Protein AF-A0A9E7GL08-F1 (afdb_monomer)

Secondary structure (DSSP, 8-state):
-------------S----PPPSS---BTTBEEEEEESS-SSSSSS-EEEE-TT--EEEEEEEESSSTT-EEEEEETT--EEEEEEE-TT-TT-EEEEEETT-SS-EEEEEEE---SS---EEEEEEESS-SS----EEEEEETTTTEEEEE-TT--EEEEEEE-PPSTT-PPPTTEEEEEE-TTS-HHHHHHHHHHHHTS-------S-----TTTHHHHHGGGSS------------S-------PPPBPSSS-S---EEEEEETT------STT-HHHHS--HHHHHHHHH-GGGEEEEB-SGGGGT-SSTTS---HHHHHHHHHHSSPPP-THHHHHHHHHHSGGGTSHHHHHHHTTTTTS-EEEEEEESS--SS--HHHHHHHHHHHHHTT--EEEEEEEE-SSSS-TTTHHHHHHHHHHHHHHHHHTT-EEEEEEEEEHHHHT---TTS-HHHHHHHHIIIII---SEEES-HHHHHHHHTTSTT--GGGPPPEEEB-TTS-BTT---TT-EEEE----STTTHHHHHHHH-SS--SS--S-----EEEESS-SBTTTTBSS-BSSPPP---S-HHHHHHHTT--EEEEEEHHHHHIIIIITTTS--S-S-TTTEEEEEEPPP-SS-GGGSTTTTHHHHHHHHHHHHHTT--SEEEEEE-HHHHHHTTT-HHHHHHHHHHHHHHHHHHHHHHHHHT-EEEEE-SS-STT--B-B-TTSPBPB-TTS-B-B--S--S--EEEEEE-TTS-TTEEE-SS-TT-BTHHHHHHHHHHTTBPPPTTSPPPSEEE---

InterPro domains:
  IPR005995 Phosphoglycerate mutase, 2,3-bisphosphoglycerate-independent [PTHR31637] (246-794)
  IPR005995 Phosphoglycerate mutase, 2,3-bisphosphoglycerate-independent [TIGR01307] (259-786)
  IPR005995 Phosphoglycerate mutase, 2,3-bisphosphoglycerate-independent [cd16010] (258-791)
  IPR006124 Metalloenzyme [PF01676] (258-782)
  IPR007612 LURP-one-related [PF04525] (32-198)
  IPR011258 BPG-independent PGAM, N-terminal [PF06415] (340-560)
  IPR017850 Alkaline-phosphatase-like, core domain superfamily [G3DSA:3.40.720.10] (260-784)
  IPR017850 Alkaline-phosphatase-like, core domain superfamily [SSF53649] (259-786)
  IPR025659 Tubby-like, C-terminal [SSF54518] (29-200)
  IPR036646 BPG-independent phosphoglycerate mutase, domain B superfamily [G3DSA:3.40.1450.10] (334-578)
  IPR036646 BPG-independent phosphoglycerate mutase, domain B superfamily [SSF64158] (334-569)
  IPR038595 LURP-one-related superfamily [G3DSA:2.40.160.200] (28-202)

Radius of gyration: 30.35 Å; Cα contacts (8 Å, |Δi|>4): 1755; chains: 1; bounding box: 74×88×79 Å

Sequence (797 aa):
MTRVHPNTAAPFADLPSLPACCGATREGGVAVLTVWRKSLLFSCHGFTVFDAEGNLVFRVDIYGSGSAGELVLMDAAGKPLLTARRKKLSLGETWLIYNGEDADNPLYSVKRHVSLLHCKGLAHVTPLRGGSGSAGYAVEGSYSRRSCTVYDERRRAVAEIQRKQAVGGVAFGDDVFRLVVQSDLNTCLAMAIVIVLDQMPELASLPLRMTLSITDLARVLLLSILGGEICEIEALGDMGSSDFSWKLADHPKLPKGKTVAVVVLDGWGEADPDQYNCIHVAQTPTMDSLKKGAPERWRLVRAHGKAVGLPTEDDMGNSEVGHNALGAGRIFAQGAKLVDLALASGKIFEGEGFKYIKECFDKGTLHLIGLLSDGGVHSRLDQLQLLLKGCSENGAKRIRVHILTDGRDVLDGSSVGFVETLENDLAKLREKGIDAQIASGGGRMYVTMDRYENDWGVVKRGWDAQVLGEAPHKFRSAVEAVKKLREDPKANDQYLPPFVIVDESGKAVGQIVDGDAVVTFNFRADRMVMIAKALEYADFDKFDRVRVPKIRYAGMLQYDGELKLPNRYLVSPPEIDRTSGEYLVHNGIRTFACSETVKFGHVTFFWNGNRSGYFNPSMEEYVEIPSDSGITFNVQPKMKALEIAEKARDAILSRKFHQVRVNLPNGDMVGHTGDIEATVVGCKAADEAVKIILDAIEQVGGIYVVTADHGNAEDMVKRNKTGQPLLDKAGKIQILTSHTLQPVPIAIGGPGLASGVRFRKDVPDGGLANVAATVMNLHGFEAPTDYEPTLVEVVDN

Solvent-accessible surface area (backbone atoms only — not comparable to full-atom values): 42329 Å² total; per-residue (Å²): 140,85,86,87,72,87,89,80,88,82,85,91,83,79,80,88,64,78,81,79,78,92,62,67,61,56,65,95,52,32,34,48,32,43,39,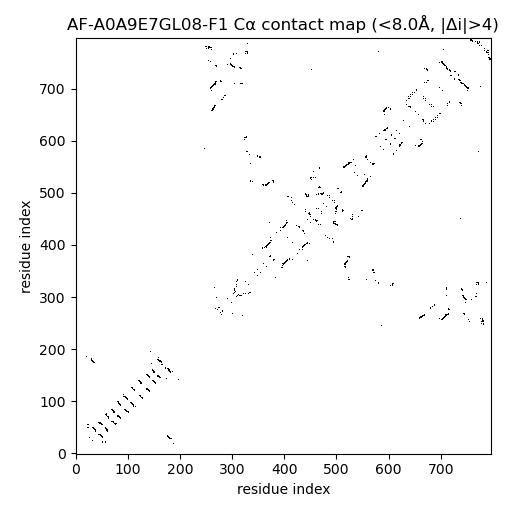26,56,58,32,90,90,47,101,52,89,13,36,36,28,20,27,79,89,65,51,66,35,34,35,30,48,62,48,70,90,66,103,74,38,40,35,39,36,19,35,66,86,67,51,61,55,30,28,39,38,64,50,84,94,53,100,55,70,36,32,35,32,16,58,24,84,54,86,86,63,51,48,32,37,41,32,54,53,86,62,99,67,86,69,58,55,47,32,38,38,38,62,67,69,64,78,100,71,61,72,40,36,43,30,31,58,38,69,94,72,31,43,29,39,34,21,43,80,85,69,45,78,34,31,36,36,35,62,51,77,58,76,90,82,53,82,68,58,96,53,41,31,32,42,39,32,32,73,90,44,59,64,68,58,57,50,51,51,53,59,53,54,74,74,51,82,77,83,68,83,73,77,96,78,77,91,76,64,80,69,64,64,58,61,68,64,66,72,77,77,73,87,78,81,94,73,88,82,77,82,88,78,79,93,81,70,80,90,84,68,65,73,65,52,71,27,95,86,37,67,62,87,42,36,35,38,39,41,31,37,30,14,37,30,56,61,79,85,46,95,50,11,20,55,67,68,20,75,34,68,51,60,52,43,49,56,70,73,37,61,58,33,30,50,70,26,36,24,26,6,56,54,35,18,34,89,40,79,86,38,50,27,42,62,60,44,20,24,27,13,36,15,35,9,34,72,53,65,34,51,63,59,41,50,51,54,27,62,74,70,47,52,30,74,74,27,70,30,32,55,57,37,53,72,19,23,87,82,29,39,43,34,41,37,36,56,44,38,79,51,59,74,42,27,35,44,68,59,51,54,52,48,53,52,52,42,45,78,72,52,39,43,28,38,28,34,33,40,19,24,38,40,71,74,44,65,64,70,48,46,52,58,46,44,50,52,50,50,55,54,31,48,61,40,37,77,74,71,25,54,43,47,72,19,23,35,23,1,27,72,44,14,40,46,36,47,86,86,71,50,57,68,21,32,47,44,28,43,34,16,42,42,70,33,44,45,96,37,77,33,79,42,70,55,56,44,53,54,58,59,52,67,45,94,82,54,44,33,30,56,34,67,42,25,20,24,26,47,97,88,65,48,52,72,41,46,56,44,68,51,18,17,38,34,36,59,31,40,43,28,69,36,42,50,61,48,44,47,69,75,66,44,86,85,67,83,85,60,90,69,93,68,85,55,61,55,37,65,27,22,32,27,61,47,33,81,86,79,40,32,42,85,27,25,28,40,75,79,70,83,42,69,85,13,45,59,55,39,39,47,69,62,74,41,20,36,34,30,37,12,35,54,90,43,30,52,36,65,41,24,23,20,43,22,71,35,82,79,71,93,45,75,92,43,45,47,79,48,73,40,84,55,85,77,98,64,62,45,54,81,48,23,48,70,57,28,55,60,46,21,50,53,49,23,53,47,53,71,64,65,77,34,36,31,44,36,39,43,34,53,30,21,29,61,14,22,49,66,43,41,60,71,31,18,20,48,4,32,24,33,43,25,56,17,49,45,49,36,51,55,30,27,50,75,68,38,7,24,42,37,43,34,35,29,16,12,19,24,27,44,36,46,37,57,47,98,84,71,46,73,35,60,46,100,85,69,45,76,35,65,22,48,56,56,34,75,32,34,14,50,38,36,54,43,50,71,47,46,62,89,41,56,29,58,44,77,91,57,76,82,39,27,39,13,16,47,26,21,32,54,36,34,64,46,13,23,46,52,64,89,83,37,38,67,48,49,58,41,77,51,85,128

Foldseek 3Di:
DDDDDPDDDDDDDDDDDQDAQPAFDADPQKWKKKKFCDDPPDPASWIFIATPVGDTFWIWGWDDDDLFTKIFIAGPVRFTAKIKTFDPPDPWRKIFIDGGPDDPDTQWIKTADDDPPDDQWGIKIGGPDDPPDPWIWTWGDDVLQQFIFIATPVRDGFKTRAADDDDPPDHDDSSITMIMGGNPDDPVVSVVVNVSSVSDDDPDPDPPDDDDDPVVVVVVVVVPPDDDDDDDDDDPDDPDDDDDDLDFFFFPPFDFQFFEEEEAAAFFFDDDDDLQALLNVFPQVQVVCLVPVDVLFKDFAFQAAVLLQHPGLQGFHHLLSLLLLLWQLAHDHAFQVLLVVCLVVVVLCVDPLNVLQLQLQPPAEEEEEEEQDCLSNFFHLVSVLSVVVSSLVSRRQHYEYEYAFECDSDNWPCSLVSQVVVVVSQVVSVVVNHRYDYFKYAACQQAAQDFPLPDCNNNLNVLCCAAVVDFPAEEQGPSCLSVVQVVPPPDTSNGRGIYGHADPVRHGPHHDAASHEYEHETRAQGRCQSNLCVLAPPDDDSDDSVDHHNYSYEYCEANDVQVCGPVGHSRYQDQRPDTLQLSCVVHPFAEEEEDEPSCLCSRACSSRRNDDDHSDPVRYYYDYDYWDPDDQCLVVLLTCLQVRLVVLLVVLLVSSGSYYYYYQCRLQSNLLVLDSVSNSVNSNSNSVSVVSNQVSLQVSQHKYKYKHSFHRSRGQFDADPVRDFDADPVRHGHTDNDTDSGIMMIGMDGRSDDPQKGFDPVPVNHHSSLNSQQVCVNSRGGDDPNRDHHRIDGDDD

Mean predicted aligned error: 16.3 Å

Structure (mmCIF, N/CA/C/O backbone):
data_AF-A0A9E7GL08-F1
#
_entry.id   AF-A0A9E7GL08-F1
#
loop_
_atom_site.group_PDB
_atom_site.id
_atom_site.type_symbol
_atom_site.label_atom_id
_atom_site.label_alt_id
_atom_site.label_comp_id
_atom_site.label_asym_id
_atom_site.label_entity_id
_atom_site.label_seq_id
_atom_site.pdbx_PDB_ins_code
_atom_site.Cartn_x
_atom_site.Cartn_y
_atom_site.Cartn_z
_atom_site.occupancy
_atom_site.B_iso_or_equiv
_atom_site.auth_seq_id
_atom_site.auth_comp_id
_atom_site.auth_asym_id
_atom_site.auth_atom_id
_atom_site.pdbx_PDB_model_num
ATOM 1 N N . MET A 1 1 ? -21.151 -26.018 18.258 1.00 30.89 1 MET A N 1
ATOM 2 C CA . MET A 1 1 ? -21.092 -25.199 17.031 1.00 30.89 1 MET A CA 1
ATOM 3 C C . MET A 1 1 ? -22.518 -24.930 16.604 1.00 30.89 1 MET A C 1
ATOM 5 O O . MET A 1 1 ? -23.256 -25.889 16.438 1.00 30.89 1 MET A O 1
ATOM 9 N N . THR A 1 2 ? -22.904 -23.669 16.454 1.00 23.67 2 THR A N 1
ATOM 10 C CA . THR A 1 2 ? -24.185 -23.302 15.839 1.00 23.67 2 THR A CA 1
ATOM 11 C C . THR A 1 2 ? -23.868 -22.159 14.887 1.00 23.67 2 THR A C 1
ATOM 13 O O . THR A 1 2 ? -23.555 -21.058 15.335 1.00 23.67 2 THR A O 1
ATOM 16 N N . ARG A 1 3 ? -23.810 -22.463 13.586 1.00 30.22 3 ARG A N 1
ATOM 17 C CA . ARG A 1 3 ? -23.554 -21.496 12.512 1.00 30.22 3 ARG A CA 1
ATOM 18 C C . ARG A 1 3 ? -24.882 -20.809 12.175 1.00 30.22 3 ARG A C 1
ATOM 20 O O . ARG A 1 3 ? -25.905 -21.476 12.044 1.00 30.22 3 ARG A O 1
ATOM 27 N N . VAL A 1 4 ? -24.884 -19.479 12.150 1.00 27.06 4 VAL A N 1
ATOM 28 C CA . VAL A 1 4 ? -26.079 -18.651 11.931 1.00 27.06 4 VAL A CA 1
ATOM 29 C C . VAL A 1 4 ? -26.372 -18.592 10.429 1.00 27.06 4 VAL A C 1
ATOM 31 O O . VAL A 1 4 ? -25.499 -18.215 9.655 1.00 27.06 4 VAL A O 1
ATOM 34 N N . HIS A 1 5 ? -27.595 -18.941 10.021 1.00 32.12 5 HIS A N 1
ATOM 35 C CA . HIS A 1 5 ? -28.117 -18.718 8.667 1.00 32.12 5 HIS A CA 1
ATOM 36 C C . HIS A 1 5 ? -29.166 -17.591 8.688 1.00 32.12 5 HIS A C 1
ATOM 38 O O . HIS A 1 5 ? -29.894 -17.473 9.679 1.00 32.12 5 HIS A O 1
ATOM 44 N N . PRO A 1 6 ? -29.304 -16.786 7.617 1.00 28.95 6 PRO A N 1
ATOM 45 C CA . PRO A 1 6 ? -30.439 -15.885 7.471 1.00 28.95 6 PRO A CA 1
ATOM 46 C C . PRO A 1 6 ? -31.748 -16.687 7.407 1.00 28.95 6 PRO A C 1
ATOM 48 O O . PRO A 1 6 ? -31.882 -17.642 6.642 1.00 28.95 6 PRO A O 1
ATOM 51 N N . ASN A 1 7 ? -32.706 -16.300 8.251 1.00 28.95 7 ASN A N 1
ATOM 52 C CA . ASN A 1 7 ? -34.012 -16.938 8.400 1.00 28.95 7 ASN A CA 1
ATOM 53 C C . ASN A 1 7 ? -34.787 -17.001 7.076 1.00 28.95 7 ASN A C 1
ATOM 55 O O . ASN A 1 7 ? -35.192 -15.966 6.559 1.00 28.95 7 ASN A O 1
ATOM 59 N N . THR A 1 8 ? -35.135 -18.208 6.628 1.00 30.92 8 THR A N 1
ATOM 60 C CA . THR A 1 8 ? -36.437 -18.504 6.004 1.00 30.92 8 THR A CA 1
ATOM 61 C C . THR A 1 8 ? -36.825 -19.944 6.349 1.00 30.92 8 THR A C 1
ATOM 63 O O . THR A 1 8 ? -36.075 -20.884 6.100 1.00 30.92 8 THR A O 1
ATOM 66 N N . ALA A 1 9 ? -37.979 -20.114 6.994 1.00 29.95 9 ALA A N 1
ATOM 67 C CA . ALA A 1 9 ? -38.511 -21.409 7.410 1.00 29.95 9 ALA A CA 1
ATOM 68 C C . ALA A 1 9 ? -39.582 -21.906 6.426 1.00 29.95 9 ALA A C 1
ATOM 70 O O . ALA A 1 9 ? -40.476 -21.146 6.060 1.00 29.95 9 ALA A O 1
ATOM 71 N N . ALA A 1 10 ? -39.537 -23.198 6.087 1.00 28.14 10 ALA A N 1
ATOM 72 C CA . ALA A 1 10 ? -40.691 -24.012 5.693 1.00 28.14 10 ALA A CA 1
ATOM 73 C C . ALA A 1 10 ? -40.420 -25.498 6.050 1.00 28.14 10 ALA A C 1
ATOM 75 O O . ALA A 1 10 ? -39.252 -25.892 6.107 1.00 28.14 10 ALA A O 1
ATOM 76 N N . PRO A 1 11 ? -41.456 -26.303 6.371 1.00 33.72 11 PRO A N 1
ATOM 77 C CA . PRO A 1 11 ? -41.326 -27.509 7.194 1.00 33.72 11 PRO A CA 1
ATOM 78 C C . PRO A 1 11 ? -41.000 -28.805 6.427 1.00 33.72 11 PRO A C 1
ATOM 80 O O . PRO A 1 11 ? -41.226 -28.928 5.228 1.00 33.72 11 PRO A O 1
ATOM 83 N N . PHE A 1 12 ? -40.487 -29.772 7.195 1.00 33.47 12 PHE A N 1
ATOM 84 C CA . PHE A 1 12 ? -40.056 -31.129 6.834 1.00 33.47 12 PHE A CA 1
ATOM 85 C C . PHE A 1 12 ? -41.140 -32.023 6.201 1.00 33.47 12 PHE A C 1
ATOM 87 O O . PHE A 1 12 ? -42.227 -32.132 6.764 1.00 33.47 12 PHE A O 1
ATOM 94 N N . ALA A 1 13 ? -40.766 -32.791 5.166 1.00 28.12 13 ALA A N 1
ATOM 95 C CA . ALA A 1 13 ? -40.879 -34.259 5.116 1.00 28.12 13 ALA A CA 1
ATOM 96 C C . ALA A 1 13 ? -40.166 -34.839 3.868 1.00 28.12 13 ALA A C 1
ATOM 98 O O . ALA A 1 13 ? -40.150 -34.210 2.816 1.00 28.12 13 ALA A O 1
ATOM 99 N N . ASP A 1 14 ? -39.635 -36.054 4.042 1.00 28.52 14 ASP A N 1
ATOM 100 C CA . ASP A 1 14 ? -39.019 -37.000 3.092 1.00 28.52 14 ASP A CA 1
ATOM 101 C C . ASP A 1 14 ? -37.488 -36.978 2.894 1.00 28.52 14 ASP A C 1
ATOM 103 O O . ASP A 1 14 ? -36.832 -35.941 2.835 1.00 28.52 14 ASP A O 1
ATOM 107 N N . LEU A 1 15 ? -36.928 -38.203 2.897 1.00 34.22 15 LEU A N 1
ATOM 108 C CA . LEU A 1 15 ? -35.503 -38.566 2.915 1.00 34.22 15 LEU A CA 1
ATOM 109 C C . LEU A 1 15 ? -34.654 -37.703 1.966 1.00 34.22 15 LEU A C 1
ATOM 111 O O . LEU A 1 15 ? -35.116 -37.412 0.865 1.00 34.22 15 LEU A O 1
ATOM 115 N N . PRO A 1 16 ? -33.388 -37.367 2.301 1.00 38.91 16 PRO A N 1
ATOM 116 C CA . PRO A 1 16 ? -32.617 -36.454 1.475 1.00 38.91 16 PRO A CA 1
ATOM 117 C C . PRO A 1 16 ? -32.190 -37.141 0.172 1.00 38.91 16 PRO A C 1
ATOM 119 O O . PRO A 1 16 ? -31.119 -37.739 0.069 1.00 38.91 16 PRO A O 1
ATOM 122 N N . SER A 1 17 ? -33.022 -37.011 -0.859 1.00 48.91 17 SER A N 1
ATOM 123 C CA . SER A 1 17 ? -32.536 -36.860 -2.223 1.00 48.91 17 SER A CA 1
ATOM 124 C C . SER A 1 17 ? -31.528 -35.708 -2.244 1.00 48.91 17 SER A C 1
ATOM 126 O O . SER A 1 17 ? -31.726 -34.712 -1.543 1.00 48.91 17 SER A O 1
ATOM 128 N N . LEU A 1 18 ? -30.455 -35.829 -3.036 1.00 49.56 18 LEU A N 1
ATOM 129 C CA . LEU A 1 18 ? -29.535 -34.713 -3.295 1.00 49.56 18 LEU A CA 1
ATOM 130 C C . LEU A 1 18 ? -30.350 -33.432 -3.571 1.00 49.56 18 LEU A C 1
ATOM 132 O O . LEU A 1 18 ? -31.327 -33.520 -4.321 1.00 49.56 18 LEU A O 1
ATOM 136 N N . PRO A 1 19 ? -29.992 -32.273 -2.986 1.00 54.25 19 PRO A N 1
ATOM 137 C CA . PRO A 1 19 ? -30.765 -31.048 -3.162 1.00 54.25 19 PRO A CA 1
ATOM 138 C C . PRO A 1 19 ? -30.972 -30.754 -4.656 1.00 54.25 19 PRO A C 1
ATOM 140 O O . PRO A 1 19 ? -30.028 -30.814 -5.450 1.00 54.25 19 PRO A O 1
ATOM 143 N N . ALA A 1 20 ? -32.219 -30.483 -5.050 1.00 49.88 20 ALA A N 1
ATOM 144 C CA . ALA A 1 20 ? -32.543 -30.076 -6.412 1.00 49.88 20 ALA A CA 1
ATOM 145 C C . ALA A 1 20 ? -31.904 -28.702 -6.690 1.00 49.88 20 ALA A C 1
ATOM 147 O O . ALA A 1 20 ? -32.090 -27.763 -5.918 1.00 49.88 20 ALA A O 1
ATOM 148 N N . CYS A 1 21 ? -31.117 -28.581 -7.764 1.00 49.53 21 CYS A N 1
ATOM 149 C CA . CYS A 1 21 ? -30.484 -27.314 -8.138 1.00 49.53 21 CYS A CA 1
ATOM 150 C C . CYS A 1 21 ? -31.524 -26.316 -8.657 1.00 49.53 21 CYS A C 1
ATOM 152 O O . CYS A 1 21 ? -32.101 -26.540 -9.717 1.00 49.53 21 CYS A O 1
ATOM 154 N N . CYS A 1 22 ? -31.683 -25.181 -7.975 1.00 49.22 22 CYS A N 1
ATOM 155 C CA . CYS A 1 22 ? -32.573 -24.090 -8.393 1.00 49.22 22 CYS A CA 1
ATOM 156 C C . CYS A 1 22 ? -31.914 -23.043 -9.318 1.00 49.22 22 CYS A C 1
ATOM 158 O O . CYS A 1 22 ? -32.493 -21.980 -9.504 1.00 49.22 22 CYS A O 1
ATOM 160 N N . GLY A 1 23 ? -30.719 -23.295 -9.872 1.00 49.16 23 GLY A N 1
ATOM 161 C CA . GLY A 1 23 ? -29.954 -22.254 -10.586 1.00 49.16 23 GLY A CA 1
ATOM 162 C C . GLY A 1 23 ? -29.392 -22.610 -11.962 1.00 49.16 23 GLY A C 1
ATOM 163 O O . GLY A 1 23 ? -29.171 -21.707 -12.750 1.00 49.16 23 GLY A O 1
ATOM 164 N N . ALA A 1 24 ? -29.159 -23.885 -12.289 1.00 54.59 24 ALA A N 1
ATOM 165 C CA . ALA A 1 24 ? -28.601 -24.245 -13.595 1.00 54.59 24 ALA A CA 1
ATOM 166 C C . ALA A 1 24 ? -29.721 -24.372 -14.636 1.00 54.59 24 ALA A C 1
ATOM 168 O O . ALA A 1 24 ? -30.539 -25.296 -14.561 1.00 54.59 24 ALA A O 1
ATOM 169 N N . THR A 1 25 ? -29.747 -23.471 -15.609 1.00 54.94 25 THR A N 1
ATOM 170 C CA . THR A 1 25 ? -30.599 -23.583 -16.794 1.00 54.94 25 THR A CA 1
ATOM 171 C C . THR A 1 25 ? -30.251 -24.847 -17.588 1.00 54.94 25 THR A C 1
ATOM 173 O O . THR A 1 25 ? -29.098 -25.283 -17.673 1.00 54.94 25 THR A O 1
ATOM 176 N N . ARG A 1 26 ? -31.282 -25.520 -18.106 1.00 61.00 26 ARG A N 1
ATOM 177 C CA . ARG A 1 26 ? -31.145 -26.762 -18.875 1.00 61.00 26 ARG A CA 1
ATOM 178 C C . ARG A 1 26 ? -31.698 -26.538 -20.274 1.00 61.00 26 ARG A C 1
ATOM 180 O O . ARG A 1 26 ? -32.913 -26.545 -20.456 1.00 61.00 26 ARG A O 1
ATOM 187 N N . GLU A 1 27 ? -30.826 -26.406 -21.264 1.00 53.66 27 GLU A N 1
ATOM 188 C CA . GLU A 1 27 ? -31.230 -26.435 -22.671 1.00 53.66 27 GLU A CA 1
ATOM 189 C C . GLU A 1 27 ? -31.279 -27.891 -23.152 1.00 53.66 27 GLU A C 1
ATOM 191 O O . GLU A 1 27 ? -30.306 -28.637 -23.050 1.00 53.66 27 GLU A O 1
ATOM 196 N N . GLY A 1 28 ? -32.442 -28.347 -23.629 1.00 58.28 28 GLY A N 1
ATOM 197 C CA . GLY A 1 28 ? -32.597 -29.708 -24.164 1.00 58.28 28 GLY A CA 1
ATOM 198 C C . GLY A 1 28 ? -32.332 -30.843 -23.160 1.00 58.28 28 GLY A C 1
ATOM 199 O O . GLY A 1 28 ? -32.046 -31.963 -23.570 1.00 58.28 28 GLY A O 1
ATOM 200 N N . GLY A 1 29 ? -32.410 -30.572 -21.851 1.00 68.19 29 GLY A N 1
ATOM 201 C CA . GLY A 1 29 ? -32.128 -31.550 -20.791 1.00 68.19 29 GLY A CA 1
ATOM 202 C C . GLY A 1 29 ? -30.651 -31.666 -20.393 1.00 68.19 29 GLY A C 1
ATOM 203 O O . GLY A 1 29 ? -30.332 -32.454 -19.505 1.00 68.19 29 GLY A O 1
ATOM 204 N N . VAL A 1 30 ? -29.764 -30.865 -20.987 1.00 80.75 30 VAL A N 1
ATOM 205 C CA . VAL A 1 30 ? -28.329 -30.822 -20.675 1.00 80.75 30 VAL A CA 1
ATOM 206 C C . VAL A 1 30 ? -28.014 -29.526 -19.928 1.00 80.75 30 VAL A C 1
ATOM 208 O O . VAL A 1 30 ? -28.471 -28.455 -20.320 1.00 80.75 30 VAL A O 1
ATOM 211 N N . ALA A 1 31 ? -27.237 -29.609 -18.848 1.00 85.00 31 ALA A N 1
ATOM 212 C CA . ALA A 1 31 ? -26.700 -28.433 -18.165 1.00 85.00 31 ALA A CA 1
ATOM 213 C C . ALA A 1 31 ? -25.268 -28.175 -18.648 1.00 85.00 31 ALA A C 1
ATOM 215 O O . ALA A 1 31 ? -24.417 -29.062 -18.569 1.00 85.00 31 ALA A O 1
ATOM 216 N N . VAL A 1 32 ? -24.992 -26.965 -19.133 1.00 89.00 32 VAL A N 1
ATOM 217 C CA . VAL A 1 32 ? -23.647 -26.545 -19.547 1.00 89.00 32 VAL A CA 1
ATOM 218 C C . VAL A 1 32 ? -23.159 -25.480 -18.583 1.00 89.00 32 VAL A C 1
ATOM 220 O O . VAL A 1 32 ? -23.732 -24.400 -18.504 1.00 89.00 32 VAL A O 1
ATOM 223 N N . LEU A 1 33 ? -22.090 -25.786 -17.856 1.00 90.69 33 LEU A N 1
ATOM 224 C CA . LEU A 1 33 ? -21.498 -24.882 -16.881 1.00 90.69 33 LEU A CA 1
ATOM 225 C C . LEU A 1 33 ? -20.142 -24.379 -17.360 1.00 90.69 33 LEU A C 1
ATOM 227 O O . LEU A 1 33 ? -19.321 -25.155 -17.856 1.00 90.69 33 LEU A O 1
ATOM 231 N N . THR A 1 34 ? -19.877 -23.093 -17.150 1.00 90.44 34 THR A N 1
ATOM 232 C CA . THR A 1 34 ? -18.539 -22.514 -17.285 1.00 90.44 34 THR A CA 1
ATOM 233 C C . THR A 1 34 ? -17.874 -22.484 -15.914 1.00 90.44 34 THR A C 1
ATOM 235 O O . THR A 1 34 ? -18.293 -21.740 -15.031 1.00 90.44 34 THR A O 1
ATOM 238 N N . VAL A 1 35 ? -16.819 -23.277 -15.743 1.00 89.12 35 VAL A N 1
ATOM 239 C CA . VAL A 1 35 ? -16.065 -23.393 -14.492 1.00 89.12 35 VAL A CA 1
ATOM 240 C C . VAL A 1 35 ? -14.804 -22.539 -14.578 1.00 89.12 35 VAL A C 1
ATOM 242 O O . VAL A 1 35 ? -13.984 -22.729 -15.478 1.00 89.12 35 VAL A O 1
ATOM 245 N N . TRP A 1 36 ? -14.644 -21.621 -13.627 1.00 87.44 36 TRP A N 1
ATOM 246 C CA . TRP A 1 36 ? -13.460 -20.784 -13.454 1.00 87.44 36 TRP A CA 1
ATOM 247 C C . TRP A 1 36 ? -12.726 -21.235 -12.194 1.00 87.44 36 TRP A C 1
ATOM 249 O O . TRP A 1 36 ? -13.244 -21.100 -11.087 1.00 87.44 36 TRP A O 1
ATOM 259 N N . ARG A 1 37 ? -11.516 -21.778 -12.356 1.00 74.50 37 ARG A N 1
ATOM 260 C CA . ARG A 1 37 ? -10.690 -22.337 -11.268 1.00 74.50 37 ARG A CA 1
ATOM 261 C C . ARG A 1 37 ? -10.103 -21.279 -10.326 1.00 74.50 37 ARG A C 1
ATOM 263 O O . ARG A 1 37 ? -9.615 -21.613 -9.255 1.00 74.50 37 ARG A O 1
ATOM 270 N N . LYS A 1 38 ? -10.126 -20.011 -10.734 1.00 66.81 38 LYS A N 1
ATOM 271 C CA . LYS A 1 38 ? -9.773 -18.866 -9.894 1.00 66.81 38 LYS A CA 1
ATOM 272 C C . LYS A 1 38 ? -10.999 -17.983 -9.786 1.00 66.81 38 LYS A C 1
ATOM 274 O O . LYS A 1 38 ? -11.497 -17.503 -10.805 1.00 66.81 38 LYS A O 1
ATOM 279 N N . SER A 1 39 ? -11.486 -17.800 -8.566 1.00 54.59 39 SER A N 1
ATOM 280 C CA . SER A 1 39 ? -12.536 -16.831 -8.299 1.00 54.59 39 SER A CA 1
ATOM 281 C C . SER A 1 39 ? -12.066 -15.437 -8.728 1.00 54.59 39 SER A C 1
ATOM 283 O O . SER A 1 39 ? -11.078 -14.920 -8.215 1.00 54.59 39 SER A O 1
ATOM 285 N N . LEU A 1 40 ? -12.748 -14.843 -9.711 1.00 44.25 40 LEU A N 1
ATOM 286 C CA . LEU A 1 40 ? -12.513 -13.452 -10.118 1.00 44.25 40 LEU A CA 1
ATOM 287 C C . LEU A 1 40 ? -13.217 -12.445 -9.205 1.00 44.25 40 LEU A C 1
ATOM 289 O O . LEU A 1 40 ? -12.883 -11.265 -9.218 1.00 44.25 40 LEU A O 1
ATOM 293 N N . LEU A 1 41 ? -14.211 -12.915 -8.453 1.00 40.62 41 LEU A N 1
ATOM 294 C CA . LEU A 1 41 ? -15.073 -12.089 -7.612 1.00 40.62 41 LEU A CA 1
ATOM 295 C C . LEU A 1 41 ? -14.622 -12.091 -6.146 1.00 40.62 41 LEU A C 1
ATOM 297 O O . LEU A 1 41 ? -15.026 -11.216 -5.394 1.00 40.62 41 LEU A O 1
ATOM 301 N N . PHE A 1 42 ? -13.792 -13.058 -5.740 1.00 46.56 42 PHE A N 1
ATOM 302 C CA . PHE A 1 42 ? -13.401 -13.272 -4.345 1.00 46.56 42 PHE A CA 1
ATOM 303 C C . PHE A 1 42 ? -11.921 -13.662 -4.254 1.00 46.56 42 PHE A C 1
ATOM 305 O O . PHE A 1 42 ? -11.424 -14.434 -5.068 1.00 46.56 42 PHE A O 1
ATOM 312 N N . SER A 1 43 ? -11.215 -13.178 -3.237 1.00 44.19 43 SER A N 1
ATOM 313 C CA . SER A 1 43 ? -9.795 -13.450 -2.961 1.00 44.19 43 SER A CA 1
ATOM 314 C C . SER A 1 43 ? -9.556 -14.817 -2.284 1.00 44.19 43 SER A C 1
ATOM 316 O O . SER A 1 43 ? -8.758 -14.929 -1.356 1.00 44.19 43 SER A O 1
ATOM 318 N N . CYS A 1 44 ? -10.234 -15.877 -2.741 1.00 49.66 44 CYS A N 1
ATOM 319 C CA . CYS A 1 44 ? -10.075 -17.252 -2.247 1.00 49.66 44 CYS A CA 1
ATOM 320 C C . CYS A 1 44 ? -9.481 -18.189 -3.321 1.00 49.66 44 CYS A C 1
ATOM 322 O O . CYS A 1 44 ? -9.636 -17.969 -4.523 1.00 49.66 44 CYS A O 1
ATOM 324 N N . HIS A 1 45 ? -8.826 -19.282 -2.903 1.00 59.69 45 HIS A N 1
ATOM 325 C CA . HIS A 1 45 ? -8.309 -20.347 -3.787 1.00 59.69 45 HIS A CA 1
ATOM 326 C C . HIS A 1 45 ? -9.424 -21.265 -4.350 1.00 59.69 45 HIS A C 1
ATOM 328 O O . HIS A 1 45 ? -9.242 -22.475 -4.462 1.00 59.69 45 HIS A O 1
ATOM 334 N N . GLY A 1 46 ? -10.588 -20.696 -4.667 1.00 71.44 46 GLY A N 1
ATOM 335 C CA . GLY A 1 46 ? -11.833 -21.398 -4.973 1.00 71.44 46 GLY A CA 1
ATOM 336 C C . GLY A 1 46 ? -12.298 -21.329 -6.432 1.00 71.44 46 GLY A C 1
ATOM 337 O O . GLY A 1 46 ? -11.724 -20.614 -7.257 1.00 71.44 46 GLY A O 1
ATOM 338 N N . PHE A 1 47 ? -13.383 -22.046 -6.741 1.00 82.06 47 PHE A N 1
ATOM 339 C CA . PHE A 1 47 ? -14.022 -22.032 -8.062 1.00 82.06 47 PHE A CA 1
ATOM 340 C C . PHE A 1 47 ? -15.236 -21.099 -8.080 1.00 82.06 47 PHE A C 1
ATOM 342 O O . PHE A 1 47 ? -16.033 -21.085 -7.142 1.00 82.06 47 PHE A O 1
ATOM 349 N N . THR A 1 48 ? -15.438 -20.405 -9.200 1.00 86.94 48 THR A N 1
ATOM 350 C CA . THR A 1 48 ? -16.729 -19.781 -9.539 1.00 86.94 48 THR A CA 1
ATOM 351 C C . THR A 1 48 ? -17.314 -20.480 -10.757 1.00 86.94 48 THR A C 1
ATOM 353 O O . THR A 1 48 ? -16.605 -20.766 -11.725 1.00 86.94 48 THR A O 1
ATOM 356 N N . VAL A 1 49 ? -18.596 -20.835 -10.689 1.00 88.44 49 VAL A N 1
ATOM 357 C CA . VAL A 1 49 ? -19.256 -21.625 -11.731 1.00 88.44 49 VAL A CA 1
ATOM 358 C C . VAL A 1 49 ? -20.488 -20.894 -12.214 1.00 88.44 49 VAL A C 1
ATOM 360 O O . VAL A 1 49 ? -21.352 -20.548 -11.411 1.00 88.44 49 VAL A O 1
ATOM 363 N N . PHE A 1 50 ? -20.564 -20.701 -13.524 1.00 87.44 50 PHE A N 1
ATOM 364 C CA . PHE A 1 50 ? -21.637 -19.973 -14.183 1.00 87.44 50 PHE A CA 1
ATOM 365 C C . PHE A 1 50 ? -22.459 -20.910 -15.069 1.00 87.44 50 PHE A C 1
ATOM 367 O O . PHE A 1 50 ? -21.902 -21.864 -15.621 1.00 87.44 50 PHE A O 1
ATOM 374 N N . ASP A 1 51 ? -23.758 -20.653 -15.200 1.00 86.00 51 ASP A N 1
ATOM 375 C CA . ASP A 1 51 ? -24.617 -21.320 -16.186 1.00 86.00 51 ASP A CA 1
ATOM 376 C C . ASP A 1 51 ? -24.357 -20.809 -17.620 1.00 86.00 51 ASP A C 1
ATOM 378 O O . ASP A 1 51 ? -23.372 -20.107 -17.886 1.00 86.00 51 ASP A O 1
ATOM 382 N N . ALA A 1 52 ? -25.203 -21.221 -18.568 1.00 78.81 52 ALA A N 1
ATOM 383 C CA . ALA A 1 52 ? -25.087 -20.838 -19.971 1.00 78.81 52 ALA A CA 1
ATOM 384 C C . ALA A 1 52 ? -25.415 -19.351 -20.211 1.00 78.81 52 ALA A C 1
ATOM 386 O O . ALA A 1 52 ? -24.843 -18.744 -21.118 1.00 78.81 52 ALA A O 1
ATOM 387 N N . GLU A 1 53 ? -26.280 -18.757 -19.387 1.00 75.81 53 GLU A N 1
ATOM 388 C CA . GLU A 1 53 ? -26.657 -17.341 -19.425 1.00 75.81 53 GLU A CA 1
ATOM 389 C C . GLU A 1 53 ? -25.660 -16.439 -18.681 1.00 75.81 53 GLU A C 1
ATOM 391 O O . GLU A 1 53 ? -25.741 -15.215 -18.781 1.00 75.81 53 GLU A O 1
ATOM 396 N N . GLY A 1 54 ? -24.687 -17.022 -17.975 1.00 73.38 54 GLY A N 1
ATOM 397 C CA . GLY A 1 54 ? -23.643 -16.298 -17.255 1.00 73.38 54 GLY A CA 1
ATOM 398 C C . GLY A 1 54 ? -24.006 -15.937 -15.815 1.00 73.38 54 GLY A C 1
ATOM 399 O O . GLY A 1 54 ? -23.285 -15.158 -15.192 1.00 73.38 54 GLY A O 1
ATOM 400 N N . ASN A 1 55 ? -25.073 -16.507 -15.254 1.00 80.62 55 ASN A N 1
ATOM 401 C CA . ASN A 1 55 ? -25.398 -16.351 -13.842 1.00 80.62 55 ASN A CA 1
ATOM 402 C C . ASN A 1 55 ? -24.491 -17.243 -12.997 1.00 80.62 55 ASN A C 1
ATOM 404 O O . ASN A 1 55 ? -24.233 -18.399 -13.335 1.00 80.62 55 ASN A O 1
ATOM 408 N N . LEU A 1 56 ? -24.028 -16.723 -11.862 1.00 81.69 56 LEU A N 1
ATOM 409 C CA . LEU A 1 56 ? -23.297 -17.520 -10.884 1.00 81.69 56 LEU A CA 1
ATOM 410 C C . LEU A 1 56 ? -24.242 -18.570 -10.289 1.00 81.69 56 LEU A C 1
ATOM 412 O O . LEU A 1 56 ? -25.252 -18.213 -9.691 1.00 81.69 56 LEU A O 1
ATOM 416 N N . VAL A 1 57 ? -23.895 -19.849 -10.417 1.00 86.50 57 VAL A N 1
ATOM 417 C CA . VAL A 1 57 ? -24.704 -20.970 -9.912 1.00 86.50 57 VAL A CA 1
ATOM 418 C C . VAL A 1 57 ? -24.048 -21.710 -8.757 1.00 86.50 57 VAL A C 1
ATOM 420 O O . VAL A 1 57 ? -24.750 -22.148 -7.846 1.00 86.50 57 VAL A O 1
ATOM 423 N N . PHE A 1 58 ? -22.716 -21.810 -8.755 1.00 88.19 58 PHE A N 1
ATOM 424 C CA . PHE A 1 58 ? -21.976 -22.405 -7.646 1.00 88.19 58 PHE A CA 1
ATOM 425 C C . PHE A 1 58 ? -20.750 -21.591 -7.264 1.00 88.19 58 PHE A C 1
ATOM 427 O O . PHE A 1 58 ? -20.095 -20.962 -8.102 1.00 88.19 58 PHE A O 1
ATOM 434 N N . ARG A 1 59 ? -20.410 -21.696 -5.983 1.00 86.00 59 ARG A N 1
ATOM 435 C CA . ARG A 1 59 ? -19.147 -21.246 -5.403 1.00 86.00 59 ARG A CA 1
ATOM 436 C C . ARG A 1 59 ? -18.477 -22.440 -4.746 1.00 86.00 59 ARG A C 1
ATOM 438 O O . ARG A 1 59 ? -19.160 -23.294 -4.188 1.00 86.00 59 ARG A O 1
ATOM 445 N N . VAL A 1 60 ? -17.159 -22.525 -4.825 1.00 82.88 60 VAL A N 1
ATOM 446 C CA . VAL A 1 60 ? -16.408 -23.575 -4.134 1.00 82.88 60 VAL A CA 1
ATOM 447 C C . VAL A 1 60 ? -15.292 -22.929 -3.356 1.00 82.88 60 VAL A C 1
ATOM 449 O O . VAL A 1 60 ? -14.416 -22.341 -3.979 1.00 82.88 60 VAL A O 1
ATOM 452 N N . ASP A 1 61 ? -15.283 -23.118 -2.044 1.00 78.75 61 ASP A N 1
ATOM 453 C CA . ASP A 1 61 ? -14.189 -22.663 -1.191 1.00 78.75 61 ASP A CA 1
ATOM 454 C C . ASP A 1 61 ? -13.343 -23.843 -0.711 1.00 78.75 61 ASP A C 1
ATOM 456 O O . ASP A 1 61 ? -13.840 -24.950 -0.477 1.00 78.75 61 ASP A O 1
ATOM 460 N N . ILE A 1 62 ? -12.041 -23.586 -0.581 1.00 71.12 62 ILE A N 1
ATOM 461 C CA . ILE A 1 62 ? -11.051 -24.525 -0.054 1.00 71.12 62 ILE A CA 1
ATOM 462 C C . ILE A 1 62 ? -10.616 -24.012 1.316 1.00 71.12 62 ILE A C 1
ATOM 464 O O . ILE A 1 62 ? -9.986 -22.959 1.412 1.00 71.12 62 ILE A O 1
ATOM 468 N N . TYR A 1 63 ? -10.937 -24.753 2.372 1.00 63.94 63 TYR A N 1
ATOM 469 C CA . TYR A 1 63 ? -10.580 -24.412 3.745 1.00 63.94 63 TYR A CA 1
ATOM 470 C C . TYR A 1 63 ? -9.407 -25.281 4.230 1.00 63.94 63 TYR A C 1
ATOM 472 O O . TYR A 1 63 ? -9.504 -26.509 4.266 1.00 63.94 63 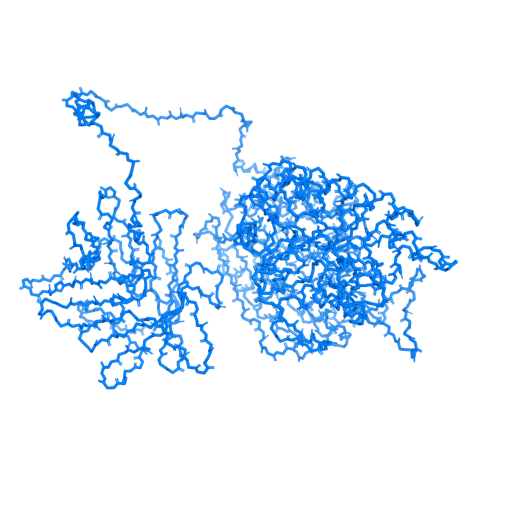TYR A O 1
ATOM 480 N N . GLY A 1 64 ? -8.299 -24.641 4.630 1.00 53.72 64 GLY A N 1
ATOM 481 C CA . GLY A 1 64 ? -7.126 -25.269 5.264 1.00 53.72 64 GLY A CA 1
ATOM 482 C C . GLY A 1 64 ? -5.798 -25.065 4.515 1.00 53.72 64 GLY A C 1
ATOM 483 O O . GLY A 1 64 ? -5.776 -24.916 3.296 1.00 53.72 64 GLY A O 1
ATOM 484 N N . SER A 1 65 ? -4.674 -25.072 5.243 1.00 34.53 65 SER A N 1
ATOM 485 C CA . SER A 1 65 ? -3.315 -25.025 4.683 1.00 34.53 65 SER A CA 1
ATOM 486 C C . SER A 1 65 ? -2.754 -26.445 4.475 1.00 34.53 65 SER A C 1
ATOM 488 O O . SER A 1 65 ? -2.714 -27.263 5.392 1.00 34.53 65 SER A O 1
ATOM 490 N N . GLY A 1 66 ? -2.320 -26.769 3.250 1.00 46.47 66 GLY A N 1
ATOM 491 C CA . GLY A 1 66 ? -1.677 -28.051 2.903 1.00 46.47 66 GLY A CA 1
ATOM 492 C C . GLY A 1 66 ? -2.595 -29.127 2.290 1.00 46.47 66 GLY A C 1
ATOM 493 O O . GLY A 1 66 ? -3.749 -28.886 1.956 1.00 46.47 66 GLY A O 1
ATOM 494 N N . SER A 1 67 ? -2.076 -30.353 2.114 1.00 38.34 67 SER A N 1
ATOM 495 C CA . SER A 1 67 ? -2.711 -31.452 1.340 1.00 38.34 67 SER A CA 1
ATOM 496 C C . SER A 1 67 ? -3.943 -32.132 1.987 1.00 38.34 67 SER A C 1
ATOM 498 O O . SER A 1 67 ? -4.339 -33.234 1.585 1.00 38.34 67 SER A O 1
ATOM 500 N N . ALA A 1 68 ? -4.544 -31.496 2.995 1.00 51.16 68 ALA A N 1
ATOM 501 C CA . ALA A 1 68 ? -5.646 -32.014 3.812 1.00 51.16 68 ALA A CA 1
ATOM 502 C C . ALA A 1 68 ? -6.842 -31.040 3.917 1.00 51.16 68 ALA A C 1
ATOM 504 O O . ALA A 1 68 ? -7.592 -31.111 4.889 1.00 51.16 68 ALA A O 1
ATOM 505 N N . GLY A 1 69 ? -7.007 -30.133 2.947 1.00 63.91 69 GLY A N 1
ATOM 506 C CA . GLY A 1 69 ? -8.088 -29.142 2.937 1.00 63.91 69 GLY A CA 1
ATOM 507 C C . GLY A 1 69 ? -9.495 -29.738 2.782 1.00 63.91 69 GLY A C 1
ATOM 508 O O . GLY A 1 69 ? -9.693 -30.753 2.107 1.00 63.91 69 GLY A O 1
ATOM 509 N N . GLU A 1 70 ? -10.470 -29.092 3.421 1.00 77.44 70 GLU A N 1
ATOM 510 C CA . GLU A 1 70 ? -11.908 -29.326 3.261 1.00 77.44 70 GLU A CA 1
ATOM 511 C C . GLU A 1 70 ? -12.434 -28.480 2.094 1.00 77.44 70 GLU A C 1
ATOM 513 O O . GLU A 1 70 ? -12.130 -27.293 1.997 1.00 77.44 70 GLU A O 1
ATOM 518 N N . LEU A 1 71 ? -13.208 -29.089 1.194 1.00 86.19 71 LEU A N 1
ATOM 519 C CA . LEU A 1 71 ? -13.739 -28.428 -0.001 1.00 86.19 71 LEU A CA 1
ATOM 520 C C . LEU A 1 71 ? -15.251 -28.309 0.128 1.00 86.19 71 LEU A C 1
ATOM 522 O O . LEU A 1 71 ? -15.925 -29.332 0.258 1.00 86.19 71 LEU A O 1
ATOM 526 N N . VAL A 1 72 ? -15.792 -27.097 0.055 1.00 85.94 72 VAL A N 1
ATOM 527 C CA . VAL A 1 72 ? -17.229 -26.861 0.239 1.00 85.94 72 VAL A CA 1
ATOM 528 C C . VAL A 1 72 ? -17.820 -26.301 -1.047 1.00 85.94 72 VAL A C 1
ATOM 530 O O . VAL A 1 72 ? -17.487 -25.193 -1.457 1.00 85.94 72 VAL A O 1
ATOM 533 N N . LEU A 1 73 ? -18.704 -27.072 -1.683 1.00 89.50 73 LEU A N 1
ATOM 534 C CA . LEU A 1 73 ? -19.535 -26.631 -2.800 1.00 89.50 73 LEU A CA 1
ATOM 535 C C . LEU A 1 73 ? -20.774 -25.934 -2.241 1.00 89.50 73 LEU A C 1
ATOM 537 O O . LEU A 1 73 ? -21.561 -26.549 -1.523 1.00 89.50 73 LEU A O 1
ATOM 541 N N . MET A 1 74 ? -20.967 -24.680 -2.618 1.00 87.88 74 MET A N 1
ATOM 542 C CA . MET A 1 74 ? -22.070 -23.821 -2.207 1.00 87.88 74 MET A CA 1
ATOM 543 C C . MET A 1 74 ? -22.903 -23.384 -3.409 1.00 87.88 74 MET A C 1
ATOM 545 O O . MET A 1 74 ? -22.419 -23.366 -4.544 1.00 87.88 74 MET A O 1
ATOM 549 N N . ASP A 1 75 ? -24.153 -23.003 -3.159 1.00 85.69 75 ASP A N 1
ATOM 550 C CA . ASP A 1 75 ? -24.948 -22.278 -4.148 1.00 85.69 75 ASP A CA 1
ATOM 551 C C . ASP A 1 75 ? -24.469 -20.821 -4.315 1.00 85.69 75 ASP A C 1
ATOM 553 O O . ASP A 1 75 ? -23.545 -20.346 -3.646 1.00 85.69 75 ASP A O 1
ATOM 557 N N . ALA A 1 76 ? -25.107 -20.092 -5.230 1.00 79.38 76 ALA A N 1
ATOM 558 C CA . ALA A 1 76 ? -24.805 -18.691 -5.508 1.00 79.38 76 ALA A CA 1
ATOM 559 C C . ALA A 1 76 ? -24.954 -17.757 -4.291 1.00 79.38 76 ALA A C 1
ATOM 561 O O . ALA A 1 76 ? -24.322 -16.698 -4.272 1.00 79.38 76 ALA A O 1
ATOM 562 N N . ALA A 1 77 ? -25.762 -18.145 -3.298 1.00 75.19 77 ALA A N 1
ATOM 563 C CA . ALA A 1 77 ? -26.016 -17.406 -2.064 1.00 75.19 77 ALA A CA 1
ATOM 564 C C . ALA A 1 77 ? -25.072 -17.814 -0.915 1.00 75.19 77 ALA A C 1
ATOM 566 O O . ALA A 1 77 ? -25.161 -17.251 0.174 1.00 75.19 77 ALA A O 1
ATOM 567 N N . GLY A 1 78 ? -24.163 -18.769 -1.145 1.00 72.88 78 GLY A N 1
ATOM 568 C CA . GLY A 1 78 ? -23.207 -19.242 -0.143 1.00 72.88 78 GLY A CA 1
ATOM 569 C C . GLY A 1 78 ? -23.754 -20.329 0.787 1.00 72.88 78 GLY A C 1
ATOM 570 O O . GLY A 1 78 ? -23.141 -20.613 1.812 1.00 72.88 78 GLY A O 1
ATOM 571 N N . LYS A 1 79 ? -24.891 -20.963 0.468 1.00 82.38 79 LYS A N 1
ATOM 572 C CA . LYS A 1 79 ? -25.394 -22.108 1.241 1.00 82.38 79 LYS A CA 1
ATOM 573 C C . LYS A 1 79 ? -24.610 -23.375 0.869 1.00 82.38 79 LYS A C 1
ATOM 575 O O . LYS A 1 79 ? -24.612 -23.740 -0.309 1.00 82.38 79 LYS A O 1
ATOM 580 N N . PRO A 1 80 ? -24.004 -24.098 1.832 1.00 81.62 80 PRO A N 1
ATOM 581 C CA . PRO A 1 80 ? -23.329 -25.368 1.568 1.00 81.62 80 PRO A CA 1
ATOM 582 C C . PRO A 1 80 ? -24.285 -26.419 0.994 1.00 81.62 80 PRO A C 1
ATOM 584 O O . PRO A 1 80 ? -25.305 -26.754 1.598 1.00 81.62 80 PRO A O 1
ATOM 587 N N . LEU A 1 81 ? -23.935 -26.953 -0.173 1.00 87.19 81 LEU A N 1
ATOM 588 C CA . LEU A 1 81 ? -24.657 -28.019 -0.865 1.00 87.19 81 LEU A CA 1
ATOM 589 C C .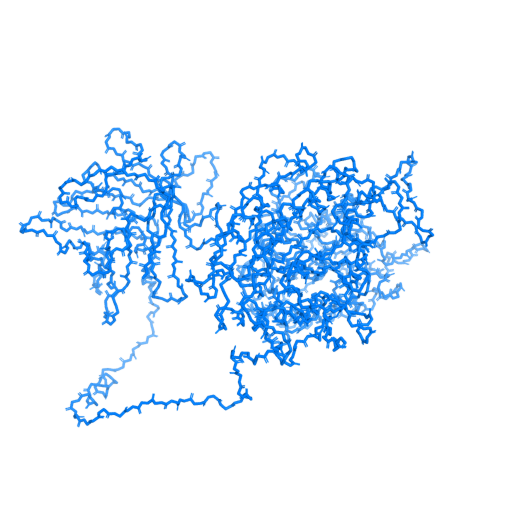 LEU A 1 81 ? -23.976 -29.370 -0.662 1.00 87.19 81 LEU A C 1
ATOM 591 O O . LEU A 1 81 ? -24.651 -30.350 -0.358 1.00 87.19 81 LEU A O 1
ATOM 595 N N . LEU A 1 82 ? -22.653 -29.432 -0.826 1.00 90.06 82 LEU A N 1
ATOM 596 C CA . LEU A 1 82 ? -21.848 -30.637 -0.624 1.00 90.06 82 LEU A CA 1
ATOM 597 C C . LEU A 1 82 ? -20.491 -30.274 -0.027 1.00 90.06 82 LEU A C 1
ATOM 599 O O . LEU A 1 82 ? -19.923 -29.237 -0.361 1.00 90.06 82 LEU A O 1
ATOM 603 N N . THR A 1 83 ? -19.933 -31.182 0.765 1.00 88.88 83 THR A N 1
ATOM 604 C CA . THR A 1 83 ? -18.577 -31.046 1.307 1.00 88.88 83 THR A CA 1
ATOM 605 C C . THR A 1 83 ? -17.742 -32.260 0.927 1.00 88.88 83 THR A C 1
ATOM 607 O O . THR A 1 83 ? -18.187 -33.392 1.098 1.00 88.88 83 THR A O 1
ATOM 610 N N . ALA A 1 84 ? -16.528 -32.056 0.420 1.00 88.25 84 ALA A N 1
ATOM 611 C CA . ALA A 1 84 ? -15.582 -33.124 0.126 1.00 88.25 84 ALA A CA 1
ATOM 612 C C . ALA A 1 84 ? -14.389 -33.075 1.088 1.00 88.25 84 ALA A C 1
ATOM 614 O O . ALA A 1 84 ? -13.765 -32.032 1.285 1.00 88.25 84 ALA A O 1
ATOM 615 N N . ARG A 1 85 ? -14.059 -34.226 1.683 1.00 87.81 85 ARG A N 1
ATOM 616 C CA . ARG A 1 85 ? -12.960 -34.374 2.648 1.00 87.81 85 ARG A CA 1
ATOM 617 C C . ARG A 1 85 ? -12.064 -35.542 2.274 1.00 87.81 85 ARG A C 1
ATOM 619 O O . ARG A 1 85 ? -12.539 -36.609 1.876 1.00 87.81 85 ARG A O 1
ATOM 626 N N . ARG A 1 86 ? -10.756 -35.373 2.452 1.00 84.00 86 ARG A N 1
ATOM 627 C CA . ARG A 1 86 ? -9.783 -36.451 2.250 1.00 84.00 86 ARG A CA 1
ATOM 628 C C . ARG A 1 86 ? -9.838 -37.439 3.418 1.00 84.00 86 ARG A C 1
ATOM 630 O O . ARG A 1 86 ? -9.778 -37.047 4.582 1.00 84.00 86 ARG A O 1
ATOM 637 N N . LYS A 1 87 ? -9.909 -38.741 3.129 1.00 79.88 87 LYS A N 1
ATOM 638 C CA . LYS A 1 87 ? -9.905 -39.787 4.163 1.00 79.88 87 LYS A CA 1
ATOM 639 C C . LYS A 1 87 ? -8.499 -39.919 4.772 1.00 79.88 87 LYS A C 1
ATOM 641 O O . LYS A 1 87 ? -7.576 -40.374 4.085 1.00 79.88 87 LYS A O 1
ATOM 646 N N . LYS A 1 88 ? -8.339 -39.540 6.052 1.00 60.50 88 LYS A N 1
ATOM 647 C CA . LYS A 1 88 ? -7.091 -39.711 6.829 1.00 60.50 88 LYS A CA 1
ATOM 648 C C . LYS A 1 88 ? -6.635 -41.183 6.780 1.00 60.50 88 LYS A C 1
ATOM 650 O O . LYS A 1 88 ? -7.471 -42.080 6.855 1.00 60.50 88 LYS A O 1
ATOM 655 N N . LEU A 1 89 ? -5.323 -41.417 6.645 1.00 55.06 89 LEU A N 1
ATOM 656 C CA . LEU A 1 89 ? -4.664 -42.744 6.639 1.00 55.06 89 LEU A CA 1
ATOM 657 C C . LEU A 1 89 ? -4.944 -43.663 5.426 1.00 55.06 89 LEU A C 1
ATOM 659 O O . LEU A 1 89 ? -4.707 -44.867 5.501 1.00 55.06 89 LEU A O 1
ATOM 663 N N . SER A 1 90 ? -5.407 -43.142 4.282 1.00 52.62 90 SER A N 1
ATOM 664 C CA . SER A 1 90 ? -5.552 -43.959 3.062 1.00 52.62 90 SER A CA 1
ATOM 665 C C . SER A 1 90 ? -4.312 -43.892 2.154 1.00 52.62 90 SER A C 1
ATOM 667 O O . SER A 1 90 ? -3.940 -42.826 1.673 1.00 52.62 90 SER A O 1
ATOM 669 N N . LEU A 1 91 ? -3.710 -45.051 1.853 1.00 49.06 91 LEU A N 1
ATOM 670 C CA . LEU A 1 91 ? -2.612 -45.222 0.878 1.00 49.06 91 LEU A CA 1
ATOM 671 C C . LEU A 1 91 ? -3.011 -44.888 -0.581 1.00 49.06 91 LEU A C 1
ATOM 673 O O . LEU A 1 91 ? -2.163 -44.915 -1.464 1.00 49.06 91 LEU A O 1
ATOM 677 N N . GLY A 1 92 ? -4.290 -44.599 -0.858 1.00 53.06 92 GLY A N 1
ATOM 678 C CA . GLY A 1 92 ? -4.848 -44.525 -2.215 1.00 53.06 92 GLY A CA 1
ATOM 679 C C . GLY A 1 92 ? -5.725 -43.305 -2.503 1.00 53.06 92 GLY A C 1
ATOM 680 O O . GLY A 1 92 ? -6.792 -43.487 -3.083 1.00 53.06 92 GLY A O 1
ATOM 681 N N . GLU A 1 93 ? -5.316 -42.104 -2.066 1.00 70.00 93 GLU A N 1
ATOM 682 C CA . GLU A 1 93 ? -5.957 -40.803 -2.381 1.00 70.00 93 GLU A CA 1
ATOM 683 C C . GLU A 1 93 ? -7.496 -40.865 -2.424 1.00 70.00 93 GLU A C 1
ATOM 685 O O . GLU A 1 93 ? -8.130 -40.583 -3.439 1.00 70.00 93 GLU A O 1
ATOM 690 N N . THR A 1 94 ? -8.112 -41.318 -1.328 1.00 84.69 94 THR A N 1
ATOM 691 C CA . THR A 1 94 ? -9.571 -41.471 -1.253 1.00 84.69 94 THR A CA 1
ATOM 692 C C . THR A 1 94 ? -10.223 -40.226 -0.657 1.00 84.69 94 THR A C 1
ATOM 694 O O . THR A 1 94 ? -9.843 -39.775 0.426 1.00 84.69 94 THR A O 1
ATOM 697 N N . TRP A 1 95 ? -11.245 -39.719 -1.339 1.00 89.38 95 TRP A N 1
ATOM 698 C CA . TRP A 1 95 ? -12.084 -38.606 -0.907 1.00 89.38 95 TRP A CA 1
ATOM 699 C C . TRP A 1 95 ? -13.494 -39.093 -0.575 1.00 89.38 95 TRP A C 1
ATOM 701 O O . TRP A 1 95 ? -13.984 -40.068 -1.150 1.00 89.38 95 TRP A O 1
ATOM 711 N N . LEU A 1 96 ? -14.133 -38.422 0.376 1.00 90.00 96 LEU A N 1
ATOM 712 C CA . LEU A 1 96 ? -15.501 -38.674 0.816 1.00 90.00 96 LEU A CA 1
ATOM 713 C C . LEU A 1 96 ? -16.332 -37.412 0.587 1.00 90.00 96 LEU A C 1
ATOM 715 O O . LEU A 1 96 ? -15.887 -36.324 0.945 1.00 90.00 96 LEU A O 1
ATOM 719 N N . ILE A 1 97 ? -17.512 -37.566 -0.011 1.00 89.31 97 ILE A N 1
ATOM 720 C CA . ILE A 1 97 ? -18.454 -36.477 -0.300 1.00 89.31 97 ILE A CA 1
ATOM 721 C C . ILE A 1 97 ? -19.637 -36.586 0.660 1.00 89.31 97 ILE A C 1
ATOM 723 O O . ILE A 1 97 ? -20.247 -37.649 0.756 1.00 89.31 97 ILE A O 1
ATOM 727 N N . TYR A 1 98 ? -19.981 -35.488 1.319 1.00 88.56 98 TYR A N 1
ATOM 728 C CA . TYR A 1 98 ? -21.028 -35.353 2.328 1.00 88.56 98 TYR A CA 1
ATOM 729 C C . TYR A 1 98 ? -22.118 -34.390 1.851 1.00 88.56 98 TYR A C 1
ATOM 731 O O . TYR A 1 98 ? -21.861 -33.520 1.017 1.00 88.56 98 TYR A O 1
ATOM 739 N N . ASN A 1 99 ? -23.334 -34.548 2.380 1.00 85.50 99 ASN A N 1
ATOM 740 C CA . ASN A 1 99 ? -24.440 -33.628 2.119 1.00 85.50 99 ASN A CA 1
ATOM 741 C C . ASN A 1 99 ? -24.304 -32.366 2.979 1.00 85.50 99 ASN A C 1
ATOM 743 O O . ASN A 1 99 ? -24.211 -32.485 4.201 1.00 85.50 99 ASN A O 1
ATOM 747 N N . GLY A 1 100 ? -24.333 -31.178 2.374 1.00 84.19 100 GLY A N 1
ATOM 748 C CA . GLY A 1 100 ? -24.147 -29.919 3.098 1.00 84.19 100 GLY A CA 1
ATOM 749 C C . GLY A 1 100 ? -22.875 -29.946 3.949 1.00 84.19 100 GLY A C 1
ATOM 750 O O . GLY A 1 100 ? -21.793 -30.211 3.430 1.00 84.19 100 GLY A O 1
ATOM 751 N N . GLU A 1 101 ? -23.018 -29.721 5.255 1.00 75.25 101 GLU A N 1
ATOM 752 C CA . GLU A 1 101 ? -21.921 -29.733 6.238 1.00 75.25 101 GLU A CA 1
ATOM 753 C C . GLU A 1 101 ? -21.830 -31.037 7.067 1.00 75.25 101 GLU A C 1
ATOM 755 O O . GLU A 1 101 ? -21.103 -31.076 8.063 1.00 75.25 101 GLU A O 1
ATOM 760 N N . ASP A 1 102 ? -22.563 -32.100 6.700 1.00 75.94 102 ASP A N 1
ATOM 761 C CA . ASP A 1 102 ? -22.548 -33.380 7.432 1.00 75.94 102 ASP A CA 1
ATOM 762 C C . ASP A 1 102 ? -21.108 -33.913 7.585 1.00 75.94 102 ASP A C 1
ATOM 764 O O . ASP A 1 102 ? -20.279 -33.791 6.679 1.00 75.94 102 ASP A O 1
ATOM 768 N N . ALA A 1 103 ? -20.793 -34.486 8.749 1.00 70.50 103 ALA A N 1
ATOM 769 C CA . ALA A 1 103 ? -19.464 -34.988 9.072 1.00 70.50 103 ALA A CA 1
ATOM 770 C C . ALA A 1 103 ? -19.347 -36.507 9.197 1.00 70.50 103 ALA A C 1
ATOM 772 O O . ALA A 1 103 ? -18.246 -37.044 9.051 1.00 70.50 103 ALA A O 1
ATOM 773 N N . ASP A 1 104 ? -20.464 -37.194 9.394 1.00 74.31 104 ASP A N 1
ATOM 774 C CA . ASP A 1 104 ? -20.475 -38.597 9.799 1.00 74.31 104 ASP A CA 1
ATOM 775 C C . ASP A 1 104 ? -20.971 -39.504 8.670 1.00 74.31 104 ASP A C 1
ATOM 777 O O . ASP A 1 104 ? -20.624 -40.685 8.596 1.00 74.31 104 ASP A O 1
ATOM 781 N N . ASN A 1 105 ? -21.752 -38.947 7.743 1.00 80.56 105 ASN A N 1
ATOM 782 C CA . ASN A 1 105 ? -22.545 -39.717 6.795 1.00 80.56 105 ASN A CA 1
ATOM 783 C C . ASN A 1 105 ? -22.172 -39.411 5.334 1.00 80.56 105 ASN A C 1
ATOM 785 O O . ASN A 1 105 ? -22.894 -38.681 4.649 1.00 80.56 105 ASN A O 1
ATOM 789 N N . PRO A 1 106 ? -21.073 -39.973 4.802 1.00 87.12 106 PRO A N 1
ATOM 790 C CA . PRO A 1 106 ? -20.689 -39.714 3.424 1.00 87.12 106 PRO A CA 1
ATOM 791 C C . PRO A 1 106 ? -21.682 -40.360 2.443 1.00 87.12 106 PRO A C 1
ATOM 793 O O . PRO A 1 106 ? -22.120 -41.499 2.620 1.00 87.12 106 PRO A O 1
ATOM 796 N N . LEU A 1 107 ? -22.015 -39.622 1.387 1.00 85.94 107 LEU A N 1
ATOM 797 C CA . LEU A 1 107 ? -22.862 -40.051 0.277 1.00 85.94 107 LEU A CA 1
ATOM 798 C C . LEU A 1 107 ? -22.073 -40.867 -0.752 1.00 85.94 107 LEU A C 1
ATOM 800 O O . LEU A 1 107 ? -22.548 -41.901 -1.220 1.00 85.94 107 LEU A O 1
ATOM 804 N N . TYR A 1 108 ? -20.863 -40.413 -1.088 1.00 89.69 108 TYR A N 1
ATOM 805 C CA . TYR A 1 108 ? -20.016 -41.021 -2.114 1.00 89.69 108 TYR A CA 1
ATOM 806 C C . TYR A 1 108 ? -18.562 -41.103 -1.654 1.00 89.69 108 TYR A C 1
ATOM 808 O O . TYR A 1 108 ? -18.077 -40.251 -0.909 1.00 89.69 108 TYR A O 1
ATOM 816 N N . SER A 1 109 ? -17.848 -42.108 -2.152 1.00 89.62 109 SER A N 1
ATOM 817 C CA . SER A 1 109 ? -16.392 -42.179 -2.113 1.00 89.62 109 SER A CA 1
ATOM 818 C C . SER A 1 109 ? -15.837 -41.981 -3.515 1.00 89.62 109 SER A C 1
ATOM 820 O O . SER A 1 109 ? -16.266 -42.655 -4.445 1.00 89.62 109 SER A O 1
ATOM 822 N N . VAL A 1 110 ? -14.862 -41.091 -3.662 1.00 89.00 110 VAL A N 1
ATOM 823 C CA . VAL A 1 110 ? -14.110 -40.921 -4.906 1.00 89.00 110 VAL A CA 1
ATOM 824 C C . VAL A 1 110 ? -12.702 -41.442 -4.674 1.00 89.00 110 VAL A C 1
ATOM 826 O O . VAL A 1 110 ? -11.980 -40.948 -3.806 1.00 89.00 110 VAL A O 1
ATOM 829 N N . LYS A 1 111 ? -12.312 -42.462 -5.430 1.00 86.88 111 LYS A N 1
ATOM 830 C CA . LYS A 1 111 ? -11.008 -43.109 -5.305 1.00 86.88 111 LYS A CA 1
ATOM 831 C C . LYS A 1 111 ? -10.258 -43.022 -6.622 1.00 86.88 111 LYS A C 1
ATOM 833 O O . LYS A 1 111 ? -10.803 -43.360 -7.671 1.00 86.88 111 LYS A O 1
ATOM 838 N N . ARG A 1 112 ? -8.993 -42.612 -6.565 1.00 80.06 112 ARG A N 1
ATOM 839 C CA . ARG A 1 112 ? -8.119 -42.602 -7.738 1.00 80.06 112 ARG A CA 1
ATOM 840 C C . ARG A 1 112 ? -7.929 -44.016 -8.292 1.00 80.06 112 ARG A C 1
ATOM 842 O O . ARG A 1 112 ? -7.740 -44.970 -7.535 1.00 80.06 112 ARG A O 1
ATOM 849 N N . HIS A 1 113 ? -7.952 -44.146 -9.615 1.00 71.62 113 HIS A N 1
ATOM 850 C CA . HIS A 1 113 ? -7.630 -45.408 -10.273 1.00 71.62 113 HIS A CA 1
ATOM 851 C C . HIS A 1 113 ? -6.107 -45.619 -10.258 1.00 71.62 113 HIS A C 1
ATOM 853 O O . HIS A 1 113 ? -5.354 -44.778 -10.747 1.00 71.62 113 HIS A O 1
ATOM 859 N N . VAL A 1 114 ? -5.637 -46.733 -9.689 1.00 56.00 114 VAL A N 1
ATOM 860 C CA . VAL A 1 114 ? -4.207 -47.071 -9.609 1.00 56.00 114 VAL A CA 1
ATOM 861 C C . VAL A 1 114 ? -3.979 -48.346 -10.417 1.00 56.00 114 VAL A C 1
ATOM 863 O O . VAL A 1 114 ? -4.105 -49.446 -9.891 1.00 56.00 114 VAL A O 1
ATOM 866 N N . SER A 1 115 ? -3.686 -48.221 -11.713 1.00 50.03 115 SER A N 1
ATOM 867 C CA . SER A 1 115 ? -3.142 -49.338 -12.497 1.00 50.03 115 SER A CA 1
ATOM 868 C C . SER A 1 115 ? -1.827 -48.920 -13.152 1.00 50.03 115 SER A C 1
ATOM 870 O O . SER A 1 115 ? -1.733 -47.880 -13.801 1.00 50.03 115 SER A O 1
ATOM 872 N N . LEU A 1 116 ? -0.804 -49.755 -12.962 1.00 43.97 116 LEU A N 1
ATOM 873 C CA . LEU A 1 116 ? 0.556 -49.593 -13.490 1.00 43.97 116 LEU A CA 1
ATOM 874 C C . LEU A 1 116 ? 0.681 -49.989 -14.975 1.00 43.97 116 LEU A C 1
ATOM 876 O O . LEU A 1 116 ? 1.745 -49.831 -15.564 1.00 43.97 116 LEU A O 1
ATOM 880 N N . LEU A 1 117 ? -0.396 -50.477 -15.597 1.00 42.84 117 LEU A N 1
ATOM 881 C CA . LEU A 1 117 ? -0.441 -50.877 -17.004 1.00 42.84 117 LEU A CA 1
ATOM 882 C C . LEU A 1 117 ? -1.629 -50.182 -17.687 1.00 42.84 117 LEU A C 1
ATOM 884 O O . LEU A 1 117 ? -2.781 -50.457 -17.362 1.00 42.84 117 LEU A O 1
ATOM 888 N N . HIS A 1 118 ? -1.317 -49.261 -18.609 1.00 47.50 118 HIS A N 1
ATOM 889 C CA . HIS A 1 118 ? -2.229 -48.562 -19.531 1.00 47.50 118 HIS A CA 1
ATOM 890 C C . HIS A 1 118 ? -3.563 -48.070 -18.919 1.00 47.50 118 HIS A C 1
ATOM 892 O O . HIS A 1 118 ? -4.609 -48.690 -19.098 1.00 47.50 118 HIS A O 1
ATOM 898 N N . CYS A 1 119 ? -3.567 -46.916 -18.240 1.00 44.41 119 CYS A N 1
ATOM 899 C CA . CYS A 1 119 ? -4.799 -46.351 -17.672 1.00 44.41 119 CYS A CA 1
ATOM 900 C C . CYS A 1 119 ? -5.534 -45.408 -18.638 1.00 44.41 119 CYS A C 1
ATOM 902 O O . CYS A 1 119 ? -5.040 -44.328 -18.947 1.00 44.41 119 CYS A O 1
ATOM 904 N N . LYS A 1 120 ? -6.762 -45.779 -19.028 1.00 54.22 120 LYS A N 1
ATOM 905 C CA . LYS A 1 120 ? -7.806 -44.826 -19.455 1.00 54.22 120 LYS A CA 1
ATOM 906 C C . LYS A 1 120 ? -8.592 -44.247 -18.265 1.00 54.22 120 LYS A C 1
ATOM 908 O O . LYS A 1 120 ? -9.155 -43.168 -18.400 1.00 54.22 120 LYS A O 1
ATOM 913 N N . GLY A 1 121 ? -8.618 -44.935 -17.117 1.00 66.19 121 GLY A N 1
ATOM 914 C CA . GLY A 1 121 ? -9.360 -44.531 -15.915 1.00 66.19 121 GLY A CA 1
ATOM 915 C C . GLY A 1 121 ? -8.571 -43.593 -14.996 1.00 66.19 121 GLY A C 1
ATOM 916 O O . GLY A 1 121 ? -7.421 -43.877 -14.668 1.00 66.19 121 GLY A O 1
ATOM 917 N N . LEU A 1 122 ? -9.213 -42.503 -14.572 1.00 76.88 122 LEU A N 1
ATOM 918 C CA . LEU A 1 122 ? -8.691 -41.460 -13.685 1.00 76.88 122 LEU A CA 1
ATOM 919 C C . LEU A 1 122 ? -9.183 -41.651 -12.238 1.00 76.88 122 LEU A C 1
ATOM 921 O O . LEU A 1 122 ? -8.385 -41.646 -11.300 1.00 76.88 122 LEU A O 1
ATOM 925 N N . ALA A 1 123 ? -10.484 -41.883 -12.048 1.00 85.94 123 ALA A N 1
ATOM 926 C CA . ALA A 1 123 ? -11.091 -42.095 -10.733 1.00 85.94 123 ALA A CA 1
ATOM 927 C C . ALA A 1 123 ? -12.363 -42.954 -10.819 1.00 85.94 123 ALA A C 1
ATOM 929 O O . ALA A 1 123 ? -13.007 -43.026 -11.863 1.00 85.94 123 ALA A O 1
ATOM 930 N N . HIS A 1 124 ? -12.733 -43.580 -9.704 1.00 88.38 124 HIS A N 1
ATOM 931 C CA . HIS A 1 124 ? -14.001 -44.280 -9.519 1.00 88.38 124 HIS A CA 1
ATOM 932 C C . HIS A 1 124 ? -14.805 -43.594 -8.411 1.00 88.38 124 HIS A C 1
ATOM 934 O O . HIS A 1 124 ? -14.273 -43.327 -7.332 1.00 88.38 124 HIS A O 1
ATOM 940 N N . VAL A 1 125 ? -16.082 -43.329 -8.671 1.00 89.56 125 VAL A N 1
ATOM 941 C CA . VAL A 1 125 ? -17.035 -42.728 -7.734 1.00 89.56 125 VAL A CA 1
ATOM 942 C C . VAL A 1 125 ? -18.011 -43.813 -7.298 1.00 89.56 125 VAL A C 1
ATOM 944 O O . VAL A 1 125 ? -18.792 -44.317 -8.100 1.00 89.56 125 VAL A O 1
ATOM 947 N N . THR A 1 126 ? -17.958 -44.193 -6.028 1.00 89.06 126 THR A N 1
ATOM 948 C CA . THR A 1 126 ? -18.781 -45.261 -5.459 1.00 89.06 126 THR A CA 1
ATOM 949 C C . THR A 1 126 ? -19.803 -44.666 -4.493 1.00 89.06 126 THR A C 1
ATOM 951 O O . THR A 1 126 ? -19.394 -44.019 -3.524 1.00 89.06 126 THR A O 1
ATOM 954 N N . PRO A 1 127 ? -21.112 -44.869 -4.701 1.00 85.69 127 PRO A N 1
ATOM 955 C CA . PRO A 1 127 ? -22.115 -44.516 -3.702 1.00 85.69 127 PRO A CA 1
ATOM 956 C C . PRO A 1 127 ? -21.922 -45.353 -2.433 1.00 85.69 127 PRO A C 1
ATOM 958 O O . PRO A 1 127 ? -21.678 -46.555 -2.494 1.00 85.69 127 PRO A O 1
ATOM 961 N N . LEU A 1 128 ? -22.016 -44.709 -1.271 1.00 83.19 128 LEU A N 1
ATOM 962 C CA . LEU A 1 128 ? -21.873 -45.356 0.039 1.00 83.19 128 LEU A CA 1
ATOM 963 C C . LEU A 1 128 ? -23.225 -45.610 0.722 1.00 83.19 128 LEU A C 1
ATOM 965 O O . LEU A 1 128 ? -23.271 -46.242 1.777 1.00 83.19 128 LEU A O 1
ATOM 969 N N . ARG A 1 129 ? -24.329 -45.136 0.125 1.00 67.12 129 ARG A N 1
ATOM 970 C CA . ARG A 1 129 ? -25.705 -45.335 0.602 1.00 67.12 129 ARG A CA 1
ATOM 971 C C . ARG A 1 129 ? -26.641 -45.647 -0.568 1.00 67.12 129 ARG A C 1
ATOM 973 O O . ARG A 1 129 ? -26.837 -44.808 -1.438 1.00 67.12 129 ARG A O 1
ATOM 980 N N . GLY A 1 130 ? -27.228 -46.844 -0.556 1.00 52.69 130 GLY A N 1
ATOM 981 C CA . GLY A 1 130 ? -28.213 -47.314 -1.537 1.00 52.69 130 GLY A CA 1
ATOM 982 C C . GLY A 1 130 ? -28.231 -48.843 -1.614 1.00 52.69 130 GLY A C 1
ATOM 983 O O . GLY A 1 130 ? -27.192 -49.464 -1.816 1.00 52.69 130 GLY A O 1
ATOM 984 N N . GLY A 1 131 ? -29.394 -49.472 -1.415 1.00 41.34 131 GLY A N 1
ATOM 985 C CA . GLY A 1 131 ? -29.549 -50.922 -1.578 1.00 41.34 131 GLY A CA 1
ATOM 986 C C . GLY A 1 131 ? -29.326 -51.339 -3.034 1.00 41.34 131 GLY A C 1
ATOM 987 O O . GLY A 1 131 ? -29.843 -50.673 -3.920 1.00 41.34 131 GLY A O 1
ATOM 988 N N . SER A 1 132 ? -28.517 -52.385 -3.250 1.00 38.84 132 SER A N 1
ATOM 989 C CA . SER A 1 132 ? -28.270 -53.185 -4.477 1.00 38.84 132 SER A CA 1
ATOM 990 C C . SER A 1 132 ? -28.562 -52.587 -5.876 1.00 38.84 132 SER A C 1
ATOM 992 O O . SER A 1 132 ? -28.922 -53.334 -6.784 1.00 38.84 132 SER A O 1
ATOM 994 N N . GLY A 1 133 ? -28.410 -51.277 -6.082 1.00 45.28 133 GLY A N 1
ATOM 995 C CA . GLY A 1 133 ? -28.795 -50.619 -7.337 1.00 45.28 133 GLY A CA 1
ATOM 996 C C . GLY A 1 133 ? -28.395 -49.146 -7.491 1.00 45.28 133 GLY A C 1
ATOM 997 O O . GLY A 1 133 ? -28.773 -48.536 -8.487 1.00 45.28 133 GLY A O 1
ATOM 998 N N . SER A 1 134 ? -27.643 -48.546 -6.557 1.00 52.91 134 SER A N 1
ATOM 999 C CA . SER A 1 134 ? -27.039 -47.227 -6.798 1.00 52.91 134 SER A CA 1
ATOM 1000 C C . SER A 1 134 ? -25.784 -47.408 -7.651 1.00 52.91 134 SER A C 1
ATOM 1002 O O . SER A 1 134 ? -24.771 -47.905 -7.155 1.00 52.91 134 SER A O 1
ATOM 1004 N N . ALA A 1 135 ? -25.878 -47.033 -8.923 1.00 64.38 135 ALA A N 1
ATOM 1005 C CA . ALA A 1 135 ? -24.820 -47.247 -9.895 1.00 64.38 135 ALA A CA 1
ATOM 1006 C C . ALA A 1 135 ? -23.577 -46.387 -9.593 1.00 64.38 135 ALA A C 1
ATOM 1008 O O . ALA A 1 135 ? -23.696 -45.190 -9.320 1.00 64.38 135 ALA A O 1
ATOM 1009 N N . GLY A 1 136 ? -22.386 -46.989 -9.622 1.00 80.88 136 GLY A N 1
ATOM 1010 C CA . GLY A 1 136 ? -21.116 -46.259 -9.550 1.00 80.88 136 GLY A CA 1
ATOM 1011 C C . GLY A 1 136 ? -20.813 -45.478 -10.834 1.00 80.88 136 GLY A C 1
ATOM 1012 O O . GLY A 1 136 ? -21.399 -45.735 -11.885 1.00 80.88 136 GLY A O 1
ATOM 1013 N N . TYR A 1 137 ? -19.865 -44.540 -10.763 1.00 89.94 137 TYR A N 1
ATOM 1014 C CA . TYR A 1 137 ? -19.373 -43.812 -11.938 1.00 89.94 137 TYR A CA 1
ATOM 1015 C C . TYR A 1 137 ? -17.878 -44.031 -12.145 1.00 89.94 137 TYR A C 1
ATOM 1017 O O . TYR A 1 137 ? -17.096 -44.037 -11.191 1.00 89.94 137 TYR A O 1
ATOM 1025 N N . ALA A 1 138 ? -17.466 -44.143 -13.404 1.00 89.44 138 ALA A N 1
ATOM 1026 C CA . ALA A 1 138 ? -16.065 -44.204 -13.799 1.00 89.44 138 ALA A CA 1
ATOM 1027 C C . ALA A 1 138 ? -15.674 -42.912 -14.520 1.00 89.44 138 ALA A C 1
ATOM 1029 O O . ALA A 1 138 ? -16.338 -42.498 -15.465 1.00 89.44 138 ALA A O 1
ATOM 1030 N N . VAL A 1 139 ? -14.583 -42.278 -14.098 1.00 89.31 139 VAL A N 1
ATOM 1031 C CA . VAL A 1 139 ? -14.025 -41.109 -14.782 1.00 89.31 139 VAL A CA 1
ATOM 1032 C C . VAL A 1 139 ? -12.845 -41.559 -15.628 1.00 89.31 139 VAL A C 1
ATOM 1034 O O . VAL A 1 139 ? -11.896 -42.136 -15.097 1.00 89.31 139 VAL A O 1
ATOM 1037 N N . GLU A 1 140 ? -12.875 -41.276 -16.926 1.00 89.62 140 GLU A N 1
ATOM 1038 C CA . GLU A 1 140 ? -11.786 -41.567 -17.865 1.00 89.62 140 GLU A CA 1
ATOM 1039 C C . GLU A 1 140 ? -11.248 -40.281 -18.507 1.00 89.62 140 GLU A C 1
ATOM 1041 O O . GLU A 1 140 ? -11.952 -39.274 -18.583 1.00 89.62 140 GLU A O 1
ATOM 1046 N N . GLY A 1 141 ? -10.005 -40.319 -18.998 1.00 84.62 141 GLY A N 1
ATOM 1047 C CA . GLY A 1 141 ? -9.366 -39.210 -19.718 1.00 84.62 141 GLY A CA 1
ATOM 1048 C C . GLY A 1 141 ? -8.242 -38.524 -18.937 1.00 84.62 141 GLY A C 1
ATOM 1049 O O . GLY A 1 141 ? -7.549 -39.161 -18.148 1.00 84.62 141 GLY A O 1
ATOM 1050 N N . SER A 1 142 ? -8.034 -37.228 -19.185 1.00 82.19 142 SER A N 1
ATOM 1051 C CA . SER A 1 142 ? -7.002 -36.419 -18.520 1.00 82.19 142 SER A CA 1
ATOM 1052 C C . SER A 1 142 ? -7.588 -35.096 -18.046 1.00 82.19 142 SER A C 1
ATOM 1054 O O . SER A 1 142 ? -8.064 -34.278 -18.842 1.00 82.19 142 SER A O 1
ATOM 1056 N N . TYR A 1 143 ? -7.531 -34.888 -16.734 1.00 83.19 143 TYR A N 1
ATOM 1057 C CA . TYR A 1 143 ? -8.028 -33.683 -16.095 1.00 83.19 143 TYR A CA 1
ATOM 1058 C C . TYR A 1 143 ? -7.074 -32.515 -16.328 1.00 83.19 143 TYR A C 1
ATOM 1060 O O . TYR A 1 143 ? -7.551 -31.415 -16.600 1.00 83.19 143 TYR A O 1
ATOM 1068 N N . SER A 1 144 ? -5.752 -32.734 -16.352 1.00 77.94 144 SER A N 1
ATOM 1069 C CA . SER A 1 144 ? -4.773 -31.695 -16.726 1.00 77.94 144 SER A CA 1
ATOM 1070 C C . SER A 1 144 ? -5.019 -31.160 -18.140 1.00 77.94 144 SER A C 1
ATOM 1072 O O . SER A 1 144 ? -4.897 -29.965 -18.397 1.00 77.94 144 SER A O 1
ATOM 1074 N N . ARG A 1 145 ? -5.474 -32.023 -19.057 1.00 78.50 145 ARG A N 1
ATOM 1075 C CA . ARG A 1 145 ? -5.873 -31.631 -20.415 1.00 78.50 145 ARG A CA 1
ATOM 1076 C C . ARG A 1 145 ? -7.315 -31.127 -20.517 1.00 78.50 145 ARG A C 1
ATOM 1078 O O . ARG A 1 145 ? -7.709 -30.750 -21.619 1.00 78.50 145 ARG A O 1
ATOM 1085 N N . ARG A 1 146 ? -8.078 -31.087 -19.415 1.00 86.31 146 ARG A N 1
ATOM 1086 C CA . ARG A 1 146 ? -9.522 -30.762 -19.363 1.00 86.31 146 ARG A CA 1
ATOM 1087 C C . ARG A 1 146 ? -10.316 -31.560 -20.401 1.00 86.31 146 ARG A C 1
ATOM 1089 O O . ARG A 1 146 ? -11.065 -31.003 -21.197 1.00 86.31 146 ARG A O 1
ATOM 1096 N N . SER A 1 147 ? -10.054 -32.861 -20.426 1.00 85.25 147 SER A N 1
ATOM 1097 C CA . SER A 1 147 ? -10.645 -33.829 -21.343 1.00 85.25 147 SER A CA 1
ATOM 1098 C C . SER A 1 147 ? -10.983 -35.083 -20.543 1.00 85.25 147 SER A C 1
ATOM 1100 O O . SER A 1 147 ? -10.304 -36.106 -20.668 1.00 85.25 147 SER A O 1
ATOM 1102 N N . CYS A 1 148 ? -11.995 -34.975 -19.682 1.00 89.56 148 CYS A N 1
ATOM 1103 C CA . CYS A 1 148 ? -12.499 -36.091 -18.883 1.00 89.56 148 CYS A CA 1
ATOM 1104 C C . CYS A 1 148 ? -13.947 -36.393 -19.231 1.00 89.56 148 CYS A C 1
ATOM 1106 O O . CYS A 1 148 ? -14.744 -35.478 -19.421 1.00 89.56 148 CYS A O 1
ATOM 1108 N N . THR A 1 149 ? -14.300 -37.670 -19.192 1.00 90.88 149 THR A N 1
ATOM 1109 C CA . THR A 1 149 ? -15.680 -38.129 -19.331 1.00 90.88 149 THR A CA 1
ATOM 1110 C C . THR A 1 149 ? -16.044 -38.972 -18.120 1.00 90.88 149 THR A C 1
ATOM 1112 O O . THR A 1 149 ? -15.288 -39.859 -17.721 1.00 90.88 149 THR A O 1
ATOM 1115 N N . VAL A 1 150 ? -17.197 -38.679 -17.528 1.00 91.31 150 VAL A N 1
ATOM 1116 C CA . VAL A 1 150 ? -17.816 -39.459 -16.458 1.00 91.31 150 VAL A CA 1
ATOM 1117 C C . VAL A 1 150 ? -18.803 -40.423 -17.104 1.00 91.31 150 VAL A C 1
ATOM 1119 O O . VAL A 1 150 ? -19.728 -39.996 -17.795 1.00 91.31 150 VAL A O 1
ATOM 1122 N N . TYR A 1 151 ? -18.598 -41.716 -16.883 1.00 90.31 151 TYR A N 1
ATOM 1123 C CA . TYR A 1 151 ? -19.431 -42.798 -17.389 1.00 90.31 151 TYR A CA 1
ATOM 1124 C C . TYR A 1 151 ? -20.258 -43.422 -16.268 1.00 90.31 151 TYR A C 1
ATOM 1126 O O . TYR A 1 151 ? -19.752 -43.613 -15.161 1.00 90.31 151 TYR A O 1
ATOM 1134 N N . ASP A 1 152 ? -21.504 -43.778 -16.571 1.00 88.44 152 ASP A N 1
ATOM 1135 C CA . ASP A 1 152 ? -22.314 -44.658 -15.723 1.00 88.44 152 ASP A CA 1
ATOM 1136 C C . ASP A 1 152 ? -21.913 -46.143 -15.886 1.00 88.44 152 ASP A C 1
ATOM 1138 O O . ASP A 1 152 ? -21.074 -46.503 -16.718 1.00 88.44 152 ASP A O 1
ATOM 1142 N N . GLU A 1 153 ? -22.545 -47.040 -15.124 1.00 82.50 153 GLU A N 1
ATOM 1143 C CA . GLU A 1 153 ? -22.311 -48.494 -15.211 1.00 82.50 153 GLU A CA 1
ATOM 1144 C C . GLU A 1 153 ? -22.641 -49.107 -16.580 1.00 82.50 153 GLU A C 1
ATOM 1146 O O . GLU A 1 153 ? -22.094 -50.147 -16.947 1.00 82.50 153 GLU A O 1
ATOM 1151 N N . ARG A 1 154 ? -23.513 -48.463 -17.366 1.00 85.25 154 ARG A N 1
ATOM 1152 C CA . ARG A 1 154 ? -23.852 -48.877 -18.737 1.00 85.25 154 ARG A CA 1
ATOM 1153 C C . ARG A 1 154 ? -22.891 -48.291 -19.770 1.00 85.25 154 ARG A C 1
ATOM 1155 O O . ARG A 1 154 ? -23.136 -48.435 -20.968 1.00 85.25 154 ARG A O 1
ATOM 1162 N N . ARG A 1 155 ? -21.809 -47.641 -19.326 1.00 87.62 155 ARG A N 1
ATOM 1163 C CA . ARG A 1 155 ? -20.828 -46.949 -20.167 1.00 87.62 155 ARG A CA 1
ATOM 1164 C C . ARG A 1 155 ? -21.411 -45.814 -21.014 1.00 87.62 155 ARG A C 1
ATOM 1166 O O . ARG A 1 155 ? -20.850 -45.463 -22.053 1.00 87.62 155 ARG A O 1
ATOM 1173 N N . ARG A 1 156 ? -22.499 -45.193 -20.565 1.00 89.19 156 ARG A N 1
ATOM 1174 C CA . ARG A 1 156 ? -23.017 -43.957 -21.163 1.00 89.19 156 ARG A CA 1
ATOM 1175 C C . ARG A 1 156 ? -22.291 -42.766 -20.549 1.00 89.19 156 ARG A C 1
ATOM 1177 O O . ARG A 1 156 ? -22.081 -42.735 -19.339 1.00 89.19 156 ARG A O 1
ATOM 1184 N N . ALA A 1 157 ? -21.893 -41.803 -21.377 1.00 89.62 157 ALA A N 1
ATOM 1185 C CA . ALA A 1 157 ? -21.304 -40.554 -20.907 1.00 89.62 157 ALA A CA 1
ATOM 1186 C C . ALA A 1 157 ? -22.396 -39.695 -20.253 1.00 89.62 157 ALA A C 1
ATOM 1188 O O . ALA A 1 157 ? -23.355 -39.311 -20.919 1.00 89.62 157 ALA A O 1
ATOM 1189 N N . VAL A 1 158 ? -22.255 -39.421 -18.956 1.00 91.56 158 VAL A N 1
ATOM 1190 C CA . VAL A 1 158 ? -23.231 -38.666 -18.150 1.00 91.56 158 VAL A CA 1
ATOM 1191 C C . VAL A 1 158 ? -22.725 -37.278 -17.745 1.00 91.56 158 VAL A C 1
ATOM 1193 O O . VAL A 1 158 ? -23.517 -36.396 -17.421 1.00 91.56 158 VAL A O 1
ATOM 1196 N N . ALA A 1 159 ? -21.413 -37.043 -17.814 1.00 92.38 159 ALA A N 1
ATOM 1197 C CA . ALA A 1 159 ? -20.841 -35.701 -17.789 1.00 92.38 159 ALA A CA 1
ATOM 1198 C C . ALA A 1 159 ? -19.498 -35.640 -18.519 1.00 92.38 159 ALA A C 1
ATOM 1200 O O . ALA A 1 159 ? -18.763 -36.625 -18.576 1.00 92.38 159 ALA A O 1
ATOM 1201 N N . GLU A 1 160 ? -19.153 -34.468 -19.041 1.00 92.56 160 GLU A N 1
ATOM 1202 C CA . GLU A 1 160 ? -17.904 -34.225 -19.756 1.00 92.56 160 GLU A CA 1
ATOM 1203 C C . GLU A 1 160 ? -17.256 -32.912 -19.322 1.00 92.56 160 GLU A C 1
ATOM 1205 O O . GLU A 1 160 ? -17.879 -31.851 -19.330 1.00 92.56 160 GLU A O 1
ATOM 1210 N N . ILE A 1 161 ? -15.973 -32.990 -18.977 1.00 91.69 161 ILE A N 1
ATOM 1211 C CA . ILE A 1 161 ? -15.100 -31.843 -18.739 1.00 91.69 161 ILE A CA 1
ATOM 1212 C C . ILE A 1 161 ? -14.365 -31.578 -20.047 1.00 91.69 161 ILE A C 1
ATOM 1214 O O . ILE A 1 161 ? -13.573 -32.414 -20.489 1.00 91.69 161 ILE A O 1
ATOM 1218 N N . GLN A 1 162 ? -14.622 -30.419 -20.646 1.00 88.62 162 GLN A N 1
ATOM 1219 C CA . GLN A 1 162 ? -14.079 -30.027 -21.942 1.00 88.62 162 GLN A CA 1
ATOM 1220 C C . GLN A 1 162 ? -13.358 -28.681 -21.845 1.00 88.62 162 GLN A C 1
ATOM 1222 O O . GLN A 1 162 ? -13.842 -27.748 -21.200 1.00 88.62 162 GLN A O 1
ATOM 1227 N N . ARG A 1 163 ? -12.245 -28.517 -22.568 1.00 81.62 163 ARG A N 1
ATOM 1228 C CA . ARG A 1 163 ? -11.643 -27.190 -22.784 1.00 81.62 163 ARG A CA 1
ATOM 1229 C C . ARG A 1 163 ? -12.674 -26.238 -23.394 1.00 81.62 163 ARG A C 1
ATOM 1231 O O . ARG A 1 163 ? -13.388 -26.595 -24.334 1.00 81.62 163 ARG A O 1
ATOM 1238 N N . LYS A 1 164 ? -12.729 -25.005 -22.889 1.00 73.38 164 LYS A N 1
ATOM 1239 C CA . LYS A 1 164 ? -13.539 -23.956 -23.513 1.00 73.38 164 LYS A CA 1
ATOM 1240 C C . LYS A 1 164 ? -12.866 -23.556 -24.830 1.00 73.38 164 LYS A C 1
ATOM 1242 O O . LYS A 1 164 ? -11.755 -23.035 -24.823 1.00 73.38 164 LYS A O 1
ATOM 1247 N N . GLN A 1 165 ? -13.510 -23.841 -25.961 1.00 62.25 165 GLN A N 1
ATOM 1248 C CA . GLN A 1 165 ? -13.023 -23.389 -27.266 1.00 62.25 165 GLN A CA 1
ATOM 1249 C C . GLN A 1 165 ? -13.251 -21.878 -27.412 1.00 62.25 165 GLN A C 1
ATOM 1251 O O . GLN A 1 165 ? -14.288 -21.358 -26.999 1.00 62.25 165 GLN A O 1
ATOM 1256 N N . ALA A 1 166 ? -12.265 -21.181 -27.974 1.00 53.34 166 ALA A N 1
ATOM 1257 C CA . ALA A 1 166 ? -12.306 -19.743 -28.199 1.00 53.34 166 ALA A CA 1
ATOM 1258 C C . ALA A 1 166 ? -13.432 -19.367 -29.173 1.00 53.34 166 ALA A C 1
ATOM 1260 O O . ALA A 1 166 ? -13.476 -19.872 -30.293 1.00 53.34 166 ALA A O 1
ATOM 1261 N N . VAL A 1 167 ? -14.295 -18.432 -28.778 1.00 47.56 167 VAL A N 1
ATOM 1262 C CA . VAL A 1 167 ? -15.172 -17.710 -29.708 1.00 47.56 167 VAL A CA 1
ATOM 1263 C C . VAL A 1 167 ? -14.491 -16.370 -29.988 1.00 47.56 167 VAL A C 1
ATOM 1265 O O . VAL A 1 167 ? -14.143 -15.659 -29.050 1.00 47.56 167 VAL A O 1
ATOM 1268 N N . GLY A 1 168 ? -14.230 -16.048 -31.258 1.00 45.31 168 GLY A N 1
ATOM 1269 C CA . GLY A 1 168 ? -13.647 -14.752 -31.641 1.00 45.31 168 GLY A CA 1
ATOM 1270 C C . GLY A 1 168 ? -12.132 -14.589 -31.438 1.00 45.31 168 GLY A C 1
ATOM 1271 O O . GLY A 1 168 ? -11.655 -13.466 -31.353 1.00 45.31 168 GLY A O 1
ATOM 1272 N N . GLY A 1 169 ? -11.352 -15.676 -31.371 1.00 39.66 169 GLY A N 1
ATOM 1273 C CA . GLY A 1 169 ? -9.879 -15.600 -31.407 1.00 39.66 169 GLY A CA 1
ATOM 1274 C C . GLY A 1 169 ? -9.170 -15.334 -30.068 1.00 39.66 169 GLY A C 1
ATOM 1275 O O . GLY A 1 169 ? -7.945 -15.235 -30.050 1.00 39.66 169 GLY A O 1
ATOM 1276 N N . VAL A 1 170 ? -9.895 -15.285 -28.944 1.00 42.62 170 VAL A N 1
ATOM 1277 C CA . VAL A 1 170 ? -9.313 -15.190 -27.590 1.00 42.62 170 VAL A CA 1
ATOM 1278 C C . VAL A 1 170 ? -9.093 -16.592 -27.014 1.00 42.62 170 VAL A C 1
ATOM 1280 O O . VAL A 1 170 ? -10.050 -17.307 -26.722 1.00 42.62 170 VAL A O 1
ATOM 1283 N N . ALA A 1 171 ? -7.836 -17.004 -26.837 1.00 43.31 171 ALA A N 1
ATOM 1284 C CA . ALA A 1 171 ? -7.508 -18.257 -26.158 1.00 43.31 171 ALA A CA 1
ATOM 1285 C C . ALA A 1 171 ? -7.659 -18.089 -24.635 1.00 43.31 171 ALA A C 1
ATOM 1287 O O . ALA A 1 171 ? -6.933 -17.308 -24.024 1.00 43.31 171 ALA A O 1
ATOM 1288 N N . PHE A 1 172 ? -8.582 -18.830 -24.017 1.00 56.09 172 PHE A N 1
ATOM 1289 C CA . PHE A 1 172 ? -8.656 -18.939 -22.558 1.00 56.09 172 PHE A CA 1
ATOM 1290 C C . PHE A 1 172 ? -7.598 -19.937 -22.058 1.00 56.09 172 PHE A C 1
ATOM 1292 O O . PHE A 1 172 ? -7.355 -20.958 -22.703 1.00 56.09 172 PHE A O 1
ATOM 1299 N N . GLY A 1 173 ? -6.956 -19.641 -20.923 1.00 58.44 173 GLY A N 1
ATOM 1300 C CA . GLY A 1 173 ? -6.030 -20.573 -20.268 1.00 58.44 173 GLY A CA 1
ATOM 1301 C C . GLY A 1 173 ? -6.741 -21.806 -19.690 1.00 58.44 173 GLY A C 1
ATOM 1302 O O . GLY A 1 173 ? -7.965 -21.834 -19.581 1.00 58.44 173 GLY A O 1
ATOM 1303 N N . ASP A 1 174 ? -5.973 -22.807 -19.245 1.00 64.69 174 ASP A N 1
ATOM 1304 C CA . ASP A 1 174 ? -6.488 -24.078 -18.682 1.00 64.69 174 ASP A CA 1
ATOM 1305 C C . ASP A 1 174 ? -7.271 -23.915 -17.348 1.00 64.69 174 ASP A C 1
ATOM 1307 O O . ASP A 1 174 ? -7.809 -24.886 -16.797 1.00 64.69 174 ASP A O 1
ATOM 1311 N N . ASP A 1 175 ? -7.351 -22.681 -16.840 1.00 74.50 175 ASP A N 1
ATOM 1312 C CA . ASP A 1 175 ? -8.099 -22.267 -15.649 1.00 74.50 175 ASP A CA 1
ATOM 1313 C C . ASP A 1 175 ? -9.600 -22.027 -15.919 1.00 74.50 175 ASP A C 1
ATOM 1315 O O . ASP A 1 175 ? -10.369 -21.936 -14.962 1.00 74.50 175 ASP A O 1
ATOM 1319 N N . VAL A 1 176 ? -10.038 -21.959 -17.187 1.00 84.00 176 VAL A N 1
ATOM 1320 C CA . VAL A 1 176 ? -11.460 -21.843 -17.564 1.00 84.00 176 VAL A CA 1
ATOM 1321 C C . VAL A 1 176 ? -11.858 -22.992 -18.489 1.00 84.00 176 VAL A C 1
ATOM 1323 O O . VAL A 1 176 ? -11.288 -23.179 -19.564 1.00 84.00 176 VAL A O 1
ATOM 1326 N N . PHE A 1 177 ? -12.869 -23.766 -18.101 1.00 88.44 177 PHE A N 1
ATOM 1327 C CA . PHE A 1 177 ? -13.326 -24.927 -18.868 1.00 88.44 177 PHE A CA 1
ATOM 1328 C C . PHE A 1 177 ? -14.841 -25.118 -18.771 1.00 88.44 177 PHE A C 1
ATOM 1330 O O . PHE A 1 177 ? -15.519 -24.460 -17.982 1.00 88.44 177 PHE A O 1
ATOM 1337 N N . ARG A 1 178 ? -15.390 -25.991 -19.619 1.00 91.44 178 ARG A N 1
ATOM 1338 C CA . ARG A 1 178 ? -16.809 -26.353 -19.603 1.00 91.44 178 ARG A CA 1
ATOM 1339 C C . ARG A 1 178 ? -17.018 -27.675 -18.879 1.00 91.44 178 ARG A C 1
ATOM 1341 O O . ARG A 1 178 ? -16.262 -28.619 -19.103 1.00 91.44 178 ARG A O 1
ATOM 1348 N N . LEU A 1 179 ? -18.068 -27.741 -18.069 1.00 92.50 179 LEU A N 1
ATOM 1349 C CA . LEU A 1 179 ? -18.642 -28.985 -17.571 1.00 92.50 179 LEU A CA 1
ATOM 1350 C C . LEU A 1 179 ? -20.024 -29.162 -18.202 1.00 92.50 179 LEU A C 1
ATOM 1352 O O . LEU A 1 179 ? -20.928 -28.367 -17.959 1.00 92.50 179 LEU A O 1
ATOM 1356 N N . VAL A 1 180 ? -20.180 -30.202 -19.012 1.00 91.19 180 VAL A N 1
ATOM 1357 C CA . VAL A 1 180 ? -21.449 -30.584 -19.635 1.00 91.19 180 VAL A CA 1
ATOM 1358 C C . VAL A 1 180 ? -22.031 -31.739 -18.831 1.00 91.19 180 VAL A C 1
ATOM 1360 O O . VAL A 1 180 ? -21.364 -32.757 -18.677 1.00 91.19 180 VAL A O 1
ATOM 1363 N N . VAL A 1 181 ? -23.245 -31.599 -18.304 1.00 90.25 181 VAL A N 1
ATOM 1364 C CA . VAL A 1 181 ? -23.900 -32.593 -17.439 1.00 90.25 181 VAL A CA 1
ATOM 1365 C C . VAL A 1 181 ? -25.212 -33.037 -18.077 1.00 90.25 181 VAL A C 1
ATOM 1367 O O . VAL A 1 181 ? -26.071 -32.209 -18.382 1.00 90.25 181 VAL A O 1
ATOM 1370 N N . GLN A 1 182 ? -25.365 -34.344 -18.285 1.00 89.06 182 GLN A N 1
ATOM 1371 C CA . GLN A 1 182 ? -26.580 -34.940 -18.836 1.00 89.06 182 GLN A CA 1
ATOM 1372 C C . GLN A 1 182 ? -27.705 -34.979 -17.791 1.00 89.06 182 GLN A C 1
ATOM 1374 O O . GLN A 1 182 ? -27.461 -34.929 -16.585 1.00 89.06 182 GLN A O 1
ATOM 1379 N N . SER A 1 183 ? -28.955 -35.077 -18.256 1.00 76.06 183 SER A N 1
ATOM 1380 C CA . SER A 1 183 ? -30.155 -35.021 -17.401 1.00 76.06 183 SER A CA 1
ATOM 1381 C C . SER A 1 183 ? -30.192 -36.043 -16.257 1.00 76.06 183 SER A C 1
ATOM 1383 O O . SER A 1 183 ? -30.862 -35.792 -15.251 1.00 76.06 183 SER A O 1
ATOM 1385 N N . ASP A 1 184 ? -29.490 -37.167 -16.410 1.00 76.56 184 ASP A N 1
ATOM 1386 C CA . ASP A 1 184 ? -29.459 -38.306 -15.497 1.00 76.56 184 ASP A CA 1
ATOM 1387 C C . ASP A 1 184 ? -28.392 -38.201 -14.394 1.00 76.56 184 ASP A C 1
ATOM 1389 O O . ASP A 1 184 ? -28.449 -38.975 -13.438 1.00 76.56 184 ASP A O 1
ATOM 1393 N N . LEU A 1 185 ? -27.479 -37.220 -14.455 1.00 82.62 185 LEU A N 1
ATOM 1394 C CA . LEU A 1 185 ? -26.530 -36.931 -13.377 1.00 82.62 185 LEU A CA 1
ATOM 1395 C C . LEU A 1 185 ? -26.901 -35.643 -12.631 1.00 82.62 185 LEU A C 1
ATOM 1397 O O . LEU A 1 185 ? -27.178 -34.596 -13.216 1.00 82.62 185 LEU A O 1
ATOM 1401 N N . ASN A 1 186 ? -26.866 -35.697 -11.297 1.00 85.31 186 ASN A N 1
ATOM 1402 C CA . ASN A 1 186 ? -27.050 -34.506 -10.474 1.00 85.31 186 ASN A CA 1
ATOM 1403 C C . ASN A 1 186 ? -25.858 -33.543 -10.651 1.00 85.31 186 ASN A C 1
ATOM 1405 O O . ASN A 1 186 ? -24.700 -33.922 -10.463 1.00 85.31 186 ASN A O 1
ATOM 1409 N N . THR A 1 187 ? -26.149 -32.282 -10.967 1.00 87.25 187 THR A N 1
ATOM 1410 C CA . THR A 1 187 ? -25.146 -31.247 -11.247 1.00 87.25 187 THR A CA 1
ATOM 1411 C C . THR A 1 187 ? -24.209 -30.974 -10.062 1.00 87.25 187 THR A C 1
ATOM 1413 O O . THR A 1 187 ? -23.014 -30.775 -10.276 1.00 87.25 187 THR A O 1
ATOM 1416 N N . CYS A 1 188 ? -24.696 -31.041 -8.815 1.00 87.56 188 CYS A N 1
ATOM 1417 C CA . CYS A 1 188 ? -23.847 -30.913 -7.625 1.00 87.56 188 CYS A CA 1
ATOM 1418 C C . CYS A 1 188 ? -22.847 -32.067 -7.525 1.00 87.56 188 CYS A C 1
ATOM 1420 O O . CYS A 1 188 ? -21.680 -31.840 -7.215 1.00 87.56 188 CYS A O 1
ATOM 1422 N N . LEU A 1 189 ? -23.276 -33.300 -7.820 1.00 88.38 189 LEU A N 1
ATOM 1423 C CA . LEU A 1 189 ? -22.378 -34.456 -7.833 1.00 88.38 189 LEU A CA 1
ATOM 1424 C C . LEU A 1 189 ? -21.331 -34.331 -8.947 1.00 88.38 189 LEU A C 1
ATOM 1426 O O . LEU A 1 189 ? -20.152 -34.577 -8.701 1.00 88.38 189 LEU A O 1
ATOM 1430 N N . ALA A 1 190 ? -21.736 -33.899 -10.144 1.00 89.88 190 ALA A N 1
ATOM 1431 C CA . ALA A 1 190 ? -20.810 -33.643 -11.245 1.00 89.88 190 ALA A CA 1
ATOM 1432 C C . ALA A 1 190 ? -19.743 -32.601 -10.857 1.00 89.88 190 ALA A C 1
ATOM 1434 O O . ALA A 1 190 ? -18.553 -32.823 -11.084 1.00 89.88 190 ALA A O 1
ATOM 1435 N N . MET A 1 191 ? -20.144 -31.510 -10.193 1.00 91.56 191 MET A N 1
ATOM 1436 C CA . MET A 1 191 ? -19.201 -30.518 -9.669 1.00 91.56 191 MET A CA 1
ATOM 1437 C C . MET A 1 191 ? -18.323 -31.065 -8.542 1.00 91.56 191 MET A C 1
ATOM 1439 O O . MET A 1 191 ? -17.125 -30.799 -8.534 1.00 91.56 191 MET A O 1
ATOM 1443 N N . ALA A 1 192 ? -18.862 -31.868 -7.625 1.00 88.75 192 ALA A N 1
ATOM 1444 C CA . ALA A 1 192 ? -18.065 -32.495 -6.571 1.00 88.75 192 ALA A CA 1
ATOM 1445 C C . ALA A 1 192 ? -16.958 -33.395 -7.149 1.00 88.75 192 ALA A C 1
ATOM 1447 O O . ALA A 1 192 ? -15.836 -33.392 -6.644 1.00 88.75 192 ALA A O 1
ATOM 1448 N N . ILE A 1 193 ? -17.238 -34.108 -8.247 1.00 89.44 193 ILE A N 1
ATOM 1449 C CA . ILE A 1 193 ? -16.231 -34.883 -8.982 1.00 89.44 193 ILE A CA 1
ATOM 1450 C C . ILE A 1 193 ? -15.139 -33.958 -9.534 1.00 89.44 193 ILE A C 1
ATOM 1452 O O . ILE A 1 193 ? -13.964 -34.234 -9.312 1.00 89.44 193 ILE A O 1
ATOM 1456 N N . VAL A 1 194 ? -15.497 -32.848 -10.193 1.00 88.69 194 VAL A N 1
ATOM 1457 C CA . VAL A 1 194 ? -14.524 -31.856 -10.703 1.00 88.69 194 VAL A CA 1
ATOM 1458 C C . VAL A 1 194 ? -13.603 -31.355 -9.590 1.00 88.69 194 VAL A C 1
ATOM 1460 O O . VAL A 1 194 ? -12.384 -31.368 -9.744 1.00 88.69 194 VAL A O 1
ATOM 1463 N N . ILE A 1 195 ? -14.183 -30.957 -8.458 1.00 87.19 195 ILE A N 1
ATOM 1464 C CA . ILE A 1 195 ? -13.457 -30.388 -7.317 1.00 87.19 195 ILE A CA 1
ATOM 1465 C C . ILE A 1 195 ? -12.464 -31.401 -6.740 1.00 87.19 195 ILE A C 1
ATOM 1467 O O . ILE A 1 195 ? -11.320 -31.056 -6.456 1.00 87.19 195 ILE A O 1
ATOM 1471 N N . VAL A 1 196 ? -12.876 -32.665 -6.613 1.00 87.06 196 VAL A N 1
ATOM 1472 C CA . VAL A 1 196 ? -12.001 -33.741 -6.134 1.00 87.06 196 VAL A CA 1
ATOM 1473 C C . VAL A 1 196 ? -10.877 -34.042 -7.128 1.00 87.06 196 VAL A C 1
ATOM 1475 O O . VAL A 1 196 ? -9.733 -34.216 -6.710 1.00 87.06 196 VAL A O 1
ATOM 1478 N N . LEU A 1 197 ? -11.169 -34.086 -8.433 1.00 85.75 197 LEU A N 1
ATOM 1479 C CA . LEU A 1 197 ? -10.153 -34.316 -9.467 1.00 85.75 197 LEU A CA 1
ATOM 1480 C C . LEU A 1 197 ? -9.098 -33.205 -9.497 1.00 85.75 197 LEU A C 1
ATOM 1482 O O . LEU A 1 197 ? -7.930 -33.493 -9.745 1.00 85.75 197 LEU A O 1
ATOM 1486 N N . ASP A 1 198 ? -9.478 -31.962 -9.189 1.00 84.69 198 ASP A N 1
ATOM 1487 C CA . ASP A 1 198 ? -8.534 -30.844 -9.096 1.00 84.69 198 ASP A CA 1
ATOM 1488 C C . ASP A 1 198 ? -7.481 -31.014 -8.001 1.00 84.69 198 ASP A C 1
ATOM 1490 O O . ASP A 1 198 ? -6.363 -30.519 -8.133 1.00 84.69 198 ASP A O 1
ATOM 1494 N N . GLN A 1 199 ? -7.826 -31.754 -6.947 1.00 81.50 199 GLN A N 1
ATOM 1495 C CA . GLN A 1 199 ? -6.928 -32.056 -5.836 1.00 81.50 199 GLN A CA 1
ATOM 1496 C C . GLN A 1 199 ? -6.090 -33.324 -6.059 1.00 81.50 199 GLN A C 1
ATOM 1498 O O . GLN A 1 199 ? -5.266 -33.666 -5.210 1.00 81.50 199 GLN A O 1
ATOM 1503 N N . MET A 1 200 ? -6.287 -34.046 -7.169 1.00 78.75 200 MET A N 1
ATOM 1504 C CA . MET A 1 200 ? -5.537 -35.263 -7.493 1.00 78.75 200 MET A CA 1
ATOM 1505 C C . MET A 1 200 ? -4.380 -34.942 -8.459 1.00 78.75 200 MET A C 1
ATOM 1507 O O . MET A 1 200 ? -4.626 -34.660 -9.633 1.00 78.75 200 MET A O 1
ATOM 1511 N N . PRO A 1 201 ? -3.104 -35.011 -8.032 1.00 61.66 201 PRO A N 1
ATOM 1512 C CA . PRO A 1 201 ? -1.971 -34.758 -8.921 1.00 61.66 201 PRO A CA 1
ATOM 1513 C C . PRO A 1 201 ? -1.847 -35.859 -9.988 1.00 61.66 201 PRO A C 1
ATOM 1515 O O . PRO A 1 201 ? -1.664 -37.033 -9.658 1.00 61.66 201 PRO A O 1
ATOM 1518 N N . GLU A 1 202 ? -1.911 -35.520 -11.281 1.00 57.56 202 GLU A N 1
ATOM 1519 C CA . GLU A 1 202 ? -1.623 -36.484 -12.354 1.00 57.56 202 GLU A CA 1
ATOM 1520 C C . GLU A 1 202 ? -0.160 -36.954 -12.263 1.00 57.56 202 GLU A C 1
ATOM 1522 O O . GLU A 1 202 ? 0.750 -36.154 -12.048 1.00 57.56 202 GLU A O 1
ATOM 1527 N N . LEU A 1 203 ? 0.081 -38.264 -12.414 1.00 46.78 203 LEU A N 1
ATOM 1528 C CA . LEU A 1 203 ? 1.439 -38.800 -12.520 1.00 46.78 203 LEU A CA 1
ATOM 1529 C C . LEU A 1 203 ? 2.036 -38.276 -13.830 1.00 46.78 203 LEU A C 1
ATOM 1531 O O . LEU A 1 203 ? 1.780 -38.831 -14.898 1.00 46.78 203 LEU A O 1
ATOM 1535 N N . ALA A 1 204 ? 2.821 -37.202 -13.754 1.00 36.41 204 ALA A N 1
ATOM 1536 C CA . ALA A 1 204 ? 3.746 -36.861 -14.820 1.00 36.41 204 ALA A CA 1
ATOM 1537 C C . ALA A 1 204 ? 4.636 -38.088 -15.060 1.00 36.41 204 ALA A C 1
ATOM 1539 O O . ALA A 1 204 ? 5.111 -38.706 -14.106 1.00 36.41 204 ALA A O 1
ATOM 1540 N N . SER A 1 205 ? 4.818 -38.475 -16.322 1.00 32.78 205 SER A N 1
ATOM 1541 C CA . SER A 1 205 ? 5.709 -39.564 -16.719 1.00 32.78 205 SER A CA 1
ATOM 1542 C C . SER A 1 205 ? 7.074 -39.383 -16.051 1.00 32.78 205 SER A C 1
ATOM 1544 O O . SER A 1 205 ? 7.843 -38.503 -16.442 1.00 32.78 205 SER A O 1
ATOM 1546 N N . LEU A 1 206 ? 7.351 -40.184 -15.020 1.00 28.05 206 LEU A N 1
ATOM 1547 C CA . LEU A 1 206 ? 8.641 -40.209 -14.340 1.00 28.05 206 LEU A CA 1
ATOM 1548 C C . LEU A 1 206 ? 9.740 -40.490 -15.380 1.00 28.05 206 LEU A C 1
ATOM 1550 O O . LEU A 1 206 ? 9.577 -41.410 -16.190 1.00 28.05 206 LEU A O 1
ATOM 1554 N N . PRO A 1 207 ? 10.866 -39.754 -15.377 1.00 27.47 207 PRO A N 1
ATOM 1555 C CA . PRO A 1 207 ? 12.023 -40.144 -16.166 1.00 27.47 207 PRO A CA 1
ATOM 1556 C C . PRO A 1 207 ? 12.496 -41.517 -15.674 1.00 27.47 207 PRO A C 1
ATOM 1558 O O . PRO A 1 207 ? 12.725 -41.707 -14.479 1.00 27.47 207 PRO A O 1
ATOM 1561 N N . LEU A 1 208 ? 12.651 -42.483 -16.585 1.00 31.09 208 LEU A N 1
ATOM 1562 C CA . LEU A 1 208 ? 13.321 -43.756 -16.310 1.00 31.09 208 LEU A CA 1
ATOM 1563 C C . LEU A 1 208 ? 14.761 -43.474 -15.849 1.00 31.09 208 LEU A C 1
ATOM 1565 O O . LEU A 1 208 ? 15.655 -43.346 -16.680 1.00 31.09 208 LEU A O 1
ATOM 1569 N N . ARG A 1 209 ? 14.992 -43.355 -14.539 1.00 32.97 209 ARG A N 1
ATOM 1570 C CA . ARG A 1 209 ? 16.296 -43.548 -13.881 1.00 32.97 209 ARG A CA 1
ATOM 1571 C C . ARG A 1 209 ? 16.134 -43.495 -12.363 1.00 32.97 209 ARG A C 1
ATOM 1573 O O . ARG A 1 209 ? 16.409 -42.485 -11.737 1.00 32.97 209 ARG A O 1
ATOM 1580 N N . MET A 1 210 ? 15.702 -44.612 -11.785 1.00 26.36 210 MET A N 1
ATOM 1581 C CA . MET A 1 210 ? 16.089 -45.035 -10.434 1.00 26.36 210 MET A CA 1
ATOM 1582 C C . MET A 1 210 ? 15.619 -46.479 -10.224 1.00 26.36 210 MET A C 1
ATOM 1584 O O . MET A 1 210 ? 14.524 -46.750 -9.746 1.00 26.36 210 MET A O 1
ATOM 1588 N N . THR A 1 211 ? 16.446 -47.434 -10.641 1.00 30.38 211 THR A N 1
ATOM 1589 C CA . THR A 1 211 ? 16.384 -48.812 -10.145 1.00 30.38 211 THR A CA 1
ATOM 1590 C C . THR A 1 211 ? 16.876 -48.814 -8.701 1.00 30.38 211 THR A C 1
ATOM 1592 O O . THR A 1 211 ? 18.081 -48.773 -8.467 1.00 30.38 211 THR A O 1
ATOM 1595 N N . LEU A 1 212 ? 15.951 -48.843 -7.741 1.00 30.59 212 LEU A N 1
ATOM 1596 C CA . LEU A 1 212 ? 16.234 -49.261 -6.367 1.00 30.59 212 LEU A CA 1
ATOM 1597 C C . LEU A 1 212 ? 16.024 -50.778 -6.269 1.00 30.59 212 LEU A C 1
ATOM 1599 O O . LEU A 1 212 ? 15.048 -51.322 -6.786 1.00 30.59 212 LEU A O 1
ATOM 1603 N N . SER A 1 213 ? 16.996 -51.458 -5.669 1.00 35.16 213 SER A N 1
ATOM 1604 C CA . SER A 1 213 ? 17.056 -52.913 -5.541 1.00 35.16 213 SER A CA 1
ATOM 1605 C C . SER A 1 213 ? 16.016 -53.435 -4.539 1.00 35.16 213 SER A C 1
ATOM 1607 O O . SER A 1 213 ? 15.781 -52.840 -3.489 1.00 35.16 213 SER A O 1
ATOM 1609 N N . ILE A 1 214 ? 15.447 -54.607 -4.840 1.00 35.56 214 ILE A N 1
ATOM 1610 C CA . ILE A 1 214 ? 14.477 -55.375 -4.030 1.00 35.56 214 ILE A CA 1
ATOM 1611 C C . ILE A 1 214 ? 14.971 -55.650 -2.589 1.00 35.56 214 ILE A C 1
ATOM 1613 O O . ILE A 1 214 ? 14.178 -55.961 -1.702 1.00 35.56 214 ILE A O 1
ATOM 1617 N N . THR A 1 215 ? 16.263 -55.474 -2.313 1.00 35.19 215 THR A N 1
ATOM 1618 C CA . THR A 1 215 ? 16.860 -55.644 -0.982 1.00 35.19 215 THR A CA 1
ATOM 1619 C C . THR A 1 215 ? 16.508 -54.544 0.023 1.00 35.19 215 THR A C 1
ATOM 1621 O O . THR A 1 215 ? 16.488 -54.826 1.221 1.00 35.19 215 THR A O 1
ATOM 1624 N N . ASP A 1 216 ? 16.176 -53.327 -0.419 1.00 36.75 216 ASP A N 1
ATOM 1625 C CA . ASP A 1 216 ? 15.905 -52.210 0.505 1.00 36.75 216 ASP A CA 1
ATOM 1626 C C . ASP A 1 216 ? 14.476 -52.248 1.074 1.00 36.75 216 ASP A C 1
ATOM 1628 O O . ASP A 1 216 ? 14.231 -51.801 2.196 1.00 36.75 216 ASP A O 1
ATOM 1632 N N . LEU A 1 217 ? 13.541 -52.895 0.365 1.00 38.50 217 LEU A N 1
ATOM 1633 C CA . LEU A 1 217 ? 12.163 -53.093 0.830 1.00 38.50 217 LEU A CA 1
ATOM 1634 C C . LEU A 1 217 ? 12.058 -54.149 1.948 1.00 38.50 217 LEU A C 1
ATOM 1636 O O . LEU A 1 217 ? 11.156 -54.087 2.782 1.00 38.50 217 LEU A O 1
ATOM 1640 N N . ALA A 1 218 ? 12.998 -55.098 2.006 1.00 32.84 218 ALA A N 1
ATOM 1641 C CA . ALA A 1 218 ? 12.995 -56.176 2.997 1.00 32.84 218 ALA A CA 1
ATOM 1642 C C . ALA A 1 218 ? 13.439 -55.718 4.401 1.00 32.84 218 ALA A C 1
ATOM 1644 O O . ALA A 1 218 ? 13.076 -56.347 5.393 1.00 32.84 218 ALA A O 1
ATOM 1645 N N . ARG A 1 219 ? 14.178 -54.603 4.516 1.00 34.12 219 ARG A N 1
ATOM 1646 C CA . ARG A 1 219 ? 14.609 -54.054 5.817 1.00 34.12 219 ARG A CA 1
ATOM 1647 C C . ARG A 1 219 ? 13.529 -53.245 6.529 1.00 34.12 219 ARG A C 1
ATOM 1649 O O . ARG A 1 219 ? 13.479 -53.261 7.753 1.00 34.12 219 ARG A O 1
ATOM 1656 N N . VAL A 1 220 ? 12.644 -52.589 5.781 1.00 41.28 220 VAL A N 1
ATOM 1657 C CA . VAL A 1 220 ? 11.544 -51.796 6.356 1.00 41.28 220 VAL A CA 1
ATOM 1658 C C . VAL A 1 220 ? 10.402 -52.699 6.842 1.00 41.28 220 VAL A C 1
ATOM 1660 O O . VAL A 1 220 ? 9.737 -52.380 7.825 1.00 41.28 220 VAL A O 1
ATOM 1663 N N . LEU A 1 221 ? 10.218 -53.872 6.224 1.00 36.25 221 LEU A N 1
ATOM 1664 C CA . LEU A 1 221 ? 9.156 -54.813 6.597 1.00 36.25 221 LEU A CA 1
ATOM 1665 C C . LEU A 1 221 ? 9.481 -55.684 7.828 1.00 36.25 221 LEU A C 1
ATOM 1667 O O . LEU A 1 221 ? 8.567 -56.225 8.441 1.00 36.25 221 LEU A O 1
ATOM 1671 N N . LEU A 1 222 ? 10.756 -55.827 8.213 1.00 30.62 222 LEU A N 1
ATOM 1672 C CA . LEU A 1 222 ? 11.156 -56.715 9.318 1.00 30.62 222 LEU A CA 1
ATOM 1673 C C . LEU A 1 222 ? 11.112 -56.044 10.706 1.00 30.62 222 LEU A C 1
ATOM 1675 O O . LEU A 1 222 ? 11.128 -56.733 11.721 1.00 30.62 222 LEU A O 1
ATOM 1679 N N . LEU A 1 223 ? 11.013 -54.712 10.768 1.00 34.19 223 LEU A N 1
ATOM 1680 C CA . LEU A 1 223 ? 10.971 -53.943 12.024 1.00 34.19 223 LEU A CA 1
ATOM 1681 C C . LEU A 1 223 ? 9.555 -53.743 12.596 1.00 34.19 223 LEU A C 1
ATOM 1683 O O . LEU A 1 223 ? 9.411 -53.164 13.664 1.00 34.19 223 LEU A O 1
ATOM 1687 N N . SER A 1 224 ? 8.511 -54.240 11.925 1.00 37.41 224 SER A N 1
ATOM 1688 C CA . SER A 1 224 ? 7.104 -54.061 12.333 1.00 37.41 224 SER A CA 1
ATOM 1689 C C . SER A 1 224 ? 6.450 -55.303 12.965 1.00 37.41 224 SER A C 1
ATOM 1691 O O . SER A 1 224 ? 5.263 -55.263 13.275 1.00 37.41 224 SER A O 1
ATOM 1693 N N . ILE A 1 225 ? 7.194 -56.397 13.189 1.00 37.22 225 ILE A N 1
ATOM 1694 C CA . ILE A 1 225 ? 6.631 -57.676 13.685 1.00 37.22 225 ILE A CA 1
ATOM 1695 C C . ILE A 1 225 ? 6.957 -57.979 15.164 1.00 37.22 225 ILE A C 1
ATOM 1697 O O . ILE A 1 225 ? 6.372 -58.894 15.737 1.00 37.22 225 ILE A O 1
ATOM 1701 N N . LEU A 1 226 ? 7.802 -57.204 15.849 1.00 30.22 226 LEU A N 1
ATOM 1702 C CA . LEU A 1 226 ? 8.095 -57.442 17.271 1.00 30.22 226 LEU A CA 1
ATOM 1703 C C . LEU A 1 226 ? 7.587 -56.279 18.127 1.00 30.22 226 LEU A C 1
ATOM 1705 O O . LEU A 1 226 ? 8.122 -55.178 18.084 1.00 30.22 226 LEU A O 1
ATOM 1709 N N . GLY A 1 227 ? 6.496 -56.543 18.850 1.00 36.78 227 GLY A N 1
ATOM 1710 C CA . GLY A 1 227 ? 5.793 -55.582 19.694 1.00 36.78 227 GLY A CA 1
ATOM 1711 C C . GLY A 1 227 ? 6.584 -55.124 20.921 1.00 36.78 227 GLY A C 1
ATOM 1712 O O . GLY A 1 227 ? 7.358 -55.882 21.502 1.00 36.78 227 GLY A O 1
ATOM 1713 N N . GLY A 1 228 ? 6.319 -53.884 21.327 1.00 28.16 228 GLY A N 1
ATOM 1714 C CA . GLY A 1 228 ? 6.799 -53.277 22.563 1.00 28.16 228 GLY A CA 1
ATOM 1715 C C . GLY A 1 228 ? 6.169 -51.897 22.759 1.00 28.16 228 GLY A C 1
ATOM 1716 O O . GLY A 1 228 ? 6.396 -51.010 21.951 1.00 28.16 228 GLY A O 1
ATOM 1717 N N . GLU A 1 229 ? 5.319 -51.816 23.782 1.00 29.14 229 GLU A N 1
ATOM 1718 C CA . GLU A 1 229 ? 4.825 -50.680 24.581 1.00 29.14 229 GLU A CA 1
ATOM 1719 C C . GLU A 1 229 ? 4.728 -49.248 24.007 1.00 29.14 229 GLU A C 1
ATOM 1721 O O . GLU A 1 229 ? 5.655 -48.649 23.473 1.00 29.14 229 GLU A O 1
ATOM 1726 N N . ILE A 1 230 ? 3.545 -48.676 24.248 1.00 35.28 230 ILE A N 1
ATOM 1727 C CA . ILE A 1 230 ? 3.176 -47.272 24.080 1.00 35.28 230 ILE A CA 1
ATOM 1728 C C . ILE A 1 230 ? 3.952 -46.440 25.108 1.00 35.28 230 ILE A C 1
ATOM 1730 O O . ILE A 1 230 ? 3.777 -46.641 26.307 1.00 35.28 230 ILE A O 1
ATOM 1734 N N . CYS A 1 231 ? 4.749 -45.480 24.639 1.00 24.78 231 CYS A N 1
ATOM 1735 C CA . CYS A 1 231 ? 5.296 -44.406 25.460 1.00 24.78 231 CYS A CA 1
ATOM 1736 C C . CYS A 1 231 ? 4.933 -43.061 24.816 1.00 24.78 231 CYS A C 1
ATOM 1738 O O . CYS A 1 231 ? 5.093 -42.882 23.606 1.00 24.78 231 CYS A O 1
ATOM 1740 N N . GLU A 1 232 ? 4.391 -42.156 25.629 1.00 30.41 232 GLU A N 1
ATOM 1741 C CA . GLU A 1 232 ? 4.109 -40.759 25.299 1.00 30.41 232 GLU A CA 1
ATOM 1742 C C . GLU A 1 232 ? 5.365 -40.073 24.744 1.00 30.41 232 GLU A C 1
ATOM 1744 O O . GLU A 1 232 ? 6.454 -40.206 25.300 1.00 30.41 232 GLU A O 1
ATOM 1749 N N . ILE A 1 233 ? 5.216 -39.319 23.653 1.00 26.69 233 ILE A N 1
ATOM 1750 C CA . ILE A 1 233 ? 6.238 -38.373 23.195 1.00 26.69 233 ILE A CA 1
ATOM 1751 C C . ILE A 1 233 ? 5.650 -36.974 23.365 1.00 26.69 233 ILE A C 1
ATOM 1753 O O . ILE A 1 233 ? 5.002 -36.429 22.471 1.00 26.69 233 ILE A O 1
ATOM 1757 N N . GLU A 1 234 ? 5.866 -36.423 24.558 1.00 27.39 234 GLU A N 1
ATOM 1758 C CA . GLU A 1 234 ? 6.058 -34.989 24.740 1.00 27.39 234 GLU A CA 1
ATOM 1759 C C . GLU A 1 234 ? 7.414 -34.569 24.146 1.00 27.39 234 GLU A C 1
ATOM 1761 O O . GLU A 1 234 ? 8.391 -35.314 24.183 1.00 27.39 234 GLU A O 1
ATOM 1766 N N . ALA A 1 235 ? 7.438 -33.333 23.645 1.00 30.59 235 ALA A N 1
ATOM 1767 C CA . ALA A 1 235 ? 8.601 -32.467 23.463 1.00 30.59 235 ALA A CA 1
ATOM 1768 C C . ALA A 1 235 ? 9.775 -32.979 22.598 1.00 30.59 235 ALA A C 1
ATOM 1770 O O . ALA A 1 235 ? 10.733 -33.584 23.073 1.00 30.59 235 ALA A O 1
ATOM 1771 N N . LEU A 1 236 ? 9.797 -32.535 21.337 1.00 29.66 236 LEU A N 1
ATOM 1772 C CA . LEU A 1 236 ? 11.053 -32.185 20.669 1.00 29.66 236 LEU A CA 1
ATOM 1773 C C . LEU A 1 236 ? 11.161 -30.661 20.654 1.00 29.66 236 LEU A C 1
ATOM 1775 O O . LEU A 1 236 ? 10.512 -29.983 19.861 1.00 29.66 236 LEU A O 1
ATOM 1779 N N . GLY A 1 237 ? 11.936 -30.158 21.614 1.00 25.72 237 GLY A N 1
ATOM 1780 C CA . GLY A 1 237 ? 12.304 -28.758 21.736 1.00 25.72 237 GLY A CA 1
ATOM 1781 C C . GLY A 1 237 ? 13.220 -28.331 20.596 1.00 25.72 237 GLY A C 1
ATOM 1782 O O . GLY A 1 237 ? 14.250 -28.955 20.337 1.00 25.72 237 GLY A O 1
ATOM 1783 N N . ASP A 1 238 ? 12.825 -27.243 19.950 1.00 29.02 238 ASP A N 1
ATOM 1784 C CA . ASP A 1 238 ? 13.685 -26.430 19.108 1.00 29.02 238 ASP A CA 1
ATOM 1785 C C . ASP A 1 238 ? 14.535 -25.549 20.038 1.00 29.02 238 ASP A C 1
ATOM 1787 O O . ASP A 1 238 ? 14.016 -24.762 20.835 1.00 29.02 238 ASP A O 1
ATOM 1791 N N . MET A 1 239 ? 15.853 -25.745 20.027 1.00 29.48 239 MET A N 1
ATOM 1792 C CA . MET A 1 239 ? 16.770 -24.957 20.847 1.00 29.48 239 MET A CA 1
ATOM 1793 C C . MET A 1 239 ? 17.020 -23.611 20.172 1.00 29.48 239 MET A C 1
ATOM 1795 O O . MET A 1 239 ? 17.936 -23.481 19.362 1.00 29.48 239 MET A O 1
ATOM 1799 N N . GLY A 1 240 ? 16.241 -22.600 20.570 1.00 34.62 240 GLY A N 1
ATOM 1800 C CA . GLY A 1 240 ? 16.581 -21.207 20.296 1.00 34.62 240 GLY A CA 1
ATOM 1801 C C . GLY A 1 240 ? 15.449 -20.181 20.327 1.00 34.62 240 GLY A C 1
ATOM 1802 O O . GLY A 1 240 ? 15.385 -19.372 19.412 1.00 34.62 240 GLY A O 1
ATOM 1803 N N . SER A 1 241 ? 14.598 -20.124 21.356 1.00 35.97 241 SER A N 1
ATOM 1804 C CA . SER A 1 241 ? 13.869 -18.879 21.659 1.00 35.97 241 SER A CA 1
ATOM 1805 C C . SER A 1 241 ? 13.434 -18.834 23.118 1.00 35.97 241 SER A C 1
ATOM 1807 O O . SER A 1 241 ? 12.893 -19.809 23.627 1.00 35.97 241 SER A O 1
ATOM 1809 N N . SER A 1 242 ? 13.634 -17.697 23.780 1.00 40.19 242 SER A N 1
ATOM 1810 C CA . SER A 1 242 ? 12.917 -17.337 25.008 1.00 40.19 242 SER A CA 1
ATOM 1811 C C . SER A 1 242 ? 11.427 -17.691 24.904 1.00 40.19 242 SER A C 1
ATOM 1813 O O . SER A 1 242 ? 10.829 -17.399 23.869 1.00 40.19 242 SER A O 1
ATOM 1815 N N . ASP A 1 243 ? 10.857 -18.281 25.959 1.00 51.56 243 ASP A N 1
ATOM 1816 C CA . ASP A 1 243 ? 9.453 -18.698 26.088 1.00 51.56 243 ASP A CA 1
ATOM 1817 C C . ASP A 1 243 ? 8.466 -17.657 25.536 1.00 51.56 243 ASP A C 1
ATOM 1819 O O . ASP A 1 243 ? 8.087 -16.696 26.209 1.00 51.56 243 ASP A O 1
ATOM 1823 N N . PHE A 1 244 ? 8.041 -17.837 24.288 1.00 73.25 244 PHE A N 1
ATOM 1824 C CA . PHE A 1 244 ? 7.017 -17.001 23.685 1.00 73.25 244 PHE A CA 1
ATOM 1825 C C . PHE A 1 244 ? 5.633 -17.508 24.113 1.00 73.25 244 PHE A C 1
ATOM 1827 O O . PHE A 1 244 ? 5.278 -18.660 23.863 1.00 73.25 244 PHE A O 1
ATOM 1834 N N . SER A 1 245 ? 4.843 -16.644 24.756 1.00 88.19 245 SER A N 1
ATOM 1835 C CA . SER A 1 245 ? 3.494 -16.961 25.230 1.00 88.19 245 SER A CA 1
ATOM 1836 C C . SER A 1 245 ? 2.465 -16.015 24.626 1.00 88.19 245 SER A C 1
ATOM 1838 O O . SER A 1 245 ? 2.604 -14.797 24.692 1.00 88.19 245 SER A O 1
ATOM 1840 N N . TRP A 1 246 ? 1.375 -16.583 24.110 1.00 93.44 246 TRP A N 1
ATOM 1841 C CA . TRP A 1 246 ? 0.203 -15.824 23.668 1.00 93.44 246 TRP A CA 1
ATOM 1842 C C . TRP A 1 246 ? -0.606 -15.235 24.822 1.00 93.44 246 TRP A C 1
ATOM 1844 O O . TRP A 1 246 ? -1.497 -14.420 24.592 1.00 93.44 246 TRP A O 1
ATOM 1854 N N . LYS A 1 247 ? -0.362 -15.666 26.063 1.00 95.38 247 LYS A N 1
ATOM 1855 C CA . LYS A 1 247 ? -1.143 -15.232 27.217 1.00 95.38 247 LYS A CA 1
ATOM 1856 C C . LYS A 1 247 ? -0.732 -13.821 27.634 1.00 95.38 247 LYS A C 1
ATOM 1858 O O . LYS A 1 247 ? 0.411 -13.603 28.019 1.00 95.38 247 LYS A O 1
ATOM 1863 N N . LEU A 1 248 ? -1.688 -12.896 27.627 1.00 96.19 248 LEU A N 1
ATOM 1864 C CA . LEU A 1 248 ? -1.493 -11.543 28.140 1.00 96.19 248 LEU A CA 1
ATOM 1865 C C . LEU A 1 248 ? -1.783 -11.487 29.642 1.00 96.19 248 LEU A C 1
ATOM 1867 O O . LEU A 1 248 ? -2.723 -12.135 30.124 1.00 96.19 248 LEU A O 1
ATOM 1871 N N . ALA A 1 249 ? -0.990 -10.691 30.359 1.00 96.69 249 ALA A N 1
ATOM 1872 C CA . ALA A 1 249 ? -1.244 -10.354 31.752 1.00 96.69 249 ALA A CA 1
ATOM 1873 C C . ALA A 1 249 ? -2.437 -9.395 31.871 1.00 96.69 249 ALA A C 1
ATOM 1875 O O . ALA A 1 249 ? -2.762 -8.644 30.949 1.00 96.69 249 ALA A O 1
ATOM 1876 N N . ASP A 1 250 ? -3.105 -9.436 33.016 1.00 97.69 250 ASP A N 1
ATOM 1877 C CA . ASP A 1 250 ? -4.218 -8.546 33.327 1.00 97.69 250 ASP A CA 1
ATOM 1878 C C . ASP A 1 250 ? -3.671 -7.151 33.634 1.00 97.69 250 ASP A C 1
ATOM 1880 O O . ASP A 1 250 ? -2.718 -7.016 34.399 1.00 97.69 250 ASP A O 1
ATOM 1884 N N . HIS A 1 251 ? -4.283 -6.108 33.070 1.00 97.25 251 HIS A N 1
ATOM 1885 C CA . HIS A 1 251 ? -3.852 -4.744 33.351 1.00 97.25 251 HIS A CA 1
ATOM 1886 C C . HIS A 1 251 ? -4.119 -4.408 34.829 1.00 97.25 251 HIS A C 1
ATOM 1888 O O . HIS A 1 251 ? -5.252 -4.563 35.293 1.00 97.25 251 HIS A O 1
ATOM 1894 N N . PRO A 1 252 ? -3.143 -3.865 35.578 1.00 94.81 252 PRO A N 1
ATOM 1895 C CA . PRO A 1 252 ? -3.243 -3.718 37.033 1.00 94.81 252 PRO A CA 1
ATOM 1896 C C . PRO A 1 252 ? -4.339 -2.743 37.483 1.00 94.81 252 PRO A C 1
ATOM 1898 O O . PRO A 1 252 ? -4.818 -2.820 38.612 1.00 94.81 252 PRO A O 1
ATOM 1901 N N . LYS A 1 253 ? -4.724 -1.807 36.606 1.00 94.69 253 LYS A N 1
ATOM 1902 C CA . LYS A 1 253 ? -5.691 -0.734 36.902 1.00 94.69 253 LYS A CA 1
ATOM 1903 C C . LYS A 1 253 ? -6.924 -0.692 35.991 1.00 94.69 253 LYS A C 1
ATOM 1905 O O . LYS A 1 253 ? -7.837 0.080 36.266 1.00 94.69 253 LYS A O 1
ATOM 1910 N N . LEU A 1 254 ? -6.952 -1.454 34.892 1.00 95.62 254 LEU A N 1
ATOM 1911 C CA . LEU A 1 254 ? -8.017 -1.343 33.884 1.00 95.62 254 LEU A CA 1
ATOM 1912 C C . LEU A 1 254 ? -8.840 -2.631 33.862 1.00 95.62 254 LEU A C 1
ATOM 1914 O O . LEU A 1 254 ? -8.264 -3.708 33.711 1.00 95.62 254 LEU A O 1
ATOM 1918 N N . PRO A 1 255 ? -10.171 -2.551 34.024 1.00 92.81 255 PRO A N 1
ATOM 1919 C CA . PRO A 1 255 ? -11.009 -3.735 34.090 1.00 92.81 255 PRO A CA 1
ATOM 1920 C C . PRO A 1 255 ? -11.214 -4.360 32.707 1.00 92.81 255 PRO A C 1
ATOM 1922 O O . PRO A 1 255 ? -11.283 -3.671 31.691 1.00 92.81 255 PRO A O 1
ATOM 1925 N N . LYS A 1 256 ? -11.412 -5.678 32.691 1.00 95.06 256 LYS A N 1
ATOM 1926 C CA . LYS A 1 256 ? -11.825 -6.426 31.498 1.00 95.06 256 LYS A CA 1
ATOM 1927 C C . LYS A 1 256 ? -13.334 -6.347 31.259 1.00 95.06 256 LYS A C 1
ATOM 1929 O O . LYS A 1 256 ? -14.108 -5.943 32.126 1.00 95.06 256 LYS A O 1
ATOM 1934 N N . GLY A 1 257 ? -13.759 -6.819 30.087 1.00 91.50 257 GLY A N 1
ATOM 1935 C CA . GLY A 1 257 ? -15.171 -7.081 29.776 1.00 91.50 257 GLY A CA 1
ATOM 1936 C C . GLY A 1 257 ? -15.946 -5.886 29.222 1.00 91.50 257 GLY A C 1
ATOM 1937 O O . GLY A 1 257 ? -17.167 -5.959 29.099 1.00 91.50 257 GLY A O 1
ATOM 1938 N N . LYS A 1 258 ? -15.262 -4.791 28.876 1.00 94.81 258 LYS A N 1
ATOM 1939 C CA . LYS A 1 258 ? -15.857 -3.675 28.133 1.00 94.81 258 LYS A CA 1
ATOM 1940 C C . LYS A 1 258 ? -15.821 -3.952 26.631 1.00 94.81 258 LYS A C 1
ATOM 1942 O O . LYS A 1 258 ? -14.825 -4.465 26.122 1.00 94.81 258 LYS A O 1
ATOM 1947 N N . THR A 1 259 ? -16.897 -3.590 25.933 1.00 98.38 259 THR A N 1
ATOM 1948 C CA . THR A 1 259 ? -16.909 -3.544 24.466 1.00 98.38 259 THR A CA 1
ATOM 1949 C C . THR A 1 259 ? -16.099 -2.335 24.009 1.00 98.38 259 THR A C 1
ATOM 1951 O O . THR A 1 259 ? -16.357 -1.227 24.479 1.00 98.38 259 THR A O 1
ATOM 1954 N N . VAL A 1 260 ? -15.138 -2.540 23.108 1.00 98.81 260 VAL A N 1
ATOM 1955 C CA . VAL A 1 260 ? -14.272 -1.488 22.561 1.00 98.81 260 VAL A CA 1
ATOM 1956 C C . VAL A 1 260 ? -14.547 -1.334 21.067 1.00 98.81 260 VAL A C 1
ATOM 1958 O O . VAL A 1 260 ? -14.341 -2.279 20.304 1.00 98.81 260 VAL A O 1
ATOM 1961 N N . ALA A 1 261 ? -14.998 -0.154 20.641 1.00 98.88 261 ALA A N 1
ATOM 1962 C CA . ALA A 1 261 ? -15.040 0.209 19.228 1.00 98.88 261 ALA A CA 1
ATOM 1963 C C . ALA A 1 261 ? -13.711 0.837 18.799 1.00 98.88 261 ALA A C 1
ATOM 1965 O O . ALA A 1 261 ? -13.223 1.744 19.469 1.00 98.88 261 ALA A O 1
ATOM 1966 N N . VAL A 1 262 ? -13.152 0.390 17.676 1.00 98.88 262 VAL A N 1
ATOM 1967 C CA . VAL A 1 262 ? -11.983 1.001 17.030 1.00 98.88 262 VAL A CA 1
ATOM 1968 C C . VAL A 1 262 ? -12.414 1.499 15.655 1.00 98.88 262 VAL A C 1
ATOM 1970 O O . VAL A 1 262 ? -12.718 0.697 14.776 1.00 98.88 262 VAL A O 1
ATOM 1973 N N . VAL A 1 263 ? -12.484 2.814 15.480 1.00 98.88 263 VAL A N 1
ATOM 1974 C CA . VAL A 1 263 ? -12.963 3.459 14.252 1.00 98.88 263 VAL A CA 1
ATOM 1975 C C . VAL A 1 263 ? -11.785 4.126 13.557 1.00 98.88 263 VAL A C 1
ATOM 1977 O O . VAL A 1 263 ? -11.170 5.023 14.131 1.00 98.88 263 VAL A O 1
ATOM 1980 N N . VAL A 1 264 ? -11.479 3.684 12.340 1.00 98.94 264 VAL A N 1
ATOM 1981 C CA . VAL A 1 264 ? -10.459 4.281 11.470 1.00 98.94 264 VAL A CA 1
ATOM 1982 C C . VAL A 1 264 ? -11.158 5.147 10.423 1.00 98.94 264 VAL A C 1
ATOM 1984 O O . VAL A 1 264 ? -11.941 4.638 9.625 1.00 98.94 264 VAL A O 1
ATOM 1987 N N . LEU A 1 265 ? -10.911 6.453 10.454 1.00 98.75 265 LEU A N 1
ATOM 1988 C CA . LEU A 1 265 ? -11.325 7.424 9.442 1.00 98.75 265 LEU A CA 1
ATOM 1989 C C . LEU A 1 265 ? -10.226 7.497 8.379 1.00 98.75 265 LEU A C 1
ATOM 1991 O O . LEU A 1 265 ? -9.249 8.211 8.573 1.00 98.75 265 LEU A O 1
ATOM 1995 N N . ASP A 1 266 ? -10.341 6.725 7.303 1.00 98.19 266 ASP A N 1
ATOM 1996 C CA . ASP A 1 266 ? -9.282 6.619 6.291 1.00 98.19 266 ASP A CA 1
ATOM 1997 C C . ASP A 1 266 ? -9.046 7.977 5.605 1.00 98.19 266 ASP A C 1
ATOM 1999 O O . ASP A 1 266 ? -10.006 8.651 5.203 1.00 98.19 266 ASP A O 1
ATOM 2003 N N . GLY A 1 267 ? -7.782 8.403 5.510 1.00 97.38 267 GLY A N 1
ATOM 2004 C CA . GLY A 1 267 ? -7.406 9.688 4.905 1.00 97.38 267 GLY A CA 1
ATOM 2005 C C . GLY A 1 267 ? -7.831 10.937 5.694 1.00 97.38 267 GLY A C 1
ATOM 2006 O O . GLY A 1 267 ? -8.088 11.984 5.094 1.00 97.38 267 GLY A O 1
ATOM 2007 N N . TRP A 1 268 ? -7.928 10.847 7.026 1.00 98.69 268 TRP A N 1
ATOM 2008 C CA . TRP A 1 268 ? -8.317 11.951 7.914 1.00 98.69 268 TRP A CA 1
ATOM 2009 C C . TRP A 1 268 ? -7.129 12.498 8.725 1.00 98.69 268 TRP A C 1
ATOM 2011 O O . TRP A 1 268 ? -6.849 12.039 9.837 1.00 98.69 268 TRP A O 1
ATOM 2021 N N . GLY A 1 269 ? -6.441 13.515 8.199 1.00 98.06 269 GLY A N 1
ATOM 2022 C CA . GLY A 1 269 ? -5.345 14.204 8.887 1.00 98.06 269 GLY A CA 1
ATOM 2023 C C . GLY A 1 269 ? -5.768 15.475 9.631 1.00 98.06 269 GLY A C 1
ATOM 2024 O O . GLY A 1 269 ? -6.929 15.883 9.636 1.00 98.06 269 GLY A O 1
ATOM 2025 N N . GLU A 1 270 ? -4.798 16.124 10.270 1.00 97.19 270 GLU A N 1
ATOM 2026 C CA . GLU A 1 270 ? -4.947 17.437 10.900 1.00 97.19 270 GLU A CA 1
ATOM 2027 C C . GLU A 1 270 ? -3.969 18.435 10.266 1.00 97.19 270 GLU A C 1
ATOM 2029 O O . GLU A 1 270 ? -2.755 18.285 10.385 1.00 97.19 270 GLU A O 1
ATOM 2034 N N . ALA A 1 271 ? -4.509 19.478 9.637 1.00 95.69 271 ALA A N 1
ATOM 2035 C CA . ALA A 1 271 ? -3.758 20.578 9.036 1.00 95.69 271 ALA A CA 1
ATOM 2036 C C . ALA A 1 271 ? -4.349 21.934 9.443 1.00 95.69 271 ALA A C 1
ATOM 2038 O O . ALA A 1 271 ? -5.456 22.006 9.986 1.00 95.69 271 ALA A O 1
ATOM 2039 N N . ASP A 1 272 ? -3.627 23.016 9.134 1.00 93.75 272 ASP A N 1
ATOM 2040 C CA . ASP A 1 272 ? -4.125 24.372 9.353 1.00 93.75 272 ASP A CA 1
ATOM 2041 C C . ASP A 1 272 ? -5.474 24.593 8.629 1.00 93.75 272 ASP A C 1
ATOM 2043 O O . ASP A 1 272 ? -5.649 24.154 7.486 1.00 93.75 272 ASP A O 1
ATOM 2047 N N . PRO A 1 273 ? -6.448 25.265 9.269 1.00 95.00 273 PRO A N 1
ATOM 2048 C CA . PRO A 1 273 ? -7.751 25.519 8.666 1.00 95.00 273 PRO A CA 1
ATOM 2049 C C . PRO A 1 273 ? -7.688 26.449 7.449 1.00 95.00 273 PRO A C 1
ATOM 2051 O O . PRO A 1 273 ? -7.249 27.596 7.558 1.00 95.00 273 PRO A O 1
ATOM 2054 N N . ASP A 1 274 ? -8.215 25.998 6.311 1.00 95.94 274 ASP A N 1
ATOM 2055 C CA . ASP A 1 274 ? -8.529 26.848 5.162 1.00 95.94 274 ASP A CA 1
ATOM 2056 C C . ASP A 1 274 ? -9.651 26.251 4.291 1.00 95.94 274 ASP A C 1
ATOM 2058 O O . ASP A 1 274 ? -10.265 25.246 4.644 1.00 95.94 274 ASP A O 1
ATOM 2062 N N . GLN A 1 275 ? -9.944 26.886 3.151 1.00 96.56 275 GLN A N 1
ATOM 2063 C CA . GLN A 1 275 ? -11.015 26.462 2.240 1.00 96.56 275 GLN A CA 1
ATOM 2064 C C . GLN A 1 275 ? -10.724 25.171 1.447 1.00 96.56 275 GLN A C 1
ATOM 2066 O O . GLN A 1 275 ? -11.619 24.679 0.765 1.00 96.56 275 GLN A O 1
ATOM 2071 N N . TYR A 1 276 ? -9.494 24.646 1.488 1.00 97.31 276 TYR A N 1
ATOM 2072 C CA . TYR A 1 276 ? -9.081 23.411 0.805 1.00 97.31 276 TYR A CA 1
ATOM 2073 C C . TYR A 1 276 ? -8.924 22.230 1.764 1.00 97.31 276 TYR A C 1
ATOM 2075 O O . TYR A 1 276 ? -8.819 21.088 1.317 1.00 97.31 276 TYR A O 1
ATOM 2083 N N . ASN A 1 277 ? -8.933 22.498 3.067 1.00 98.25 277 ASN A N 1
ATOM 2084 C CA . ASN A 1 277 ? -9.061 21.494 4.106 1.00 98.25 277 ASN A CA 1
ATOM 2085 C C . ASN A 1 277 ? -10.530 21.046 4.192 1.00 98.25 277 ASN A C 1
ATOM 2087 O O . ASN A 1 277 ? -11.364 21.680 4.844 1.00 98.25 277 ASN A O 1
ATOM 2091 N N . CYS A 1 278 ? -10.869 19.955 3.500 1.00 98.56 278 CYS A N 1
ATOM 2092 C CA . CYS A 1 278 ? -12.253 19.486 3.392 1.00 98.56 278 CYS A CA 1
ATOM 2093 C C . CYS A 1 278 ? -12.808 18.986 4.724 1.00 98.56 278 CYS A C 1
ATOM 2095 O O . CYS A 1 278 ? -14.013 19.067 4.946 1.00 98.56 278 CYS A O 1
ATOM 2097 N N . ILE A 1 279 ? -11.938 18.514 5.618 1.00 98.38 279 ILE A N 1
ATOM 2098 C CA . ILE A 1 279 ? -12.297 18.156 6.993 1.00 98.38 279 ILE A CA 1
ATOM 2099 C C . ILE A 1 279 ? -12.750 19.401 7.760 1.00 98.38 279 ILE A C 1
ATOM 2101 O O . ILE A 1 279 ? -13.796 19.378 8.398 1.00 98.38 279 ILE A O 1
ATOM 2105 N N . HIS A 1 280 ? -12.004 20.504 7.652 1.00 97.88 280 HIS A N 1
ATOM 2106 C CA . HIS A 1 280 ? -12.353 21.773 8.292 1.00 97.88 280 HIS A CA 1
ATOM 2107 C C . HIS A 1 280 ? -13.635 22.400 7.722 1.00 97.88 280 HIS A C 1
ATOM 2109 O O . HIS A 1 280 ? -14.437 22.960 8.469 1.00 97.88 280 HIS A O 1
ATOM 2115 N N . VAL A 1 281 ? -13.811 22.342 6.399 1.00 98.38 281 VAL A N 1
ATOM 2116 C CA . VAL A 1 281 ? -14.966 22.936 5.705 1.00 98.38 281 VAL A CA 1
ATOM 2117 C C . VAL A 1 281 ? -16.245 22.122 5.932 1.00 98.38 281 VAL A C 1
ATOM 2119 O O . VAL A 1 281 ? -17.346 22.684 5.954 1.00 98.38 281 VAL A O 1
ATOM 2122 N N . ALA A 1 282 ? -16.128 20.803 6.094 1.00 98.25 282 ALA A N 1
ATOM 2123 C CA . ALA A 1 282 ? -17.263 19.930 6.345 1.00 98.25 282 ALA A CA 1
ATOM 2124 C C . ALA A 1 282 ? -17.932 20.204 7.701 1.00 98.25 282 ALA A C 1
ATOM 2126 O O . ALA A 1 282 ? -17.328 20.639 8.676 1.00 98.25 282 ALA A O 1
ATOM 2127 N N . GLN A 1 283 ? -19.231 19.907 7.777 1.00 97.94 283 GLN A N 1
ATOM 2128 C CA . GLN A 1 283 ? -19.960 19.934 9.043 1.00 97.94 283 GLN A CA 1
ATOM 2129 C C . GLN A 1 283 ? -19.653 18.654 9.824 1.00 97.94 283 GLN A C 1
ATOM 2131 O O . GLN A 1 283 ? -20.342 17.654 9.635 1.00 97.94 283 GLN A O 1
ATOM 2136 N N . THR A 1 284 ? -18.644 18.705 10.695 1.00 98.25 284 THR A N 1
ATOM 2137 C CA . THR A 1 284 ? -18.149 17.554 11.472 1.00 98.25 284 THR A CA 1
ATOM 2138 C C . THR A 1 284 ? -18.356 17.724 12.986 1.00 98.25 284 THR A C 1
ATOM 2140 O O . THR A 1 284 ? -17.388 17.738 13.753 1.00 98.25 284 THR A O 1
ATOM 2143 N N . PRO A 1 285 ? -19.601 17.929 13.469 1.00 98.44 285 PRO A N 1
ATOM 2144 C CA . PRO A 1 285 ? -19.860 18.246 14.875 1.00 98.44 285 PRO A CA 1
ATOM 2145 C C . PRO A 1 285 ? -19.403 17.148 15.843 1.00 98.44 285 PRO A C 1
ATOM 2147 O O . PRO A 1 285 ? -19.084 17.450 16.996 1.00 98.44 285 PRO A O 1
ATOM 2150 N N . THR A 1 286 ? -19.366 15.888 15.406 1.00 98.50 286 THR A N 1
ATOM 2151 C CA . THR A 1 286 ? -18.970 14.764 16.258 1.00 98.50 286 THR A CA 1
ATOM 2152 C C . THR A 1 286 ? -17.471 14.802 16.519 1.00 98.50 286 THR A C 1
ATOM 2154 O O . THR A 1 286 ? -17.049 14.846 17.677 1.00 98.50 286 THR A O 1
ATOM 2157 N N . MET A 1 287 ? -16.663 14.872 15.463 1.00 98.00 287 MET A N 1
ATOM 2158 C CA . MET A 1 287 ? -15.207 14.973 15.560 1.00 98.00 287 MET A CA 1
ATOM 2159 C C . MET A 1 287 ? -14.769 16.276 16.242 1.00 98.00 287 MET A C 1
ATOM 2161 O O . MET A 1 287 ? -13.884 16.255 17.104 1.00 98.00 287 MET A O 1
ATOM 2165 N N . ASP A 1 288 ? -15.452 17.389 15.961 1.00 97.31 288 ASP A N 1
ATOM 2166 C CA . ASP A 1 288 ? -15.254 18.662 16.659 1.00 97.31 288 ASP A CA 1
ATOM 2167 C C . ASP A 1 288 ? -15.473 18.537 18.170 1.00 97.31 288 ASP A C 1
ATOM 2169 O O . ASP A 1 288 ? -14.693 19.069 18.969 1.00 97.31 288 ASP A O 1
ATOM 2173 N N . SER A 1 289 ? -16.533 17.830 18.572 1.00 97.25 289 SER A N 1
ATOM 2174 C CA . SER A 1 289 ? -16.853 17.593 19.978 1.00 97.25 289 SER A CA 1
ATOM 2175 C C . SER A 1 289 ? -15.811 16.704 20.653 1.00 97.25 289 SER A C 1
ATOM 2177 O O . SER A 1 289 ? -15.472 16.956 21.807 1.00 97.25 289 SER A O 1
ATOM 2179 N N . LEU A 1 290 ? -15.271 15.694 19.964 1.00 96.25 290 LEU A N 1
ATOM 2180 C CA . LEU A 1 290 ? -14.195 14.860 20.510 1.00 96.25 290 LEU A CA 1
ATOM 2181 C C . LEU A 1 290 ? -12.934 15.686 20.787 1.00 96.25 290 LEU A C 1
ATOM 2183 O O . LEU A 1 290 ? -12.335 15.556 21.854 1.00 96.25 290 LEU A O 1
ATOM 2187 N N . LYS A 1 291 ? -12.569 16.576 19.859 1.00 95.12 291 LYS A N 1
ATOM 2188 C CA . LYS A 1 291 ? -11.389 17.441 19.981 1.00 95.12 291 LYS A CA 1
ATOM 2189 C C . LYS A 1 291 ? -11.535 18.500 21.075 1.00 95.12 291 LYS A C 1
ATOM 2191 O O . LYS A 1 291 ? -10.604 18.728 21.842 1.00 95.12 291 LYS A O 1
ATOM 2196 N N . LYS A 1 292 ? -12.697 19.158 21.158 1.00 93.69 292 LYS A N 1
ATOM 2197 C CA . LYS A 1 292 ? -12.935 20.278 22.092 1.00 93.69 292 LYS A CA 1
ATOM 2198 C C . LYS A 1 292 ? -13.413 19.820 23.475 1.00 93.69 292 LYS A C 1
ATOM 2200 O O . LYS A 1 292 ? -13.139 20.493 24.464 1.00 93.69 292 LYS A O 1
ATOM 2205 N N . GLY A 1 293 ? -14.141 18.706 23.552 1.00 85.75 293 GLY A N 1
ATOM 2206 C CA . GLY A 1 293 ? -14.878 18.289 24.749 1.00 85.75 293 GLY A CA 1
ATOM 2207 C C . GLY A 1 293 ? -14.036 17.620 25.836 1.00 85.75 293 GLY A C 1
ATOM 2208 O O . GLY A 1 293 ? -14.399 17.698 27.007 1.00 85.75 293 GLY A O 1
ATOM 2209 N N . ALA A 1 294 ? -12.915 16.980 25.483 1.00 84.75 294 ALA A N 1
ATOM 2210 C CA . ALA A 1 294 ? -12.038 16.314 26.449 1.00 84.75 294 ALA A CA 1
ATOM 2211 C C . ALA A 1 294 ? -10.562 16.344 25.998 1.00 84.75 294 ALA A C 1
ATOM 2213 O O . ALA A 1 294 ? -10.058 15.339 25.497 1.00 84.75 294 ALA A O 1
ATOM 2214 N N . PRO A 1 295 ? -9.836 17.462 26.206 1.00 85.69 295 PRO A N 1
ATOM 2215 C CA . PRO A 1 295 ? -8.454 17.621 25.735 1.00 85.69 295 PRO A CA 1
ATOM 2216 C C . PRO A 1 295 ? -7.473 16.561 26.254 1.00 85.69 295 PRO A C 1
ATOM 2218 O O . PRO A 1 295 ? -6.515 16.221 25.577 1.00 85.69 295 PRO A O 1
ATOM 2221 N N . GLU A 1 296 ? -7.711 15.995 27.441 1.00 93.06 296 GLU A N 1
ATOM 2222 C CA . GLU A 1 296 ? -6.887 14.904 27.988 1.00 93.06 296 GLU A CA 1
ATOM 2223 C C . GLU A 1 296 ? -7.157 13.537 27.324 1.00 93.06 296 GLU A C 1
ATOM 2225 O O . GLU A 1 296 ? -6.441 12.568 27.575 1.00 93.06 296 GLU A O 1
ATOM 2230 N N . ARG A 1 297 ? -8.183 13.447 26.471 1.00 95.81 297 ARG A N 1
ATOM 2231 C CA . ARG A 1 297 ? -8.618 12.240 25.753 1.00 95.81 297 ARG A CA 1
ATOM 2232 C C . ARG A 1 297 ? -8.606 12.411 24.236 1.00 95.81 297 ARG A C 1
ATOM 2234 O O . ARG A 1 297 ? -9.141 11.563 23.523 1.00 95.81 297 ARG A O 1
ATOM 2241 N N . TRP A 1 298 ? -7.984 13.481 23.751 1.00 97.25 298 TRP A N 1
ATOM 2242 C CA . TRP A 1 298 ? -7.733 13.735 22.340 1.00 97.25 298 TRP A CA 1
ATOM 2243 C C . TRP A 1 298 ? -6.271 14.150 22.153 1.00 97.25 298 TRP A C 1
ATOM 2245 O O . TRP A 1 298 ? -5.748 14.941 22.935 1.00 97.25 298 TRP A O 1
ATOM 2255 N N . ARG A 1 299 ? -5.598 13.635 21.124 1.00 97.75 299 ARG A N 1
ATOM 2256 C CA . ARG A 1 299 ? -4.279 14.123 20.696 1.00 97.75 299 ARG A CA 1
ATOM 2257 C C . ARG A 1 299 ? -4.014 13.783 19.234 1.00 97.75 299 ARG A C 1
ATOM 2259 O O . ARG A 1 299 ? -4.796 13.078 18.607 1.00 97.75 299 ARG A O 1
ATOM 2266 N N . LEU A 1 300 ? -2.873 14.238 18.731 1.00 97.94 300 LEU A N 1
ATOM 2267 C CA . LEU A 1 300 ? -2.334 13.835 17.437 1.00 97.94 300 LEU A CA 1
ATOM 2268 C C . LEU A 1 300 ? -1.276 12.738 17.594 1.00 97.94 300 LEU A C 1
ATOM 2270 O O . LEU A 1 300 ? -0.570 12.689 18.612 1.00 97.94 300 LEU A O 1
ATOM 2274 N N . VAL A 1 301 ? -1.169 11.890 16.571 1.00 98.44 301 VAL A N 1
ATOM 2275 C CA . VAL A 1 301 ? -0.118 10.876 16.415 1.00 98.44 301 VAL A CA 1
ATOM 2276 C C . VAL A 1 301 ? 0.477 10.913 15.007 1.00 98.44 301 VAL A C 1
ATOM 2278 O O . VAL A 1 301 ? -0.168 11.341 14.049 1.00 98.44 301 VAL A O 1
ATOM 2281 N N . ARG A 1 302 ? 1.734 10.483 14.877 1.00 98.44 302 ARG A N 1
ATOM 2282 C CA . ARG A 1 302 ? 2.443 10.409 13.591 1.00 98.44 302 ARG A CA 1
ATOM 2283 C C . ARG A 1 302 ? 1.934 9.234 12.750 1.00 98.44 302 ARG A C 1
ATOM 2285 O O . ARG A 1 302 ? 1.819 8.121 13.260 1.00 98.44 302 ARG A O 1
ATOM 2292 N N . ALA A 1 303 ? 1.701 9.483 11.463 1.00 97.25 303 ALA A N 1
ATOM 2293 C CA . ALA A 1 303 ? 1.141 8.514 10.513 1.00 97.25 303 ALA A CA 1
ATOM 2294 C C . ALA A 1 303 ? 1.911 8.430 9.180 1.00 97.25 303 ALA A C 1
ATOM 2296 O O . ALA A 1 303 ? 1.408 7.896 8.199 1.00 97.25 303 ALA A O 1
ATOM 2297 N N . HIS A 1 304 ? 3.131 8.966 9.126 1.00 91.38 304 HIS A N 1
ATOM 2298 C CA . HIS A 1 304 ? 3.963 8.972 7.924 1.00 91.38 304 HIS A CA 1
ATOM 2299 C C . HIS A 1 304 ? 5.434 8.704 8.273 1.00 91.38 304 HIS A C 1
ATOM 2301 O O . HIS A 1 304 ? 5.812 8.625 9.447 1.00 91.38 304 HIS A O 1
ATOM 2307 N N . GLY A 1 305 ? 6.257 8.542 7.241 1.00 87.25 305 GLY A N 1
ATOM 2308 C CA . GLY A 1 305 ? 7.696 8.374 7.364 1.00 87.25 305 GLY A CA 1
ATOM 2309 C C . GLY A 1 305 ? 8.123 7.218 8.262 1.00 87.25 305 GLY A C 1
ATOM 2310 O O . GLY A 1 305 ? 7.507 6.145 8.280 1.00 87.25 305 GLY A O 1
ATOM 2311 N N . LYS A 1 306 ? 9.191 7.421 9.040 1.00 89.56 306 LYS A N 1
ATOM 2312 C CA . LYS A 1 306 ? 9.763 6.347 9.864 1.00 89.56 306 LYS A CA 1
ATOM 2313 C C . LYS A 1 306 ? 8.819 5.876 10.963 1.00 89.56 306 LYS A C 1
ATOM 2315 O O . LYS A 1 306 ? 8.932 4.727 11.380 1.00 89.56 306 LYS A O 1
ATOM 2320 N N . ALA A 1 307 ? 7.872 6.713 11.392 1.00 93.88 307 ALA A N 1
ATOM 2321 C CA . ALA A 1 307 ? 6.881 6.350 12.407 1.00 93.88 307 ALA A CA 1
ATOM 2322 C C . ALA A 1 307 ? 5.962 5.193 11.968 1.00 93.88 307 ALA A C 1
ATOM 2324 O O . ALA A 1 307 ? 5.367 4.529 12.813 1.00 93.88 307 ALA A O 1
ATOM 2325 N N . VAL A 1 308 ? 5.874 4.935 10.660 1.00 89.75 308 VAL A N 1
ATOM 2326 C CA . VAL A 1 308 ? 5.132 3.808 10.067 1.00 89.75 308 VAL A CA 1
ATOM 2327 C C . VAL A 1 308 ? 6.041 2.881 9.249 1.00 89.75 308 VAL A C 1
ATOM 2329 O O . VAL A 1 308 ? 5.569 2.057 8.472 1.00 89.75 308 VAL A O 1
ATOM 2332 N N . GLY A 1 309 ? 7.361 2.999 9.429 1.00 86.69 309 GLY A N 1
ATOM 2333 C CA . GLY A 1 309 ? 8.350 2.112 8.815 1.00 86.69 309 GLY A CA 1
ATOM 2334 C C . GLY A 1 309 ? 8.764 2.476 7.389 1.00 86.69 309 GLY A C 1
ATOM 2335 O O . GLY A 1 309 ? 9.490 1.701 6.757 1.00 86.69 309 GLY A O 1
ATOM 2336 N N . LEU A 1 310 ? 8.344 3.643 6.885 1.00 81.88 310 LEU A N 1
ATOM 2337 C CA . LEU A 1 310 ? 8.780 4.161 5.589 1.00 81.88 310 LEU A CA 1
ATOM 2338 C C . LEU A 1 310 ? 10.217 4.724 5.661 1.00 81.88 310 LEU A C 1
ATOM 2340 O O . LEU A 1 310 ? 10.686 5.093 6.742 1.00 81.88 310 LEU A O 1
ATOM 2344 N N . PRO A 1 311 ? 10.943 4.781 4.527 1.00 69.75 311 PRO A N 1
ATOM 2345 C CA . PRO A 1 311 ? 12.358 5.159 4.506 1.00 69.75 311 PRO A CA 1
ATOM 2346 C C . PRO A 1 311 ? 12.695 6.547 5.082 1.00 69.75 311 PRO A C 1
ATOM 2348 O O . PRO A 1 311 ? 13.674 6.673 5.830 1.00 69.75 311 PRO A O 1
ATOM 2351 N N . THR A 1 312 ? 11.936 7.592 4.734 1.00 75.25 312 THR A N 1
ATOM 2352 C CA . THR A 1 312 ? 12.231 8.982 5.137 1.00 75.25 312 THR A CA 1
ATOM 2353 C C . THR A 1 312 ? 11.005 9.705 5.694 1.00 75.25 312 THR A C 1
ATOM 2355 O O . THR A 1 312 ? 9.877 9.301 5.454 1.00 75.25 312 THR A O 1
ATOM 2358 N N . GLU A 1 313 ? 11.211 10.813 6.415 1.00 82.19 313 GLU A N 1
ATOM 2359 C CA . GLU A 1 313 ? 10.110 11.666 6.911 1.00 82.19 313 GLU A CA 1
ATOM 2360 C C . GLU A 1 313 ? 9.333 12.370 5.781 1.00 82.19 313 GLU A C 1
ATOM 2362 O O . GLU A 1 313 ? 8.257 12.897 6.014 1.00 82.19 313 GLU A O 1
ATOM 2367 N N . ASP A 1 314 ? 9.843 12.363 4.547 1.00 77.62 314 ASP A N 1
ATOM 2368 C CA . ASP A 1 314 ? 9.144 12.934 3.386 1.00 77.62 314 ASP A CA 1
ATOM 2369 C C . ASP A 1 314 ? 8.197 11.919 2.714 1.00 77.62 314 ASP A C 1
ATOM 2371 O O . ASP A 1 314 ? 7.541 12.230 1.713 1.00 77.62 314 ASP A O 1
ATOM 2375 N N . ASP A 1 315 ? 8.155 10.684 3.219 1.00 72.06 315 ASP A N 1
ATOM 2376 C CA . ASP A 1 315 ? 7.298 9.627 2.700 1.00 72.06 315 ASP A CA 1
ATOM 2377 C C . ASP A 1 315 ? 5.925 9.684 3.365 1.00 72.06 315 ASP A C 1
ATOM 2379 O O . ASP A 1 315 ? 5.781 9.392 4.552 1.00 72.06 315 ASP A O 1
ATOM 2383 N N . MET A 1 316 ? 4.909 10.044 2.576 1.00 78.94 316 MET A N 1
ATOM 2384 C CA . MET A 1 316 ? 3.509 10.021 3.003 1.00 78.94 316 MET A CA 1
ATOM 2385 C C . MET A 1 316 ? 3.094 8.628 3.469 1.00 78.94 316 MET A C 1
ATOM 2387 O O . MET A 1 316 ? 3.482 7.620 2.870 1.00 78.94 316 MET A O 1
ATOM 2391 N N . GLY A 1 317 ? 2.285 8.591 4.528 1.00 82.12 317 GLY A N 1
ATOM 2392 C CA . GLY A 1 317 ? 1.603 7.375 4.954 1.00 82.12 317 GLY A CA 1
ATOM 2393 C C . GLY A 1 317 ? 0.679 6.842 3.861 1.00 82.12 317 GLY A C 1
ATOM 2394 O O . GLY A 1 317 ? 0.416 7.509 2.862 1.00 82.12 317 GLY A O 1
ATOM 2395 N N . ASN A 1 318 ? 0.206 5.616 4.032 1.00 83.19 318 ASN A N 1
ATOM 2396 C CA . ASN A 1 318 ? -0.821 5.000 3.197 1.00 83.19 318 ASN A CA 1
ATOM 2397 C C . ASN A 1 318 ? -1.543 3.918 4.000 1.00 83.19 318 ASN A C 1
ATOM 2399 O O . ASN A 1 318 ? -1.054 3.511 5.061 1.00 83.19 318 ASN A O 1
ATOM 2403 N N . SER A 1 319 ? -2.672 3.438 3.485 1.00 85.38 319 SER A N 1
ATOM 2404 C CA . SER A 1 319 ? -3.524 2.538 4.252 1.00 85.38 319 SER A CA 1
ATOM 2405 C C . SER A 1 319 ? -2.873 1.201 4.593 1.00 85.38 319 SER A C 1
ATOM 2407 O O . SER A 1 319 ? -3.128 0.682 5.678 1.00 85.38 319 SER A O 1
ATOM 2409 N N . GLU A 1 320 ? -1.991 0.656 3.746 1.00 84.56 320 GLU A N 1
ATOM 2410 C CA . GLU A 1 320 ? -1.258 -0.583 4.052 1.00 84.56 320 GLU A CA 1
ATOM 2411 C C . GLU A 1 320 ? -0.350 -0.394 5.273 1.00 84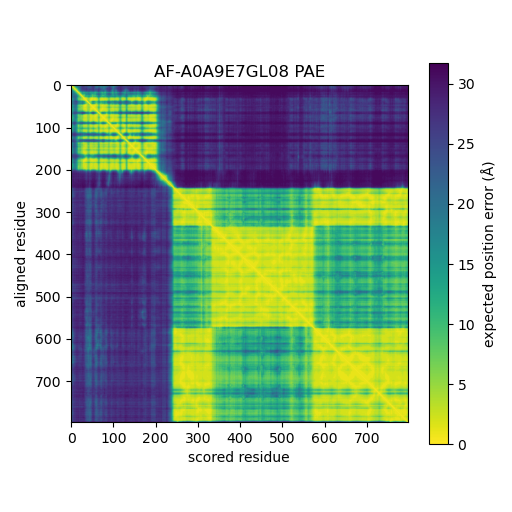.56 320 GLU A C 1
ATOM 2413 O O . GLU A 1 320 ? -0.485 -1.109 6.269 1.00 84.56 320 GLU A O 1
ATOM 2418 N N . VAL A 1 321 ? 0.566 0.581 5.230 1.00 88.06 321 VAL A N 1
ATOM 2419 C CA . VAL A 1 321 ? 1.519 0.786 6.335 1.00 88.06 321 VAL A CA 1
ATOM 2420 C C . VAL A 1 321 ? 0.822 1.287 7.597 1.00 88.06 321 VAL A C 1
ATOM 2422 O O . VAL A 1 321 ? 1.223 0.924 8.704 1.00 88.06 321 VAL A O 1
ATOM 2425 N N . GLY A 1 322 ? -0.250 2.065 7.436 1.00 94.69 322 GLY A N 1
ATOM 2426 C CA . GLY A 1 322 ? -1.051 2.573 8.538 1.00 94.69 322 GLY A CA 1
ATOM 2427 C C . GLY A 1 322 ? -1.796 1.461 9.275 1.00 94.69 322 GLY A C 1
ATOM 2428 O O . GLY A 1 322 ? -1.647 1.326 10.491 1.00 94.69 322 GLY A O 1
ATOM 2429 N N . HIS A 1 323 ? -2.520 0.598 8.555 1.00 96.12 323 HIS A N 1
ATOM 2430 C CA . HIS A 1 323 ? -3.232 -0.533 9.160 1.00 96.12 323 HIS A CA 1
ATOM 2431 C C . HIS A 1 323 ? -2.278 -1.601 9.706 1.00 96.12 323 HIS A C 1
ATOM 2433 O O . HIS A 1 323 ? -2.560 -2.171 10.762 1.00 96.12 323 HIS A O 1
ATOM 2439 N N . ASN A 1 324 ? -1.125 -1.814 9.062 1.00 93.62 324 ASN A N 1
ATOM 2440 C CA . ASN A 1 324 ? -0.062 -2.655 9.610 1.00 93.62 324 ASN A CA 1
ATOM 2441 C C . ASN A 1 324 ? 0.433 -2.120 10.957 1.00 93.62 324 ASN A C 1
ATOM 2443 O O . ASN A 1 324 ? 0.495 -2.873 11.923 1.00 93.62 324 ASN A O 1
ATOM 2447 N N . ALA A 1 325 ? 0.740 -0.824 11.064 1.00 96.69 325 ALA A N 1
ATOM 2448 C CA . ALA A 1 325 ? 1.191 -0.232 12.322 1.00 96.69 325 ALA A CA 1
ATOM 2449 C C . ALA A 1 325 ? 0.108 -0.311 13.417 1.00 96.69 325 ALA A C 1
ATOM 2451 O O . ALA A 1 325 ? 0.386 -0.792 14.520 1.00 96.69 325 ALA A O 1
ATOM 2452 N N . LEU A 1 326 ? -1.132 0.086 13.099 1.00 98.56 326 LEU A N 1
ATOM 2453 C CA . LEU A 1 326 ? -2.282 0.025 14.014 1.00 98.56 326 LEU A CA 1
ATOM 2454 C C . LEU A 1 326 ? -2.550 -1.401 14.523 1.00 98.56 326 LEU A C 1
ATOM 2456 O O . LEU A 1 326 ? -2.885 -1.593 15.693 1.00 98.56 326 LEU A O 1
ATOM 2460 N N . GLY A 1 327 ? -2.404 -2.399 13.650 1.00 97.00 327 GLY A N 1
ATOM 2461 C CA . GLY A 1 327 ? -2.658 -3.800 13.959 1.00 97.00 327 GLY A CA 1
ATOM 2462 C C . GLY A 1 327 ? -1.495 -4.512 14.650 1.00 97.00 327 GLY A C 1
ATOM 2463 O O . GLY A 1 327 ? -1.726 -5.352 15.521 1.00 97.00 327 GLY A O 1
ATOM 2464 N N . ALA A 1 328 ? -0.249 -4.175 14.318 1.00 96.00 328 ALA A N 1
ATOM 2465 C CA . ALA A 1 328 ? 0.931 -4.910 14.771 1.00 96.00 328 ALA A CA 1
ATOM 2466 C C . ALA A 1 328 ? 1.515 -4.429 16.101 1.00 96.00 328 ALA A C 1
ATOM 2468 O O . ALA A 1 328 ? 2.266 -5.175 16.738 1.00 96.00 328 ALA A O 1
ATOM 2469 N N . GLY A 1 329 ? 1.231 -3.177 16.471 1.00 96.88 329 GLY A N 1
ATOM 2470 C CA . GLY A 1 329 ? 1.797 -2.529 17.652 1.00 96.88 329 GLY A CA 1
ATOM 2471 C C . GLY A 1 329 ? 3.294 -2.250 17.583 1.00 96.88 329 GLY A C 1
ATOM 2472 O O . GLY A 1 329 ? 3.901 -1.891 18.585 1.00 96.88 329 GLY A O 1
ATOM 2473 N N . ARG A 1 330 ? 3.897 -2.448 16.410 1.00 95.94 330 ARG A N 1
ATOM 2474 C CA . ARG A 1 330 ? 5.336 -2.389 16.142 1.00 95.94 330 ARG A CA 1
ATOM 2475 C C . ARG A 1 330 ? 5.564 -1.771 14.774 1.00 95.94 330 ARG A C 1
ATOM 2477 O O . ARG A 1 330 ? 4.700 -1.836 13.899 1.00 95.94 330 ARG A O 1
ATOM 2484 N N . ILE A 1 331 ? 6.749 -1.207 14.586 1.00 92.50 331 ILE A N 1
ATOM 2485 C CA . ILE A 1 331 ? 7.153 -0.592 13.325 1.00 92.50 331 ILE A CA 1
ATOM 2486 C C . ILE A 1 331 ? 7.906 -1.630 12.490 1.00 92.50 331 ILE A C 1
ATOM 2488 O O . ILE A 1 331 ? 8.969 -2.109 12.887 1.00 92.50 331 ILE A O 1
ATOM 2492 N N . PHE A 1 332 ? 7.365 -1.966 11.320 1.00 86.44 332 PHE A N 1
ATOM 2493 C CA . PHE A 1 332 ? 7.986 -2.902 10.385 1.00 86.44 332 PHE A CA 1
ATOM 2494 C C . PHE A 1 332 ? 8.633 -2.163 9.228 1.00 86.44 332 PHE A C 1
ATOM 2496 O O . PHE A 1 332 ? 8.065 -1.230 8.670 1.00 86.44 332 PHE A O 1
ATOM 2503 N N . ALA A 1 333 ? 9.833 -2.600 8.859 1.00 80.69 333 ALA A N 1
ATOM 2504 C CA . ALA A 1 333 ? 10.580 -1.994 7.774 1.00 80.69 333 ALA A CA 1
ATOM 2505 C C . ALA A 1 333 ? 9.865 -2.175 6.426 1.00 80.69 333 ALA A C 1
ATOM 2507 O O . ALA A 1 333 ? 9.539 -3.296 6.038 1.00 80.69 333 ALA A O 1
ATOM 2508 N N . GLN A 1 334 ? 9.698 -1.073 5.696 1.00 76.44 334 GLN A N 1
ATOM 2509 C CA . GLN A 1 334 ? 9.120 -1.036 4.354 1.00 76.44 334 GLN A CA 1
ATOM 2510 C C . GLN A 1 334 ? 10.164 -0.613 3.310 1.00 76.44 334 GLN A C 1
ATOM 2512 O O . GLN A 1 334 ? 11.286 -0.206 3.634 1.00 76.44 334 GLN A O 1
ATOM 2517 N N . GLY A 1 335 ? 9.804 -0.713 2.028 1.00 77.00 335 GLY A N 1
ATOM 2518 C CA . GLY A 1 335 ? 10.612 -0.174 0.931 1.00 77.00 335 GLY A CA 1
ATOM 2519 C C . GLY A 1 335 ? 12.024 -0.771 0.865 1.00 77.00 335 GLY A C 1
ATOM 2520 O O . GLY A 1 335 ? 12.196 -1.988 0.796 1.00 77.00 335 GLY A O 1
ATOM 2521 N N . ALA A 1 336 ? 13.047 0.092 0.888 1.00 78.06 336 ALA A N 1
ATOM 2522 C CA . ALA A 1 336 ? 14.451 -0.284 0.694 1.00 78.06 336 ALA A CA 1
ATOM 2523 C C . ALA A 1 336 ? 14.917 -1.406 1.633 1.00 78.06 336 ALA A C 1
ATOM 2525 O O . ALA A 1 336 ? 15.545 -2.370 1.198 1.00 78.06 336 ALA A O 1
ATOM 2526 N N . LYS A 1 337 ? 14.580 -1.299 2.922 1.00 80.62 337 LYS A N 1
ATOM 2527 C CA . LYS A 1 337 ? 15.074 -2.219 3.949 1.00 80.62 337 LYS A CA 1
ATOM 2528 C C . LYS A 1 337 ? 14.452 -3.610 3.824 1.00 80.62 337 LYS A C 1
ATOM 2530 O O . LYS A 1 337 ? 15.126 -4.602 4.090 1.00 80.62 337 LYS A O 1
ATOM 2535 N N . LEU A 1 338 ? 13.197 -3.692 3.385 1.00 85.19 338 LEU A N 1
ATOM 2536 C CA . LEU A 1 338 ? 12.530 -4.963 3.106 1.00 85.19 338 LEU A CA 1
ATOM 2537 C C . LEU A 1 338 ? 13.211 -5.698 1.942 1.00 85.19 338 LEU A C 1
ATOM 2539 O O . LEU A 1 338 ? 13.474 -6.898 2.026 1.00 85.19 338 LEU A O 1
ATOM 2543 N N . VAL A 1 339 ? 13.578 -4.956 0.894 1.00 90.25 339 VAL A N 1
ATOM 2544 C CA . VAL A 1 339 ? 14.345 -5.487 -0.242 1.00 90.25 339 VAL A CA 1
ATOM 2545 C C . VAL A 1 339 ? 15.719 -5.987 0.201 1.00 90.25 339 VAL A C 1
ATOM 2547 O O . VAL A 1 339 ? 16.131 -7.070 -0.214 1.00 90.25 339 VAL A O 1
ATOM 2550 N N . ASP A 1 340 ? 16.399 -5.266 1.095 1.00 86.31 340 ASP A N 1
ATOM 2551 C CA . ASP A 1 340 ? 17.696 -5.694 1.636 1.00 86.31 340 ASP A CA 1
ATOM 2552 C C . ASP A 1 340 ? 17.599 -7.041 2.352 1.00 86.31 340 ASP A C 1
ATOM 2554 O O . ASP A 1 340 ? 18.422 -7.926 2.125 1.00 86.31 340 ASP A O 1
ATOM 2558 N N . LEU A 1 341 ? 16.574 -7.220 3.191 1.00 86.25 341 LEU A N 1
ATOM 2559 C CA . LEU A 1 341 ? 16.342 -8.476 3.906 1.00 86.25 341 LEU A CA 1
ATOM 2560 C C . LEU A 1 341 ? 16.020 -9.622 2.936 1.00 86.25 341 LEU A C 1
ATOM 2562 O O . LEU A 1 341 ? 16.521 -10.737 3.108 1.00 86.25 341 LEU A O 1
ATOM 2566 N N . ALA A 1 342 ? 15.224 -9.360 1.897 1.00 90.62 342 ALA A N 1
ATOM 2567 C CA . ALA A 1 342 ? 14.850 -10.362 0.902 1.00 90.62 342 ALA A CA 1
ATOM 2568 C C . ALA A 1 342 ? 16.035 -10.792 0.019 1.00 90.62 342 ALA A C 1
ATOM 2570 O O . ALA A 1 342 ? 16.175 -11.980 -0.280 1.00 90.62 342 ALA A O 1
ATOM 2571 N N . LEU A 1 343 ? 16.913 -9.855 -0.354 1.00 91.94 343 LEU A N 1
ATOM 2572 C CA . LEU A 1 343 ? 18.147 -10.142 -1.091 1.00 91.94 343 LEU A CA 1
ATOM 2573 C C . LEU A 1 343 ? 19.176 -10.862 -0.214 1.00 91.94 343 LEU A C 1
ATOM 2575 O O . LEU A 1 343 ? 19.761 -11.846 -0.658 1.00 91.94 343 LEU A O 1
ATOM 2579 N N . ALA A 1 344 ? 19.375 -10.414 1.031 1.00 87.31 344 ALA A N 1
ATOM 2580 C CA . ALA A 1 344 ? 20.344 -11.011 1.952 1.00 87.31 344 ALA A CA 1
ATOM 2581 C C . ALA A 1 344 ? 19.974 -12.448 2.349 1.00 87.31 344 ALA A C 1
ATOM 2583 O O . ALA A 1 344 ? 20.852 -13.299 2.469 1.00 87.31 344 ALA A O 1
ATOM 2584 N N . SER A 1 345 ? 18.679 -12.727 2.534 1.00 87.31 345 SER A N 1
ATOM 2585 C CA . SER A 1 345 ? 18.182 -14.073 2.854 1.00 87.31 345 SER A CA 1
ATOM 2586 C C . SER A 1 345 ? 18.017 -14.982 1.634 1.00 87.31 345 SER A C 1
ATOM 2588 O O . SER A 1 345 ? 17.840 -16.183 1.800 1.00 87.31 345 SER A O 1
ATOM 2590 N N . GLY A 1 346 ? 18.027 -14.430 0.417 1.00 89.56 346 GLY A N 1
ATOM 2591 C CA . GLY A 1 346 ? 17.728 -15.161 -0.817 1.00 89.56 346 GLY A CA 1
ATOM 2592 C C . GLY A 1 346 ? 16.235 -15.428 -1.065 1.00 89.56 346 GLY A C 1
ATOM 2593 O O . GLY A 1 346 ? 15.885 -15.862 -2.162 1.00 89.56 346 GLY A O 1
ATOM 2594 N N . LYS A 1 347 ? 15.341 -15.102 -0.116 1.00 89.19 347 LYS A N 1
ATOM 2595 C CA . LYS A 1 347 ? 13.886 -15.346 -0.218 1.00 89.19 347 LYS A CA 1
ATOM 2596 C C . LYS A 1 347 ? 13.240 -14.717 -1.455 1.00 89.19 347 LYS A C 1
ATOM 2598 O O . LYS A 1 347 ? 12.277 -15.262 -1.991 1.00 89.19 347 LYS A O 1
ATOM 2603 N N . ILE A 1 348 ? 13.784 -13.600 -1.948 1.00 94.25 348 ILE A N 1
ATOM 2604 C CA . ILE A 1 348 ? 13.329 -12.968 -3.198 1.00 94.25 348 ILE A CA 1
ATOM 2605 C C . ILE A 1 348 ? 13.343 -13.945 -4.388 1.00 94.25 348 ILE A C 1
ATOM 2607 O O . ILE A 1 348 ? 12.482 -13.858 -5.256 1.00 94.25 348 ILE A O 1
ATOM 2611 N N . PHE A 1 349 ? 14.269 -14.911 -4.417 1.00 95.88 349 PHE A N 1
ATOM 2612 C CA . PHE A 1 349 ? 14.423 -15.879 -5.511 1.00 95.88 349 PHE A CA 1
ATOM 2613 C C . PHE A 1 349 ? 13.524 -17.120 -5.373 1.00 95.88 349 PHE A C 1
ATOM 2615 O O . PHE A 1 349 ? 13.479 -17.963 -6.270 1.00 95.88 349 PHE A O 1
ATOM 2622 N N . GLU A 1 350 ? 12.790 -17.236 -4.268 1.00 91.94 350 GLU A N 1
ATOM 2623 C CA . GLU A 1 350 ? 11.867 -18.342 -3.982 1.00 91.94 350 GLU A CA 1
ATOM 2624 C C . GLU A 1 350 ? 10.396 -17.930 -4.155 1.00 91.94 350 GLU A C 1
ATOM 2626 O O . GLU A 1 350 ? 9.514 -18.787 -4.267 1.00 91.94 350 GLU A O 1
ATOM 2631 N N . GLY A 1 351 ? 10.132 -16.620 -4.197 1.00 89.88 351 GLY A N 1
ATOM 2632 C CA . GLY A 1 351 ? 8.796 -16.042 -4.285 1.00 89.88 351 GLY A CA 1
ATOM 2633 C C . GLY A 1 351 ? 8.108 -16.240 -5.639 1.00 89.88 351 GLY A C 1
ATOM 2634 O O . GLY A 1 351 ? 8.739 -16.438 -6.680 1.00 89.88 351 GLY A O 1
ATOM 2635 N N . GLU A 1 352 ? 6.778 -16.134 -5.634 1.00 94.06 352 GLU A N 1
ATOM 2636 C CA . GLU A 1 352 ? 5.943 -16.328 -6.827 1.00 94.06 352 GLU A CA 1
ATOM 2637 C C . GLU A 1 352 ? 6.242 -15.316 -7.942 1.00 94.06 352 GLU A C 1
ATOM 2639 O O . GLU A 1 352 ? 6.235 -15.681 -9.116 1.00 94.06 352 GLU A O 1
ATOM 2644 N N . GLY A 1 353 ? 6.570 -14.063 -7.605 1.00 95.75 353 GLY A N 1
ATOM 2645 C CA . GLY A 1 353 ? 6.972 -13.070 -8.605 1.00 95.75 353 GLY A CA 1
ATOM 2646 C C . GLY A 1 353 ? 8.276 -13.433 -9.313 1.00 95.75 353 GLY A C 1
ATOM 2647 O O . GLY A 1 353 ? 8.381 -13.265 -10.527 1.00 95.75 353 GLY A O 1
ATOM 2648 N N . PHE A 1 354 ? 9.245 -14.002 -8.588 1.00 97.94 354 PHE A N 1
ATOM 2649 C CA . PHE A 1 354 ? 10.487 -14.465 -9.196 1.00 97.94 354 PHE A CA 1
ATOM 2650 C C . PHE A 1 354 ? 10.270 -15.704 -10.065 1.00 97.94 354 PHE A C 1
ATOM 2652 O O . PHE A 1 354 ? 10.741 -15.745 -11.200 1.00 97.94 354 PHE A O 1
ATOM 2659 N N . LYS A 1 355 ? 9.505 -16.693 -9.580 1.00 97.81 355 LYS A N 1
ATOM 2660 C CA . LYS A 1 355 ? 9.117 -17.863 -10.389 1.00 97.81 355 LYS A CA 1
ATOM 2661 C C . LYS A 1 355 ? 8.422 -17.439 -11.681 1.00 97.81 355 LYS A C 1
ATOM 2663 O O . LYS A 1 355 ? 8.754 -17.965 -12.738 1.00 97.81 355 LYS A O 1
ATOM 2668 N N . TYR A 1 356 ? 7.529 -16.453 -11.594 1.00 98.19 356 TYR A N 1
ATOM 2669 C CA . TYR A 1 356 ? 6.823 -15.896 -12.740 1.00 98.19 356 TYR A CA 1
ATOM 2670 C C . TYR A 1 356 ? 7.781 -15.328 -13.793 1.00 98.19 356 TYR A C 1
ATOM 2672 O O . TYR A 1 356 ? 7.694 -15.726 -14.951 1.00 98.19 356 TYR A O 1
ATOM 2680 N N . ILE A 1 357 ? 8.733 -14.459 -13.423 1.00 98.31 357 ILE A N 1
ATOM 2681 C CA . ILE A 1 357 ? 9.695 -13.909 -14.399 1.00 98.31 357 ILE A CA 1
ATOM 2682 C C . ILE A 1 357 ? 10.702 -14.956 -14.897 1.00 98.31 357 ILE A C 1
ATOM 2684 O O . ILE A 1 357 ? 11.116 -14.902 -16.055 1.00 98.31 357 ILE A O 1
ATOM 2688 N N . LYS A 1 358 ? 11.065 -15.937 -14.058 1.00 97.94 358 LYS A N 1
ATOM 2689 C CA . LYS A 1 358 ? 12.039 -16.992 -14.373 1.00 97.94 358 LYS A CA 1
ATOM 2690 C C . LYS A 1 358 ? 11.608 -17.844 -15.565 1.00 97.94 358 LYS A C 1
ATOM 2692 O O . LYS A 1 358 ? 12.459 -18.360 -16.285 1.00 97.94 358 LYS A O 1
ATOM 2697 N N . GLU A 1 359 ? 10.308 -17.951 -15.827 1.00 97.69 359 GLU A N 1
ATOM 2698 C CA . GLU A 1 359 ? 9.776 -18.656 -16.997 1.00 97.69 359 GLU A CA 1
ATOM 2699 C C . GLU A 1 359 ? 10.309 -18.127 -18.342 1.00 97.69 359 GLU A C 1
ATOM 2701 O O . GLU A 1 359 ? 10.305 -18.875 -19.321 1.00 97.69 359 GLU A O 1
ATOM 2706 N N . CYS A 1 360 ? 10.784 -16.874 -18.428 1.00 96.88 360 CYS A N 1
ATOM 2707 C CA . CYS A 1 360 ? 11.367 -16.358 -19.671 1.00 96.88 360 CYS A CA 1
ATOM 2708 C C . CYS A 1 360 ? 12.837 -16.764 -19.876 1.00 96.88 360 CYS A C 1
ATOM 2710 O O . CYS A 1 360 ? 13.319 -16.720 -21.006 1.00 96.88 360 CYS A O 1
ATOM 2712 N N . PHE A 1 361 ? 13.555 -17.189 -18.829 1.00 97.25 361 PHE A N 1
ATOM 2713 C CA . PHE A 1 361 ? 15.028 -17.234 -18.810 1.00 97.25 361 PHE A CA 1
ATOM 2714 C C . PHE A 1 361 ? 15.662 -18.149 -19.863 1.00 97.25 361 PHE A C 1
ATOM 2716 O O . PHE A 1 361 ? 16.810 -17.936 -20.259 1.00 97.25 361 PHE A O 1
ATOM 2723 N N . ASP A 1 362 ? 14.927 -19.157 -20.333 1.00 93.31 362 ASP A N 1
ATOM 2724 C CA . ASP A 1 362 ? 15.431 -20.103 -21.322 1.00 93.31 362 ASP A CA 1
ATOM 2725 C C . ASP A 1 362 ? 15.471 -19.565 -22.751 1.00 93.31 362 ASP A C 1
ATOM 2727 O O . ASP A 1 362 ? 16.314 -20.014 -23.531 1.00 93.31 362 ASP A O 1
ATOM 2731 N N . LYS A 1 363 ? 14.545 -18.668 -23.110 1.00 94.06 363 LYS A N 1
ATOM 2732 C CA . LYS A 1 363 ? 14.302 -18.255 -24.507 1.00 94.06 363 LYS A CA 1
ATOM 2733 C C . LYS A 1 363 ? 14.141 -16.750 -24.703 1.00 94.06 363 LYS A C 1
ATOM 2735 O O . LYS A 1 363 ? 14.342 -16.277 -25.816 1.00 94.06 363 LYS A O 1
ATOM 2740 N N . GLY A 1 364 ? 13.730 -16.035 -23.665 1.00 97.31 364 GLY A N 1
ATOM 2741 C CA . GLY A 1 364 ? 13.500 -14.599 -23.679 1.00 97.31 364 GLY A CA 1
ATOM 2742 C C . GLY A 1 364 ? 14.612 -13.829 -22.980 1.00 97.31 364 GLY A C 1
ATOM 2743 O O . GLY A 1 364 ? 15.676 -14.354 -22.643 1.00 97.31 364 GLY A O 1
ATOM 2744 N N . THR A 1 365 ? 14.332 -12.554 -22.761 1.00 98.81 365 THR A N 1
ATOM 2745 C CA . THR A 1 365 ? 15.218 -11.590 -22.121 1.00 98.81 365 THR A CA 1
ATOM 2746 C C . THR A 1 365 ? 14.628 -11.153 -20.791 1.00 98.81 365 THR A C 1
ATOM 2748 O O . THR A 1 365 ? 13.438 -10.851 -20.698 1.00 98.81 365 THR A O 1
ATOM 2751 N N . LEU A 1 366 ? 15.468 -11.079 -19.761 1.00 98.88 366 LEU A N 1
ATOM 2752 C CA . LEU A 1 366 ? 15.133 -10.361 -18.539 1.00 98.88 366 LEU A CA 1
ATOM 2753 C C . LEU A 1 366 ? 15.528 -8.890 -18.697 1.00 98.88 366 LEU A C 1
ATOM 2755 O O . LEU A 1 366 ? 16.713 -8.563 -18.781 1.00 98.88 366 LEU A O 1
ATOM 2759 N N . HIS A 1 367 ? 14.539 -8.006 -18.704 1.00 98.94 367 HIS A N 1
ATOM 2760 C CA . HIS A 1 367 ? 14.732 -6.564 -18.708 1.00 98.94 367 HIS A CA 1
ATOM 2761 C C . HIS A 1 367 ? 14.622 -6.011 -17.290 1.00 98.94 367 HIS A C 1
ATOM 2763 O O . HIS A 1 367 ? 13.651 -6.289 -16.590 1.00 98.94 367 HIS A O 1
ATOM 2769 N N . LEU A 1 368 ? 15.595 -5.206 -16.874 1.00 98.88 368 LEU A N 1
ATOM 2770 C CA . LEU A 1 368 ? 15.599 -4.510 -15.589 1.00 98.88 368 LEU A CA 1
ATOM 2771 C C . LEU A 1 368 ? 15.512 -3.004 -15.843 1.00 98.88 368 LEU A C 1
ATOM 2773 O O . LEU A 1 368 ? 16.403 -2.445 -16.478 1.00 98.88 368 LEU A O 1
ATOM 2777 N N . ILE A 1 369 ? 14.455 -2.349 -15.364 1.00 98.88 369 ILE A N 1
ATOM 2778 C CA . ILE A 1 369 ? 14.219 -0.909 -15.551 1.00 98.88 369 ILE A CA 1
ATOM 2779 C C . ILE A 1 369 ? 14.247 -0.217 -14.189 1.00 98.88 369 ILE A C 1
ATOM 2781 O O . ILE A 1 369 ? 13.538 -0.632 -13.271 1.00 98.88 369 ILE A O 1
ATOM 2785 N N . GLY A 1 370 ? 15.029 0.851 -14.043 1.00 98.25 370 GLY A N 1
ATOM 2786 C CA . GLY A 1 370 ? 15.044 1.590 -12.783 1.00 98.25 370 GLY A CA 1
ATOM 2787 C C . GLY A 1 370 ? 16.138 2.639 -12.659 1.00 98.25 370 GLY A C 1
ATOM 2788 O O . GLY A 1 370 ? 16.967 2.827 -13.551 1.00 98.25 370 GLY A O 1
ATOM 2789 N N . LEU A 1 371 ? 16.101 3.345 -11.530 1.00 98.31 371 LEU A N 1
ATOM 2790 C CA . LEU A 1 371 ? 17.023 4.423 -11.190 1.00 98.31 371 LEU A CA 1
ATOM 2791 C C . LEU A 1 371 ? 18.410 3.855 -10.859 1.00 98.31 371 LEU A C 1
ATOM 2793 O O . LEU A 1 371 ? 18.529 2.910 -10.081 1.00 98.31 371 LEU A O 1
ATOM 2797 N N . LEU A 1 372 ? 19.457 4.410 -11.467 1.00 98.38 372 LEU A N 1
ATOM 2798 C CA . LEU A 1 372 ? 20.835 3.954 -11.313 1.00 98.38 372 LEU A CA 1
ATOM 2799 C C . LEU A 1 372 ? 21.642 4.947 -10.467 1.00 98.38 372 LEU A C 1
ATOM 2801 O O . LEU A 1 372 ? 22.250 5.877 -10.997 1.00 98.38 372 LEU A O 1
ATOM 2805 N N . SER A 1 373 ? 21.644 4.731 -9.154 1.00 92.31 373 SER A N 1
ATOM 2806 C CA . SER A 1 373 ? 22.474 5.450 -8.182 1.00 92.31 373 SER A CA 1
ATOM 2807 C C . SER A 1 373 ? 22.570 4.658 -6.874 1.00 92.31 373 SER A C 1
ATOM 2809 O O . SER A 1 373 ? 21.950 3.602 -6.721 1.00 92.31 373 SER A O 1
ATOM 2811 N N . ASP A 1 374 ? 23.338 5.158 -5.912 1.00 85.50 374 ASP A N 1
ATOM 2812 C CA . ASP A 1 374 ? 23.359 4.688 -4.523 1.00 85.50 374 ASP A CA 1
ATOM 2813 C C . ASP A 1 374 ? 22.478 5.543 -3.587 1.00 85.50 374 ASP A C 1
ATOM 2815 O O . ASP A 1 374 ? 22.554 5.397 -2.369 1.00 85.50 374 ASP A O 1
ATOM 2819 N N . GLY A 1 375 ? 21.597 6.390 -4.140 1.00 74.88 375 GLY A N 1
ATOM 2820 C CA . GLY A 1 375 ? 20.816 7.362 -3.367 1.00 74.88 375 GLY A CA 1
ATOM 2821 C C . GLY A 1 375 ? 19.823 6.750 -2.372 1.00 74.88 375 GLY A C 1
ATOM 2822 O O . GLY A 1 375 ? 19.511 7.362 -1.356 1.00 74.88 375 GLY A O 1
ATOM 2823 N N . GLY A 1 376 ? 19.304 5.543 -2.626 1.00 73.56 376 GLY A N 1
ATOM 2824 C CA . GLY A 1 376 ? 18.483 4.813 -1.648 1.00 73.56 376 GLY A CA 1
ATOM 2825 C C . GLY A 1 376 ? 17.075 5.341 -1.410 1.00 73.56 376 GLY A C 1
ATOM 2826 O O . GLY A 1 376 ? 16.379 4.816 -0.543 1.00 73.56 376 GLY A O 1
ATOM 2827 N N . VAL A 1 377 ? 16.619 6.309 -2.206 1.00 76.06 377 VAL A N 1
ATOM 2828 C CA . VAL A 1 377 ? 15.246 6.829 -2.136 1.00 76.06 377 VAL A CA 1
ATOM 2829 C C . VAL A 1 377 ? 14.285 5.997 -2.984 1.00 76.06 377 VAL A C 1
ATOM 2831 O O . VAL A 1 377 ? 13.193 5.671 -2.528 1.00 76.06 377 VAL A O 1
ATOM 2834 N N . HIS A 1 378 ? 14.665 5.645 -4.218 1.00 85.06 378 HIS A N 1
ATOM 2835 C CA . HIS A 1 378 ? 13.816 4.852 -5.123 1.00 85.06 378 HIS A CA 1
ATOM 2836 C C . HIS A 1 378 ? 14.372 3.468 -5.452 1.00 85.06 378 HIS A C 1
ATOM 2838 O O . HIS A 1 378 ? 13.599 2.547 -5.710 1.00 85.06 378 HIS A O 1
ATOM 2844 N N . SER A 1 379 ? 15.692 3.337 -5.472 1.00 92.56 379 SER A N 1
ATOM 2845 C CA . SER A 1 379 ? 16.447 2.121 -5.765 1.00 92.56 379 SER A CA 1
ATOM 2846 C C . SER A 1 379 ? 17.856 2.272 -5.179 1.00 92.56 379 SER A C 1
ATOM 2848 O O . SER A 1 379 ? 18.221 3.354 -4.703 1.00 92.56 379 SER A O 1
ATOM 2850 N N . ARG A 1 380 ? 18.654 1.198 -5.221 1.00 91.81 380 ARG A N 1
ATOM 2851 C CA . ARG A 1 380 ? 20.094 1.239 -4.937 1.00 91.81 380 ARG A CA 1
ATOM 2852 C C . ARG A 1 380 ? 20.866 0.347 -5.906 1.00 91.81 380 ARG A C 1
ATOM 2854 O O . ARG A 1 380 ? 20.409 -0.744 -6.251 1.00 91.81 380 ARG A O 1
ATOM 2861 N N . LEU A 1 381 ? 22.041 0.803 -6.337 1.00 95.62 381 LEU A N 1
ATOM 2862 C CA . LEU A 1 381 ? 22.921 0.051 -7.234 1.00 95.62 381 LEU A CA 1
ATOM 2863 C C . LEU A 1 381 ? 23.338 -1.301 -6.634 1.00 95.62 381 LEU A C 1
ATOM 2865 O O . LEU A 1 381 ? 23.364 -2.295 -7.353 1.00 95.62 381 LEU A O 1
ATOM 2869 N N . ASP A 1 382 ? 23.597 -1.375 -5.329 1.00 93.62 382 ASP A N 1
ATOM 2870 C CA . ASP A 1 382 ? 23.957 -2.631 -4.660 1.00 93.62 382 ASP A CA 1
ATOM 2871 C C . ASP A 1 382 ? 22.821 -3.671 -4.703 1.00 93.62 382 ASP A C 1
ATOM 2873 O O . ASP A 1 382 ? 23.062 -4.852 -4.960 1.00 93.62 382 ASP A O 1
ATOM 2877 N N . GLN A 1 383 ? 21.565 -3.241 -4.559 1.00 96.31 383 GLN A N 1
ATOM 2878 C CA . GLN A 1 383 ? 20.397 -4.106 -4.739 1.00 96.31 383 GLN A CA 1
ATOM 2879 C C . GLN A 1 383 ? 20.289 -4.614 -6.183 1.00 96.31 383 GLN A C 1
ATOM 2881 O O . GLN A 1 383 ? 20.028 -5.799 -6.397 1.00 96.31 383 GLN A O 1
ATOM 2886 N N . LEU A 1 384 ? 20.536 -3.751 -7.180 1.00 98.50 384 LEU A N 1
ATOM 2887 C CA . LEU A 1 384 ? 20.578 -4.154 -8.590 1.00 98.50 384 LEU A CA 1
ATOM 2888 C C . LEU A 1 384 ? 21.694 -5.179 -8.846 1.00 98.50 384 LEU A C 1
ATOM 2890 O O . LEU A 1 384 ? 21.456 -6.175 -9.526 1.00 98.50 384 LEU A O 1
ATOM 2894 N N . GLN A 1 385 ? 22.888 -4.977 -8.284 1.00 98.00 385 GLN A N 1
ATOM 2895 C CA . GLN A 1 385 ? 24.013 -5.913 -8.397 1.00 98.00 385 GLN A CA 1
ATOM 2896 C C . GLN A 1 385 ? 23.664 -7.294 -7.819 1.00 98.00 385 GLN A C 1
ATOM 2898 O O . GLN A 1 385 ? 23.931 -8.320 -8.451 1.00 98.00 385 GLN A O 1
ATOM 2903 N N . LEU A 1 386 ? 23.024 -7.336 -6.646 1.00 97.88 386 LEU A N 1
ATOM 2904 C CA . LEU A 1 386 ? 22.566 -8.582 -6.025 1.00 97.88 386 LEU A CA 1
ATOM 2905 C C . LEU A 1 386 ? 21.458 -9.260 -6.842 1.00 97.88 386 LEU A C 1
ATOM 2907 O O . LEU A 1 386 ? 21.497 -10.478 -7.030 1.00 97.88 386 LEU A O 1
ATOM 2911 N N . LEU A 1 387 ? 20.510 -8.487 -7.382 1.00 98.25 387 LEU A N 1
ATOM 2912 C CA . LEU A 1 387 ? 19.455 -9.003 -8.255 1.00 98.25 387 LEU A CA 1
ATOM 2913 C C . LEU A 1 387 ? 20.038 -9.596 -9.548 1.00 98.25 387 LEU A C 1
ATOM 2915 O O . LEU A 1 387 ? 19.672 -10.708 -9.925 1.00 98.25 387 LEU A O 1
ATOM 2919 N N . LEU A 1 388 ? 20.976 -8.897 -10.197 1.00 98.44 388 LEU A N 1
ATOM 2920 C CA . LEU A 1 388 ? 21.697 -9.360 -11.388 1.00 98.44 388 LEU A CA 1
ATOM 2921 C C . LEU A 1 388 ? 22.420 -10.688 -11.128 1.00 98.44 388 LEU A C 1
ATOM 2923 O O . LEU A 1 388 ? 22.266 -11.642 -11.898 1.00 98.44 388 LEU A O 1
ATOM 2927 N N . LYS A 1 389 ? 23.166 -10.765 -10.019 1.00 97.12 389 LYS A N 1
ATOM 2928 C CA . LYS A 1 389 ? 23.852 -11.987 -9.584 1.00 97.12 389 LYS A CA 1
ATOM 2929 C C . LYS A 1 389 ? 22.860 -13.132 -9.374 1.00 97.12 389 LYS A C 1
ATOM 2931 O O . LYS A 1 389 ? 23.039 -14.197 -9.959 1.00 97.12 389 LYS A O 1
ATOM 2936 N N . GLY A 1 390 ? 21.803 -12.908 -8.595 1.00 97.12 390 GLY A N 1
ATOM 2937 C CA . GLY A 1 390 ? 20.827 -13.947 -8.276 1.00 97.12 390 GLY A CA 1
ATOM 2938 C C . GLY A 1 390 ? 20.020 -14.426 -9.484 1.00 97.12 390 GLY A C 1
ATOM 2939 O O . GLY A 1 390 ? 19.786 -15.626 -9.617 1.00 97.12 390 GLY A O 1
ATOM 2940 N N . CYS A 1 391 ? 19.658 -13.534 -10.415 1.00 97.88 391 CYS A N 1
ATOM 2941 C CA . CYS A 1 391 ? 18.996 -13.911 -11.670 1.00 97.88 391 CYS A CA 1
ATOM 2942 C C . CYS A 1 391 ? 19.910 -14.774 -12.551 1.00 97.88 391 CYS A C 1
ATOM 2944 O O . CYS A 1 391 ? 19.467 -15.794 -13.081 1.00 97.88 391 CYS A O 1
ATOM 2946 N N . SER A 1 392 ? 21.188 -14.397 -12.673 1.00 96.81 392 SER A N 1
ATOM 2947 C CA . SER A 1 392 ? 22.193 -15.177 -13.404 1.00 96.81 392 SER A CA 1
ATOM 2948 C C . SER A 1 392 ? 22.393 -16.567 -12.788 1.00 96.81 392 SER A C 1
ATOM 2950 O O . SER A 1 392 ? 22.339 -17.563 -13.507 1.00 96.81 392 SER A O 1
ATOM 2952 N N . GLU A 1 393 ? 22.534 -16.658 -11.462 1.00 96.44 393 GLU A N 1
ATOM 2953 C CA . GLU A 1 393 ? 22.679 -17.931 -10.731 1.00 96.44 393 GLU A CA 1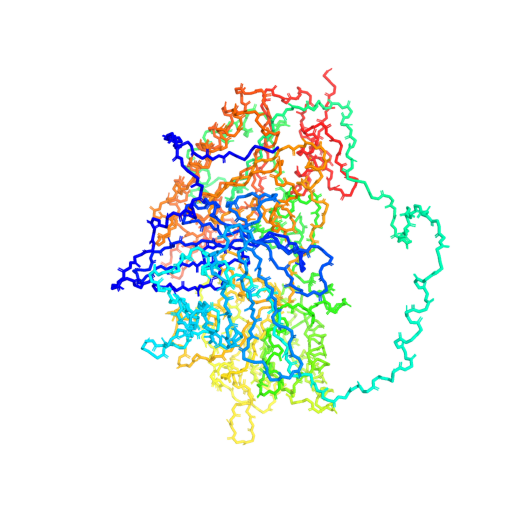
ATOM 2954 C C . GLU A 1 393 ? 21.434 -18.826 -10.851 1.00 96.44 393 GLU A C 1
ATOM 2956 O O . GLU A 1 393 ? 21.531 -20.049 -10.784 1.00 96.44 393 GLU A O 1
ATOM 2961 N N . ASN A 1 394 ? 20.269 -18.226 -11.105 1.00 97.25 394 ASN A N 1
ATOM 2962 C CA . ASN A 1 394 ? 19.004 -18.923 -11.321 1.00 97.25 394 ASN A CA 1
ATOM 2963 C C . ASN A 1 394 ? 18.673 -19.194 -12.798 1.00 97.25 394 ASN A C 1
ATOM 2965 O O . ASN A 1 394 ? 17.564 -19.647 -13.091 1.00 97.25 394 ASN A O 1
ATOM 2969 N N . GLY A 1 395 ? 19.618 -18.967 -13.715 1.00 96.94 395 GLY A N 1
ATOM 2970 C CA . GLY A 1 395 ? 19.531 -19.425 -15.102 1.00 96.94 395 GLY A CA 1
ATOM 2971 C C . GLY A 1 395 ? 19.170 -18.364 -16.139 1.00 96.94 395 GLY A C 1
ATOM 2972 O O . GLY A 1 395 ? 18.924 -18.734 -17.285 1.00 96.94 395 GLY A O 1
ATOM 2973 N N . ALA A 1 396 ? 19.145 -17.071 -15.792 1.00 98.06 396 ALA A N 1
ATOM 2974 C CA . ALA A 1 396 ? 18.943 -16.009 -16.779 1.00 98.06 396 ALA A CA 1
ATOM 2975 C C . ALA A 1 396 ? 20.103 -15.988 -17.784 1.00 98.06 396 ALA A C 1
ATOM 2977 O O . ALA A 1 396 ? 21.238 -15.702 -17.409 1.00 98.06 396 ALA A O 1
ATOM 2978 N N . LYS A 1 397 ? 19.817 -16.269 -19.061 1.00 97.88 397 LYS A N 1
ATOM 2979 C CA . LYS A 1 397 ? 20.825 -16.325 -20.139 1.00 97.88 397 LYS A CA 1
ATOM 2980 C C . LYS A 1 397 ? 21.035 -14.988 -20.844 1.00 97.88 397 LYS A C 1
ATOM 2982 O O . LYS A 1 397 ? 22.120 -14.738 -21.366 1.00 97.88 397 LYS A O 1
ATOM 2987 N N . ARG A 1 398 ? 20.004 -14.139 -20.859 1.00 98.69 398 ARG A N 1
ATOM 2988 C CA . ARG A 1 398 ? 20.017 -12.831 -21.514 1.00 98.69 398 ARG A CA 1
ATOM 2989 C C . ARG A 1 398 ? 19.405 -11.767 -20.615 1.00 98.69 398 ARG A C 1
ATOM 2991 O O . ARG A 1 398 ? 18.259 -11.902 -20.188 1.00 98.69 398 ARG A O 1
ATOM 2998 N N . ILE A 1 399 ? 20.168 -10.712 -20.343 1.00 98.81 399 ILE A N 1
ATOM 2999 C CA . ILE A 1 399 ? 19.782 -9.613 -19.454 1.00 98.81 399 ILE A CA 1
ATOM 3000 C C . ILE A 1 399 ? 19.987 -8.274 -20.169 1.00 98.81 399 ILE A C 1
ATOM 3002 O O . ILE A 1 399 ? 21.017 -8.041 -20.810 1.00 98.81 399 ILE A O 1
ATOM 3006 N N . ARG A 1 400 ? 19.008 -7.377 -20.054 1.00 98.88 400 ARG A N 1
ATOM 3007 C CA . ARG A 1 400 ? 19.082 -6.002 -20.556 1.00 98.88 400 ARG A CA 1
ATOM 3008 C C . ARG A 1 400 ? 18.717 -5.020 -19.454 1.00 98.88 400 ARG A C 1
ATOM 3010 O O . ARG A 1 400 ? 17.674 -5.156 -18.827 1.00 98.88 400 ARG A O 1
ATOM 3017 N N . VAL A 1 401 ? 19.578 -4.037 -19.205 1.00 98.88 401 VAL A N 1
ATOM 3018 C CA . VAL A 1 401 ? 19.321 -3.007 -18.188 1.00 98.88 401 VAL A CA 1
ATOM 3019 C C . VAL A 1 401 ? 18.947 -1.697 -18.873 1.00 98.88 401 VAL A C 1
ATOM 3021 O O . VAL A 1 401 ? 19.653 -1.240 -19.771 1.00 98.88 401 VAL A O 1
ATOM 3024 N N . HIS A 1 402 ? 17.841 -1.096 -18.452 1.00 98.88 402 HIS A N 1
ATOM 3025 C CA . HIS A 1 402 ? 17.382 0.216 -18.890 1.00 98.88 402 HIS A CA 1
ATOM 3026 C C . HIS A 1 402 ? 17.580 1.200 -17.741 1.00 98.88 402 HIS A C 1
ATOM 3028 O O . HIS A 1 402 ? 16.856 1.164 -16.743 1.00 98.88 402 HIS A O 1
ATOM 3034 N N . ILE A 1 403 ? 18.603 2.038 -17.866 1.00 98.56 403 ILE A N 1
ATOM 3035 C CA . ILE A 1 403 ? 19.087 2.856 -16.756 1.00 98.56 403 ILE A CA 1
ATOM 3036 C C . ILE A 1 403 ? 18.404 4.221 -16.742 1.00 98.56 403 ILE A C 1
ATOM 3038 O O . ILE A 1 403 ? 18.320 4.903 -17.762 1.00 98.56 403 ILE A O 1
ATOM 3042 N N . LEU A 1 404 ? 17.941 4.646 -15.574 1.00 98.75 404 LEU A N 1
ATOM 3043 C CA . LEU A 1 404 ? 17.453 6.003 -15.365 1.00 98.75 404 LEU A CA 1
ATOM 3044 C C . LEU A 1 404 ? 18.494 6.760 -14.544 1.00 98.75 404 LEU A C 1
ATOM 3046 O O . LEU A 1 404 ? 18.822 6.341 -13.436 1.00 98.75 404 LEU A O 1
ATOM 3050 N N . THR A 1 405 ? 19.056 7.837 -15.087 1.00 98.00 405 THR A N 1
ATOM 3051 C CA . THR A 1 405 ? 20.086 8.622 -14.393 1.00 98.00 405 THR A CA 1
ATOM 3052 C C . THR A 1 405 ? 19.462 9.513 -13.323 1.00 98.00 405 THR A C 1
ATOM 3054 O O . THR A 1 405 ? 18.332 9.989 -13.474 1.00 98.00 405 THR A O 1
ATOM 3057 N N . ASP A 1 406 ? 20.191 9.692 -12.219 1.00 88.19 406 ASP A N 1
ATOM 3058 C CA . ASP A 1 406 ? 19.663 10.303 -11.002 1.00 88.19 406 ASP A CA 1
ATOM 3059 C C . ASP A 1 406 ? 19.925 11.807 -10.905 1.00 88.19 406 ASP A C 1
ATOM 3061 O O . ASP A 1 406 ? 19.062 12.572 -11.316 1.00 88.19 406 ASP A O 1
ATOM 3065 N N . GLY A 1 407 ? 21.060 12.247 -10.346 1.00 80.12 407 GLY A N 1
ATOM 3066 C CA . GLY A 1 407 ? 21.385 13.672 -10.163 1.00 80.12 407 GLY A CA 1
ATOM 3067 C C . GLY A 1 407 ? 20.434 14.456 -9.253 1.00 80.12 407 GLY A C 1
ATOM 3068 O O . GLY A 1 407 ? 20.438 15.691 -9.282 1.00 80.12 407 GLY A O 1
ATOM 3069 N N . ARG A 1 408 ? 19.564 13.759 -8.512 1.00 75.69 408 ARG A N 1
ATOM 3070 C CA . ARG A 1 408 ? 18.619 14.341 -7.554 1.00 75.69 408 ARG A CA 1
ATOM 3071 C C . ARG A 1 408 ? 18.855 13.824 -6.147 1.00 75.69 408 ARG A C 1
ATOM 3073 O O . ARG A 1 408 ? 18.984 14.634 -5.235 1.00 75.69 408 ARG A O 1
ATOM 3080 N N . ASP A 1 409 ? 18.888 12.502 -5.993 1.00 63.62 409 ASP A N 1
ATOM 3081 C CA . ASP A 1 409 ? 19.137 11.865 -4.693 1.00 63.62 409 ASP A CA 1
ATOM 3082 C C . ASP A 1 409 ? 20.652 11.713 -4.443 1.00 63.62 409 ASP A C 1
ATOM 3084 O O . ASP A 1 409 ? 21.092 11.436 -3.331 1.00 63.62 409 ASP A O 1
ATOM 3088 N N . VAL A 1 410 ? 21.451 11.964 -5.484 1.00 67.06 410 VAL A N 1
ATOM 3089 C CA . VAL A 1 410 ? 22.917 11.993 -5.509 1.00 67.06 410 VAL A CA 1
ATOM 3090 C C . VAL A 1 410 ? 23.402 13.206 -6.306 1.00 67.06 410 VAL A C 1
ATOM 3092 O O . VAL A 1 410 ? 22.622 13.865 -6.998 1.00 67.06 410 VAL A O 1
ATOM 3095 N N . LEU A 1 411 ? 24.704 13.496 -6.237 1.00 77.94 411 LEU A N 1
ATOM 3096 C CA . LEU A 1 411 ? 25.315 14.618 -6.953 1.00 77.94 411 LEU A CA 1
ATOM 3097 C C . LEU A 1 411 ? 25.109 14.517 -8.471 1.00 77.94 411 LEU A C 1
ATOM 3099 O O . LEU A 1 411 ? 25.290 13.454 -9.066 1.00 77.94 411 LEU A O 1
ATOM 3103 N N . ASP A 1 412 ? 24.793 15.644 -9.106 1.00 84.81 412 ASP A N 1
ATOM 3104 C CA . ASP A 1 412 ? 24.778 15.747 -10.564 1.00 84.81 412 ASP A CA 1
ATOM 3105 C C . ASP A 1 412 ? 26.157 15.414 -11.155 1.00 84.81 412 ASP A C 1
ATOM 3107 O O . ASP A 1 412 ? 27.207 15.779 -10.622 1.00 84.81 412 ASP A O 1
ATOM 3111 N N . GLY A 1 413 ? 26.149 14.680 -12.260 1.00 83.75 413 GLY A N 1
ATOM 3112 C CA . GLY A 1 413 ? 27.326 14.194 -12.957 1.00 83.75 413 GLY A CA 1
ATOM 3113 C C . GLY A 1 413 ? 27.927 12.896 -12.435 1.00 83.75 413 GLY A C 1
ATOM 3114 O O . GLY A 1 413 ? 28.848 12.368 -13.068 1.00 83.75 413 GLY A O 1
ATOM 3115 N N . SER A 1 414 ? 27.403 12.360 -11.333 1.00 88.12 414 SER A N 1
ATOM 3116 C CA . SER A 1 414 ? 27.780 11.043 -10.811 1.00 88.12 414 SER A CA 1
ATOM 3117 C C . SER A 1 414 ? 27.318 9.887 -11.710 1.00 88.12 414 SER A C 1
ATOM 3119 O O . SER A 1 414 ? 27.885 8.796 -11.626 1.00 88.12 414 SER A O 1
ATOM 3121 N N . SER A 1 415 ? 26.362 10.125 -12.624 1.00 92.00 415 SER A N 1
ATOM 3122 C CA . SER A 1 415 ? 25.852 9.128 -13.579 1.00 92.00 415 SER A CA 1
ATOM 3123 C C . SER A 1 415 ? 26.955 8.374 -14.322 1.00 92.00 415 SER A C 1
ATOM 3125 O O . SER A 1 415 ? 26.863 7.160 -14.480 1.00 92.00 415 SER A O 1
ATOM 3127 N N . VAL A 1 416 ? 28.028 9.060 -14.728 1.00 96.88 416 VAL A N 1
ATOM 3128 C CA . VAL A 1 416 ? 29.158 8.452 -15.449 1.00 96.88 416 VAL A CA 1
ATOM 3129 C C . VAL A 1 416 ? 29.791 7.324 -14.630 1.00 96.88 416 VAL A C 1
ATOM 3131 O O . VAL A 1 416 ? 29.969 6.226 -15.151 1.00 96.88 416 VAL A O 1
ATOM 3134 N N . GLY A 1 417 ? 30.071 7.568 -13.347 1.00 96.94 417 GLY A N 1
ATOM 3135 C CA . GLY A 1 417 ? 30.694 6.578 -12.466 1.00 96.94 417 GLY A CA 1
ATOM 3136 C C . GLY A 1 417 ? 29.776 5.391 -12.164 1.00 96.94 417 GLY A C 1
ATOM 3137 O O . GLY A 1 417 ? 30.231 4.245 -12.134 1.00 96.94 417 GLY A O 1
ATOM 3138 N N . PHE A 1 418 ? 28.470 5.629 -12.008 1.00 97.56 418 PHE A N 1
ATOM 3139 C CA . PHE A 1 418 ? 27.504 4.543 -11.818 1.00 97.56 418 PHE A CA 1
ATOM 3140 C C . PHE A 1 418 ? 27.357 3.667 -13.065 1.00 97.56 418 PHE A C 1
ATOM 3142 O O . PHE A 1 418 ? 27.293 2.444 -12.945 1.00 97.56 418 PHE A O 1
ATOM 3149 N N . VAL A 1 419 ? 27.355 4.263 -14.262 1.00 98.69 419 VAL A N 1
ATOM 3150 C CA . VAL A 1 419 ? 27.312 3.506 -15.522 1.00 98.69 419 VAL A CA 1
ATOM 3151 C C . VAL A 1 419 ? 28.597 2.712 -15.737 1.00 98.69 419 VAL A C 1
ATOM 3153 O O . VAL A 1 419 ? 28.520 1.547 -16.113 1.00 98.69 419 VAL A O 1
ATOM 3156 N N . GLU A 1 420 ? 29.765 3.289 -15.443 1.00 98.62 420 GLU A N 1
ATOM 3157 C CA . GLU A 1 420 ? 31.045 2.565 -15.483 1.00 98.62 420 GLU A CA 1
ATOM 3158 C C . GLU A 1 420 ? 31.053 1.376 -14.508 1.00 98.62 420 GLU A C 1
ATOM 3160 O O . GLU A 1 420 ? 31.484 0.279 -14.865 1.00 98.62 420 GLU A O 1
ATOM 3165 N N . THR A 1 421 ? 30.515 1.558 -13.299 1.00 98.56 421 THR A N 1
ATOM 3166 C CA . THR A 1 421 ? 30.386 0.478 -12.308 1.00 98.56 421 THR A CA 1
ATOM 3167 C C . THR A 1 421 ? 29.471 -0.638 -12.814 1.00 98.56 421 THR A C 1
ATOM 3169 O O . THR A 1 421 ? 29.872 -1.802 -12.817 1.00 98.56 421 THR A O 1
ATOM 3172 N N . LEU A 1 422 ? 28.281 -0.292 -13.313 1.00 98.69 422 LEU A N 1
ATOM 3173 C CA . LEU A 1 422 ? 27.336 -1.270 -13.849 1.00 98.69 422 LEU A CA 1
ATOM 3174 C C . LEU A 1 422 ? 27.909 -2.020 -15.062 1.00 98.69 422 LEU A C 1
ATOM 3176 O O . LEU A 1 422 ? 27.754 -3.235 -15.149 1.00 98.69 422 LEU A O 1
ATOM 3180 N N . GLU A 1 423 ? 28.599 -1.342 -15.982 1.00 98.56 423 GLU A N 1
ATOM 3181 C CA . GLU A 1 423 ? 29.243 -2.001 -17.127 1.00 98.56 423 GLU A CA 1
ATOM 3182 C C . GLU A 1 423 ? 30.295 -3.029 -16.693 1.00 98.56 423 GLU A C 1
ATOM 3184 O O . GLU A 1 423 ? 30.362 -4.118 -17.271 1.00 98.56 423 GLU A O 1
ATOM 3189 N N . ASN A 1 424 ? 31.068 -2.732 -15.643 1.00 98.44 424 ASN A N 1
ATOM 3190 C CA . ASN A 1 424 ? 32.012 -3.689 -15.065 1.00 98.44 424 ASN A CA 1
ATOM 3191 C C . ASN A 1 424 ? 31.296 -4.914 -14.479 1.00 98.44 424 ASN A C 1
ATOM 3193 O O . ASN A 1 424 ? 31.778 -6.039 -14.617 1.00 98.44 424 ASN A O 1
ATOM 3197 N N . ASP A 1 425 ? 30.138 -4.735 -13.846 1.00 98.19 425 ASP A N 1
ATOM 3198 C CA . ASP A 1 425 ? 29.365 -5.859 -13.311 1.00 98.19 425 ASP A CA 1
ATOM 3199 C C . ASP A 1 425 ? 28.731 -6.709 -14.413 1.00 98.19 425 ASP A C 1
ATOM 3201 O O . ASP A 1 425 ? 28.774 -7.940 -14.352 1.00 98.19 425 ASP A O 1
ATOM 3205 N N . LEU A 1 426 ? 28.220 -6.077 -15.470 1.00 98.56 426 LEU A N 1
ATOM 3206 C CA . LEU A 1 426 ? 27.718 -6.782 -16.647 1.00 98.56 426 LEU A CA 1
ATOM 3207 C C . LEU A 1 426 ? 28.848 -7.518 -17.384 1.00 98.56 426 LEU A C 1
ATOM 3209 O O . LEU A 1 426 ? 28.626 -8.623 -17.876 1.00 98.56 426 LEU A O 1
ATOM 3213 N N . ALA A 1 427 ? 30.070 -6.973 -17.411 1.00 98.38 427 ALA A N 1
ATOM 3214 C CA . ALA A 1 427 ? 31.243 -7.661 -17.954 1.00 98.38 427 ALA A CA 1
ATOM 3215 C C . ALA A 1 427 ? 31.543 -8.968 -17.208 1.00 98.38 427 ALA A C 1
ATOM 3217 O O . ALA A 1 427 ? 31.691 -10.008 -17.849 1.00 98.38 427 ALA A O 1
ATOM 3218 N N . LYS A 1 428 ? 31.510 -8.953 -15.868 1.00 98.12 428 LYS A N 1
ATOM 3219 C CA . LYS A 1 428 ? 31.676 -10.166 -15.043 1.00 98.12 428 LYS A CA 1
ATOM 3220 C C . LYS A 1 428 ? 30.596 -11.219 -15.316 1.00 98.12 428 LYS A C 1
ATOM 3222 O O . LYS A 1 428 ? 30.852 -12.413 -15.183 1.00 98.12 428 LYS A O 1
ATOM 3227 N N . LEU A 1 429 ? 29.376 -10.813 -15.679 1.00 97.94 429 LEU A N 1
ATOM 3228 C CA . LEU A 1 429 ? 28.330 -11.755 -16.101 1.00 97.94 429 LEU A CA 1
ATOM 3229 C C . LEU A 1 429 ? 28.604 -12.326 -17.498 1.00 97.94 429 LEU A C 1
ATOM 3231 O O . LEU A 1 429 ? 28.415 -13.524 -17.713 1.00 97.94 429 LEU A O 1
ATOM 3235 N N . ARG A 1 430 ? 29.099 -11.502 -18.431 1.00 98.38 430 ARG A N 1
ATOM 3236 C CA . ARG A 1 430 ? 29.503 -11.950 -19.774 1.00 98.38 430 ARG A CA 1
ATOM 3237 C C . ARG A 1 430 ? 30.643 -12.965 -19.729 1.00 98.38 430 ARG A C 1
ATOM 3239 O O . ARG A 1 430 ? 30.596 -13.945 -20.464 1.00 98.38 430 ARG A O 1
ATOM 3246 N N . GLU A 1 431 ? 31.600 -12.806 -18.815 1.00 97.38 431 GLU A N 1
ATOM 3247 C CA . GLU A 1 431 ? 32.659 -13.799 -18.555 1.00 97.38 431 GLU A CA 1
ATOM 3248 C C . GLU A 1 431 ? 32.102 -15.170 -18.131 1.00 97.38 431 GLU A C 1
ATOM 3250 O O . GLU A 1 431 ? 32.714 -16.201 -18.403 1.00 97.38 431 GLU A O 1
ATOM 3255 N N . LYS A 1 432 ? 30.909 -15.202 -17.522 1.00 95.06 432 LYS A N 1
ATOM 3256 C CA . LYS A 1 432 ? 30.182 -16.429 -17.153 1.00 95.06 432 LYS A CA 1
ATOM 3257 C C . LYS A 1 432 ? 29.256 -16.947 -18.264 1.00 95.06 432 LYS A C 1
ATOM 3259 O O . LYS A 1 432 ? 28.484 -17.873 -18.028 1.00 95.06 432 LYS A O 1
ATOM 3264 N N . GLY A 1 433 ? 29.315 -16.361 -19.460 1.00 96.44 433 GLY A N 1
ATOM 3265 C CA . GLY A 1 433 ? 28.516 -16.763 -20.619 1.00 96.44 433 GLY A CA 1
ATOM 3266 C C . GLY A 1 433 ? 27.102 -16.176 -20.671 1.00 96.44 433 GLY A C 1
ATOM 3267 O O . GLY A 1 433 ? 26.289 -16.653 -21.460 1.00 96.44 433 GLY A O 1
ATOM 3268 N N . ILE A 1 434 ? 26.789 -15.162 -19.857 1.00 98.00 434 ILE A N 1
ATOM 3269 C CA . ILE A 1 434 ? 25.489 -14.477 -19.892 1.00 98.00 434 ILE A CA 1
ATOM 3270 C C . ILE A 1 434 ? 25.536 -13.316 -20.891 1.00 98.00 434 ILE A C 1
ATOM 3272 O O . ILE A 1 434 ? 26.404 -12.452 -20.799 1.00 98.00 434 ILE A O 1
ATOM 3276 N N . ASP A 1 435 ? 24.573 -13.228 -21.810 1.00 98.19 435 ASP A N 1
ATOM 3277 C CA . ASP A 1 435 ? 24.411 -12.053 -22.678 1.00 98.19 435 ASP A CA 1
ATOM 3278 C C . ASP A 1 435 ? 23.795 -10.893 -21.870 1.00 98.19 435 ASP A C 1
ATOM 3280 O O . ASP A 1 435 ? 22.576 -10.722 -21.838 1.00 98.19 435 ASP A O 1
ATOM 3284 N N . ALA A 1 436 ? 24.634 -10.105 -21.189 1.00 98.50 436 ALA A N 1
ATOM 3285 C CA . ALA A 1 436 ? 24.226 -9.011 -20.303 1.00 98.50 436 ALA A CA 1
ATOM 3286 C C . ALA A 1 436 ? 24.748 -7.645 -20.792 1.00 98.50 436 ALA A C 1
ATOM 3288 O O . ALA A 1 436 ? 25.958 -7.476 -20.963 1.00 98.50 436 ALA A O 1
ATOM 3289 N N . GLN A 1 437 ? 23.855 -6.671 -21.023 1.00 98.44 437 GLN A N 1
ATOM 3290 C CA . GLN A 1 437 ? 24.198 -5.337 -21.560 1.00 98.44 437 GLN A CA 1
ATOM 3291 C C . GLN A 1 437 ? 23.224 -4.243 -21.083 1.00 98.44 437 GLN A C 1
ATOM 3293 O O . GLN A 1 437 ? 22.058 -4.528 -20.800 1.00 98.44 437 GLN A O 1
ATOM 3298 N N . ILE A 1 438 ? 23.667 -2.982 -21.052 1.00 98.88 438 ILE A N 1
ATOM 3299 C CA . ILE A 1 438 ? 22.763 -1.823 -20.956 1.00 98.88 438 ILE A CA 1
ATOM 3300 C C . ILE A 1 438 ? 22.097 -1.620 -22.326 1.00 98.88 438 ILE A C 1
ATOM 3302 O O . ILE A 1 438 ? 22.773 -1.615 -23.351 1.00 98.88 438 ILE A O 1
ATOM 3306 N N . ALA A 1 439 ? 20.770 -1.481 -22.359 1.00 98.81 439 ALA A N 1
ATOM 3307 C CA . ALA A 1 439 ? 19.987 -1.396 -23.596 1.00 98.81 439 ALA A CA 1
ATOM 3308 C C . ALA A 1 439 ? 19.559 0.028 -23.954 1.00 98.81 439 ALA A C 1
ATOM 3310 O O . ALA A 1 439 ? 19.527 0.398 -25.126 1.00 98.81 439 ALA A O 1
ATOM 3311 N N . SER A 1 440 ? 19.195 0.821 -22.953 1.00 98.88 440 SER A N 1
ATOM 3312 C CA . SER A 1 440 ? 18.730 2.193 -23.135 1.00 98.88 440 SER A CA 1
ATOM 3313 C C . SER A 1 440 ? 18.864 2.964 -21.827 1.00 98.88 440 SER A C 1
ATOM 3315 O O . SER A 1 440 ? 19.133 2.382 -20.771 1.00 98.88 440 SER A O 1
ATOM 3317 N N . GLY A 1 441 ? 18.615 4.266 -21.876 1.00 98.44 441 GLY A N 1
ATOM 3318 C CA . GLY A 1 441 ? 18.481 5.046 -20.660 1.00 98.44 441 GLY A CA 1
ATOM 3319 C C . GLY A 1 441 ? 18.124 6.503 -20.881 1.00 98.44 441 GLY A C 1
ATOM 3320 O O . GLY A 1 441 ? 17.734 6.905 -21.977 1.00 98.44 441 GLY A O 1
ATOM 3321 N N . GLY A 1 442 ? 18.254 7.277 -19.809 1.00 98.25 442 GLY A N 1
ATOM 3322 C CA . GLY A 1 442 ? 18.137 8.733 -19.796 1.00 98.25 442 GLY A CA 1
ATOM 3323 C C . GLY A 1 442 ? 17.690 9.258 -18.433 1.00 98.25 442 GLY A C 1
ATOM 3324 O O . GLY A 1 442 ? 17.570 8.501 -17.473 1.00 98.25 442 GLY A O 1
ATOM 3325 N N . GLY A 1 443 ? 17.458 10.563 -18.335 1.00 97.12 443 GLY A N 1
ATOM 3326 C CA . GLY A 1 443 ? 17.187 11.236 -17.070 1.00 97.12 443 GLY A CA 1
ATOM 3327 C C . GLY A 1 443 ? 15.863 10.835 -16.435 1.00 97.12 443 GLY A C 1
ATOM 3328 O O . GLY A 1 443 ? 14.825 10.814 -17.106 1.00 97.12 443 GLY A O 1
ATOM 3329 N N . ARG A 1 444 ? 15.871 10.570 -15.120 1.00 92.19 444 ARG A N 1
ATOM 3330 C CA . ARG A 1 444 ? 14.675 10.165 -14.360 1.00 92.19 444 ARG A CA 1
ATOM 3331 C C . ARG A 1 444 ? 13.465 11.077 -14.599 1.00 92.19 444 ARG A C 1
ATOM 3333 O O . ARG A 1 444 ? 12.366 10.569 -14.802 1.00 92.19 444 ARG A O 1
ATOM 3340 N N . MET A 1 445 ? 13.664 12.398 -14.629 1.00 87.31 445 MET A N 1
ATOM 3341 C CA . MET A 1 445 ? 12.596 13.401 -14.749 1.00 87.31 445 MET A CA 1
ATOM 3342 C C . MET A 1 445 ? 12.129 13.612 -16.192 1.00 87.31 445 MET A C 1
ATOM 3344 O O . MET A 1 445 ? 11.112 14.264 -16.407 1.00 87.31 445 MET A O 1
ATOM 3348 N N . TYR A 1 446 ? 12.862 13.097 -17.180 1.00 91.94 446 TYR A N 1
ATOM 3349 C CA . TYR A 1 446 ? 12.558 13.328 -18.589 1.00 91.94 446 TYR A CA 1
ATOM 3350 C C . TYR A 1 446 ? 12.141 12.063 -19.337 1.00 91.94 446 TYR A C 1
ATOM 3352 O O . TYR A 1 446 ? 11.414 12.181 -20.320 1.00 91.94 446 TYR A O 1
ATOM 3360 N N . VAL A 1 447 ? 12.531 10.872 -18.870 1.00 93.56 447 VAL A N 1
ATOM 3361 C CA . VAL A 1 447 ? 12.350 9.622 -19.626 1.00 93.56 447 VAL A CA 1
ATOM 3362 C C . VAL A 1 447 ? 11.352 8.642 -19.017 1.00 93.56 447 VAL A C 1
ATOM 3364 O O . VAL A 1 447 ? 10.678 7.963 -19.771 1.00 93.56 447 VAL A O 1
ATOM 3367 N N . THR A 1 448 ? 11.225 8.468 -17.699 1.00 95.44 448 THR A N 1
ATOM 3368 C CA . THR A 1 448 ? 10.325 7.398 -17.186 1.00 95.44 448 THR A CA 1
ATOM 3369 C C . THR A 1 448 ? 9.668 7.710 -15.854 1.00 95.44 448 THR A C 1
ATOM 3371 O O . THR A 1 448 ? 8.501 7.387 -15.671 1.00 95.44 448 THR A O 1
ATOM 3374 N N . MET A 1 449 ? 10.384 8.344 -14.929 1.00 95.25 449 MET A N 1
ATOM 3375 C CA . MET A 1 449 ? 9.975 8.458 -13.529 1.00 95.25 449 MET A CA 1
ATOM 3376 C C . MET A 1 449 ? 9.159 9.726 -13.250 1.00 95.25 449 MET A C 1
ATOM 3378 O O . MET A 1 449 ? 9.461 10.480 -12.316 1.00 95.25 449 MET A O 1
ATOM 3382 N N . ASP A 1 450 ? 8.122 9.961 -14.054 1.00 86.81 450 ASP A N 1
ATOM 3383 C CA . ASP A 1 450 ? 7.072 10.918 -13.693 1.00 86.81 450 ASP A CA 1
ATOM 3384 C C . ASP A 1 450 ? 6.124 10.315 -12.645 1.00 86.81 450 ASP A C 1
ATOM 3386 O O . ASP A 1 450 ? 6.161 9.114 -12.376 1.00 86.81 450 ASP A O 1
ATOM 3390 N N . ARG A 1 451 ? 5.326 11.156 -11.985 1.00 75.75 451 ARG A N 1
ATOM 3391 C CA . ARG A 1 451 ? 4.422 10.727 -10.914 1.00 75.75 451 ARG A CA 1
ATOM 3392 C C . ARG A 1 451 ? 3.122 11.508 -10.936 1.00 75.75 451 ARG A C 1
ATOM 3394 O O . ARG A 1 451 ? 3.083 12.643 -11.404 1.00 75.75 451 ARG A O 1
ATOM 3401 N N . TYR A 1 452 ? 2.098 10.920 -10.324 1.00 65.94 452 TYR A N 1
ATOM 3402 C CA . TYR A 1 452 ? 0.786 11.546 -10.127 1.00 65.94 452 TYR A CA 1
ATOM 3403 C C . TYR A 1 452 ? 0.112 11.970 -11.437 1.00 65.94 452 TYR A C 1
ATOM 3405 O O . TYR A 1 452 ? -0.536 13.009 -11.497 1.00 65.94 452 TYR A O 1
ATOM 3413 N N . GLU A 1 453 ? 0.319 11.175 -12.492 1.00 78.69 453 GLU A N 1
ATOM 3414 C CA . GLU A 1 453 ? -0.257 11.382 -13.827 1.00 78.69 453 GLU A CA 1
ATOM 3415 C C . GLU A 1 453 ? 0.011 12.775 -14.424 1.00 78.69 453 GLU A C 1
ATOM 3417 O O . GLU A 1 453 ? -0.757 13.266 -15.248 1.00 78.69 453 GLU A O 1
ATOM 3422 N N . ASN A 1 454 ? 1.111 13.412 -14.013 1.00 64.94 454 ASN A N 1
ATOM 3423 C CA . ASN A 1 454 ? 1.387 14.813 -14.306 1.00 64.94 454 ASN A CA 1
ATOM 3424 C C . ASN A 1 454 ? 1.812 15.046 -15.766 1.00 64.94 454 ASN A C 1
ATOM 3426 O O . ASN A 1 454 ? 1.342 15.987 -16.403 1.00 64.94 454 ASN A O 1
ATOM 3430 N N . ASP A 1 455 ? 2.703 14.211 -16.300 1.00 83.06 455 ASP A N 1
ATOM 3431 C CA . ASP A 1 455 ? 3.181 14.277 -17.680 1.00 83.06 455 ASP A CA 1
ATOM 3432 C C . ASP A 1 455 ? 3.423 12.873 -18.259 1.00 83.06 455 ASP A C 1
ATOM 3434 O O . ASP A 1 455 ? 4.510 12.291 -18.181 1.00 83.06 455 ASP A O 1
ATOM 3438 N N . TRP A 1 456 ? 2.406 12.342 -18.938 1.00 92.62 456 TRP A N 1
ATOM 3439 C CA . TRP A 1 456 ? 2.502 11.086 -19.689 1.00 92.62 456 TRP A CA 1
ATOM 3440 C C . TRP A 1 456 ? 3.487 11.142 -20.865 1.00 92.62 456 TRP A C 1
ATOM 3442 O O . TRP A 1 456 ? 3.943 10.097 -21.331 1.00 92.62 456 TRP A O 1
ATOM 3452 N N . GLY A 1 457 ? 3.885 12.336 -21.312 1.00 94.62 457 GLY A N 1
ATOM 3453 C CA . GLY A 1 457 ? 4.942 12.517 -22.300 1.00 94.62 457 GLY A CA 1
ATOM 3454 C C . GLY A 1 457 ? 6.308 12.055 -21.791 1.00 94.62 457 GLY A C 1
ATOM 3455 O O . GLY A 1 457 ? 7.109 11.564 -22.588 1.00 94.62 457 GLY A O 1
ATOM 3456 N N . VAL A 1 458 ? 6.569 12.148 -20.480 1.00 94.31 458 VAL A N 1
ATOM 3457 C CA . VAL A 1 458 ? 7.757 11.545 -19.849 1.00 94.31 458 VAL A CA 1
ATOM 3458 C C . VAL A 1 458 ? 7.734 10.040 -20.055 1.00 94.31 458 VAL A C 1
ATOM 3460 O O . VAL A 1 458 ? 8.640 9.507 -20.684 1.00 94.31 458 VAL A O 1
ATOM 3463 N N . VAL A 1 459 ? 6.668 9.367 -19.618 1.00 97.56 459 VAL A N 1
ATOM 3464 C CA . VAL A 1 459 ? 6.541 7.904 -19.713 1.00 97.56 459 VAL A CA 1
ATOM 3465 C C . VAL A 1 459 ? 6.576 7.425 -21.162 1.00 97.56 459 VAL A C 1
ATOM 3467 O O . VAL A 1 459 ? 7.213 6.413 -21.444 1.00 97.56 459 VAL A O 1
ATOM 3470 N N . LYS A 1 460 ? 5.978 8.176 -22.097 1.00 98.38 460 LYS A N 1
ATOM 3471 C CA . LYS A 1 460 ? 6.044 7.863 -23.528 1.00 98.38 460 LYS A CA 1
ATOM 3472 C C . LYS A 1 460 ? 7.486 7.830 -24.046 1.00 98.38 460 LYS A C 1
ATOM 3474 O O . LYS A 1 460 ? 7.843 6.903 -24.761 1.00 98.38 460 LYS A O 1
ATOM 3479 N N . ARG A 1 461 ? 8.339 8.795 -23.678 1.00 98.62 461 ARG A N 1
ATOM 3480 C CA . ARG A 1 461 ? 9.754 8.800 -24.111 1.00 98.62 461 ARG A CA 1
ATOM 3481 C C . ARG A 1 461 ? 10.510 7.569 -23.607 1.00 98.62 461 ARG A C 1
ATOM 3483 O O . ARG A 1 461 ? 11.342 7.025 -24.329 1.00 98.62 461 ARG A O 1
ATOM 3490 N N . GLY A 1 462 ? 10.206 7.114 -22.394 1.00 98.31 462 GLY A N 1
ATOM 3491 C CA . GLY A 1 462 ? 10.734 5.870 -21.834 1.00 98.31 462 GLY A CA 1
ATOM 3492 C C . GLY A 1 462 ? 10.225 4.649 -22.573 1.00 98.31 462 GLY A C 1
ATOM 3493 O O . GLY A 1 462 ? 11.027 3.814 -22.975 1.00 98.31 462 GLY A O 1
ATOM 3494 N N . TRP A 1 463 ? 8.918 4.584 -22.818 1.00 98.75 463 TRP A N 1
ATOM 3495 C CA . TRP A 1 463 ? 8.291 3.530 -23.608 1.00 98.75 463 TRP A CA 1
ATOM 3496 C C . TRP A 1 463 ? 8.919 3.407 -25.000 1.00 98.75 463 TRP A C 1
ATOM 3498 O O . TRP A 1 463 ? 9.331 2.317 -25.398 1.00 98.75 463 TRP A O 1
ATOM 3508 N N . ASP A 1 464 ? 9.065 4.527 -25.711 1.00 98.81 464 ASP A N 1
ATOM 3509 C CA . ASP A 1 464 ? 9.683 4.575 -27.035 1.00 98.81 464 ASP A CA 1
ATOM 3510 C C . ASP A 1 464 ? 11.123 4.019 -26.980 1.00 98.81 464 ASP A C 1
ATOM 3512 O O . ASP A 1 464 ? 11.478 3.128 -27.753 1.00 98.81 464 ASP A O 1
ATOM 3516 N N . ALA A 1 465 ? 11.936 4.442 -26.007 1.00 98.75 465 ALA A N 1
ATOM 3517 C CA . ALA A 1 465 ? 13.322 3.984 -25.887 1.00 98.75 465 ALA A CA 1
ATOM 3518 C C . ALA A 1 465 ? 13.449 2.515 -25.439 1.00 98.75 465 ALA A C 1
ATOM 3520 O O . ALA A 1 465 ? 14.302 1.783 -25.936 1.00 98.75 465 ALA A O 1
ATOM 3521 N N . GLN A 1 466 ? 12.622 2.075 -24.491 1.00 98.69 466 GLN A N 1
ATOM 3522 C CA . GLN A 1 466 ? 12.749 0.778 -23.817 1.00 98.69 466 GLN A CA 1
ATOM 3523 C C . GLN A 1 466 ? 12.020 -0.328 -24.583 1.00 98.69 466 GLN A C 1
ATOM 3525 O O . GLN A 1 466 ? 12.586 -1.386 -24.862 1.00 98.69 466 GLN A O 1
ATOM 3530 N N . VAL A 1 467 ? 10.761 -0.079 -24.949 1.00 98.69 467 VAL A N 1
ATOM 3531 C CA . VAL A 1 467 ? 9.925 -1.044 -25.662 1.00 98.69 467 VAL A CA 1
ATOM 3532 C C . VAL A 1 467 ? 10.220 -0.973 -27.147 1.00 98.69 467 VAL A C 1
ATOM 3534 O O . VAL A 1 467 ? 10.574 -1.986 -27.749 1.00 98.69 467 VAL A O 1
ATOM 3537 N N . LEU A 1 468 ? 10.118 0.212 -27.751 1.00 98.62 468 LEU A N 1
ATOM 3538 C CA . LEU A 1 468 ? 10.266 0.355 -29.201 1.00 98.62 468 LEU A CA 1
ATOM 3539 C C . LEU A 1 468 ? 11.730 0.406 -29.648 1.00 98.62 468 LEU A C 1
ATOM 3541 O O . LEU A 1 468 ? 11.993 0.158 -30.819 1.00 98.62 468 LEU A O 1
ATOM 3545 N N . GLY A 1 469 ? 12.688 0.645 -28.747 1.00 98.19 469 GLY A N 1
ATOM 3546 C CA . GLY A 1 469 ? 14.102 0.795 -29.109 1.00 98.19 469 GLY A CA 1
ATOM 3547 C C . GLY A 1 469 ? 14.370 2.050 -29.938 1.00 98.19 469 GLY A C 1
ATOM 3548 O O . GLY A 1 469 ? 15.346 2.091 -30.686 1.00 98.19 469 GLY A O 1
ATOM 3549 N N . GLU A 1 470 ? 13.505 3.059 -29.823 1.00 98.00 470 GLU A N 1
ATOM 3550 C CA . GLU A 1 470 ? 13.593 4.305 -30.572 1.00 98.00 470 GLU A CA 1
ATOM 3551 C C . GLU A 1 470 ? 13.865 5.483 -29.643 1.00 98.00 470 GLU A C 1
ATOM 3553 O O . GLU A 1 470 ? 13.147 5.739 -28.679 1.00 98.00 470 GLU A O 1
ATOM 3558 N N . ALA A 1 471 ? 14.920 6.225 -29.957 1.00 97.69 471 ALA A N 1
ATOM 3559 C CA . ALA A 1 471 ? 15.287 7.445 -29.263 1.00 97.69 471 ALA A CA 1
ATOM 3560 C C . ALA A 1 471 ? 16.028 8.390 -30.222 1.00 97.69 471 ALA A C 1
ATOM 3562 O O . ALA A 1 471 ? 16.642 7.919 -31.186 1.00 97.69 471 ALA A O 1
ATOM 3563 N N . PRO A 1 472 ? 16.032 9.710 -29.952 1.00 96.50 472 PRO A N 1
ATOM 3564 C CA . PRO A 1 472 ? 16.773 10.685 -30.753 1.00 96.50 472 PRO A CA 1
ATOM 3565 C C . PRO A 1 472 ? 18.285 10.434 -30.765 1.00 96.50 472 PRO A C 1
ATOM 3567 O O . PRO A 1 472 ? 18.968 10.832 -31.706 1.00 96.50 472 PRO A O 1
ATOM 3570 N N . HIS A 1 473 ? 18.807 9.771 -29.731 1.00 98.06 473 HIS A N 1
ATOM 3571 C CA . HIS A 1 473 ? 20.226 9.476 -29.593 1.00 98.06 473 HIS A CA 1
ATOM 3572 C C . HIS A 1 473 ? 20.471 7.965 -29.595 1.00 98.06 473 HIS A C 1
ATOM 3574 O O . HIS A 1 473 ? 19.877 7.221 -28.811 1.00 98.06 473 HIS A O 1
ATOM 3580 N N . LYS A 1 474 ? 21.370 7.516 -30.474 1.00 98.44 474 LYS A N 1
ATOM 3581 C CA . LYS A 1 474 ? 21.787 6.116 -30.607 1.00 98.44 474 LYS A CA 1
ATOM 3582 C C . LYS A 1 474 ? 23.298 6.035 -30.406 1.00 98.44 474 LYS A C 1
ATOM 3584 O O . LYS A 1 474 ? 24.034 6.809 -31.011 1.00 98.44 474 LYS A O 1
ATOM 3589 N N . PHE A 1 475 ? 23.745 5.109 -29.565 1.00 98.50 475 PHE A N 1
ATOM 3590 C CA . PHE A 1 475 ? 25.159 4.918 -29.225 1.00 98.50 475 PHE A CA 1
ATOM 3591 C C . PHE A 1 475 ? 25.519 3.435 -29.224 1.00 98.50 475 PHE A C 1
ATOM 3593 O O . PHE A 1 475 ? 24.640 2.581 -29.190 1.00 98.50 475 PHE A O 1
ATOM 3600 N N . ARG A 1 476 ? 26.815 3.115 -29.224 1.00 97.56 476 ARG A N 1
ATOM 3601 C CA . ARG A 1 476 ? 27.300 1.729 -29.073 1.00 97.56 476 ARG A CA 1
ATOM 3602 C C . ARG A 1 476 ? 27.751 1.396 -27.648 1.00 97.56 476 ARG A C 1
ATOM 3604 O O . ARG A 1 476 ? 27.988 0.236 -27.340 1.00 97.56 476 ARG A O 1
ATOM 3611 N N . SER A 1 477 ? 27.852 2.402 -26.780 1.00 97.38 477 SER A N 1
ATOM 3612 C CA . SER A 1 477 ? 28.249 2.270 -25.377 1.00 97.38 477 SER A CA 1
ATOM 3613 C C . SER A 1 477 ? 27.415 3.202 -24.501 1.00 97.38 477 SER A C 1
ATOM 3615 O O . SER A 1 477 ? 27.218 4.368 -24.843 1.00 97.38 477 SER A O 1
ATOM 3617 N N . ALA A 1 478 ? 26.941 2.707 -23.356 1.00 98.12 478 ALA A N 1
ATOM 3618 C CA . ALA A 1 478 ? 26.202 3.525 -22.395 1.00 98.12 478 ALA A CA 1
ATOM 3619 C C . ALA A 1 478 ? 27.098 4.569 -21.713 1.00 98.12 478 ALA A C 1
ATOM 3621 O O . ALA A 1 478 ? 26.661 5.695 -21.480 1.00 98.12 478 ALA A O 1
ATOM 3622 N N . VAL A 1 479 ? 28.365 4.232 -21.448 1.00 98.19 479 VAL A N 1
ATOM 3623 C CA . VAL A 1 479 ? 29.345 5.184 -20.896 1.00 98.19 479 VAL A CA 1
ATOM 3624 C C . VAL A 1 479 ? 29.593 6.320 -21.886 1.00 98.19 479 VAL A C 1
ATOM 3626 O O . VAL A 1 479 ? 29.612 7.485 -21.493 1.00 98.19 479 VAL A O 1
ATOM 3629 N N . GLU A 1 480 ? 29.750 5.995 -23.175 1.00 98.06 480 GLU A N 1
ATOM 3630 C CA . GLU A 1 480 ? 29.876 6.998 -24.238 1.00 98.06 480 GLU A CA 1
ATOM 3631 C C . GLU A 1 480 ? 28.616 7.861 -24.329 1.00 98.06 480 GLU A C 1
ATOM 3633 O O . GLU A 1 480 ? 28.728 9.084 -24.356 1.00 98.06 480 GLU A O 1
ATOM 3638 N N . ALA A 1 481 ? 27.430 7.241 -24.306 1.00 98.25 481 ALA A N 1
ATOM 3639 C CA . ALA A 1 481 ? 26.154 7.944 -24.352 1.00 98.25 481 ALA A CA 1
ATOM 3640 C C . ALA A 1 481 ? 26.056 8.997 -23.243 1.00 98.25 481 ALA A C 1
ATOM 3642 O O . ALA A 1 4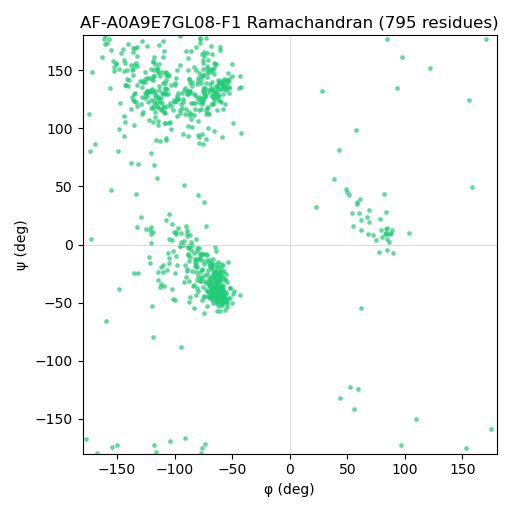81 ? 25.837 10.174 -23.521 1.00 98.25 481 ALA A O 1
ATOM 3643 N N . VAL A 1 482 ? 26.279 8.598 -21.988 1.00 98.00 482 VAL A N 1
ATOM 3644 C CA . VAL A 1 482 ? 26.179 9.514 -20.846 1.00 98.00 482 VAL A CA 1
ATOM 3645 C C . VAL A 1 482 ? 27.251 10.600 -20.910 1.00 98.00 482 VAL A C 1
ATOM 3647 O O . VAL A 1 482 ? 26.925 11.770 -20.724 1.00 98.00 482 VAL A O 1
ATOM 3650 N N . LYS A 1 483 ? 28.510 10.266 -21.235 1.00 98.06 483 LYS A N 1
ATOM 3651 C CA . LYS A 1 483 ? 29.576 11.274 -21.389 1.00 98.06 483 LYS A CA 1
ATOM 3652 C C . LYS A 1 483 ? 29.233 12.287 -22.481 1.00 98.06 483 LYS A C 1
ATOM 3654 O O . LYS A 1 483 ? 29.336 13.484 -22.237 1.00 98.06 483 LYS A O 1
ATOM 3659 N N . LYS A 1 484 ? 28.772 11.818 -23.645 1.00 98.25 484 LYS A N 1
ATOM 3660 C CA . LYS A 1 484 ? 28.465 12.671 -24.797 1.00 98.25 484 LYS A CA 1
ATOM 3661 C C . LYS A 1 484 ? 27.258 13.567 -24.550 1.00 98.25 484 LYS A C 1
ATOM 3663 O O . LYS A 1 484 ? 27.304 14.750 -24.865 1.00 98.25 484 LYS A O 1
ATOM 3668 N N . LEU A 1 485 ? 26.186 13.025 -23.975 1.00 97.56 485 LEU A N 1
ATOM 3669 C CA . LEU A 1 485 ? 24.985 13.799 -23.649 1.00 97.56 485 LEU A CA 1
ATOM 3670 C C . LEU A 1 485 ? 25.254 14.858 -22.574 1.00 97.56 485 LEU A C 1
ATOM 3672 O O . LEU A 1 485 ? 24.612 15.905 -22.577 1.00 97.56 485 LEU A O 1
ATOM 3676 N N . ARG A 1 486 ? 26.230 14.615 -21.694 1.00 94.62 486 ARG A N 1
ATOM 3677 C CA . ARG A 1 486 ? 26.684 15.583 -20.690 1.00 94.62 486 ARG A CA 1
ATOM 3678 C C . ARG A 1 486 ? 27.586 16.696 -21.224 1.00 94.62 486 ARG A C 1
ATOM 3680 O O . ARG A 1 486 ? 27.866 17.628 -20.479 1.00 94.62 486 ARG A O 1
ATOM 3687 N N . GLU A 1 487 ? 28.035 16.634 -22.479 1.00 95.81 487 GLU A N 1
ATOM 3688 C CA . GLU A 1 487 ? 28.784 17.741 -23.092 1.00 95.81 487 GLU A CA 1
ATOM 3689 C C . GLU A 1 487 ? 27.905 18.978 -23.345 1.00 95.81 487 GLU A C 1
ATOM 3691 O O . GLU A 1 487 ? 28.441 20.071 -23.535 1.00 95.81 487 GLU A O 1
ATOM 3696 N N . ASP A 1 488 ? 26.571 18.839 -23.340 1.00 91.81 488 ASP A N 1
ATOM 3697 C CA . ASP A 1 488 ? 25.673 19.995 -23.359 1.00 91.81 488 ASP A CA 1
ATOM 3698 C C . ASP A 1 488 ? 25.892 20.833 -22.080 1.00 91.81 488 ASP A C 1
ATOM 3700 O O . ASP A 1 488 ? 25.746 20.305 -20.976 1.00 91.81 488 ASP A O 1
ATOM 3704 N N . PRO A 1 489 ? 26.193 22.143 -22.179 1.00 84.19 489 PRO A N 1
ATOM 3705 C CA . PRO A 1 489 ? 26.394 23.010 -21.014 1.00 84.19 489 PRO A CA 1
ATOM 3706 C C . PRO A 1 489 ? 25.204 23.086 -20.044 1.00 84.19 489 PRO A C 1
ATOM 3708 O O . PRO A 1 489 ? 25.365 23.558 -18.920 1.00 84.19 489 PRO A O 1
ATOM 3711 N N . LYS A 1 490 ? 24.004 22.684 -20.479 1.00 87.00 490 LYS A N 1
ATOM 3712 C CA . LYS A 1 490 ? 22.780 22.617 -19.666 1.00 87.00 490 LYS A CA 1
ATOM 3713 C C . LYS A 1 490 ? 22.436 21.195 -19.224 1.00 87.00 490 LYS A C 1
ATOM 3715 O O . LYS A 1 490 ? 21.373 20.998 -18.632 1.00 87.00 490 LYS A O 1
ATOM 3720 N N . ALA A 1 491 ? 23.278 20.212 -19.537 1.00 87.69 491 ALA A N 1
ATOM 3721 C CA . ALA A 1 491 ? 23.049 18.836 -19.148 1.00 87.69 491 ALA A CA 1
ATOM 3722 C C . ALA A 1 491 ? 22.948 18.712 -17.628 1.00 87.69 491 ALA A C 1
ATOM 3724 O O . ALA A 1 491 ? 23.727 19.287 -16.873 1.00 87.69 491 ALA A O 1
ATOM 3725 N N . ASN A 1 492 ? 21.979 17.915 -17.206 1.00 90.69 492 ASN A N 1
ATOM 3726 C CA . ASN A 1 492 ? 21.777 17.510 -15.831 1.00 90.69 492 ASN A CA 1
ATOM 3727 C C . ASN A 1 492 ? 21.331 16.050 -15.863 1.00 90.69 492 ASN A C 1
ATOM 3729 O O . ASN A 1 492 ? 20.486 15.682 -16.685 1.00 90.69 492 ASN A O 1
ATOM 3733 N N . ASP A 1 493 ? 21.873 15.228 -14.973 1.00 88.56 493 ASP A N 1
ATOM 3734 C CA . ASP A 1 493 ? 21.598 13.796 -14.899 1.00 88.56 493 ASP A CA 1
ATOM 3735 C C . ASP A 1 493 ? 20.096 13.499 -14.751 1.00 88.56 493 ASP A C 1
ATOM 3737 O O . ASP A 1 493 ? 19.621 12.504 -15.294 1.00 88.56 493 ASP A O 1
ATOM 3741 N N . GLN A 1 494 ? 19.310 14.380 -14.120 1.00 93.19 494 GLN A N 1
ATOM 3742 C CA . GLN A 1 494 ? 17.854 14.221 -14.010 1.00 93.19 494 GLN A CA 1
ATOM 3743 C C . GLN A 1 494 ? 17.129 14.323 -15.356 1.00 93.19 494 GLN A C 1
ATOM 3745 O O . GLN A 1 494 ? 16.029 13.783 -15.495 1.00 93.19 494 GLN A O 1
ATOM 3750 N N . TYR A 1 495 ? 17.712 15.024 -16.329 1.00 94.62 495 TYR A N 1
ATOM 3751 C CA . TYR A 1 495 ? 17.059 15.448 -17.571 1.00 94.62 495 TYR A CA 1
ATOM 3752 C C . TYR A 1 495 ? 17.798 15.007 -18.836 1.00 94.62 495 TYR A C 1
ATOM 3754 O O . TYR A 1 495 ? 17.475 15.495 -19.920 1.00 94.62 495 TYR A O 1
ATOM 3762 N N . LEU A 1 496 ? 18.765 14.087 -18.732 1.00 96.56 496 LEU A N 1
ATOM 3763 C CA . LEU A 1 496 ? 19.430 13.551 -19.919 1.00 96.56 496 LEU A CA 1
ATOM 3764 C C . LEU A 1 496 ? 18.389 13.028 -20.923 1.00 96.56 496 LEU A C 1
ATOM 3766 O O . LEU A 1 496 ? 17.427 12.358 -20.522 1.00 96.56 496 LEU A O 1
ATOM 3770 N N . PRO A 1 497 ? 18.546 13.331 -22.222 1.00 97.81 497 PRO A N 1
ATOM 3771 C CA . PRO A 1 497 ? 17.599 12.882 -23.226 1.00 97.81 497 PRO A CA 1
ATOM 3772 C C . PRO A 1 497 ? 17.609 11.349 -23.328 1.00 97.81 497 PRO A C 1
ATOM 3774 O O . PRO A 1 497 ? 18.611 10.711 -22.987 1.00 97.81 497 PRO A O 1
ATOM 3777 N N . PRO A 1 498 ? 16.503 10.738 -23.791 1.00 98.31 498 PRO A N 1
ATOM 3778 C CA . PRO A 1 498 ? 16.461 9.298 -23.981 1.00 98.31 498 PRO A CA 1
ATOM 3779 C C . PRO A 1 498 ? 17.516 8.869 -25.003 1.00 98.31 498 PRO A C 1
ATOM 3781 O O . PRO A 1 498 ? 17.699 9.520 -26.038 1.00 98.31 498 PRO A O 1
ATOM 3784 N N . PHE A 1 499 ? 18.181 7.752 -24.727 1.00 98.75 499 PHE A N 1
ATOM 3785 C CA . PHE A 1 499 ? 19.136 7.128 -25.633 1.00 98.75 499 PHE A CA 1
ATOM 3786 C C . PHE A 1 499 ? 18.935 5.616 -25.708 1.00 98.75 499 PHE A C 1
ATOM 3788 O O . PHE A 1 499 ? 18.461 4.989 -24.759 1.00 98.75 499 PHE A O 1
ATOM 3795 N N . VAL A 1 500 ? 19.339 5.028 -26.833 1.00 98.88 500 VAL A N 1
ATOM 3796 C CA . VAL A 1 500 ? 19.300 3.581 -27.081 1.00 98.88 500 VAL A CA 1
ATOM 3797 C C . VAL A 1 500 ? 20.682 3.086 -27.490 1.00 98.88 500 VAL A C 1
ATOM 3799 O O . VAL A 1 500 ? 21.392 3.748 -28.251 1.00 98.88 500 VAL A O 1
ATOM 3802 N N . ILE A 1 501 ? 21.056 1.911 -26.989 1.00 98.88 501 ILE A N 1
ATOM 3803 C CA . ILE A 1 501 ? 22.266 1.210 -27.408 1.00 98.88 501 ILE A CA 1
ATOM 3804 C C . ILE A 1 501 ? 21.955 0.350 -28.631 1.00 98.88 501 ILE A C 1
ATOM 3806 O O . ILE A 1 501 ? 20.977 -0.404 -28.649 1.00 98.88 501 ILE A O 1
ATOM 3810 N N . VAL A 1 502 ? 22.783 0.477 -29.664 1.00 98.62 502 VAL A N 1
ATOM 3811 C CA . VAL A 1 502 ? 22.640 -0.229 -30.938 1.00 98.62 502 VAL A CA 1
ATOM 3812 C C . VAL A 1 502 ? 23.854 -1.097 -31.244 1.00 98.62 502 VAL A C 1
ATOM 3814 O O . VAL A 1 502 ? 24.972 -0.794 -30.830 1.00 98.62 502 VAL A O 1
ATOM 3817 N N . ASP A 1 503 ? 23.625 -2.179 -31.981 1.00 96.94 503 ASP A N 1
ATOM 3818 C CA . ASP A 1 503 ? 24.680 -3.048 -32.490 1.00 96.94 503 ASP A CA 1
ATOM 3819 C C . ASP A 1 503 ? 25.419 -2.427 -33.694 1.00 96.94 503 ASP A C 1
ATOM 3821 O O . ASP A 1 503 ? 25.198 -1.277 -34.093 1.00 96.94 503 ASP A O 1
ATOM 3825 N N . GLU A 1 504 ? 26.330 -3.193 -34.295 1.00 95.19 504 GLU A N 1
ATOM 3826 C CA . GLU A 1 504 ? 27.094 -2.752 -35.464 1.00 95.19 504 GLU A CA 1
ATOM 3827 C C . GLU A 1 504 ? 26.209 -2.415 -36.671 1.00 95.19 504 GLU A C 1
ATOM 3829 O O . GLU A 1 504 ? 26.555 -1.511 -37.434 1.00 95.19 504 GLU A O 1
ATOM 3834 N N . SER A 1 505 ? 25.056 -3.083 -36.800 1.00 95.19 505 SER A N 1
ATOM 3835 C CA . SER A 1 505 ? 24.067 -2.862 -37.861 1.00 95.19 505 SER A CA 1
ATOM 3836 C C . SER A 1 505 ? 23.147 -1.664 -37.600 1.00 95.19 505 SER A C 1
ATOM 3838 O O . SER A 1 505 ? 22.359 -1.291 -38.467 1.00 95.19 505 SER A O 1
ATOM 3840 N N . GLY A 1 506 ? 23.250 -1.042 -36.420 1.00 94.88 506 GLY A N 1
ATOM 3841 C CA . GLY A 1 506 ? 22.394 0.065 -35.999 1.00 94.88 506 GLY A CA 1
ATOM 3842 C C . GLY A 1 506 ? 21.056 -0.377 -35.400 1.00 94.88 506 GLY A C 1
ATOM 3843 O O . GLY A 1 506 ? 20.189 0.468 -35.166 1.00 94.88 506 GLY A O 1
ATOM 3844 N N . LYS A 1 507 ? 20.874 -1.674 -35.123 1.00 97.06 507 LYS A N 1
ATOM 3845 C CA . LYS A 1 507 ? 19.666 -2.209 -34.489 1.00 97.06 507 LYS A CA 1
ATOM 3846 C C . LYS A 1 507 ? 19.780 -2.127 -32.968 1.00 97.06 507 LYS A C 1
ATOM 3848 O O . LYS A 1 507 ? 20.827 -2.422 -32.401 1.00 97.06 507 LYS A O 1
ATOM 3853 N N . ALA A 1 508 ? 18.695 -1.749 -32.296 1.00 98.31 508 ALA A N 1
ATOM 3854 C CA . ALA A 1 508 ? 18.641 -1.683 -30.837 1.00 98.31 508 ALA A CA 1
ATOM 3855 C C . ALA A 1 508 ? 18.952 -3.046 -30.189 1.00 98.31 508 ALA A C 1
ATOM 3857 O O . ALA A 1 508 ? 18.336 -4.061 -30.524 1.00 98.31 508 ALA A O 1
ATOM 3858 N N . VAL A 1 509 ? 19.878 -3.068 -29.225 1.00 98.06 509 VAL A N 1
ATOM 3859 C CA . VAL A 1 509 ? 20.375 -4.317 -28.615 1.00 98.06 509 VAL A CA 1
ATOM 3860 C C . VAL A 1 509 ? 19.393 -4.953 -27.628 1.00 98.06 509 VAL A C 1
ATOM 3862 O O . VAL A 1 509 ? 19.582 -6.105 -27.232 1.00 98.06 509 VAL A O 1
ATOM 3865 N N . GLY A 1 510 ? 18.356 -4.231 -27.197 1.00 97.19 510 GLY A N 1
ATOM 3866 C CA . GLY A 1 510 ? 17.473 -4.662 -26.111 1.00 97.19 510 GLY A CA 1
ATOM 3867 C C . GLY A 1 510 ? 16.075 -4.055 -26.142 1.00 97.19 510 GLY A C 1
ATOM 3868 O O . GLY A 1 510 ? 15.611 -3.597 -25.106 1.00 97.19 510 GLY A O 1
ATOM 3869 N N . GLN A 1 511 ? 15.412 -4.059 -27.302 1.00 98.19 511 GLN A N 1
ATOM 3870 C CA . GLN A 1 511 ? 13.960 -3.832 -27.373 1.00 98.19 511 GLN A CA 1
ATOM 3871 C C . GLN A 1 511 ? 13.222 -4.870 -26.523 1.00 98.19 511 GLN A C 1
ATOM 3873 O O . GLN A 1 511 ? 13.547 -6.053 -26.614 1.00 98.19 511 GLN A O 1
ATOM 3878 N N . ILE A 1 512 ? 12.212 -4.444 -25.764 1.00 98.75 512 ILE A N 1
ATOM 3879 C CA . ILE A 1 512 ? 11.312 -5.367 -25.057 1.00 98.75 512 ILE A CA 1
ATOM 3880 C C . ILE A 1 512 ? 10.340 -5.981 -26.071 1.00 98.75 512 ILE A C 1
ATOM 3882 O O . ILE A 1 512 ? 9.623 -5.255 -26.774 1.00 98.75 512 ILE A O 1
ATOM 3886 N N . VAL A 1 513 ? 10.301 -7.309 -26.168 1.00 98.50 513 VAL A N 1
ATOM 3887 C CA . VAL A 1 513 ? 9.486 -8.059 -27.138 1.00 98.50 513 VAL A CA 1
ATOM 3888 C C . VAL A 1 513 ? 8.636 -9.150 -26.478 1.00 98.50 513 VAL A C 1
ATOM 3890 O O . VAL A 1 513 ? 8.676 -9.368 -25.269 1.00 98.50 513 VAL A O 1
ATOM 3893 N N . ASP A 1 514 ? 7.791 -9.803 -27.276 1.00 98.56 514 ASP A N 1
ATOM 3894 C CA . ASP A 1 514 ? 6.937 -10.895 -26.808 1.00 98.56 514 ASP A CA 1
ATOM 3895 C C . ASP A 1 514 ? 7.770 -12.038 -26.214 1.00 98.56 514 ASP A C 1
ATOM 3897 O O . ASP A 1 514 ? 8.737 -12.501 -26.818 1.00 98.56 514 ASP A O 1
ATOM 3901 N N . GLY A 1 515 ? 7.344 -12.535 -25.053 1.00 97.94 515 GLY A N 1
ATOM 3902 C CA . GLY A 1 515 ? 8.008 -13.626 -24.340 1.00 97.94 515 GLY A CA 1
ATOM 3903 C C . GLY A 1 515 ? 9.087 -13.181 -23.352 1.00 97.94 515 GLY A C 1
ATOM 3904 O O . GLY A 1 515 ? 9.554 -14.018 -22.580 1.00 97.94 515 GLY A O 1
ATOM 3905 N N . ASP A 1 516 ? 9.441 -11.895 -23.323 1.00 98.75 516 ASP A N 1
ATOM 3906 C CA . ASP A 1 516 ? 10.378 -11.342 -22.345 1.00 98.75 516 ASP A CA 1
ATOM 3907 C C . ASP A 1 516 ? 9.753 -11.204 -20.946 1.00 98.75 516 ASP A C 1
ATOM 3909 O O . ASP A 1 516 ? 8.530 -11.258 -20.759 1.00 98.75 516 ASP A O 1
ATOM 3913 N N . ALA A 1 517 ? 10.608 -11.000 -19.944 1.00 98.81 517 ALA A N 1
ATOM 3914 C CA . ALA A 1 517 ? 10.197 -10.533 -18.625 1.00 98.81 517 ALA A CA 1
ATOM 3915 C C . ALA A 1 517 ? 10.743 -9.129 -18.372 1.00 98.81 517 ALA A C 1
ATOM 3917 O O . ALA A 1 517 ? 11.859 -8.809 -18.774 1.00 98.81 517 ALA A O 1
ATOM 3918 N N . VAL A 1 518 ? 9.969 -8.307 -17.672 1.00 98.88 518 VAL A N 1
ATOM 3919 C CA . VAL A 1 518 ? 10.355 -6.954 -17.272 1.00 98.88 518 VAL A CA 1
ATOM 3920 C C . VAL A 1 518 ? 10.232 -6.854 -15.761 1.00 98.88 518 VAL A C 1
ATOM 3922 O O . VAL A 1 518 ? 9.182 -7.163 -15.203 1.00 98.88 518 VAL A O 1
ATOM 3925 N N . VAL A 1 519 ? 11.293 -6.395 -15.106 1.00 98.81 519 VAL A N 1
ATOM 3926 C CA . VAL A 1 519 ? 11.286 -6.043 -13.690 1.00 98.81 519 VAL A CA 1
ATOM 3927 C C . VAL A 1 519 ? 11.590 -4.566 -13.540 1.00 98.81 519 VAL A C 1
ATOM 3929 O O . VAL A 1 519 ? 12.660 -4.102 -13.938 1.00 98.81 519 VAL A O 1
ATOM 3932 N N . THR A 1 520 ? 10.680 -3.827 -12.917 1.00 98.56 520 THR A N 1
ATOM 3933 C CA . THR A 1 520 ? 10.994 -2.486 -12.421 1.00 98.56 520 THR A CA 1
ATOM 3934 C C . THR A 1 520 ? 11.614 -2.605 -11.032 1.00 98.56 520 THR A C 1
ATOM 3936 O O . THR A 1 520 ? 10.933 -2.963 -10.075 1.00 98.56 520 THR A O 1
ATOM 3939 N N . PHE A 1 521 ? 12.920 -2.357 -10.902 1.00 97.88 521 PHE A N 1
ATOM 3940 C CA . PHE A 1 521 ? 13.652 -2.665 -9.661 1.00 97.88 521 PHE A CA 1
ATOM 3941 C C . PHE A 1 521 ? 13.607 -1.547 -8.609 1.00 97.88 521 PHE A C 1
ATOM 3943 O O . PHE A 1 521 ? 14.144 -1.704 -7.514 1.00 97.88 521 PHE A O 1
ATOM 3950 N N . ASN A 1 522 ? 12.948 -0.429 -8.912 1.00 96.56 522 ASN A N 1
ATOM 3951 C CA . ASN A 1 522 ? 12.640 0.584 -7.912 1.00 96.56 522 ASN A CA 1
ATOM 3952 C C . ASN A 1 522 ? 11.664 0.002 -6.876 1.00 96.56 522 ASN A C 1
ATOM 3954 O O . ASN A 1 522 ? 10.642 -0.578 -7.252 1.00 96.56 522 ASN A O 1
ATOM 3958 N N . PHE A 1 523 ? 11.965 0.176 -5.589 1.00 89.19 523 PHE A N 1
ATOM 3959 C CA . PHE A 1 523 ? 11.108 -0.240 -4.472 1.00 89.19 523 PHE A CA 1
ATOM 3960 C C . PHE A 1 523 ? 10.107 0.843 -4.060 1.00 89.19 523 PHE A C 1
ATOM 3962 O O . PHE A 1 523 ? 9.090 0.538 -3.449 1.00 89.19 523 PHE A O 1
ATOM 3969 N N . ARG A 1 524 ? 10.368 2.110 -4.397 1.00 83.31 524 ARG A N 1
ATOM 3970 C CA . ARG A 1 524 ? 9.448 3.213 -4.104 1.00 83.31 524 ARG A CA 1
ATOM 3971 C C . ARG A 1 524 ? 8.442 3.400 -5.238 1.00 83.31 524 ARG A C 1
ATOM 3973 O O . ARG A 1 524 ? 8.830 3.544 -6.398 1.00 83.31 524 ARG A O 1
ATOM 3980 N N . ALA A 1 525 ? 7.168 3.450 -4.866 1.00 81.69 525 ALA A N 1
ATOM 3981 C CA . ALA A 1 525 ? 6.030 3.366 -5.770 1.00 81.69 525 ALA A CA 1
ATOM 3982 C C . ALA A 1 525 ? 5.743 4.615 -6.618 1.00 81.69 525 ALA A C 1
ATOM 3984 O O . ALA A 1 525 ? 5.476 4.482 -7.811 1.00 81.69 525 ALA A O 1
ATOM 3985 N N . ASP A 1 526 ? 5.796 5.818 -6.031 1.00 72.00 526 ASP A N 1
ATOM 3986 C CA . ASP A 1 526 ? 5.188 7.042 -6.592 1.00 72.00 526 ASP A CA 1
ATOM 3987 C C . ASP A 1 526 ? 5.579 7.330 -8.052 1.00 72.00 526 ASP A C 1
ATOM 3989 O O . ASP A 1 526 ? 4.747 7.761 -8.849 1.00 72.00 526 ASP A O 1
ATOM 3993 N N . ARG A 1 527 ? 6.834 7.048 -8.423 1.00 86.25 527 ARG A N 1
ATOM 3994 C CA . ARG A 1 527 ? 7.378 7.268 -9.779 1.00 86.25 527 ARG A CA 1
ATOM 3995 C C . ARG A 1 527 ? 7.348 6.050 -10.701 1.00 86.25 527 ARG A C 1
ATOM 3997 O O . ARG A 1 527 ? 7.798 6.139 -11.841 1.00 86.25 527 ARG A O 1
ATOM 4004 N N . MET A 1 528 ? 6.868 4.913 -10.210 1.00 94.31 528 MET A N 1
ATOM 4005 C CA . MET A 1 528 ? 6.778 3.669 -10.974 1.00 94.31 528 MET A CA 1
ATOM 4006 C C . MET A 1 528 ? 5.352 3.320 -11.380 1.00 94.31 528 MET A C 1
ATOM 4008 O O . MET A 1 528 ? 5.175 2.621 -12.373 1.00 94.31 528 MET A O 1
ATOM 4012 N N . VAL A 1 529 ? 4.343 3.851 -10.683 1.00 88.38 529 VAL A N 1
ATOM 4013 C CA . VAL A 1 529 ? 2.924 3.609 -10.993 1.00 88.38 529 VAL A CA 1
ATOM 4014 C C . VAL A 1 529 ? 2.603 3.893 -12.464 1.00 88.38 529 VAL A C 1
ATOM 4016 O O . VAL A 1 529 ? 1.978 3.069 -13.122 1.00 88.38 529 VAL A O 1
ATOM 4019 N N . MET A 1 530 ? 3.055 5.017 -13.030 1.00 93.31 530 MET A N 1
ATOM 4020 C CA . MET A 1 530 ? 2.683 5.380 -14.406 1.00 93.31 530 MET A CA 1
ATOM 4021 C C . MET A 1 530 ? 3.284 4.437 -15.463 1.00 93.31 530 MET A C 1
ATOM 4023 O O . MET A 1 530 ? 2.577 4.021 -16.381 1.00 93.31 530 MET A O 1
ATOM 4027 N N . ILE A 1 531 ? 4.562 4.056 -15.334 1.00 97.44 531 ILE A N 1
ATOM 4028 C CA . ILE A 1 531 ? 5.174 3.076 -16.248 1.00 97.44 531 ILE A CA 1
ATOM 4029 C C . ILE A 1 531 ? 4.598 1.670 -16.029 1.00 97.44 531 ILE A C 1
ATOM 4031 O O . ILE A 1 531 ? 4.374 0.955 -17.002 1.00 97.44 531 ILE A O 1
ATOM 4035 N N . ALA A 1 532 ? 4.267 1.303 -14.786 1.00 97.19 532 ALA A N 1
ATOM 4036 C CA . ALA A 1 532 ? 3.579 0.053 -14.476 1.00 97.19 532 ALA A CA 1
ATOM 4037 C C . ALA A 1 532 ? 2.211 -0.024 -15.176 1.00 97.19 532 ALA A C 1
ATOM 4039 O O . ALA A 1 532 ? 1.926 -1.018 -15.841 1.00 97.19 532 ALA A O 1
ATOM 4040 N N . LYS A 1 533 ? 1.406 1.053 -15.139 1.00 96.12 533 LYS A N 1
ATOM 4041 C CA . LYS A 1 533 ? 0.139 1.143 -15.892 1.00 96.12 533 LYS A CA 1
ATOM 4042 C C . LYS A 1 533 ? 0.358 0.928 -17.392 1.00 96.12 533 LYS A C 1
ATOM 4044 O O . LYS A 1 533 ? -0.375 0.161 -18.008 1.00 96.12 533 LYS A O 1
ATOM 4049 N N . ALA A 1 534 ? 1.376 1.560 -17.981 1.00 97.75 534 ALA A N 1
ATOM 4050 C CA . ALA A 1 534 ? 1.669 1.413 -19.410 1.00 97.75 534 ALA A CA 1
ATOM 4051 C C . ALA A 1 534 ? 2.074 -0.025 -19.803 1.00 97.75 534 ALA A C 1
ATOM 4053 O O . ALA A 1 534 ? 1.706 -0.485 -20.889 1.00 97.75 534 ALA A O 1
ATOM 4054 N N . LEU A 1 535 ? 2.810 -0.723 -18.924 1.00 97.50 535 LEU A N 1
ATOM 4055 C CA . LEU A 1 535 ? 3.280 -2.102 -19.118 1.00 97.50 535 LEU A CA 1
ATOM 4056 C C . LEU A 1 535 ? 2.195 -3.161 -18.879 1.00 97.50 535 LEU A C 1
ATOM 4058 O O . LEU A 1 535 ? 2.249 -4.220 -19.500 1.00 97.50 535 LEU A O 1
ATOM 4062 N N . GLU A 1 536 ? 1.241 -2.900 -17.984 1.00 95.25 536 GLU A N 1
ATOM 4063 C CA . GLU A 1 536 ? 0.331 -3.929 -17.475 1.00 95.25 536 GLU A CA 1
ATOM 4064 C C . GLU A 1 536 ? -1.114 -3.795 -17.962 1.00 95.25 536 GLU A C 1
ATOM 4066 O O . GLU A 1 536 ? -1.779 -4.806 -18.198 1.00 95.25 536 GLU A O 1
ATOM 4071 N N . TYR A 1 537 ? -1.623 -2.573 -18.134 1.00 93.06 537 TYR A N 1
ATOM 4072 C CA . TYR A 1 537 ? -3.030 -2.383 -18.484 1.00 93.06 537 TYR A CA 1
ATOM 4073 C C . TYR A 1 537 ? -3.276 -2.692 -19.961 1.00 93.06 537 TYR A C 1
ATOM 4075 O O . TYR A 1 537 ? -2.638 -2.130 -20.857 1.00 93.06 537 TYR A O 1
ATOM 4083 N N . ALA A 1 538 ? -4.240 -3.577 -20.223 1.00 89.88 538 ALA A N 1
ATOM 4084 C CA . ALA A 1 538 ? -4.699 -3.864 -21.578 1.00 89.88 538 ALA A CA 1
ATOM 4085 C C . ALA A 1 538 ? -5.322 -2.607 -22.203 1.00 89.88 538 ALA A C 1
ATOM 4087 O O . ALA A 1 538 ? -4.872 -2.158 -23.262 1.00 89.88 538 ALA A O 1
ATOM 4088 N N . ASP A 1 539 ? -6.262 -1.991 -21.484 1.00 88.88 539 ASP A N 1
ATOM 4089 C CA . ASP A 1 539 ? -6.918 -0.743 -21.862 1.00 88.88 539 ASP A CA 1
ATOM 4090 C C . ASP A 1 539 ? -6.104 0.449 -21.340 1.00 88.88 539 ASP A C 1
ATOM 4092 O O . ASP A 1 539 ? -6.110 0.771 -20.153 1.00 88.88 539 ASP A O 1
ATOM 4096 N N . PHE A 1 540 ? -5.351 1.089 -22.234 1.00 93.94 540 PHE A N 1
ATOM 4097 C CA . PHE A 1 540 ? -4.492 2.230 -21.920 1.00 93.94 540 PHE A CA 1
ATOM 4098 C C . PHE A 1 540 ? -4.649 3.301 -22.997 1.00 93.94 540 PHE A C 1
ATOM 4100 O O . PHE A 1 540 ? -4.422 3.027 -24.177 1.00 93.94 540 PHE A O 1
ATOM 4107 N N . ASP A 1 541 ? -5.003 4.514 -22.579 1.00 94.38 541 ASP A N 1
ATOM 4108 C CA . ASP A 1 541 ? -5.405 5.623 -23.451 1.00 94.38 541 ASP A CA 1
ATOM 4109 C C . ASP A 1 541 ? -4.515 6.873 -23.325 1.00 94.38 541 ASP A C 1
ATOM 4111 O O . ASP A 1 541 ? -4.750 7.878 -23.993 1.00 94.38 541 ASP A O 1
ATOM 4115 N N . LYS A 1 542 ? -3.476 6.833 -22.483 1.00 95.69 542 LYS A N 1
ATOM 4116 C CA . LYS A 1 542 ? -2.684 8.028 -22.143 1.00 95.69 542 LYS A CA 1
ATOM 4117 C C . LYS A 1 542 ? -1.686 8.436 -23.230 1.00 95.69 542 LYS A C 1
ATOM 4119 O O . LYS A 1 542 ? -1.287 9.596 -23.288 1.00 95.69 542 LYS A O 1
ATOM 4124 N N . PHE A 1 543 ? -1.280 7.496 -24.082 1.00 97.88 543 PHE A N 1
ATOM 4125 C CA . PHE A 1 543 ? -0.542 7.733 -25.326 1.00 97.88 543 PHE A CA 1
ATOM 4126 C C . PHE A 1 543 ? -0.617 6.502 -26.243 1.00 97.88 543 PHE A C 1
ATOM 4128 O O . PHE A 1 543 ? -0.872 5.390 -25.778 1.00 97.88 543 PHE A O 1
ATOM 4135 N N . ASP A 1 544 ? -0.344 6.683 -27.540 1.00 97.31 544 ASP A N 1
ATOM 4136 C CA . ASP A 1 544 ? -0.222 5.563 -28.479 1.00 97.31 544 ASP A CA 1
ATOM 4137 C C . ASP A 1 544 ? 1.055 4.761 -28.199 1.00 97.31 544 ASP A C 1
ATOM 4139 O O . ASP A 1 544 ? 2.176 5.247 -28.379 1.00 97.31 544 ASP A O 1
ATOM 4143 N N . ARG A 1 545 ? 0.864 3.523 -27.739 1.00 97.81 545 ARG A N 1
ATOM 4144 C CA . ARG A 1 545 ? 1.944 2.588 -27.415 1.00 97.81 545 ARG A CA 1
ATOM 4145 C C . ARG A 1 545 ? 2.614 2.006 -28.658 1.00 97.81 545 ARG A C 1
ATOM 4147 O O . ARG A 1 545 ? 3.709 1.467 -28.521 1.00 97.81 545 ARG A O 1
ATOM 4154 N N . VAL A 1 546 ? 2.003 2.097 -29.843 1.00 98.19 546 VAL A N 1
ATOM 4155 C CA . VAL A 1 546 ? 2.452 1.512 -31.124 1.00 98.19 546 VAL A CA 1
ATOM 4156 C C . VAL A 1 546 ? 2.527 -0.024 -31.113 1.00 98.19 546 VAL A C 1
ATOM 4158 O O . VAL A 1 546 ? 1.907 -0.685 -31.942 1.00 98.19 546 VAL A O 1
ATOM 4161 N N . ARG A 1 547 ? 3.262 -0.621 -30.170 1.00 96.88 547 ARG A N 1
ATOM 4162 C CA . ARG A 1 547 ? 3.393 -2.064 -29.953 1.00 96.88 547 ARG A CA 1
ATOM 4163 C C . ARG A 1 547 ? 3.327 -2.380 -28.465 1.00 96.88 547 ARG A C 1
ATOM 4165 O O . ARG A 1 547 ? 4.135 -1.865 -27.704 1.00 96.88 547 ARG A O 1
ATOM 4172 N N . VAL A 1 548 ? 2.433 -3.289 -28.078 1.00 96.88 548 VAL A N 1
ATOM 4173 C CA . VAL A 1 548 ? 2.291 -3.778 -26.697 1.00 96.88 548 VAL A CA 1
ATOM 4174 C C . VAL A 1 548 ? 2.804 -5.218 -26.626 1.00 96.88 548 VAL A C 1
ATOM 4176 O O . VAL A 1 548 ? 2.128 -6.114 -27.137 1.00 96.88 548 VAL A O 1
ATOM 4179 N N . PRO A 1 549 ? 4.005 -5.463 -26.070 1.00 96.94 549 PRO A N 1
ATOM 4180 C CA . PRO A 1 549 ? 4.569 -6.803 -26.036 1.00 96.94 549 PRO A CA 1
ATOM 4181 C C . PRO A 1 549 ? 3.889 -7.688 -24.981 1.00 96.94 549 PRO A C 1
ATOM 4183 O O . PRO A 1 549 ? 3.531 -7.232 -23.896 1.00 96.94 549 PRO A O 1
ATOM 4186 N N . LYS A 1 550 ? 3.758 -8.984 -25.271 1.00 97.31 550 LYS A N 1
ATOM 4187 C CA . LYS A 1 550 ? 3.274 -9.999 -24.322 1.00 97.31 550 LYS A CA 1
ATOM 4188 C C . LYS A 1 550 ? 4.392 -10.398 -23.362 1.00 97.31 550 LYS A C 1
ATOM 4190 O O . LYS A 1 550 ? 5.120 -11.359 -23.619 1.00 97.31 550 LYS A O 1
ATOM 4195 N N . ILE A 1 551 ? 4.518 -9.654 -22.269 1.00 98.12 551 ILE A N 1
ATOM 4196 C CA . ILE A 1 551 ? 5.610 -9.788 -21.297 1.00 98.12 551 ILE A CA 1
ATOM 4197 C C . ILE A 1 551 ? 5.161 -10.361 -19.954 1.00 98.12 551 ILE A C 1
ATOM 4199 O O . ILE A 1 551 ? 3.991 -10.309 -19.581 1.00 98.12 551 ILE A O 1
ATOM 4203 N N . ARG A 1 552 ? 6.136 -10.855 -19.190 1.00 98.50 552 ARG A N 1
ATOM 4204 C CA . ARG A 1 552 ? 6.010 -11.113 -17.751 1.00 98.50 552 ARG A CA 1
ATOM 4205 C C . ARG A 1 552 ? 6.495 -9.902 -16.974 1.00 98.50 552 ARG A C 1
ATOM 4207 O O . ARG A 1 552 ? 7.694 -9.758 -16.759 1.00 98.50 552 ARG A O 1
ATOM 4214 N N . TYR A 1 553 ? 5.580 -9.025 -16.582 1.00 98.62 553 TYR A N 1
ATOM 4215 C CA . TYR A 1 553 ? 5.925 -7.842 -15.801 1.00 98.62 553 TYR A CA 1
ATOM 4216 C C . TYR A 1 553 ? 5.843 -8.101 -14.290 1.00 98.62 553 TYR A C 1
ATOM 4218 O O . TYR A 1 553 ? 4.879 -8.706 -13.819 1.00 98.62 553 TYR A O 1
ATOM 4226 N N . ALA A 1 554 ? 6.853 -7.653 -13.542 1.00 98.44 554 ALA A N 1
ATOM 4227 C CA . ALA A 1 554 ? 6.842 -7.610 -12.086 1.00 98.44 554 ALA A CA 1
ATOM 4228 C C . ALA A 1 554 ? 7.522 -6.338 -11.548 1.00 98.44 554 ALA A C 1
ATOM 4230 O O . ALA A 1 554 ? 8.459 -5.811 -12.145 1.00 98.44 554 ALA A O 1
ATOM 4231 N N . GLY A 1 555 ? 7.087 -5.857 -10.388 1.00 97.62 555 GLY A N 1
ATOM 4232 C CA . GLY A 1 555 ? 7.794 -4.821 -9.627 1.00 97.62 555 GLY A CA 1
ATOM 4233 C C . GLY A 1 555 ? 8.792 -5.415 -8.637 1.00 97.62 555 GLY A C 1
ATOM 4234 O O . GLY A 1 555 ? 8.742 -6.604 -8.323 1.00 97.62 555 GLY A O 1
ATOM 4235 N N . MET A 1 556 ? 9.689 -4.594 -8.089 1.00 96.56 556 MET A N 1
ATOM 4236 C CA . MET A 1 556 ? 10.446 -4.985 -6.892 1.00 96.56 556 MET A CA 1
ATOM 4237 C C . MET A 1 556 ? 9.492 -5.223 -5.714 1.00 96.56 556 MET A C 1
ATOM 4239 O O . MET A 1 556 ? 9.554 -6.266 -5.071 1.00 96.56 556 MET A O 1
ATOM 4243 N N . LEU A 1 557 ? 8.579 -4.274 -5.503 1.00 90.81 557 LEU A N 1
ATOM 4244 C CA . LEU A 1 557 ? 7.454 -4.326 -4.570 1.00 90.81 557 LEU A CA 1
ATOM 4245 C C . LEU A 1 557 ? 6.149 -4.076 -5.338 1.00 90.81 557 LEU A C 1
ATOM 4247 O O . LEU A 1 557 ? 6.182 -3.701 -6.515 1.00 90.81 557 LEU A O 1
ATOM 4251 N N . GLN A 1 558 ? 5.011 -4.269 -4.673 1.00 88.31 558 GLN A N 1
ATOM 4252 C CA . GLN A 1 558 ? 3.746 -3.713 -5.147 1.00 88.31 558 GLN A CA 1
ATOM 4253 C C . GLN A 1 558 ? 3.789 -2.188 -4.987 1.00 88.31 558 GLN A C 1
ATOM 4255 O O . GLN A 1 558 ? 4.243 -1.683 -3.963 1.00 88.31 558 GLN A O 1
ATOM 4260 N N . TYR A 1 559 ? 3.385 -1.450 -6.018 1.00 81.44 559 TYR A N 1
ATOM 4261 C CA . TYR A 1 559 ? 3.403 0.014 -6.012 1.00 81.44 559 TYR A CA 1
ATOM 4262 C C . TYR A 1 559 ? 2.091 0.607 -5.523 1.00 81.44 559 TYR A C 1
ATOM 4264 O O . TYR A 1 559 ? 2.085 1.665 -4.908 1.00 81.44 559 TYR A O 1
ATOM 4272 N N . ASP A 1 560 ? 0.992 -0.078 -5.792 1.00 74.62 560 ASP A N 1
ATOM 4273 C CA . ASP A 1 560 ? -0.336 0.355 -5.409 1.00 74.62 560 ASP A CA 1
ATOM 4274 C C . ASP A 1 560 ? -1.156 -0.883 -5.034 1.00 74.62 560 ASP A C 1
ATOM 4276 O O . ASP A 1 560 ? -1.425 -1.743 -5.879 1.00 74.62 560 ASP A O 1
ATOM 4280 N N . GLY A 1 561 ? -1.471 -1.020 -3.745 1.00 65.44 561 GLY A N 1
ATOM 4281 C CA . GLY A 1 561 ? -2.224 -2.160 -3.221 1.00 65.44 561 GLY A CA 1
ATOM 4282 C C . GLY A 1 561 ? -3.682 -2.166 -3.679 1.00 65.44 561 GLY A C 1
ATOM 4283 O O . GLY A 1 561 ? -4.252 -3.238 -3.895 1.00 65.44 561 GLY A O 1
ATOM 4284 N N . GLU A 1 562 ? -4.267 -0.988 -3.902 1.00 61.12 562 GLU A N 1
ATOM 4285 C CA . GLU A 1 562 ? -5.665 -0.831 -4.306 1.00 61.12 562 GLU A CA 1
ATOM 4286 C C . GLU A 1 562 ? -5.854 -1.173 -5.781 1.00 61.12 562 GLU A C 1
ATOM 4288 O O . GLU A 1 562 ? -6.706 -1.989 -6.140 1.00 61.12 562 GLU A O 1
ATOM 4293 N N . LEU A 1 563 ? -4.987 -0.626 -6.636 1.00 68.19 563 LEU A N 1
ATOM 4294 C CA . LEU A 1 563 ? -4.930 -0.964 -8.058 1.00 68.19 563 LEU A CA 1
ATOM 4295 C C . LEU A 1 563 ? -4.337 -2.357 -8.308 1.00 68.19 563 LEU A C 1
ATOM 4297 O O . LEU A 1 563 ? -4.345 -2.829 -9.446 1.00 68.19 563 LEU A O 1
ATOM 4301 N N . LYS A 1 564 ? -3.800 -3.001 -7.262 1.00 76.62 564 LYS A N 1
ATOM 4302 C CA . LYS A 1 564 ? -3.014 -4.240 -7.328 1.00 76.62 564 LYS A CA 1
ATOM 4303 C C . LYS A 1 564 ? -1.906 -4.144 -8.373 1.00 76.62 564 LYS A C 1
ATOM 4305 O O . LYS A 1 564 ? -1.697 -5.060 -9.161 1.00 76.62 564 LYS A O 1
ATOM 4310 N N . LEU A 1 565 ? -1.193 -3.025 -8.388 1.00 82.94 565 LEU A N 1
ATOM 4311 C CA . LEU A 1 565 ? -0.248 -2.679 -9.438 1.00 82.94 565 LEU A CA 1
ATOM 4312 C C . LEU A 1 565 ? 1.188 -2.639 -8.890 1.00 82.94 565 LEU A C 1
ATOM 4314 O O . LEU A 1 565 ? 1.454 -1.902 -7.946 1.00 82.94 565 LEU A O 1
ATOM 4318 N N . PRO A 1 566 ? 2.149 -3.347 -9.497 1.00 91.69 566 PRO A N 1
ATOM 4319 C CA . PRO A 1 566 ? 1.928 -4.448 -10.426 1.00 91.69 566 PRO A CA 1
ATOM 4320 C C . PRO A 1 566 ? 1.245 -5.641 -9.753 1.00 91.69 566 PRO A C 1
ATOM 4322 O O . PRO A 1 566 ? 1.403 -5.857 -8.546 1.00 91.69 566 PRO A O 1
ATOM 4325 N N . ASN A 1 567 ? 0.546 -6.473 -10.535 1.00 91.50 567 ASN A N 1
ATOM 4326 C CA . ASN A 1 567 ? -0.093 -7.687 -10.004 1.00 91.50 567 ASN A CA 1
ATOM 4327 C C . ASN A 1 567 ? 0.935 -8.730 -9.538 1.00 91.50 567 ASN A C 1
ATOM 4329 O O . ASN A 1 567 ? 0.592 -9.694 -8.848 1.00 91.50 567 ASN A O 1
ATOM 4333 N N . ARG A 1 568 ? 2.199 -8.581 -9.950 1.00 96.00 568 ARG A N 1
ATOM 4334 C CA . ARG A 1 568 ? 3.326 -9.432 -9.562 1.00 96.00 568 ARG A CA 1
ATOM 4335 C C . ARG A 1 568 ? 4.472 -8.576 -9.050 1.00 96.00 568 ARG A C 1
ATOM 4337 O O . ARG A 1 568 ? 4.790 -7.541 -9.625 1.00 96.00 568 ARG A O 1
ATOM 4344 N N . TYR A 1 569 ? 5.138 -9.048 -8.008 1.00 95.44 569 TYR A N 1
ATOM 4345 C CA . TYR A 1 569 ? 6.269 -8.365 -7.391 1.00 95.44 569 TYR A CA 1
ATOM 4346 C C . TYR A 1 569 ? 7.259 -9.377 -6.810 1.00 95.44 569 TYR A C 1
ATOM 4348 O O . TYR A 1 569 ? 6.873 -10.494 -6.457 1.00 95.44 569 TYR A O 1
ATOM 4356 N N . LEU A 1 570 ? 8.542 -9.017 -6.760 1.00 96.38 570 LEU A N 1
ATOM 4357 C CA . LEU A 1 570 ? 9.607 -9.933 -6.341 1.00 96.38 570 LEU A CA 1
ATOM 4358 C C . LEU A 1 570 ? 9.700 -10.078 -4.823 1.00 96.38 570 LEU A C 1
ATOM 4360 O O . LEU A 1 570 ? 9.922 -11.179 -4.321 1.00 96.38 570 LEU A O 1
ATOM 4364 N N . VAL A 1 571 ? 9.529 -8.980 -4.095 1.00 91.25 571 VAL A N 1
ATOM 4365 C CA . VAL A 1 571 ? 9.598 -8.953 -2.638 1.00 91.25 571 VAL A CA 1
ATOM 4366 C C . VAL A 1 571 ? 8.180 -8.876 -2.095 1.00 91.25 571 VAL A C 1
ATOM 4368 O O . VAL A 1 571 ? 7.431 -7.957 -2.413 1.00 91.25 571 VAL A O 1
ATOM 4371 N N . SER A 1 572 ? 7.793 -9.887 -1.319 1.00 77.38 572 SER A N 1
ATOM 4372 C CA . SER A 1 572 ? 6.492 -9.885 -0.651 1.00 77.38 572 SER A CA 1
ATOM 4373 C C . SER A 1 572 ? 6.486 -8.874 0.496 1.00 77.38 572 SER A C 1
ATOM 4375 O O . SER A 1 572 ? 7.550 -8.640 1.079 1.00 77.38 572 SER A O 1
ATOM 4377 N N . PRO A 1 573 ? 5.319 -8.299 0.836 1.00 70.94 573 PRO A N 1
ATOM 4378 C CA . PRO A 1 573 ? 5.169 -7.503 2.047 1.00 70.94 573 PRO A CA 1
ATOM 4379 C C . PRO A 1 573 ? 5.709 -8.238 3.286 1.00 70.94 573 PRO A C 1
ATOM 4381 O O . PRO A 1 573 ? 5.776 -9.474 3.277 1.00 70.94 573 PRO A O 1
ATOM 4384 N N . PRO A 1 574 ? 6.112 -7.514 4.346 1.00 69.94 574 PRO A N 1
ATOM 4385 C CA . PRO A 1 574 ? 6.649 -8.152 5.537 1.00 69.94 574 PRO A CA 1
ATOM 4386 C C . PRO A 1 574 ? 5.600 -9.086 6.144 1.00 69.94 574 PRO A C 1
ATOM 4388 O O . PRO A 1 574 ? 4.442 -8.712 6.307 1.00 69.94 574 PRO A O 1
ATOM 4391 N N . GLU A 1 575 ? 6.015 -10.300 6.499 1.00 69.00 575 GLU A N 1
ATOM 4392 C CA . GLU A 1 575 ? 5.199 -11.152 7.355 1.00 69.00 575 GLU A CA 1
ATOM 4393 C C . GLU A 1 575 ? 5.261 -10.579 8.772 1.00 69.00 575 GLU A C 1
ATOM 4395 O O . GLU A 1 575 ? 6.333 -10.505 9.380 1.00 69.00 575 GLU A O 1
ATOM 4400 N N . ILE A 1 576 ? 4.117 -10.121 9.268 1.00 84.19 576 ILE A N 1
ATOM 4401 C CA . ILE A 1 576 ? 3.999 -9.509 10.584 1.00 84.19 576 ILE A CA 1
ATOM 4402 C C . ILE A 1 576 ? 3.345 -10.543 11.500 1.00 84.19 576 ILE A C 1
ATOM 4404 O O . ILE A 1 576 ? 2.152 -10.832 11.417 1.00 84.19 576 ILE A O 1
ATOM 4408 N N . ASP A 1 577 ? 4.158 -11.125 12.372 1.00 87.50 577 ASP A N 1
ATOM 4409 C CA . ASP A 1 577 ? 3.707 -12.057 13.402 1.00 87.50 577 ASP A CA 1
ATOM 4410 C C . ASP A 1 577 ? 3.060 -11.324 14.581 1.00 87.50 577 ASP A C 1
ATOM 4412 O O . ASP A 1 577 ? 3.118 -10.101 14.646 1.00 87.50 577 ASP A O 1
ATOM 4416 N N . ARG A 1 578 ? 2.482 -12.049 15.549 1.00 93.56 578 ARG A N 1
ATOM 4417 C CA . ARG A 1 578 ? 2.200 -11.538 16.905 1.00 93.56 578 ARG A CA 1
ATOM 4418 C C . ARG A 1 578 ? 1.443 -10.209 16.899 1.00 93.56 578 ARG A C 1
ATOM 4420 O O . ARG A 1 578 ? 1.790 -9.284 17.636 1.00 93.56 578 ARG A O 1
ATOM 4427 N N . THR A 1 579 ? 0.449 -10.090 16.023 1.00 96.06 579 THR A N 1
ATOM 4428 C CA . THR A 1 579 ? -0.374 -8.880 15.889 1.00 96.06 579 THR A CA 1
ATOM 4429 C C . THR A 1 579 ? -1.365 -8.760 17.037 1.00 96.06 579 THR A C 1
ATOM 4431 O O . THR A 1 579 ? -1.665 -9.731 17.738 1.00 96.06 579 THR A O 1
ATOM 4434 N N . SER A 1 580 ? -1.905 -7.557 17.232 1.00 97.19 580 SER A N 1
ATOM 4435 C CA . SER A 1 580 ? -2.870 -7.305 18.298 1.00 97.19 580 SER A CA 1
ATOM 4436 C C . SER A 1 580 ? -4.109 -8.184 18.157 1.00 97.19 580 SER A C 1
ATOM 4438 O O . SER A 1 580 ? -4.580 -8.723 19.154 1.00 97.19 580 SER A O 1
ATOM 4440 N N . GLY A 1 581 ? -4.592 -8.397 16.927 1.00 95.19 581 GLY A N 1
ATOM 4441 C CA . GLY A 1 581 ? -5.708 -9.298 16.644 1.00 95.19 581 GLY A CA 1
ATOM 4442 C C . GLY A 1 581 ? -5.437 -10.728 17.114 1.00 95.19 581 GLY A C 1
ATOM 4443 O O . GLY A 1 581 ? -6.275 -11.314 17.799 1.00 95.19 581 GLY A O 1
ATOM 4444 N N . GLU A 1 582 ? -4.243 -11.253 16.835 1.00 96.25 582 GLU A N 1
ATOM 4445 C CA . GLU A 1 582 ? -3.838 -12.611 17.214 1.00 96.25 582 GLU A CA 1
ATOM 4446 C C . GLU A 1 582 ? -3.787 -12.776 18.742 1.00 96.25 582 GLU A C 1
ATOM 4448 O O . GLU A 1 582 ? -4.416 -13.682 19.298 1.00 96.25 582 GLU A O 1
ATOM 4453 N N . TYR A 1 583 ? -3.138 -11.843 19.447 1.00 98.00 583 TYR A N 1
ATOM 4454 C CA . TYR A 1 583 ? -3.119 -11.840 20.913 1.00 98.00 583 TYR A CA 1
ATOM 4455 C C . TYR A 1 583 ? -4.519 -11.721 21.518 1.00 98.00 583 TYR A C 1
ATOM 4457 O O . TYR A 1 583 ? -4.850 -12.453 22.452 1.00 98.00 583 TYR A O 1
ATOM 4465 N N . LEU A 1 584 ? -5.350 -10.803 21.019 1.00 97.75 584 LEU A N 1
ATOM 4466 C CA . LEU A 1 584 ? -6.696 -10.576 21.545 1.00 97.75 584 LEU A CA 1
ATOM 4467 C C . LEU A 1 584 ? -7.548 -11.848 21.423 1.00 97.75 584 LEU A C 1
ATOM 4469 O O . LEU A 1 584 ? -8.148 -12.284 22.411 1.00 97.75 584 LEU A O 1
ATOM 4473 N N . VAL A 1 585 ? -7.532 -12.498 20.259 1.00 97.44 585 VAL A N 1
ATOM 4474 C CA . VAL A 1 585 ? -8.245 -13.760 20.022 1.00 97.44 585 VAL A CA 1
ATOM 4475 C C . VAL A 1 585 ? -7.738 -14.868 20.950 1.00 97.44 585 VAL A C 1
ATOM 4477 O O . VAL A 1 585 ? -8.546 -15.523 21.615 1.00 97.44 585 VAL A O 1
ATOM 4480 N N . HIS A 1 586 ? -6.418 -15.031 21.095 1.00 97.00 586 HIS A N 1
ATOM 4481 C CA . HIS A 1 586 ? -5.834 -15.996 22.037 1.00 97.00 586 HIS A CA 1
ATOM 4482 C C . HIS A 1 586 ? -6.207 -15.729 23.506 1.00 97.00 586 HIS A C 1
ATOM 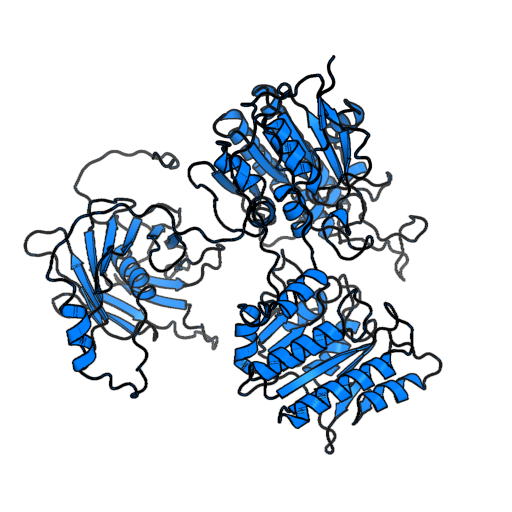4484 O O . HIS A 1 586 ? -6.196 -16.650 24.325 1.00 97.00 586 HIS A O 1
ATOM 4490 N N . ASN A 1 587 ? -6.585 -14.495 23.846 1.00 97.62 587 ASN A N 1
ATOM 4491 C CA . ASN A 1 587 ? -6.992 -14.093 25.192 1.00 97.62 587 ASN A CA 1
ATOM 4492 C C . ASN A 1 587 ? -8.509 -13.956 25.371 1.00 97.62 587 ASN A C 1
ATOM 4494 O O . ASN A 1 587 ? -8.961 -13.372 26.357 1.00 97.62 587 ASN A O 1
ATOM 4498 N N . GLY A 1 588 ? -9.311 -14.541 24.477 1.00 97.38 588 GLY A N 1
ATOM 4499 C CA . GLY A 1 588 ? -10.763 -14.623 24.655 1.00 97.38 588 GLY A CA 1
ATOM 4500 C C . GLY A 1 588 ? -11.539 -13.404 24.141 1.00 97.38 588 GLY A C 1
ATOM 4501 O O . GLY A 1 588 ? -12.749 -13.306 24.367 1.00 97.38 588 GLY A O 1
ATOM 4502 N N . ILE A 1 589 ? -10.892 -12.479 23.431 1.00 98.38 589 ILE A N 1
ATOM 4503 C CA . ILE A 1 589 ? -11.553 -11.314 22.837 1.00 98.38 589 ILE A CA 1
ATOM 4504 C C . ILE A 1 589 ? -12.185 -11.714 21.504 1.00 98.38 589 ILE A C 1
ATOM 4506 O O . ILE A 1 589 ? -11.504 -12.121 20.570 1.00 98.38 589 ILE A O 1
ATOM 4510 N N . ARG A 1 590 ? -13.518 -11.622 21.439 1.00 98.56 590 ARG A N 1
ATOM 4511 C CA . ARG A 1 590 ? -14.294 -11.834 20.217 1.00 98.56 590 ARG A CA 1
ATOM 4512 C C . ARG A 1 590 ? -14.285 -10.544 19.417 1.00 98.56 590 ARG A C 1
ATOM 4514 O O . ARG A 1 590 ? -14.592 -9.496 19.992 1.00 98.56 590 ARG A O 1
ATOM 4521 N N . THR A 1 591 ? -13.957 -10.609 18.137 1.00 98.38 591 THR A N 1
ATOM 4522 C CA . THR A 1 591 ? -13.760 -9.424 17.300 1.00 98.38 591 THR A CA 1
ATOM 4523 C C . THR A 1 591 ? -14.750 -9.401 16.140 1.00 98.38 591 THR A C 1
ATOM 4525 O O . THR A 1 591 ? -15.136 -10.434 15.596 1.00 98.38 591 THR A O 1
ATOM 4528 N N . PHE A 1 592 ? -15.177 -8.201 15.779 1.00 98.75 592 PHE A N 1
ATOM 4529 C CA . PHE A 1 592 ? -15.933 -7.916 14.571 1.00 98.75 592 PHE A CA 1
ATOM 4530 C C . PHE A 1 592 ? -15.139 -6.907 13.747 1.00 98.75 592 PHE A C 1
ATOM 4532 O O . PHE A 1 592 ? -14.690 -5.906 14.308 1.00 98.75 592 PHE A O 1
ATOM 4539 N N . ALA A 1 593 ? -14.965 -7.151 12.449 1.00 98.62 593 ALA A N 1
ATOM 4540 C CA . ALA A 1 593 ? -14.319 -6.216 11.531 1.00 98.62 593 ALA A CA 1
ATOM 4541 C C . ALA A 1 593 ? -15.251 -5.894 10.359 1.00 98.62 593 ALA A C 1
ATOM 4543 O O . ALA A 1 593 ? -15.792 -6.810 9.743 1.00 98.62 593 ALA A O 1
ATOM 4544 N N . CYS A 1 594 ? -15.439 -4.614 10.035 1.00 98.50 594 CYS A N 1
ATOM 4545 C CA . CYS A 1 594 ? -16.302 -4.216 8.922 1.00 98.50 594 CYS A CA 1
ATOM 4546 C C . CYS A 1 594 ? -15.763 -3.010 8.157 1.00 98.50 594 CYS A C 1
ATOM 4548 O O . CYS A 1 594 ? -15.316 -2.025 8.742 1.00 98.50 594 CYS A O 1
ATOM 4550 N N . SER A 1 595 ? -15.846 -3.083 6.836 1.00 98.00 595 SER A N 1
ATOM 4551 C CA . SER A 1 595 ? -15.683 -1.950 5.929 1.00 98.00 595 SER A CA 1
ATOM 4552 C C . SER A 1 595 ? -16.317 -2.307 4.583 1.00 98.00 595 SER A C 1
ATOM 4554 O O . SER A 1 595 ? -16.839 -3.413 4.409 1.00 98.00 595 SER A O 1
ATOM 4556 N N . GLU A 1 596 ? -16.281 -1.385 3.632 1.00 88.00 596 GLU A N 1
ATOM 4557 C CA . GLU A 1 596 ? -16.646 -1.685 2.252 1.00 88.00 596 GLU A CA 1
ATOM 4558 C C . GLU A 1 596 ? -15.467 -2.245 1.443 1.00 88.00 596 GLU A C 1
ATOM 4560 O O . GLU A 1 596 ? -14.319 -2.174 1.887 1.00 88.00 596 GLU A O 1
ATOM 4565 N N . THR A 1 597 ? -15.741 -2.815 0.267 1.00 75.56 597 THR A N 1
ATOM 4566 C CA . THR A 1 597 ? -14.781 -3.563 -0.569 1.00 75.56 597 THR A CA 1
ATOM 4567 C C . THR A 1 597 ? -13.404 -2.906 -0.681 1.00 75.56 597 THR A C 1
ATOM 4569 O O . THR A 1 597 ? -12.390 -3.590 -0.536 1.00 75.56 597 THR A O 1
ATOM 4572 N N . VAL A 1 598 ? -13.338 -1.585 -0.877 1.00 77.62 598 VAL A N 1
ATOM 4573 C CA . VAL A 1 598 ? -12.063 -0.862 -1.043 1.00 77.62 598 VAL A CA 1
ATOM 4574 C C . VAL A 1 598 ? -11.167 -0.863 0.202 1.00 77.62 598 VAL A C 1
ATOM 4576 O O . VAL A 1 598 ? -9.945 -0.905 0.067 1.00 77.62 598 VAL A O 1
ATOM 4579 N N . LYS A 1 599 ? -11.732 -0.910 1.418 1.00 89.69 599 LYS A N 1
ATOM 4580 C CA . LYS A 1 599 ? -10.955 -0.957 2.676 1.00 89.69 599 LYS A CA 1
ATOM 4581 C C . LYS A 1 599 ? -11.216 -2.193 3.542 1.00 89.69 599 LYS A C 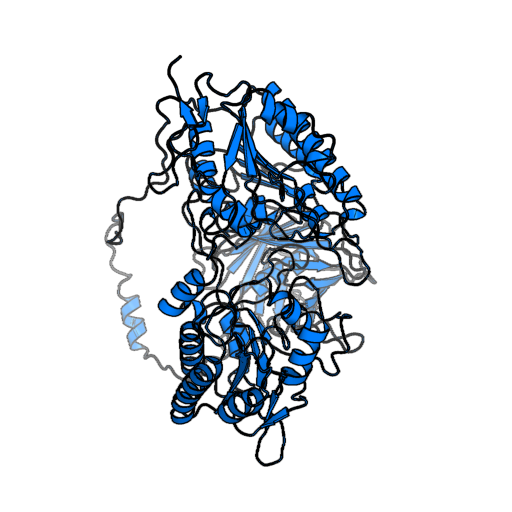1
ATOM 4583 O O . LYS A 1 599 ? -10.658 -2.325 4.632 1.00 89.69 599 LYS A O 1
ATOM 4588 N N . PHE A 1 600 ? -11.955 -3.178 3.032 1.00 86.25 600 PHE A N 1
ATOM 4589 C CA . PHE A 1 600 ? -12.166 -4.456 3.713 1.00 86.25 600 PHE A CA 1
ATOM 4590 C C . PHE A 1 600 ? -10.849 -5.202 3.973 1.00 86.25 600 PHE A C 1
ATOM 4592 O O . PHE A 1 600 ? -10.609 -5.677 5.084 1.00 86.25 600 PHE A O 1
ATOM 4599 N N . GLY A 1 601 ? -9.949 -5.244 2.984 1.00 78.31 601 GLY A N 1
ATOM 4600 C CA . GLY A 1 601 ? -8.607 -5.816 3.150 1.00 78.31 601 GLY A CA 1
ATOM 4601 C C . GLY A 1 601 ? -7.753 -5.065 4.180 1.00 78.31 601 GLY A C 1
ATOM 4602 O O . GLY A 1 601 ? -6.976 -5.677 4.905 1.00 78.31 601 GLY A O 1
ATOM 4603 N N . HIS A 1 602 ? -7.942 -3.755 4.321 1.00 88.19 602 HIS A N 1
ATOM 4604 C CA . HIS A 1 602 ? -7.210 -2.927 5.280 1.00 88.19 602 HIS A CA 1
ATOM 4605 C C . HIS A 1 602 ? -7.586 -3.247 6.723 1.00 88.19 602 HIS A C 1
ATOM 4607 O O . HIS A 1 602 ? -6.715 -3.529 7.547 1.00 88.19 602 HIS A O 1
ATOM 4613 N N . VAL A 1 603 ? -8.883 -3.346 7.012 1.00 94.31 603 VAL A N 1
ATOM 4614 C CA . VAL A 1 603 ? -9.371 -3.674 8.359 1.00 94.31 603 VAL A CA 1
ATOM 4615 C C . VAL A 1 603 ? -9.236 -5.164 8.725 1.00 94.31 603 VAL A C 1
ATOM 4617 O O . VAL A 1 603 ? -9.455 -5.525 9.886 1.00 94.31 603 VAL A O 1
ATOM 4620 N N . THR A 1 604 ? -8.858 -6.027 7.772 1.00 88.50 604 THR A N 1
ATOM 4621 C CA . THR A 1 604 ? -8.664 -7.478 7.963 1.00 88.50 604 THR A CA 1
ATOM 4622 C C . THR A 1 604 ? -7.225 -7.911 7.669 1.00 88.50 604 THR A C 1
ATOM 4624 O O . THR A 1 604 ? -6.445 -8.073 8.599 1.00 88.50 604 THR A O 1
ATOM 4627 N N . PHE A 1 605 ? -6.855 -8.069 6.398 1.00 82.31 605 PHE A N 1
ATOM 4628 C CA . PHE A 1 605 ? -5.559 -8.565 5.935 1.00 82.31 605 PHE A CA 1
ATOM 4629 C C . PHE A 1 605 ? -4.370 -7.756 6.463 1.00 82.31 605 PHE A C 1
ATOM 4631 O O . PHE A 1 605 ? -3.494 -8.333 7.105 1.00 82.31 605 PHE A O 1
ATOM 4638 N N . PHE A 1 606 ? -4.340 -6.441 6.227 1.00 85.38 606 PHE A N 1
ATOM 4639 C CA . PHE A 1 606 ? -3.233 -5.585 6.674 1.00 85.38 606 PHE A CA 1
ATOM 4640 C C . PHE A 1 606 ? -3.237 -5.435 8.200 1.00 85.38 606 PHE A C 1
ATOM 4642 O O . PHE A 1 606 ? -2.229 -5.685 8.854 1.00 85.38 606 PHE A O 1
ATOM 4649 N N . TRP A 1 607 ? -4.401 -5.191 8.812 1.00 94.56 607 TRP A N 1
ATOM 4650 C CA . TRP A 1 607 ? -4.518 -5.176 10.276 1.00 94.56 607 TRP A CA 1
ATOM 4651 C C . TRP A 1 607 ? -3.956 -6.444 10.949 1.00 94.56 607 TRP A C 1
ATOM 4653 O O . TRP A 1 607 ? -3.347 -6.385 12.018 1.00 94.56 607 TRP A O 1
ATOM 4663 N N . ASN A 1 608 ? -4.144 -7.603 10.318 1.00 89.94 608 ASN A N 1
ATOM 4664 C CA . ASN A 1 608 ? -3.680 -8.896 10.813 1.00 89.94 608 ASN A CA 1
ATOM 4665 C C . ASN A 1 608 ? -2.268 -9.261 10.336 1.00 89.94 608 ASN A C 1
ATOM 4667 O O . ASN A 1 608 ? -1.867 -10.419 10.449 1.00 89.94 608 ASN A O 1
ATOM 4671 N N . GLY A 1 609 ? -1.506 -8.288 9.836 1.00 83.69 609 GLY A N 1
ATOM 4672 C CA . GLY A 1 609 ? -0.103 -8.473 9.504 1.00 83.69 609 GLY A CA 1
ATOM 4673 C C . GLY A 1 609 ? 0.132 -9.119 8.145 1.00 83.69 609 GLY A C 1
ATOM 4674 O O . GLY A 1 609 ? 0.945 -10.036 8.018 1.00 83.69 609 GLY A O 1
ATOM 4675 N N . ASN A 1 610 ? -0.624 -8.669 7.145 1.00 78.12 610 ASN A N 1
ATOM 4676 C CA . ASN A 1 610 ? -0.648 -9.224 5.794 1.00 78.12 610 ASN A CA 1
ATOM 4677 C C . ASN A 1 610 ? -1.040 -10.715 5.790 1.00 78.12 610 ASN A C 1
ATOM 4679 O O . ASN A 1 610 ? -0.535 -11.514 4.995 1.00 78.12 610 ASN A O 1
ATOM 4683 N N . ARG A 1 611 ? -1.967 -11.099 6.681 1.00 71.69 611 ARG A N 1
ATOM 4684 C CA . ARG A 1 611 ? -2.485 -12.467 6.810 1.00 71.69 611 ARG A CA 1
ATOM 4685 C C . ARG A 1 611 ? -3.968 -12.518 6.463 1.00 71.69 611 ARG A C 1
ATOM 4687 O O . ARG A 1 611 ? -4.794 -11.846 7.074 1.00 71.69 611 ARG A O 1
ATOM 4694 N N . SER A 1 612 ? -4.313 -13.339 5.474 1.00 68.75 612 SER A N 1
ATOM 4695 C CA . SER A 1 612 ? -5.706 -13.580 5.091 1.00 68.75 612 SER A CA 1
ATOM 4696 C C . SER A 1 612 ? -6.369 -14.605 6.011 1.00 68.75 612 SER A C 1
ATOM 4698 O O . SER A 1 612 ? -5.728 -15.547 6.474 1.00 68.75 612 SER A O 1
ATOM 4700 N N . GLY A 1 613 ? -7.684 -14.470 6.181 1.00 68.44 613 GLY A N 1
ATOM 4701 C CA . GLY A 1 613 ? -8.493 -15.385 6.984 1.00 68.44 613 GLY A CA 1
ATOM 4702 C C . GLY A 1 613 ? -8.501 -15.048 8.475 1.00 68.44 613 GLY A C 1
ATOM 4703 O O . GLY A 1 613 ? -7.855 -14.107 8.927 1.00 68.44 613 GLY A O 1
ATOM 4704 N N . TYR A 1 614 ? -9.283 -15.820 9.225 1.00 80.94 614 TYR A N 1
ATOM 4705 C CA . TYR A 1 614 ? -9.416 -15.689 10.674 1.00 80.94 614 TYR A CA 1
ATOM 4706 C C . TYR A 1 614 ? -8.239 -16.356 11.400 1.00 80.94 614 TYR A C 1
ATOM 4708 O O . TYR A 1 614 ? -7.825 -17.452 11.017 1.00 80.94 614 TYR A O 1
ATOM 4716 N N . PHE A 1 615 ? -7.779 -15.769 12.505 1.00 87.44 615 PHE A N 1
ATOM 4717 C CA . PHE A 1 615 ? -6.983 -16.478 13.511 1.00 87.44 615 PHE A CA 1
ATOM 4718 C C . PHE A 1 615 ? -7.831 -17.551 14.208 1.00 87.44 615 PHE A C 1
ATOM 4720 O O . PHE A 1 615 ? -7.378 -18.677 14.412 1.00 87.44 615 PHE A O 1
ATOM 4727 N N . ASN A 1 616 ? -9.089 -17.230 14.541 1.00 92.12 616 ASN A N 1
ATOM 4728 C CA . ASN A 1 616 ? -10.067 -18.182 15.068 1.00 92.12 616 ASN A CA 1
ATOM 4729 C C . ASN A 1 616 ? -11.485 -17.896 14.527 1.00 92.12 616 ASN A C 1
ATOM 4731 O O . ASN A 1 616 ? -12.175 -17.011 15.041 1.00 92.12 616 ASN A O 1
ATOM 4735 N N . PRO A 1 617 ? -11.996 -18.712 13.582 1.00 89.94 617 PRO A N 1
ATOM 4736 C CA . PRO A 1 617 ? -13.316 -18.517 12.971 1.00 89.94 617 PRO A CA 1
ATOM 4737 C C . PRO A 1 617 ? -14.507 -18.540 13.941 1.00 89.94 617 PRO A C 1
ATOM 4739 O O . PRO A 1 617 ? -15.611 -18.157 13.577 1.00 89.94 617 PRO A O 1
ATOM 4742 N N . SER A 1 618 ? -14.331 -19.053 15.165 1.00 93.88 618 SER A N 1
ATOM 4743 C CA . SER A 1 618 ? -15.395 -19.074 16.179 1.00 93.88 618 SER A CA 1
ATOM 4744 C C . SER A 1 618 ? -15.452 -17.808 17.035 1.00 93.88 618 SER A C 1
ATOM 4746 O O . SER A 1 618 ? -16.369 -17.668 17.849 1.00 93.88 618 SER A O 1
ATOM 4748 N N . MET A 1 619 ? -14.463 -16.924 16.901 1.00 95.69 619 MET A N 1
ATOM 4749 C CA . MET A 1 619 ? -14.290 -15.718 17.712 1.00 95.69 619 MET A CA 1
ATOM 4750 C C . MET A 1 619 ? -14.276 -14.434 16.894 1.00 95.69 619 MET A C 1
ATOM 4752 O O . MET A 1 619 ? -14.459 -13.366 17.472 1.00 95.69 619 MET A O 1
ATOM 4756 N N . GLU A 1 620 ? -14.084 -14.541 15.588 1.00 97.38 620 GLU A N 1
ATOM 4757 C CA . GLU A 1 620 ? -13.966 -13.412 14.682 1.00 97.38 620 GLU A CA 1
ATOM 4758 C C . GLU A 1 620 ? -15.078 -13.451 13.637 1.00 97.38 620 GLU A C 1
ATOM 4760 O O . GLU A 1 620 ? -15.436 -14.520 13.142 1.00 97.38 620 GLU A O 1
ATOM 4765 N N . GLU A 1 621 ? -15.608 -12.283 13.293 1.00 97.50 621 GLU A N 1
ATOM 4766 C CA . GLU A 1 621 ? -16.572 -12.113 12.208 1.00 97.50 621 GLU A CA 1
ATOM 4767 C C . GLU A 1 621 ? -16.163 -10.916 11.350 1.00 97.50 621 GLU A C 1
ATOM 4769 O O . GLU A 1 621 ? -16.006 -9.806 11.862 1.00 97.50 621 GLU A O 1
ATOM 4774 N N . TYR A 1 622 ? -15.964 -11.141 10.049 1.00 96.81 622 TYR A N 1
ATOM 4775 C CA . TYR A 1 622 ? -15.645 -10.085 9.090 1.00 96.81 622 TYR A CA 1
ATOM 4776 C C . TYR A 1 622 ? -16.845 -9.836 8.176 1.00 96.81 622 TYR A C 1
ATOM 4778 O O . TYR A 1 622 ? -17.403 -10.773 7.605 1.00 96.81 622 TYR A O 1
ATOM 4786 N N . VAL A 1 623 ? -17.226 -8.569 8.025 1.00 96.88 623 VAL A N 1
ATOM 4787 C CA . VAL A 1 623 ? -18.323 -8.133 7.157 1.00 96.88 623 VAL A CA 1
ATOM 4788 C C . VAL A 1 623 ? -17.775 -7.196 6.091 1.00 96.88 623 VAL A C 1
ATOM 4790 O O . VAL A 1 623 ? -17.257 -6.123 6.391 1.00 96.88 623 VAL A O 1
ATOM 4793 N N . GLU A 1 624 ? -17.902 -7.615 4.837 1.00 92.44 624 GLU A N 1
ATOM 4794 C CA . GLU A 1 624 ? -17.636 -6.778 3.674 1.00 92.44 624 GLU A CA 1
ATOM 4795 C C . GLU A 1 624 ? -18.955 -6.207 3.155 1.00 92.44 624 GLU A C 1
ATOM 4797 O O . GLU A 1 624 ? -19.902 -6.952 2.887 1.00 92.44 624 GLU A O 1
ATOM 4802 N N . ILE A 1 625 ? -19.008 -4.888 2.991 1.00 86.50 625 ILE A N 1
ATOM 4803 C CA . ILE A 1 625 ? -20.098 -4.216 2.283 1.00 86.50 625 ILE A CA 1
ATOM 4804 C C . ILE A 1 625 ? -19.638 -3.939 0.843 1.00 86.50 625 ILE A C 1
ATOM 4806 O O . ILE A 1 625 ? -18.591 -3.325 0.652 1.00 86.50 625 ILE A O 1
ATOM 4810 N N . PRO A 1 626 ? -20.376 -4.357 -0.196 1.00 82.25 626 PRO A N 1
ATOM 4811 C CA . PRO A 1 626 ? -19.983 -4.059 -1.568 1.00 82.25 626 PRO A CA 1
ATOM 4812 C C . PRO A 1 626 ? -19.889 -2.547 -1.824 1.00 82.25 626 PRO A C 1
ATOM 4814 O O . PRO A 1 626 ? -20.874 -1.822 -1.654 1.00 82.25 626 PRO A O 1
ATOM 4817 N N . SER A 1 627 ? -18.718 -2.075 -2.256 1.00 75.88 627 SER A N 1
ATOM 4818 C CA . SER A 1 627 ? -18.555 -0.699 -2.744 1.00 75.88 627 SER A CA 1
ATOM 4819 C C . SER A 1 627 ? -19.360 -0.480 -4.031 1.00 75.88 627 SER A C 1
ATOM 4821 O O . SER A 1 627 ? -19.636 -1.420 -4.781 1.00 75.88 627 SER A O 1
ATOM 4823 N N . ASP A 1 628 ? -19.715 0.773 -4.322 1.00 75.44 628 ASP A N 1
ATOM 4824 C CA . ASP A 1 628 ? -20.347 1.110 -5.599 1.00 75.44 628 ASP A CA 1
ATOM 4825 C C . ASP A 1 628 ? -19.379 0.846 -6.766 1.00 75.44 628 ASP A C 1
ATOM 4827 O O . ASP A 1 628 ? -18.233 1.292 -6.761 1.00 75.44 628 ASP A O 1
ATOM 4831 N N . SER A 1 629 ? -19.837 0.102 -7.775 1.00 66.81 629 SER A N 1
ATOM 4832 C CA . SER A 1 629 ? -19.024 -0.299 -8.928 1.00 66.81 629 SER A CA 1
ATOM 4833 C C . SER A 1 629 ? -19.381 0.493 -10.187 1.00 66.81 629 SER A C 1
ATOM 4835 O O . SER A 1 629 ? -20.555 0.757 -10.438 1.00 66.81 629 SER A O 1
ATOM 4837 N N . GLY A 1 630 ? -18.389 0.788 -11.032 1.00 58.34 630 GLY A N 1
ATOM 4838 C CA . GLY A 1 630 ? -18.602 1.431 -12.337 1.00 58.34 630 GLY A CA 1
ATOM 4839 C C . GLY A 1 630 ? -18.735 2.958 -12.298 1.00 58.34 630 GLY A C 1
ATOM 4840 O O . GLY A 1 630 ? -19.055 3.559 -13.321 1.00 58.34 630 GLY A O 1
ATOM 4841 N N . ILE A 1 631 ? -18.473 3.585 -11.147 1.00 65.25 631 ILE A N 1
ATOM 4842 C CA . ILE A 1 631 ? -18.445 5.043 -10.960 1.00 65.25 631 ILE A CA 1
ATOM 4843 C C . ILE A 1 631 ? -17.192 5.459 -10.181 1.00 65.25 631 ILE A C 1
ATOM 4845 O O . ILE A 1 631 ? -16.629 4.659 -9.437 1.00 65.25 631 ILE A O 1
ATOM 4849 N N . THR A 1 632 ? -16.759 6.711 -10.337 1.00 65.56 632 THR A N 1
ATOM 4850 C CA . THR A 1 632 ? -15.750 7.317 -9.457 1.00 65.56 632 THR A CA 1
ATOM 4851 C C . THR A 1 632 ? -16.400 7.758 -8.143 1.00 65.56 632 THR A C 1
ATOM 4853 O O . THR A 1 632 ? -17.563 8.167 -8.128 1.00 65.56 632 THR A O 1
ATOM 4856 N N . PHE A 1 633 ? -15.668 7.701 -7.027 1.00 82.12 633 PHE A N 1
ATOM 4857 C CA . PHE A 1 633 ? -16.248 7.928 -5.695 1.00 82.12 633 PHE A CA 1
ATOM 4858 C C . PHE A 1 633 ? -16.799 9.344 -5.479 1.00 82.12 633 PHE A C 1
ATOM 4860 O O . PHE A 1 633 ? -17.722 9.514 -4.689 1.00 82.12 633 PHE A O 1
ATOM 4867 N N . ASN A 1 634 ? -16.345 10.349 -6.233 1.00 82.25 634 ASN A N 1
ATOM 4868 C CA . ASN A 1 634 ? -16.923 11.696 -6.181 1.00 82.25 634 ASN A CA 1
ATOM 4869 C C . ASN A 1 634 ? -18.363 11.776 -6.718 1.00 82.25 634 ASN A C 1
ATOM 4871 O O . ASN A 1 634 ? -19.082 12.712 -6.384 1.00 82.25 634 ASN A O 1
ATOM 4875 N N . VAL A 1 635 ? -18.819 10.790 -7.501 1.00 87.75 635 VAL A N 1
ATOM 4876 C CA . VAL A 1 635 ? -20.222 10.699 -7.949 1.00 87.75 635 VAL A CA 1
ATOM 4877 C C . VAL A 1 635 ? -21.146 10.279 -6.799 1.00 87.75 635 VAL A C 1
ATOM 4879 O O . VAL A 1 635 ? -22.294 10.717 -6.740 1.00 87.75 635 VAL A O 1
ATOM 4882 N N . GLN A 1 636 ? -20.656 9.445 -5.877 1.00 91.62 636 GLN A N 1
ATOM 4883 C CA . GLN A 1 636 ? -21.371 8.996 -4.675 1.00 91.62 636 GLN A CA 1
ATOM 4884 C C . GLN A 1 636 ? -20.470 9.140 -3.434 1.00 91.62 636 GLN A C 1
ATOM 4886 O O . GLN A 1 636 ? -20.063 8.142 -2.839 1.00 91.62 636 GLN A O 1
ATOM 4891 N N . PRO A 1 637 ? -20.172 10.377 -2.992 1.00 95.25 637 PRO A N 1
ATOM 4892 C CA . PRO A 1 637 ? -19.144 10.638 -1.976 1.00 95.25 637 PRO A CA 1
ATOM 4893 C C . PRO A 1 637 ? -19.498 10.127 -0.575 1.00 95.25 637 PRO A C 1
ATOM 4895 O O . PRO A 1 637 ? -18.630 9.972 0.283 1.00 95.25 637 PRO A O 1
ATOM 4898 N N . LYS A 1 638 ? -20.780 9.829 -0.327 1.00 98.00 638 LYS A N 1
ATOM 4899 C CA . LYS A 1 638 ? -21.222 9.178 0.915 1.00 98.00 638 LYS A CA 1
ATOM 4900 C C . LYS A 1 638 ? -20.786 7.713 0.997 1.00 98.00 638 LYS A C 1
ATOM 4902 O O . LYS A 1 638 ? -20.708 7.182 2.106 1.00 98.00 638 LYS A O 1
ATOM 4907 N N . MET A 1 639 ? -20.492 7.092 -0.149 1.00 97.06 639 MET A N 1
ATOM 4908 C CA . MET A 1 639 ? -20.087 5.692 -0.276 1.00 97.06 639 MET A CA 1
ATOM 4909 C C . MET A 1 639 ? -20.966 4.794 0.612 1.00 97.06 639 MET A C 1
ATOM 4911 O O . MET A 1 639 ? -22.191 4.954 0.610 1.00 97.06 639 MET A O 1
ATOM 4915 N N . LYS A 1 640 ? -20.374 3.894 1.406 1.00 97.94 640 LYS A N 1
ATOM 4916 C CA . LYS A 1 640 ? -21.099 3.021 2.341 1.00 97.94 640 LYS A CA 1
ATOM 4917 C C . LYS A 1 640 ? -20.908 3.403 3.811 1.00 97.94 640 LYS A C 1
ATOM 4919 O O . LYS A 1 640 ? -21.176 2.584 4.685 1.00 97.94 640 LYS A O 1
ATOM 4924 N N . ALA A 1 641 ? -20.517 4.647 4.111 1.00 98.38 641 ALA A N 1
ATOM 4925 C CA . ALA A 1 641 ? -20.206 5.105 5.475 1.00 98.38 641 ALA A CA 1
ATOM 4926 C C . ALA A 1 641 ? -21.305 4.773 6.499 1.00 98.38 641 ALA A C 1
ATOM 4928 O O . ALA A 1 641 ? -21.043 4.196 7.555 1.00 98.38 641 ALA A O 1
ATOM 4929 N N . LEU A 1 642 ? -22.555 5.113 6.167 1.00 98.56 642 LEU A N 1
ATOM 4930 C CA . LEU A 1 642 ? -23.701 4.889 7.049 1.00 98.56 642 LEU A CA 1
ATOM 4931 C C . LEU A 1 642 ? -24.046 3.401 7.174 1.00 98.56 642 LEU A C 1
ATOM 4933 O O . LEU A 1 642 ? -24.381 2.953 8.264 1.00 98.56 642 LEU A O 1
ATOM 4937 N N . GLU A 1 643 ? -23.903 2.618 6.103 1.00 98.62 643 GLU A N 1
ATOM 4938 C CA . GLU A 1 643 ? -24.147 1.171 6.146 1.00 98.62 643 GLU A CA 1
ATOM 4939 C C . GLU A 1 643 ? -23.097 0.458 7.016 1.00 98.62 643 GLU A C 1
ATOM 4941 O O . GLU A 1 643 ? -23.444 -0.388 7.842 1.00 98.62 643 GLU A O 1
ATOM 4946 N N . ILE A 1 644 ? -21.822 0.860 6.917 1.00 98.75 644 ILE A N 1
ATOM 4947 C CA . ILE A 1 644 ? -20.746 0.394 7.806 1.00 98.75 644 ILE A CA 1
ATOM 4948 C C . ILE A 1 644 ? -21.085 0.734 9.262 1.00 98.75 644 ILE A C 1
ATOM 4950 O O . ILE A 1 644 ? -20.986 -0.128 10.140 1.00 98.75 644 ILE A O 1
ATOM 4954 N N . ALA A 1 645 ? -21.524 1.968 9.528 1.00 98.81 645 ALA A N 1
ATOM 4955 C CA . ALA A 1 645 ? -21.900 2.402 10.870 1.00 98.81 645 ALA A CA 1
ATOM 4956 C C . ALA A 1 645 ? -23.108 1.640 11.429 1.00 98.81 645 ALA A C 1
ATOM 4958 O O . ALA A 1 645 ? -23.119 1.294 12.609 1.00 98.81 645 ALA A O 1
ATOM 4959 N N . GLU A 1 646 ? -24.104 1.325 10.600 1.00 98.75 646 GLU A N 1
ATOM 4960 C CA . GLU A 1 646 ? -25.249 0.499 10.988 1.00 98.75 646 GLU A CA 1
ATOM 4961 C C . GLU A 1 646 ? -24.824 -0.928 11.349 1.00 98.75 646 GLU A C 1
ATOM 4963 O O . GLU A 1 646 ? -25.239 -1.439 12.391 1.00 98.75 646 GLU A O 1
ATOM 4968 N N . LYS A 1 647 ? -23.934 -1.552 10.564 1.00 98.75 647 LYS A N 1
ATOM 4969 C CA . LYS A 1 647 ? -23.374 -2.873 10.901 1.00 98.75 647 LYS A CA 1
ATOM 4970 C C . LYS A 1 647 ? -22.568 -2.843 12.195 1.00 98.75 647 LYS A C 1
ATOM 4972 O O . LYS A 1 647 ? -22.724 -3.733 13.031 1.00 98.75 647 LYS A O 1
ATOM 4977 N N . ALA A 1 648 ? -21.753 -1.810 12.392 1.00 98.81 648 ALA A N 1
ATOM 4978 C CA . ALA A 1 648 ? -21.001 -1.617 13.626 1.00 98.81 648 ALA A CA 1
ATOM 4979 C C . ALA A 1 648 ? -21.928 -1.431 14.835 1.00 98.81 648 ALA A C 1
ATOM 4981 O O . ALA A 1 648 ? -21.748 -2.096 15.855 1.00 98.81 648 ALA A O 1
ATOM 4982 N N . ARG A 1 649 ? -22.954 -0.578 14.714 1.00 98.88 649 ARG A N 1
ATOM 4983 C CA . ARG A 1 649 ? -23.990 -0.363 15.733 1.00 98.88 649 ARG A CA 1
ATOM 4984 C C . ARG A 1 649 ? -24.651 -1.683 16.115 1.00 98.88 649 ARG A C 1
ATOM 4986 O O . ARG A 1 649 ? -24.721 -2.004 17.298 1.00 98.88 649 ARG A O 1
ATOM 4993 N N . ASP A 1 650 ? -25.101 -2.459 15.134 1.00 98.81 650 ASP A N 1
ATOM 4994 C CA . ASP A 1 650 ? -25.780 -3.733 15.375 1.00 98.81 650 ASP A CA 1
ATOM 4995 C C . ASP A 1 650 ? -24.843 -4.746 16.060 1.00 98.81 650 ASP A C 1
ATOM 4997 O O . ASP A 1 650 ? -25.244 -5.418 17.016 1.00 98.81 650 ASP A O 1
ATOM 5001 N N . ALA A 1 651 ? -23.570 -4.805 15.648 1.00 98.75 651 ALA A N 1
ATOM 5002 C CA . ALA A 1 651 ? -22.552 -5.633 16.291 1.00 98.75 651 ALA A CA 1
ATOM 5003 C C . ALA A 1 651 ? -22.314 -5.225 17.757 1.00 98.75 651 ALA A C 1
ATOM 5005 O O . ALA A 1 651 ? -22.306 -6.094 18.636 1.00 98.75 651 ALA A O 1
ATOM 5006 N N . ILE A 1 652 ? -22.194 -3.923 18.042 1.00 98.81 652 ILE A N 1
ATOM 5007 C CA . ILE A 1 652 ? -22.024 -3.373 19.398 1.00 98.81 652 ILE A CA 1
ATOM 5008 C C . ILE A 1 652 ? -23.237 -3.711 20.274 1.00 98.81 652 ILE A C 1
ATOM 5010 O O . ILE A 1 652 ? -23.086 -4.300 21.347 1.00 98.81 652 ILE A O 1
ATOM 5014 N N . LEU A 1 653 ? -24.448 -3.394 19.806 1.00 98.69 653 LEU A N 1
ATOM 5015 C CA . LEU A 1 653 ? -25.690 -3.609 20.554 1.00 98.69 653 LEU A CA 1
ATOM 5016 C C . LEU A 1 653 ? -25.978 -5.096 20.800 1.00 98.69 653 LEU A C 1
ATOM 5018 O O . LEU A 1 653 ? -26.607 -5.440 21.801 1.00 98.69 653 LEU A O 1
ATOM 5022 N N . SER A 1 654 ? -25.474 -5.990 19.942 1.00 98.31 654 SER A N 1
ATOM 5023 C CA . SER A 1 654 ? -25.602 -7.437 20.137 1.00 98.31 654 SER A CA 1
ATOM 5024 C C . SER A 1 654 ? -24.860 -7.963 21.371 1.00 98.31 654 SER A C 1
ATOM 5026 O O . SER A 1 654 ? -25.191 -9.046 21.857 1.00 98.31 654 SER A O 1
ATOM 5028 N N . ARG A 1 655 ? -23.832 -7.239 21.849 1.00 96.81 655 ARG A N 1
ATOM 5029 C CA . ARG A 1 655 ? -22.915 -7.646 22.932 1.00 96.81 655 ARG A CA 1
ATOM 5030 C C . ARG A 1 655 ? -22.211 -8.995 22.711 1.00 96.81 655 ARG A C 1
ATOM 5032 O O . ARG A 1 655 ? -21.657 -9.561 23.649 1.00 96.81 655 ARG A O 1
ATOM 5039 N N . LYS A 1 656 ? -22.214 -9.520 21.479 1.00 97.38 656 LYS A N 1
ATOM 5040 C CA . LYS A 1 656 ? -21.511 -10.763 21.110 1.00 97.38 656 LYS A CA 1
ATOM 5041 C C . LYS A 1 656 ? -20.003 -10.562 20.973 1.00 97.38 656 LYS A C 1
ATOM 5043 O O . LYS A 1 656 ? -19.240 -11.510 21.161 1.00 97.38 656 LYS A O 1
ATOM 5048 N N . PHE A 1 657 ? -19.595 -9.345 20.626 1.00 98.44 657 PHE A N 1
ATOM 5049 C CA . PHE A 1 657 ? -18.212 -8.985 20.356 1.00 98.44 657 PHE A CA 1
ATOM 5050 C C . PHE A 1 657 ? -17.656 -8.109 21.471 1.00 98.44 657 PHE A C 1
ATOM 5052 O O . PHE A 1 657 ? -18.319 -7.203 21.982 1.00 98.44 657 PHE A O 1
ATOM 5059 N N . HIS A 1 658 ? -16.414 -8.394 21.837 1.00 98.62 658 HIS A N 1
ATOM 5060 C CA . HIS A 1 658 ? -15.645 -7.590 22.772 1.00 98.62 658 HIS A CA 1
ATOM 5061 C C . HIS A 1 658 ? -14.977 -6.425 22.035 1.00 98.62 658 HIS A C 1
ATOM 5063 O O . HIS A 1 658 ? -14.918 -5.330 22.579 1.00 98.62 658 HIS A O 1
ATOM 5069 N N . GLN A 1 659 ? -14.535 -6.628 20.791 1.00 98.75 659 GLN A N 1
ATOM 5070 C CA . GLN A 1 659 ? -13.985 -5.579 19.935 1.00 98.75 659 GLN A CA 1
ATOM 5071 C C . GLN A 1 659 ? -14.812 -5.430 18.656 1.00 98.75 659 GLN A C 1
ATOM 5073 O O . GLN A 1 659 ? -15.112 -6.426 18.001 1.00 98.75 659 GLN A O 1
ATOM 5078 N N . VAL A 1 660 ? -15.134 -4.195 18.278 1.00 98.88 660 VAL A N 1
ATOM 5079 C CA . VAL A 1 660 ? -15.775 -3.858 16.999 1.00 98.88 660 VAL A CA 1
ATOM 5080 C C . VAL A 1 660 ? -14.877 -2.868 16.275 1.00 98.88 660 VAL A C 1
ATOM 5082 O O . VAL A 1 660 ? -14.760 -1.719 16.685 1.00 98.88 660 VAL A O 1
ATOM 5085 N N . ARG A 1 661 ? -14.204 -3.311 15.219 1.00 98.75 661 ARG A N 1
ATOM 5086 C CA . ARG A 1 661 ? -13.290 -2.485 14.435 1.00 98.75 661 ARG A CA 1
ATOM 5087 C C . ARG A 1 661 ? -13.892 -2.162 13.075 1.00 98.75 661 ARG A C 1
ATOM 5089 O O . ARG A 1 661 ? -14.370 -3.062 12.390 1.00 98.75 661 ARG A O 1
ATOM 5096 N N . VAL A 1 662 ? -13.826 -0.903 12.659 1.00 98.81 662 VAL A N 1
ATOM 5097 C CA . VAL A 1 662 ? -14.283 -0.482 11.332 1.00 98.81 662 VAL A CA 1
ATOM 5098 C C . VAL A 1 662 ? -13.342 0.508 10.669 1.00 98.81 662 VAL A C 1
ATOM 5100 O O . VAL A 1 662 ? -12.636 1.246 11.353 1.00 98.81 662 VAL A O 1
ATOM 5103 N N . ASN A 1 663 ? -13.377 0.531 9.339 1.00 98.81 663 ASN A N 1
ATOM 5104 C CA . ASN A 1 663 ? -12.752 1.560 8.515 1.00 98.81 663 ASN A CA 1
ATOM 5105 C C . ASN A 1 663 ? -13.840 2.297 7.715 1.00 98.81 663 ASN A C 1
ATOM 5107 O O . ASN A 1 663 ? -14.683 1.642 7.092 1.00 98.81 663 ASN A O 1
ATOM 5111 N N . LEU A 1 664 ? -13.811 3.630 7.758 1.00 98.81 664 LEU A N 1
ATOM 5112 C CA . LEU A 1 664 ? -14.650 4.546 6.986 1.00 98.81 664 LEU A CA 1
ATOM 5113 C C . LEU A 1 664 ? -13.805 5.172 5.854 1.00 98.81 664 LEU A C 1
ATOM 5115 O O . LEU A 1 664 ? -13.013 6.069 6.147 1.00 98.81 664 LEU A O 1
ATOM 5119 N N . PRO A 1 665 ? -13.971 4.754 4.581 1.00 96.94 665 PRO A N 1
ATOM 5120 C CA . PRO A 1 665 ? -13.028 5.102 3.505 1.00 96.94 665 PRO A CA 1
ATOM 5121 C C . PRO A 1 665 ? -13.148 6.520 2.937 1.00 96.94 665 PRO A C 1
ATOM 5123 O O . PRO A 1 665 ? -12.369 6.902 2.069 1.00 96.94 665 PRO A O 1
ATOM 5126 N N . ASN A 1 666 ? -14.187 7.264 3.321 1.00 97.81 666 ASN A N 1
ATOM 5127 C CA . ASN A 1 666 ? -14.666 8.420 2.562 1.00 97.81 666 ASN A CA 1
ATOM 5128 C C . ASN A 1 666 ? -13.627 9.530 2.380 1.00 97.81 666 ASN A C 1
ATOM 5130 O O . ASN A 1 666 ? -13.556 10.098 1.292 1.00 97.81 666 ASN A O 1
ATOM 5134 N N . GLY A 1 667 ? -12.870 9.860 3.433 1.00 96.00 667 GLY A N 1
ATOM 5135 C CA . GLY A 1 667 ? -11.867 10.927 3.379 1.00 96.00 667 GLY A CA 1
ATOM 5136 C C . GLY A 1 667 ? -10.804 10.628 2.326 1.00 96.00 667 GLY A C 1
ATOM 5137 O O . GLY A 1 667 ? -10.492 11.476 1.496 1.00 96.00 667 GLY A O 1
ATOM 5138 N N . ASP A 1 668 ? -10.335 9.386 2.303 1.00 94.81 668 ASP A N 1
ATOM 5139 C CA . ASP A 1 668 ? -9.311 8.930 1.378 1.00 94.81 668 ASP A CA 1
ATOM 5140 C C . ASP A 1 668 ? -9.817 8.730 -0.056 1.00 94.81 668 ASP A C 1
ATOM 5142 O O . ASP A 1 668 ? -9.365 9.387 -0.995 1.00 94.81 668 ASP A O 1
ATOM 5146 N N . MET A 1 669 ? -10.819 7.865 -0.232 1.00 90.19 669 MET A N 1
ATOM 5147 C CA . MET A 1 669 ? -11.257 7.433 -1.562 1.00 90.19 669 MET A CA 1
ATOM 5148 C C . MET A 1 669 ? -11.878 8.574 -2.370 1.00 90.19 669 MET A C 1
ATOM 5150 O O . MET A 1 669 ? -11.734 8.623 -3.594 1.00 90.19 669 MET A O 1
ATOM 5154 N N . VAL A 1 670 ? -12.567 9.507 -1.701 1.00 90.56 670 VAL A N 1
ATOM 5155 C CA . VAL A 1 670 ? -13.079 10.720 -2.349 1.00 90.56 670 VAL A CA 1
ATOM 5156 C C . VAL A 1 670 ? -11.965 11.759 -2.491 1.00 90.56 670 VAL A C 1
ATOM 5158 O O . VAL A 1 670 ? -11.871 12.377 -3.553 1.00 90.56 670 VAL A O 1
ATOM 5161 N N . GLY A 1 671 ? -11.062 11.884 -1.511 1.00 85.31 671 GLY A N 1
ATOM 5162 C CA . GLY A 1 671 ? -9.884 12.756 -1.586 1.00 85.31 671 GLY A CA 1
ATOM 5163 C C . GLY A 1 671 ? -8.998 12.465 -2.806 1.00 85.31 671 GLY A C 1
ATOM 5164 O O . GLY A 1 671 ? -8.608 13.368 -3.549 1.00 85.31 671 GLY A O 1
ATOM 5165 N N . HIS A 1 672 ? -8.806 11.186 -3.135 1.00 81.81 672 HIS A N 1
ATOM 5166 C CA . HIS A 1 672 ? -8.083 10.746 -4.332 1.00 81.81 672 HIS A CA 1
ATOM 5167 C C . HIS A 1 672 ? -8.680 11.223 -5.662 1.00 81.81 672 HIS A C 1
ATOM 5169 O O . HIS A 1 672 ? -7.978 11.262 -6.675 1.00 81.81 672 HIS A O 1
ATOM 5175 N N . THR A 1 673 ? -9.953 11.621 -5.690 1.00 78.38 673 THR A N 1
ATOM 5176 C CA . THR A 1 673 ? -10.568 12.187 -6.900 1.00 78.38 673 THR A CA 1
ATOM 5177 C C . THR A 1 673 ? -10.148 13.634 -7.153 1.00 78.38 673 THR A C 1
ATOM 5179 O O . THR A 1 673 ? -10.261 14.114 -8.281 1.00 78.38 673 THR A O 1
ATOM 5182 N N . GLY A 1 674 ? -9.676 14.340 -6.118 1.00 80.94 674 GLY A N 1
ATOM 5183 C CA . GLY A 1 674 ? -9.366 15.763 -6.193 1.00 80.94 674 GLY A CA 1
ATOM 5184 C C . GLY A 1 674 ? -10.590 16.687 -6.207 1.00 80.94 674 GLY A C 1
ATOM 5185 O O . GLY A 1 674 ? -10.448 17.901 -6.364 1.00 80.94 674 GLY A O 1
ATOM 5186 N N . ASP A 1 675 ? -11.795 16.132 -6.066 1.00 88.56 675 ASP A N 1
ATOM 5187 C CA . ASP A 1 675 ? -13.051 16.874 -6.043 1.00 88.56 675 ASP A CA 1
ATOM 5188 C C . ASP A 1 675 ? -13.328 17.391 -4.623 1.00 88.56 675 ASP A C 1
ATOM 5190 O O . ASP A 1 675 ? -13.748 16.646 -3.736 1.00 88.56 675 ASP A O 1
ATOM 5194 N N . ILE A 1 676 ? -13.056 18.678 -4.399 1.00 95.25 676 ILE A N 1
ATOM 5195 C CA . ILE A 1 676 ? -13.176 19.335 -3.087 1.00 95.25 676 ILE A CA 1
ATOM 5196 C C . ILE A 1 676 ? -14.613 19.256 -2.557 1.00 95.25 676 ILE A C 1
ATOM 5198 O O . ILE A 1 676 ? -14.826 18.893 -1.402 1.00 95.25 676 ILE A O 1
ATOM 5202 N N . GLU A 1 677 ? -15.611 19.573 -3.385 1.00 97.88 677 GLU A N 1
ATOM 5203 C CA . GLU A 1 677 ? -17.009 19.603 -2.944 1.00 97.88 677 GLU A CA 1
ATOM 5204 C C . GLU A 1 677 ? -17.498 18.200 -2.580 1.00 97.88 677 GLU A C 1
ATOM 5206 O O . GLU A 1 677 ? -18.126 18.007 -1.535 1.00 97.88 677 GLU A O 1
ATOM 5211 N N . ALA A 1 678 ? -17.155 17.201 -3.397 1.00 97.00 678 ALA A N 1
ATOM 5212 C CA . ALA A 1 678 ? -17.468 15.814 -3.088 1.00 97.00 678 ALA A CA 1
ATOM 5213 C C . ALA A 1 678 ? -16.745 15.339 -1.817 1.00 97.00 678 ALA A C 1
ATOM 5215 O O . ALA A 1 678 ? -17.360 14.682 -0.976 1.00 97.00 678 ALA A O 1
ATOM 5216 N N . THR A 1 679 ? -15.475 15.711 -1.628 1.00 97.75 679 THR A N 1
ATOM 5217 C CA . THR A 1 679 ? -14.687 15.329 -0.441 1.00 97.75 679 THR A CA 1
ATOM 5218 C C . THR A 1 679 ? -15.292 15.913 0.836 1.00 97.75 679 THR A C 1
ATOM 5220 O O . THR A 1 679 ? -15.435 15.197 1.824 1.00 97.75 679 THR A O 1
ATOM 5223 N N . VAL A 1 680 ? -15.774 17.162 0.809 1.00 98.81 680 VAL A N 1
ATOM 5224 C CA . VAL A 1 680 ? -16.533 17.765 1.923 1.00 98.81 680 VAL A CA 1
ATOM 5225 C C . VAL A 1 680 ? -17.778 16.937 2.275 1.00 98.81 680 VAL A C 1
ATOM 5227 O O . VAL A 1 680 ? -18.068 16.715 3.455 1.00 98.81 680 VAL A O 1
ATOM 5230 N N . VAL A 1 681 ? -18.514 16.440 1.274 1.00 98.81 681 VAL A N 1
ATOM 5231 C CA . VAL A 1 681 ? -19.674 15.558 1.502 1.00 98.81 681 VAL A CA 1
ATOM 5232 C C . VAL A 1 681 ? -19.246 14.212 2.098 1.00 98.81 681 VAL A C 1
ATOM 5234 O O . VAL A 1 681 ? -19.926 13.709 2.996 1.00 98.81 681 VAL A O 1
ATOM 5237 N N . GLY A 1 682 ? -18.124 13.651 1.642 1.00 98.62 682 GLY A N 1
ATOM 5238 C CA . GLY A 1 682 ? -17.541 12.424 2.187 1.00 98.62 682 GLY A CA 1
ATOM 5239 C C . GLY A 1 682 ? -17.141 12.566 3.657 1.00 98.62 682 GLY A C 1
ATOM 5240 O O . GLY A 1 682 ? -17.560 11.754 4.483 1.00 98.62 682 GLY A O 1
ATOM 5241 N N . CYS A 1 683 ? -16.431 13.641 4.013 1.00 98.81 683 CYS A N 1
ATOM 5242 C CA . CYS A 1 683 ? -16.052 13.943 5.396 1.00 98.81 683 CYS A CA 1
ATOM 5243 C C . CYS A 1 683 ? -17.276 14.087 6.311 1.00 98.81 683 CYS A C 1
ATOM 5245 O O . CYS A 1 683 ? -17.295 13.549 7.418 1.00 98.81 683 CYS A O 1
ATOM 5247 N N . LYS A 1 684 ? -18.335 14.758 5.837 1.00 98.88 684 LYS A N 1
ATOM 5248 C CA . LYS A 1 684 ? -19.596 14.870 6.584 1.00 98.88 684 LYS A CA 1
ATOM 5249 C C . LYS A 1 684 ? -20.250 13.503 6.822 1.00 98.88 684 LYS A C 1
ATOM 5251 O O . LYS A 1 684 ? -20.700 13.231 7.931 1.00 98.88 684 LYS A O 1
ATOM 5256 N N . ALA A 1 685 ? -20.297 12.641 5.806 1.00 98.88 685 ALA A N 1
ATOM 5257 C CA . ALA A 1 685 ? -20.869 11.300 5.944 1.00 98.88 685 ALA A CA 1
ATOM 5258 C C . ALA A 1 685 ? -20.074 10.428 6.931 1.00 98.88 685 ALA A C 1
ATOM 5260 O O . ALA A 1 685 ? -20.669 9.676 7.704 1.00 98.88 685 ALA A O 1
ATOM 5261 N N . ALA A 1 686 ? -18.745 10.558 6.942 1.00 98.81 686 ALA A N 1
ATOM 5262 C CA . ALA A 1 686 ? -17.890 9.879 7.907 1.00 98.81 686 ALA A CA 1
ATOM 5263 C C . ALA A 1 686 ? -18.127 10.376 9.349 1.00 98.81 686 ALA A C 1
ATOM 5265 O O . ALA A 1 686 ? -18.211 9.555 10.260 1.00 98.81 686 ALA A O 1
ATOM 5266 N N . ASP A 1 687 ? -18.323 11.683 9.572 1.00 98.88 687 ASP A N 1
ATOM 5267 C CA . ASP A 1 687 ? -18.690 12.217 10.898 1.00 98.88 687 ASP A CA 1
ATOM 5268 C C . ASP A 1 687 ? -20.046 11.679 11.392 1.00 98.88 687 ASP A C 1
ATOM 5270 O O . ASP A 1 687 ? -20.164 11.230 12.535 1.00 98.88 687 ASP A O 1
ATOM 5274 N N . GLU A 1 688 ? -21.058 11.651 10.515 1.00 98.88 688 GLU A N 1
ATOM 5275 C CA . GLU A 1 688 ? -22.377 11.072 10.810 1.00 98.88 688 GLU A CA 1
ATOM 5276 C C . GLU A 1 688 ? -22.267 9.575 11.169 1.00 98.88 688 GLU A C 1
ATOM 5278 O O . GLU A 1 688 ? -22.894 9.107 12.124 1.00 98.88 688 GLU A O 1
ATOM 5283 N N . ALA A 1 689 ? -21.423 8.827 10.453 1.00 98.88 689 ALA A N 1
ATOM 5284 C CA . ALA A 1 689 ? -21.127 7.425 10.736 1.00 98.88 689 ALA A CA 1
ATOM 5285 C C . ALA A 1 689 ? -20.447 7.232 12.105 1.00 98.88 689 ALA A C 1
ATOM 5287 O O . ALA A 1 689 ? -20.855 6.358 12.878 1.00 98.88 689 ALA A O 1
ATOM 5288 N N . VAL A 1 690 ? -19.465 8.075 12.455 1.00 98.88 690 VAL A N 1
ATOM 5289 C CA . VAL A 1 690 ? -18.835 8.067 13.787 1.00 98.88 690 VAL A CA 1
ATOM 5290 C C . VAL A 1 690 ? -19.893 8.276 14.867 1.00 98.88 690 VAL A C 1
ATOM 5292 O O . VAL A 1 690 ? -19.932 7.505 15.826 1.00 98.88 690 VAL A O 1
ATOM 5295 N N . LYS A 1 691 ? -20.802 9.246 14.703 1.00 98.81 691 LYS A N 1
ATOM 5296 C CA . LYS A 1 691 ? -21.865 9.516 15.684 1.00 98.81 691 LYS A CA 1
ATOM 5297 C C . LYS A 1 691 ? -22.708 8.281 15.992 1.00 98.81 691 LYS A C 1
ATOM 5299 O O . LYS A 1 691 ? -22.931 7.977 17.163 1.00 98.81 691 LYS A O 1
ATOM 5304 N N . ILE A 1 692 ? -23.137 7.558 14.958 1.00 98.94 692 ILE A N 1
ATOM 5305 C CA . ILE A 1 692 ? -23.944 6.335 15.094 1.00 98.94 692 ILE A CA 1
ATOM 5306 C C . ILE A 1 692 ? -23.202 5.277 15.924 1.00 98.94 692 ILE A C 1
ATOM 5308 O O . ILE A 1 692 ? -23.796 4.636 16.796 1.00 98.94 692 ILE A O 1
ATOM 5312 N N . ILE A 1 693 ? -21.900 5.109 15.682 1.00 98.88 693 ILE A N 1
ATOM 5313 C CA . ILE A 1 693 ? -21.061 4.148 16.407 1.00 98.88 693 ILE A CA 1
ATOM 5314 C C . ILE A 1 693 ? -20.895 4.572 17.871 1.00 98.88 693 ILE A C 1
ATOM 5316 O O . ILE A 1 693 ? -21.047 3.745 18.775 1.00 98.88 693 ILE A O 1
ATOM 5320 N N . LEU A 1 694 ? -20.620 5.856 18.124 1.00 98.81 694 LEU A N 1
ATOM 5321 C CA . LEU A 1 694 ? -20.450 6.372 19.485 1.00 98.81 694 LEU A CA 1
ATOM 5322 C C . LEU A 1 694 ? -21.743 6.261 20.304 1.00 98.81 694 LEU A C 1
ATOM 5324 O O . LEU A 1 694 ? -21.690 5.873 21.470 1.00 98.81 694 LEU A O 1
ATOM 5328 N N . ASP A 1 695 ? -22.902 6.500 19.690 1.00 98.81 695 ASP A N 1
ATOM 5329 C CA . ASP A 1 695 ? -24.207 6.340 20.343 1.00 98.81 695 ASP A CA 1
ATOM 5330 C C . ASP A 1 695 ? -24.502 4.889 20.736 1.00 98.81 695 ASP A C 1
ATOM 5332 O O . ASP A 1 695 ? -25.147 4.636 21.756 1.00 98.81 695 ASP A O 1
ATOM 5336 N N . ALA A 1 696 ? -24.039 3.914 19.952 1.00 98.88 696 ALA A N 1
ATOM 5337 C CA . ALA A 1 696 ? -24.136 2.506 20.327 1.00 98.88 696 ALA A CA 1
ATOM 5338 C C . ALA A 1 696 ? -23.212 2.166 21.501 1.00 98.88 696 ALA A C 1
ATOM 5340 O O . ALA A 1 696 ? -23.613 1.433 22.409 1.00 98.88 696 ALA A O 1
ATOM 5341 N N . ILE A 1 697 ? -21.991 2.710 21.502 1.00 98.69 697 ILE A N 1
ATOM 5342 C CA . ILE A 1 697 ? -21.037 2.546 22.603 1.00 98.69 697 ILE A CA 1
ATOM 5343 C C . ILE A 1 697 ? -21.593 3.112 23.910 1.00 98.69 697 ILE A C 1
ATOM 5345 O O . ILE A 1 697 ? -21.494 2.447 24.946 1.00 98.69 697 ILE A O 1
ATOM 5349 N N . GLU A 1 698 ? -22.227 4.282 23.860 1.00 98.44 698 GLU A N 1
ATOM 5350 C CA . GLU A 1 698 ? -22.899 4.896 25.007 1.00 98.44 698 GLU A CA 1
ATOM 5351 C C . GLU A 1 698 ? -23.956 3.947 25.599 1.00 98.44 698 GLU A C 1
ATOM 5353 O O . GLU A 1 698 ? -23.939 3.645 26.793 1.00 98.44 698 GLU A O 1
ATOM 5358 N N . GLN A 1 699 ? -24.815 3.371 24.751 1.00 98.62 699 GLN A N 1
ATOM 5359 C CA . GLN A 1 699 ? -25.901 2.474 25.171 1.00 98.62 699 GLN A CA 1
ATOM 5360 C C . GLN A 1 699 ? -25.428 1.175 25.837 1.00 98.62 699 GLN A C 1
ATOM 5362 O O . GLN A 1 699 ? -26.131 0.618 26.686 1.00 98.62 699 GLN A O 1
ATOM 5367 N N . VAL A 1 700 ? -24.257 0.656 25.460 1.00 98.44 700 VAL A N 1
ATOM 5368 C CA . VAL A 1 700 ? -23.702 -0.566 26.070 1.00 98.44 700 VAL A CA 1
ATOM 5369 C C . VAL A 1 700 ? -22.725 -0.281 27.209 1.00 98.44 700 VAL A C 1
ATOM 5371 O O . VAL A 1 700 ? -22.227 -1.225 27.823 1.00 98.44 700 VAL A O 1
ATOM 5374 N N . GLY A 1 701 ? -22.457 0.993 27.513 1.00 98.12 701 GLY A N 1
ATOM 5375 C CA . GLY A 1 701 ? -21.445 1.394 28.489 1.00 98.12 701 GLY A CA 1
ATOM 5376 C C . GLY A 1 701 ? -20.039 0.935 28.093 1.00 98.12 701 GLY A C 1
ATOM 5377 O O . GLY A 1 701 ? -19.283 0.440 28.937 1.00 98.12 701 GLY A O 1
ATOM 5378 N N . GLY A 1 702 ? -19.733 1.021 26.796 1.00 98.38 702 GLY A N 1
ATOM 5379 C CA . GLY A 1 702 ? -18.470 0.602 26.194 1.00 98.38 702 GLY A CA 1
ATOM 5380 C C . GLY A 1 702 ? -17.423 1.714 26.138 1.00 98.38 702 GLY A C 1
ATOM 5381 O O . GLY A 1 702 ? -17.561 2.765 26.766 1.00 98.38 702 GLY A O 1
ATOM 5382 N N . ILE A 1 703 ? -16.375 1.465 25.358 1.00 98.75 703 ILE A N 1
ATOM 5383 C CA . ILE A 1 703 ? -15.262 2.380 25.102 1.00 98.75 703 ILE A CA 1
ATOM 5384 C C . ILE A 1 703 ? -15.143 2.588 23.591 1.00 98.75 703 ILE A C 1
ATOM 5386 O O . ILE A 1 703 ? -15.336 1.645 22.824 1.00 98.75 703 ILE A O 1
ATOM 5390 N N . TYR A 1 704 ? -14.798 3.794 23.152 1.00 98.75 704 TYR A N 1
ATOM 5391 C CA . TYR A 1 704 ? -14.398 4.046 21.768 1.00 98.75 704 TYR A CA 1
ATOM 5392 C C . TYR A 1 704 ? -12.937 4.479 21.678 1.00 98.75 704 TYR A C 1
ATOM 5394 O O . TYR A 1 704 ? -12.413 5.140 22.577 1.00 98.75 704 TYR A O 1
ATOM 5402 N N . VAL A 1 705 ? -12.318 4.132 20.554 1.00 98.81 705 VAL A N 1
ATOM 5403 C CA . VAL A 1 705 ? -11.056 4.660 20.044 1.00 98.81 705 VAL A CA 1
ATOM 5404 C C . VAL A 1 705 ? -11.322 5.100 18.607 1.00 98.81 705 VAL A C 1
ATOM 5406 O O . VAL A 1 705 ? -11.632 4.265 17.762 1.00 98.81 705 VAL A O 1
ATOM 5409 N N . VAL A 1 706 ? -11.245 6.399 18.330 1.00 98.88 706 VAL A N 1
ATOM 5410 C CA . VAL A 1 706 ? -11.412 6.959 16.978 1.00 98.88 706 VAL A CA 1
ATOM 5411 C C . VAL A 1 706 ? -10.067 7.499 16.523 1.00 98.88 706 VAL A C 1
ATOM 5413 O O . VAL A 1 706 ? -9.461 8.285 17.248 1.00 98.88 706 VAL A O 1
ATOM 5416 N N . THR A 1 707 ? -9.586 7.074 15.360 1.00 98.81 707 THR A N 1
ATOM 5417 C CA . THR A 1 707 ? -8.311 7.519 14.788 1.00 98.81 707 THR A CA 1
ATOM 5418 C C . THR A 1 707 ? -8.340 7.485 13.258 1.00 98.81 707 THR A C 1
ATOM 5420 O O . THR A 1 707 ? -9.398 7.257 12.681 1.00 98.81 707 THR A O 1
ATOM 5423 N N . ALA A 1 708 ? -7.201 7.711 12.609 1.00 98.81 708 ALA A N 1
ATOM 5424 C CA . ALA A 1 708 ? -6.996 7.505 11.180 1.00 98.81 708 ALA A CA 1
ATOM 5425 C C . ALA A 1 708 ? -5.667 6.779 10.946 1.00 98.81 708 ALA A C 1
ATOM 5427 O O . ALA A 1 708 ? -4.863 6.612 11.862 1.00 98.81 708 ALA A O 1
ATOM 5428 N N . ASP A 1 709 ? -5.449 6.323 9.725 1.00 98.19 709 ASP A N 1
ATOM 5429 C CA . ASP A 1 709 ? -4.251 5.613 9.287 1.00 98.19 709 ASP A CA 1
ATOM 5430 C C . ASP A 1 709 ? -3.260 6.516 8.533 1.00 98.19 709 ASP A C 1
ATOM 5432 O O . ASP A 1 709 ? -2.065 6.234 8.538 1.00 98.19 709 ASP A O 1
ATOM 5436 N N . HIS A 1 710 ? -3.732 7.607 7.926 1.00 97.25 710 HIS A N 1
ATOM 5437 C CA . HIS A 1 710 ? -2.945 8.711 7.360 1.00 97.25 710 HIS A CA 1
ATOM 5438 C C . HIS A 1 710 ? -3.847 9.919 7.034 1.00 97.25 710 HIS A C 1
ATOM 5440 O O . HIS A 1 710 ? -5.053 9.888 7.274 1.00 97.25 710 HIS A O 1
ATOM 5446 N N . GLY A 1 711 ? -3.254 10.993 6.498 1.00 96.81 711 GLY A N 1
ATOM 5447 C CA . GLY A 1 711 ? -3.969 12.160 5.973 1.00 96.81 711 GLY A CA 1
ATOM 5448 C C . GLY A 1 711 ? -4.208 12.108 4.458 1.00 96.81 711 GLY A C 1
ATOM 5449 O O . GLY A 1 711 ? -3.463 11.442 3.731 1.00 96.81 711 GLY A O 1
ATOM 5450 N N . ASN A 1 712 ? -5.249 12.804 3.998 1.00 93.88 712 ASN A N 1
ATOM 5451 C CA . ASN A 1 712 ? -5.624 13.029 2.594 1.00 93.88 712 ASN A CA 1
ATOM 5452 C C . ASN A 1 712 ? -6.550 14.265 2.506 1.00 93.88 712 ASN A C 1
ATOM 5454 O O . ASN A 1 712 ? -6.154 15.319 2.010 1.00 93.88 712 ASN A O 1
ATOM 5458 N N . ALA A 1 713 ? -7.755 14.174 3.080 1.00 98.06 713 ALA A N 1
ATOM 5459 C CA . ALA A 1 713 ? -8.827 15.161 2.909 1.00 98.06 713 ALA A CA 1
ATOM 5460 C C . ALA A 1 713 ? -8.571 16.532 3.570 1.00 98.06 713 ALA A C 1
ATOM 5462 O O . ALA A 1 713 ? -9.294 17.500 3.312 1.00 98.06 713 ALA A O 1
ATOM 5463 N N . GLU A 1 714 ? -7.573 16.643 4.445 1.00 98.12 714 GLU A N 1
ATOM 5464 C CA . GLU A 1 714 ? -7.189 17.897 5.093 1.00 98.12 714 GLU A CA 1
ATOM 5465 C C . GLU A 1 714 ? -6.371 18.838 4.199 1.00 98.12 714 GLU A C 1
ATOM 5467 O O . GLU A 1 714 ? -6.192 19.999 4.567 1.00 98.12 714 GLU A O 1
ATOM 5472 N N . ASP A 1 715 ? -5.894 18.384 3.033 1.00 96.19 715 ASP A N 1
ATOM 5473 C CA . ASP A 1 715 ? -5.253 19.263 2.055 1.00 96.19 715 ASP A CA 1
ATOM 5474 C C . ASP A 1 715 ? -5.487 18.807 0.609 1.00 96.19 715 ASP A C 1
ATOM 5476 O O . ASP A 1 715 ? -4.788 17.953 0.077 1.00 96.19 715 ASP A O 1
ATOM 5480 N N . MET A 1 716 ? -6.446 19.431 -0.074 1.00 95.50 716 MET A N 1
ATOM 5481 C CA . MET A 1 716 ? -6.813 19.062 -1.449 1.00 95.50 716 MET A CA 1
ATOM 5482 C C . MET A 1 716 ? -6.016 19.803 -2.534 1.00 95.50 716 MET A C 1
ATOM 5484 O O . MET A 1 716 ? -6.360 19.758 -3.720 1.00 95.50 716 MET A O 1
ATOM 5488 N N . VAL A 1 717 ? -4.958 20.534 -2.166 1.00 92.75 717 VAL A N 1
ATOM 5489 C CA . VAL A 1 717 ? -4.175 21.361 -3.099 1.00 92.75 717 VAL A CA 1
ATOM 5490 C C . VAL A 1 717 ? -2.676 21.208 -2.879 1.00 92.75 717 VAL A C 1
ATOM 5492 O O . VAL A 1 717 ? -2.189 21.062 -1.765 1.00 92.75 717 VAL A O 1
ATOM 5495 N N . LYS A 1 718 ? -1.890 21.274 -3.956 1.00 85.62 718 LYS A N 1
ATOM 5496 C CA . LYS A 1 718 ? -0.427 21.289 -3.838 1.00 85.62 718 LYS A CA 1
ATOM 5497 C C . LYS A 1 718 ? 0.007 22.642 -3.294 1.00 85.62 718 LYS A C 1
ATOM 5499 O O . LYS A 1 718 ? -0.415 23.667 -3.824 1.00 85.62 718 LYS A O 1
ATOM 5504 N N . ARG A 1 719 ? 0.909 22.666 -2.312 1.00 89.06 719 ARG A N 1
ATOM 5505 C CA . ARG A 1 719 ? 1.396 23.910 -1.694 1.00 89.06 719 ARG A CA 1
ATOM 5506 C C . ARG A 1 719 ? 2.875 24.160 -1.940 1.00 89.06 719 ARG A C 1
ATOM 5508 O O . ARG A 1 719 ? 3.670 23.241 -2.129 1.00 89.06 719 ARG A O 1
ATOM 5515 N N . ASN A 1 720 ? 3.249 25.436 -1.952 1.00 86.19 720 ASN A N 1
ATOM 5516 C CA . ASN A 1 720 ? 4.646 25.848 -1.905 1.00 86.19 720 ASN A CA 1
ATOM 5517 C C . ASN A 1 720 ? 5.198 25.753 -0.467 1.00 86.19 720 ASN A C 1
ATOM 5519 O O . ASN A 1 720 ? 4.473 25.480 0.487 1.00 86.19 720 ASN A O 1
ATOM 5523 N N . LYS A 1 721 ? 6.492 26.042 -0.290 1.00 84.38 721 LYS A N 1
ATOM 5524 C CA . LYS A 1 721 ? 7.150 26.016 1.032 1.00 84.38 721 LYS A CA 1
ATOM 5525 C C . LYS A 1 721 ? 6.588 27.026 2.044 1.00 84.38 721 LYS A C 1
ATOM 5527 O O . LYS A 1 721 ? 6.892 26.912 3.222 1.00 84.38 721 LYS A O 1
ATOM 5532 N N . THR A 1 722 ? 5.815 28.018 1.600 1.00 88.38 722 THR A N 1
ATOM 5533 C CA . THR A 1 722 ? 5.156 29.005 2.468 1.00 88.38 722 THR A CA 1
ATOM 5534 C C . THR A 1 722 ? 3.688 28.656 2.741 1.00 88.38 722 THR A C 1
ATOM 5536 O O . THR A 1 722 ? 2.964 29.499 3.256 1.00 88.38 722 THR A O 1
ATOM 5539 N N . GLY A 1 723 ? 3.223 27.460 2.354 1.00 87.06 723 GLY A N 1
ATOM 5540 C CA . GLY A 1 723 ? 1.857 26.980 2.603 1.00 87.06 723 GLY A CA 1
ATOM 5541 C C . GLY A 1 723 ? 0.785 27.506 1.639 1.00 87.06 723 GLY A C 1
ATOM 5542 O O . GLY A 1 723 ? -0.399 27.240 1.836 1.00 87.06 723 GLY A O 1
ATOM 5543 N N . GLN A 1 724 ? 1.164 28.235 0.585 1.00 91.81 724 GLN A N 1
ATOM 5544 C CA . GLN A 1 724 ? 0.210 28.765 -0.395 1.00 91.81 724 GLN A CA 1
ATOM 5545 C C . GLN A 1 724 ? -0.058 27.750 -1.515 1.00 91.81 724 GLN A C 1
ATOM 5547 O O . GLN A 1 724 ? 0.899 27.111 -1.972 1.00 91.81 724 GLN A O 1
ATOM 5552 N N . PRO A 1 725 ? -1.306 27.639 -2.012 1.00 93.50 725 PRO A N 1
ATOM 5553 C CA . PRO A 1 725 ? -1.632 26.786 -3.150 1.00 93.50 725 PRO A CA 1
ATOM 5554 C C . PRO A 1 725 ? -0.803 27.135 -4.392 1.00 93.50 725 PRO A C 1
ATOM 5556 O O . PRO A 1 725 ? -0.637 28.302 -4.751 1.00 93.50 725 PRO A O 1
ATOM 5559 N N . LEU A 1 726 ? -0.290 26.111 -5.065 1.00 87.88 726 LEU A N 1
ATOM 5560 C CA . LEU A 1 726 ? 0.413 26.235 -6.332 1.00 87.88 726 LEU A CA 1
ATOM 5561 C C . LEU A 1 726 ? -0.583 26.432 -7.469 1.00 87.88 726 LEU A C 1
ATOM 5563 O O . LEU A 1 726 ? -1.640 25.803 -7.508 1.00 87.88 726 LEU A O 1
ATOM 5567 N N . LEU A 1 727 ? -0.196 27.267 -8.432 1.00 88.81 727 LEU A N 1
ATOM 5568 C CA . LEU A 1 727 ? -0.942 27.478 -9.666 1.00 88.81 727 LEU A CA 1
ATOM 5569 C C . LEU A 1 727 ? -0.244 26.774 -10.833 1.00 88.81 727 LEU A C 1
ATOM 5571 O O . LEU A 1 727 ? 0.984 26.655 -10.864 1.00 88.81 727 LEU A O 1
ATOM 5575 N N . ASP A 1 728 ? -1.016 26.264 -11.782 1.00 80.44 728 ASP A N 1
ATOM 5576 C CA . ASP A 1 728 ? -0.522 25.757 -13.054 1.00 80.44 728 ASP A CA 1
ATOM 5577 C C . ASP A 1 728 ? -0.183 26.910 -14.020 1.00 80.44 728 ASP A C 1
ATOM 5579 O O . ASP A 1 728 ? -0.320 28.096 -13.707 1.00 80.44 728 ASP A O 1
ATOM 5583 N N . LYS A 1 729 ? 0.271 26.570 -15.232 1.00 79.88 729 LYS A N 1
ATOM 5584 C CA . LYS A 1 729 ? 0.642 27.566 -16.254 1.00 79.88 729 LYS A CA 1
ATOM 5585 C C . LYS A 1 729 ? -0.537 28.426 -16.730 1.00 79.88 729 LYS A C 1
ATOM 5587 O O . LYS A 1 729 ? -0.301 29.480 -17.311 1.00 79.88 729 LYS A O 1
ATOM 5592 N N . ALA A 1 730 ? -1.772 27.977 -16.517 1.00 84.31 730 ALA A N 1
ATOM 5593 C CA . ALA A 1 730 ? -2.995 28.696 -16.857 1.00 84.31 730 ALA A CA 1
ATOM 5594 C C . ALA A 1 730 ? -3.544 29.517 -15.673 1.00 84.31 730 ALA A C 1
ATOM 5596 O O . ALA A 1 730 ? -4.592 30.146 -15.806 1.00 84.31 730 ALA A O 1
ATOM 5597 N N . GLY A 1 731 ? -2.851 29.529 -14.527 1.00 87.75 731 GLY A N 1
ATOM 5598 C CA . GLY A 1 731 ? -3.281 30.230 -13.320 1.00 87.75 731 GLY A CA 1
ATOM 5599 C C . GLY A 1 731 ? -4.352 29.489 -12.514 1.00 87.75 731 GLY A C 1
ATOM 5600 O O . GLY A 1 731 ? -4.947 30.092 -11.623 1.00 87.75 731 GLY A O 1
ATOM 5601 N N . LYS A 1 732 ? -4.617 28.207 -12.800 1.00 87.94 732 LYS A N 1
ATOM 5602 C CA . LYS A 1 732 ? -5.535 27.366 -12.018 1.00 87.94 732 LYS A CA 1
ATOM 5603 C C . LYS A 1 732 ? -4.813 26.681 -10.868 1.00 87.94 732 LYS A C 1
ATOM 5605 O O . LYS A 1 732 ? -3.638 26.355 -10.974 1.00 87.94 732 LYS A O 1
ATOM 5610 N N . ILE A 1 733 ? -5.534 26.429 -9.781 1.00 90.69 733 ILE A N 1
ATOM 5611 C CA . ILE A 1 733 ? -5.007 25.707 -8.620 1.00 90.69 733 ILE A CA 1
ATOM 5612 C C . ILE A 1 733 ? -4.616 24.286 -9.020 1.00 90.69 733 ILE A C 1
ATOM 5614 O O . ILE A 1 733 ? -5.365 23.589 -9.704 1.00 90.69 733 ILE A O 1
ATOM 5618 N N . GLN A 1 734 ? -3.443 23.853 -8.567 1.00 83.25 734 GLN A N 1
ATOM 5619 C CA . GLN A 1 734 ? -3.006 22.475 -8.715 1.00 83.25 734 GLN A CA 1
ATOM 5620 C C . GLN A 1 734 ? -3.608 21.619 -7.602 1.00 83.25 734 GLN A C 1
ATOM 5622 O O . GLN A 1 734 ? -3.227 21.747 -6.439 1.00 83.25 734 GLN A O 1
ATOM 5627 N N . ILE A 1 735 ? -4.516 20.726 -7.979 1.00 87.69 735 ILE A N 1
ATOM 5628 C CA . ILE A 1 735 ? -5.157 19.783 -7.064 1.00 87.69 735 ILE A CA 1
ATOM 5629 C C . ILE A 1 735 ? -4.142 18.758 -6.544 1.00 87.69 735 ILE A C 1
ATOM 5631 O O . ILE A 1 735 ? -3.258 18.302 -7.284 1.00 87.69 735 ILE A O 1
ATOM 5635 N N . LEU A 1 736 ? -4.257 18.429 -5.258 1.00 75.81 736 LEU A N 1
ATOM 5636 C CA . LEU A 1 736 ? -3.580 17.299 -4.634 1.00 75.81 736 LEU A CA 1
ATOM 5637 C C . LEU A 1 736 ? -4.563 16.130 -4.585 1.00 75.81 736 LEU A C 1
ATOM 5639 O O . LEU A 1 736 ? -5.671 16.271 -4.090 1.00 75.81 736 LEU A O 1
ATOM 5643 N N . THR A 1 737 ? -4.153 14.995 -5.139 1.00 72.12 737 THR A N 1
ATOM 5644 C CA . THR A 1 737 ? -4.931 13.747 -5.156 1.00 72.12 737 THR A CA 1
ATOM 5645 C C . THR A 1 737 ? -4.193 12.623 -4.431 1.00 72.12 737 THR A C 1
ATOM 5647 O O . THR A 1 737 ? -4.523 11.457 -4.608 1.00 72.12 737 THR A O 1
ATOM 5650 N N . SER A 1 738 ? -3.115 12.939 -3.715 1.00 76.94 738 SER A N 1
ATOM 5651 C CA . SER A 1 738 ? -2.305 11.981 -2.960 1.00 76.94 738 SER A CA 1
ATOM 5652 C C . SER A 1 738 ? -2.512 12.192 -1.469 1.00 76.94 738 SER A C 1
ATOM 5654 O O . SER A 1 738 ? -2.945 13.264 -1.059 1.00 76.94 738 SER A O 1
ATOM 5656 N N . HIS A 1 739 ? -2.073 11.231 -0.663 1.00 86.38 739 HIS A N 1
ATOM 5657 C CA . HIS A 1 739 ? -1.975 11.408 0.782 1.00 86.38 739 HIS A CA 1
ATOM 5658 C C . HIS A 1 739 ? -1.026 12.555 1.157 1.00 86.38 739 HIS A C 1
ATOM 5660 O O . HIS A 1 739 ? -0.258 13.075 0.330 1.00 86.38 739 HIS A O 1
ATOM 5666 N N . THR A 1 740 ? -1.040 12.906 2.438 1.00 87.75 740 THR A N 1
ATOM 5667 C CA . THR A 1 740 ? -0.232 13.989 3.003 1.00 87.75 740 THR A CA 1
ATOM 5668 C C . THR A 1 740 ? 0.794 13.472 4.024 1.00 87.75 740 THR A C 1
ATOM 5670 O O . THR A 1 740 ? 0.919 12.276 4.294 1.00 87.75 740 THR A O 1
ATOM 5673 N N . LEU A 1 741 ? 1.555 14.406 4.601 1.00 90.94 741 LEU A N 1
ATOM 5674 C CA . LEU A 1 741 ? 2.467 14.169 5.727 1.00 90.94 741 LEU A CA 1
ATOM 5675 C C . LEU A 1 741 ? 1.844 14.586 7.070 1.00 90.94 741 LEU A C 1
ATOM 5677 O O . LEU A 1 741 ? 2.546 14.695 8.075 1.00 90.94 741 LEU A O 1
ATOM 5681 N N . GLN A 1 742 ? 0.544 14.876 7.103 1.00 96.56 742 GLN A N 1
ATOM 5682 C CA . GLN A 1 742 ? -0.084 15.402 8.306 1.00 96.56 742 GLN A CA 1
ATOM 5683 C C . GLN A 1 742 ? -0.215 14.321 9.385 1.00 96.56 742 GLN A C 1
ATOM 5685 O O . GLN A 1 742 ? -0.358 13.132 9.078 1.00 96.56 742 GLN A O 1
ATOM 5690 N N . PRO A 1 743 ? -0.133 14.702 10.670 1.00 98.00 743 PRO A N 1
ATOM 5691 C CA . PRO A 1 743 ? -0.485 13.798 11.748 1.00 98.00 743 PRO A CA 1
ATOM 5692 C C . PRO A 1 743 ? -1.992 13.518 11.732 1.00 98.00 743 PRO A C 1
ATOM 5694 O O . PRO A 1 743 ? -2.777 14.262 11.147 1.00 98.00 743 PRO A O 1
ATOM 5697 N N . VAL A 1 744 ? -2.399 12.465 12.433 1.00 98.69 744 VAL A N 1
ATOM 5698 C CA . VAL A 1 744 ? -3.802 12.042 12.512 1.00 98.69 744 VAL A CA 1
ATOM 5699 C C . VAL A 1 744 ? -4.346 12.166 13.933 1.00 98.69 744 VAL A C 1
ATOM 5701 O O . VAL A 1 744 ? -3.575 12.047 14.895 1.00 98.69 744 VAL A O 1
ATOM 5704 N N . PRO A 1 745 ? -5.659 12.399 14.111 1.00 97.94 745 PRO A N 1
ATOM 5705 C CA . PRO A 1 745 ? -6.260 12.430 15.433 1.00 97.94 745 PRO A CA 1
ATOM 5706 C C . PRO A 1 745 ? -6.295 11.036 16.061 1.00 97.94 745 PRO A C 1
ATOM 5708 O O . PRO A 1 745 ? -6.434 10.018 15.386 1.00 97.94 745 PRO A O 1
ATOM 5711 N N . ILE A 1 746 ? -6.249 11.000 17.386 1.00 98.62 746 ILE A N 1
ATOM 5712 C CA . ILE A 1 746 ? -6.732 9.881 18.184 1.00 98.62 746 ILE A CA 1
ATOM 5713 C C . ILE A 1 746 ? -7.574 10.415 19.341 1.00 98.62 746 ILE A C 1
ATOM 5715 O O . ILE A 1 746 ? -7.156 11.313 20.075 1.00 98.62 746 ILE A O 1
ATOM 5719 N N . ALA A 1 747 ? -8.762 9.845 19.507 1.00 98.56 747 ALA A N 1
ATOM 5720 C CA . ALA A 1 747 ? -9.691 10.155 20.582 1.00 98.56 747 ALA A CA 1
ATOM 5721 C C . ALA A 1 747 ? -10.116 8.880 21.313 1.00 98.56 747 ALA A C 1
ATOM 5723 O O . ALA A 1 747 ? -10.395 7.865 20.674 1.00 98.56 747 ALA A O 1
ATOM 5724 N N . ILE A 1 748 ? -10.219 8.947 22.641 1.00 98.50 748 ILE A N 1
ATOM 5725 C CA . ILE A 1 748 ? -10.720 7.851 23.483 1.00 98.50 748 ILE A CA 1
ATOM 5726 C C . ILE A 1 748 ? -11.876 8.317 24.372 1.00 98.50 748 ILE A C 1
ATOM 5728 O O . ILE A 1 748 ? -11.925 9.469 24.798 1.00 98.50 748 ILE A O 1
ATOM 5732 N N . GLY A 1 749 ? -12.819 7.434 24.690 1.00 97.75 749 GLY A N 1
ATOM 5733 C CA . GLY A 1 749 ? -13.942 7.803 25.554 1.00 97.75 749 GLY A CA 1
ATOM 5734 C C . GLY A 1 749 ? -14.994 6.717 25.706 1.00 97.75 749 GLY A C 1
ATOM 5735 O O . GLY A 1 749 ? -14.714 5.542 25.494 1.00 97.75 749 GLY A O 1
ATOM 5736 N N . GLY A 1 750 ? -16.202 7.132 26.084 1.00 97.19 750 GLY A N 1
ATOM 5737 C CA . GLY A 1 750 ? -17.348 6.264 26.360 1.00 97.19 750 GLY A CA 1
ATOM 5738 C C . GLY A 1 750 ? -17.541 5.973 27.858 1.00 97.19 750 GLY A C 1
ATOM 5739 O O . GLY A 1 750 ? -16.603 6.144 28.644 1.00 97.19 750 GLY A O 1
ATOM 5740 N N . PRO A 1 751 ? -18.737 5.524 28.288 1.00 97.00 751 PRO A N 1
ATOM 5741 C CA . PRO A 1 751 ? -19.056 5.337 29.710 1.00 97.00 751 PRO A CA 1
ATOM 5742 C C . PRO A 1 751 ? -18.291 4.189 30.369 1.00 97.00 751 PRO A C 1
ATOM 5744 O O . PRO A 1 751 ? -18.212 4.103 31.593 1.00 97.00 751 PRO A O 1
ATOM 5747 N N . GLY A 1 752 ? -17.747 3.277 29.563 1.00 96.38 752 GLY A N 1
ATOM 5748 C CA . GLY A 1 752 ? -16.907 2.182 30.027 1.00 96.38 752 GLY A CA 1
ATOM 5749 C C . GLY A 1 752 ? -15.478 2.602 30.358 1.00 96.38 752 GLY A C 1
ATOM 5750 O O . GLY A 1 752 ? -14.766 1.808 30.974 1.00 96.38 752 GLY A O 1
ATOM 5751 N N . LEU A 1 753 ? -15.056 3.809 29.964 1.00 96.75 753 LEU A N 1
ATOM 5752 C CA . LEU A 1 753 ? -13.702 4.301 30.192 1.00 96.75 753 LEU A CA 1
ATOM 5753 C C . LEU A 1 753 ? -13.519 4.685 31.666 1.00 96.75 753 LEU A C 1
ATOM 5755 O O . LEU A 1 753 ? -14.271 5.496 32.207 1.00 96.75 753 LEU A O 1
ATOM 5759 N N . ALA A 1 754 ? -12.494 4.129 32.314 1.00 94.38 754 ALA A N 1
ATOM 5760 C CA . ALA A 1 754 ? -12.169 4.487 33.692 1.00 94.38 754 ALA A CA 1
ATOM 5761 C C . ALA A 1 754 ? -11.813 5.984 33.803 1.00 94.38 754 ALA A C 1
ATOM 5763 O O . ALA A 1 754 ? -11.139 6.544 32.939 1.00 94.38 754 ALA A O 1
ATOM 5764 N N . SER A 1 755 ? -12.267 6.642 34.875 1.00 89.81 755 SER A N 1
ATOM 5765 C CA . SER A 1 755 ? -12.225 8.107 35.010 1.00 89.81 755 SER A CA 1
ATOM 5766 C C . SER A 1 755 ? -10.822 8.705 34.911 1.00 89.81 755 SER A C 1
ATOM 5768 O O . SER A 1 755 ? -10.670 9.757 34.297 1.00 89.81 755 SER A O 1
ATOM 5770 N N . GLY A 1 756 ? -9.820 8.021 35.470 1.00 92.38 756 GLY A N 1
ATOM 5771 C CA . GLY A 1 756 ? -8.418 8.449 35.472 1.00 92.38 756 GLY A CA 1
ATOM 5772 C C . GLY A 1 756 ? -7.650 8.138 34.183 1.00 92.38 756 GLY A C 1
ATOM 5773 O O . GLY A 1 756 ? -6.441 8.349 34.137 1.00 92.38 756 GLY A O 1
ATOM 5774 N N . VAL A 1 757 ? -8.302 7.602 33.144 1.00 96.75 757 VAL A N 1
ATOM 5775 C CA . VAL A 1 757 ? -7.635 7.327 31.865 1.00 96.75 757 VAL A CA 1
ATOM 5776 C C . VAL A 1 757 ? -7.491 8.614 31.064 1.00 96.75 757 VAL A C 1
ATOM 5778 O O . VAL A 1 757 ? -8.484 9.265 30.722 1.00 96.75 757 VAL A O 1
ATOM 5781 N N . ARG A 1 758 ? -6.247 8.934 30.711 1.00 96.88 758 ARG A N 1
ATOM 5782 C CA . ARG A 1 758 ? -5.892 10.061 29.845 1.00 96.88 758 ARG A CA 1
ATOM 5783 C C . ARG A 1 758 ? -4.675 9.745 28.991 1.00 96.88 758 ARG A C 1
ATOM 5785 O O . ARG A 1 758 ? -3.936 8.804 29.279 1.00 96.88 758 ARG A O 1
ATOM 5792 N N . PHE A 1 759 ? -4.442 10.553 27.963 1.00 97.62 759 PHE A N 1
ATOM 5793 C CA . PHE A 1 759 ? -3.211 10.467 27.197 1.00 97.62 759 PHE A CA 1
ATOM 5794 C C . PHE A 1 759 ? -2.006 10.928 28.014 1.00 97.62 759 PHE A C 1
ATOM 5796 O O . PHE A 1 759 ? -2.006 11.996 28.630 1.00 97.6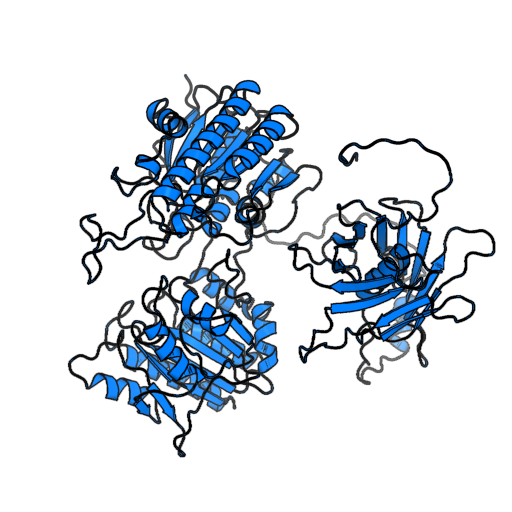2 759 PHE A O 1
ATOM 5803 N N . ARG A 1 760 ? -0.955 10.114 27.981 1.00 96.12 760 ARG A N 1
ATOM 5804 C CA . ARG A 1 760 ? 0.299 10.368 28.679 1.00 96.12 760 ARG A CA 1
ATOM 5805 C C . ARG A 1 760 ? 1.121 11.446 27.972 1.00 96.12 760 ARG A C 1
ATOM 5807 O O . ARG A 1 760 ? 1.120 11.550 26.742 1.00 96.12 760 ARG A O 1
ATOM 5814 N N . LYS A 1 761 ? 1.846 12.245 28.755 1.00 94.00 761 LYS A N 1
ATOM 5815 C CA . LYS A 1 761 ? 2.635 13.391 28.259 1.00 94.00 761 LYS A CA 1
ATOM 5816 C C . LYS A 1 761 ? 4.082 13.038 27.913 1.00 94.00 761 LYS A C 1
ATOM 5818 O O . LYS A 1 761 ? 4.734 13.780 27.191 1.00 94.00 761 LYS A O 1
ATOM 5823 N N . ASP A 1 762 ? 4.571 11.912 28.412 1.00 95.00 762 ASP A N 1
ATOM 5824 C CA . ASP A 1 762 ? 5.931 11.393 28.225 1.00 95.00 762 ASP A CA 1
ATOM 5825 C C . ASP A 1 762 ? 6.103 10.557 26.944 1.00 95.00 762 ASP A C 1
ATOM 5827 O O . ASP A 1 762 ? 7.204 10.102 26.650 1.00 95.00 762 ASP A O 1
ATOM 5831 N N . VAL A 1 763 ? 5.046 10.421 26.136 1.00 94.75 763 VAL A N 1
ATOM 5832 C CA . VAL A 1 763 ? 5.112 9.930 24.748 1.00 94.75 763 VAL A CA 1
ATOM 5833 C C . VAL A 1 763 ? 4.629 11.050 23.817 1.00 94.75 763 VAL A C 1
ATOM 5835 O O . VAL A 1 763 ? 3.520 10.975 23.286 1.00 94.75 763 VAL A O 1
ATOM 5838 N N . PRO A 1 764 ? 5.376 12.162 23.665 1.00 91.50 764 PRO A N 1
ATOM 5839 C CA . PRO A 1 764 ? 4.944 13.309 22.859 1.00 91.50 764 PRO A CA 1
ATOM 5840 C C . PRO A 1 764 ? 4.904 12.992 21.355 1.00 91.50 764 PRO A C 1
ATOM 5842 O O . PRO A 1 764 ? 4.049 13.515 20.649 1.00 91.50 764 PRO A O 1
ATOM 5845 N N . ASP A 1 765 ? 5.740 12.057 20.902 1.00 90.56 765 ASP A N 1
ATOM 5846 C CA . ASP A 1 765 ? 5.926 11.691 19.492 1.00 90.56 765 ASP A CA 1
ATOM 5847 C C . ASP A 1 765 ? 5.273 10.352 19.111 1.00 90.56 765 ASP A C 1
ATOM 5849 O O . ASP A 1 765 ? 5.730 9.672 18.194 1.00 90.56 765 ASP A O 1
ATOM 5853 N N . GLY A 1 766 ? 4.216 9.953 19.830 1.00 96.06 766 GLY A N 1
ATOM 5854 C CA . GLY A 1 766 ? 3.493 8.710 19.554 1.00 96.06 766 GLY A CA 1
ATOM 5855 C C . GLY A 1 766 ? 3.018 8.619 18.099 1.00 96.06 766 GLY A C 1
ATOM 5856 O O . GLY A 1 766 ? 2.598 9.615 17.507 1.00 96.06 766 GLY A O 1
ATOM 5857 N N . GLY A 1 767 ? 3.088 7.420 17.531 1.00 97.88 767 GLY A N 1
ATOM 5858 C CA . GLY A 1 767 ? 2.612 7.082 16.195 1.00 97.88 767 GLY A CA 1
ATOM 5859 C C . GLY A 1 767 ? 1.495 6.038 16.217 1.00 97.88 767 GLY A C 1
ATOM 5860 O O . GLY A 1 767 ? 1.001 5.639 17.274 1.00 97.88 767 GLY A O 1
ATOM 5861 N N . LEU A 1 768 ? 1.114 5.566 15.031 1.00 98.62 768 LEU A N 1
ATOM 5862 C CA . LEU A 1 768 ? 0.063 4.554 14.858 1.00 98.62 768 LEU A CA 1
ATOM 5863 C C . LEU A 1 768 ? 0.350 3.242 15.604 1.00 98.62 768 LEU A C 1
ATOM 5865 O O . LEU A 1 768 ? -0.562 2.632 16.157 1.00 98.62 768 LEU A O 1
ATOM 5869 N N . ALA A 1 769 ? 1.616 2.826 15.683 1.00 98.25 769 ALA A N 1
ATOM 5870 C CA . ALA A 1 769 ? 2.005 1.603 16.385 1.00 98.25 769 ALA A CA 1
ATOM 5871 C C . ALA A 1 769 ? 1.658 1.636 17.889 1.00 98.25 769 ALA A C 1
ATOM 5873 O O . ALA A 1 769 ? 1.304 0.612 18.470 1.00 98.25 769 ALA A O 1
ATOM 5874 N N . ASN A 1 770 ? 1.638 2.812 18.524 1.00 98.69 770 ASN A N 1
ATOM 5875 C CA . ASN A 1 770 ? 1.255 2.946 19.934 1.00 98.69 770 ASN A CA 1
ATOM 5876 C C . ASN A 1 770 ? -0.245 2.662 20.180 1.00 98.69 770 ASN A C 1
ATOM 5878 O O . ASN A 1 770 ? -0.666 2.397 21.315 1.00 98.69 770 ASN A O 1
ATOM 5882 N N . VAL A 1 771 ? -1.080 2.720 19.136 1.00 98.69 771 VAL A N 1
ATOM 5883 C CA . VAL A 1 771 ? -2.533 2.522 19.245 1.00 98.69 771 VAL A CA 1
ATOM 5884 C C . VAL A 1 771 ? -2.871 1.075 19.595 1.00 98.69 771 VAL A C 1
ATOM 5886 O O . VAL A 1 771 ? -3.765 0.853 20.410 1.00 98.69 771 VAL A O 1
ATOM 5889 N N . ALA A 1 772 ? -2.123 0.093 19.085 1.00 98.31 772 ALA A N 1
ATOM 5890 C CA . ALA A 1 772 ? -2.356 -1.318 19.395 1.00 98.31 772 ALA A CA 1
ATOM 5891 C C . ALA A 1 772 ? -2.249 -1.598 20.905 1.00 98.31 772 ALA A C 1
ATOM 5893 O O . ALA A 1 772 ? -3.167 -2.160 21.505 1.00 98.31 772 ALA A O 1
ATOM 5894 N N . ALA A 1 773 ? -1.164 -1.131 21.538 1.00 98.44 773 ALA A N 1
ATOM 5895 C CA . ALA A 1 773 ? -0.962 -1.250 22.981 1.00 98.44 773 ALA A CA 1
ATOM 5896 C C . ALA A 1 773 ? -2.033 -0.482 23.771 1.00 98.44 773 ALA A C 1
ATOM 5898 O O . ALA A 1 773 ? -2.526 -0.954 24.795 1.00 98.44 773 ALA A O 1
ATOM 5899 N N . THR A 1 774 ? -2.454 0.677 23.260 1.00 98.69 774 THR A N 1
ATOM 5900 C CA . THR A 1 774 ? -3.553 1.459 23.843 1.00 98.69 774 THR A CA 1
ATOM 5901 C C . THR A 1 774 ? -4.857 0.659 23.862 1.00 98.69 774 THR A C 1
ATOM 5903 O O . THR A 1 774 ? -5.506 0.558 24.900 1.00 98.69 774 THR A O 1
ATOM 5906 N N . VAL A 1 775 ? -5.221 0.029 22.745 1.00 98.50 775 VAL A N 1
ATOM 5907 C CA . VAL A 1 775 ? -6.430 -0.797 22.626 1.00 98.50 775 VAL A CA 1
ATOM 5908 C C . VAL A 1 775 ? -6.361 -2.039 23.524 1.00 98.50 775 VAL A C 1
ATOM 5910 O O . VAL A 1 775 ? -7.354 -2.379 24.166 1.00 98.50 775 VAL A O 1
ATOM 5913 N N . MET A 1 776 ? -5.198 -2.690 23.632 1.00 98.38 776 MET A N 1
ATOM 5914 C CA . MET A 1 776 ? -5.000 -3.822 24.549 1.00 98.38 776 MET A CA 1
ATOM 5915 C C . MET A 1 776 ? -5.206 -3.428 26.015 1.00 98.38 776 MET A C 1
ATOM 5917 O O . MET A 1 776 ? -5.948 -4.104 26.734 1.00 98.38 776 MET A O 1
ATOM 5921 N N . ASN A 1 777 ? -4.641 -2.291 26.429 1.00 98.44 777 ASN A N 1
ATOM 5922 C CA . ASN A 1 777 ? -4.853 -1.737 27.765 1.00 98.44 777 ASN A CA 1
ATOM 5923 C C . ASN A 1 777 ? -6.333 -1.451 28.033 1.00 98.44 777 ASN A C 1
ATOM 5925 O O . ASN A 1 777 ? -6.841 -1.794 29.100 1.00 98.44 777 ASN A O 1
ATOM 5929 N N . LEU A 1 778 ? -7.054 -0.890 27.059 1.00 98.44 778 LEU A N 1
ATOM 5930 C CA . LEU A 1 778 ? -8.492 -0.621 27.172 1.00 98.44 778 LEU A CA 1
ATOM 5931 C C . LEU A 1 778 ? -9.351 -1.897 27.228 1.00 98.44 778 LEU A C 1
ATOM 5933 O O . LEU A 1 778 ? -10.460 -1.858 27.760 1.00 98.44 778 LEU A O 1
ATOM 5937 N N . HIS A 1 779 ? -8.838 -3.035 26.755 1.00 98.31 779 HIS A N 1
ATOM 5938 C CA . HIS A 1 779 ? -9.437 -4.353 26.989 1.00 98.31 779 HIS A CA 1
ATOM 5939 C C . HIS A 1 779 ? -9.101 -4.957 28.365 1.00 98.31 779 HIS A C 1
ATOM 5941 O O . HIS A 1 779 ? -9.627 -6.022 28.697 1.00 98.31 779 HIS A O 1
ATOM 5947 N N . GLY A 1 780 ? -8.269 -4.292 29.172 1.00 97.81 780 GLY A N 1
ATOM 5948 C CA . GLY A 1 780 ? -7.852 -4.755 30.495 1.00 97.81 780 GLY A CA 1
ATOM 5949 C C . GLY A 1 780 ? -6.677 -5.734 30.463 1.00 97.81 780 GLY A C 1
ATOM 5950 O O . GLY A 1 780 ? -6.567 -6.578 31.354 1.00 97.81 780 GLY A O 1
ATOM 5951 N N . PHE A 1 781 ? -5.811 -5.647 29.450 1.00 98.31 781 PHE A N 1
ATOM 5952 C CA . PHE A 1 781 ? -4.572 -6.424 29.358 1.00 98.31 781 PHE A CA 1
ATOM 5953 C C . PHE A 1 781 ? -3.340 -5.525 29.355 1.00 98.31 781 PHE A C 1
ATOM 5955 O O . PHE A 1 781 ? -3.400 -4.404 28.863 1.00 98.31 781 PHE A O 1
ATOM 5962 N N . GLU A 1 782 ? -2.216 -6.013 29.864 1.00 97.56 782 GLU A N 1
ATOM 5963 C CA . GLU A 1 782 ? -0.922 -5.396 29.572 1.00 97.56 782 GLU A CA 1
ATOM 5964 C C . GLU A 1 782 ? -0.502 -5.755 28.144 1.00 97.56 782 GLU A C 1
ATOM 5966 O O . GLU A 1 782 ? -0.592 -6.916 27.735 1.00 97.56 782 GLU A O 1
ATOM 5971 N N . ALA A 1 783 ? -0.062 -4.761 27.373 1.00 96.31 783 ALA A N 1
ATOM 5972 C CA . ALA A 1 783 ? 0.488 -4.995 26.044 1.00 96.31 783 ALA A CA 1
ATOM 5973 C C . ALA A 1 783 ? 1.837 -5.751 26.115 1.00 96.31 783 ALA A C 1
ATOM 5975 O O . ALA A 1 783 ? 2.572 -5.592 27.095 1.00 96.31 783 ALA A O 1
ATOM 5976 N N . PRO A 1 784 ? 2.196 -6.543 25.084 1.00 95.81 784 PRO A N 1
ATOM 5977 C CA . PRO A 1 784 ? 3.504 -7.190 24.992 1.00 95.81 784 PRO A CA 1
ATOM 5978 C C . PRO A 1 784 ? 4.666 -6.199 25.122 1.00 95.81 784 PRO A C 1
ATOM 5980 O O . PRO A 1 784 ? 4.584 -5.060 24.667 1.00 95.81 784 PRO A O 1
ATOM 5983 N N . THR A 1 785 ? 5.780 -6.641 25.705 1.00 93.19 785 THR A N 1
ATOM 5984 C CA . THR A 1 785 ? 6.942 -5.776 25.979 1.00 93.19 785 THR A CA 1
ATOM 5985 C C . THR A 1 785 ? 7.677 -5.303 24.729 1.00 93.19 785 THR A C 1
ATOM 5987 O O . THR A 1 785 ? 8.422 -4.329 24.801 1.00 93.19 785 THR A O 1
ATOM 5990 N N . ASP A 1 786 ? 7.489 -5.982 23.597 1.00 94.19 786 ASP A N 1
ATOM 5991 C CA . ASP A 1 786 ? 8.059 -5.605 22.307 1.00 94.19 786 ASP A CA 1
ATOM 5992 C C . ASP A 1 786 ? 7.138 -4.700 21.479 1.00 94.19 786 ASP A C 1
ATOM 5994 O O . ASP A 1 786 ? 7.492 -4.365 20.352 1.00 94.19 786 ASP A O 1
ATOM 5998 N N . TYR A 1 787 ? 5.976 -4.301 22.010 1.00 97.69 787 TYR A N 1
ATOM 5999 C CA . TYR A 1 787 ? 5.117 -3.295 21.390 1.00 97.69 787 TYR A CA 1
ATOM 6000 C C . TYR A 1 787 ? 5.589 -1.883 21.741 1.00 97.69 787 TYR A C 1
ATOM 6002 O O . TYR A 1 787 ? 6.152 -1.633 22.809 1.00 97.69 787 TYR A O 1
ATOM 6010 N N . GLU A 1 788 ? 5.288 -0.934 20.859 1.00 98.00 788 GLU A N 1
ATOM 6011 C CA . GLU A 1 788 ? 5.391 0.485 21.173 1.00 98.00 788 GLU A CA 1
ATOM 6012 C C . GLU A 1 788 ? 4.527 0.820 22.403 1.00 98.00 788 GLU A C 1
ATOM 6014 O O . GLU A 1 788 ? 3.425 0.279 22.566 1.00 98.00 788 GLU A O 1
ATOM 6019 N N . PRO A 1 789 ? 4.990 1.718 23.290 1.00 97.38 789 PRO A N 1
ATOM 6020 C CA . PRO A 1 789 ? 4.315 1.974 24.550 1.00 97.38 789 PRO A CA 1
ATOM 6021 C C . PRO A 1 789 ? 2.904 2.515 24.316 1.00 97.38 789 PRO A C 1
ATOM 6023 O O . PRO A 1 789 ? 2.677 3.357 23.447 1.00 97.38 789 PRO A O 1
ATOM 6026 N N . THR A 1 790 ? 1.960 2.074 25.147 1.00 98.00 790 THR A N 1
ATOM 6027 C CA . THR A 1 790 ? 0.594 2.613 25.184 1.00 98.00 790 THR A CA 1
ATOM 6028 C C . THR A 1 790 ? 0.588 4.143 25.281 1.00 98.00 790 THR A C 1
ATOM 6030 O O . THR A 1 790 ? 1.430 4.734 25.967 1.00 98.00 790 THR A O 1
ATOM 6033 N N . LEU A 1 791 ? -0.386 4.788 24.633 1.00 98.31 791 LEU A N 1
ATOM 6034 C CA . LEU A 1 791 ? -0.583 6.239 24.686 1.00 98.31 791 LEU A CA 1
ATOM 6035 C C . LEU A 1 791 ? -1.283 6.690 25.968 1.00 98.31 791 LEU A C 1
ATOM 6037 O O . LEU A 1 791 ? -1.322 7.891 26.233 1.00 98.31 791 LEU A O 1
ATOM 6041 N N . VAL A 1 792 ? -1.859 5.773 26.745 1.00 97.81 792 VAL A N 1
ATOM 6042 C CA . VAL A 1 792 ? -2.654 6.118 27.928 1.00 97.81 792 VAL A CA 1
ATOM 6043 C C . VAL A 1 792 ? -1.935 5.802 29.227 1.00 97.81 792 VAL A C 1
ATOM 6045 O O . VAL A 1 792 ? -1.192 4.830 29.337 1.00 97.81 792 VAL A O 1
ATOM 6048 N N . GLU A 1 793 ? -2.217 6.615 30.235 1.00 96.56 793 GLU A N 1
ATOM 6049 C CA . GLU A 1 793 ? -1.920 6.333 31.633 1.00 96.56 793 GLU A CA 1
ATOM 6050 C C . GLU A 1 793 ? -3.221 6.275 32.440 1.00 96.56 793 GLU A C 1
ATOM 6052 O O . GLU A 1 793 ? -4.259 6.786 32.008 1.00 96.56 793 GLU A O 1
ATOM 6057 N N . VAL A 1 794 ? -3.159 5.655 33.620 1.00 95.50 794 VAL A N 1
ATOM 6058 C CA . VAL A 1 794 ? -4.252 5.673 34.597 1.00 95.50 794 VAL A CA 1
ATOM 6059 C C . VAL A 1 794 ? -3.775 6.435 35.823 1.00 95.50 794 VAL A C 1
ATOM 6061 O O . VAL A 1 794 ? -3.000 5.902 36.628 1.00 95.50 794 VAL A O 1
ATOM 6064 N N . VAL A 1 795 ? -4.225 7.682 35.948 1.00 91.50 795 VAL A N 1
ATOM 6065 C CA . VAL A 1 795 ? -3.962 8.490 37.137 1.00 91.50 795 VAL A CA 1
ATOM 6066 C C . VAL A 1 795 ? -4.929 8.125 38.250 1.00 91.50 795 VAL A C 1
ATOM 6068 O O . VAL A 1 795 ? -6.116 7.896 38.012 1.00 91.50 795 VAL A O 1
ATOM 6071 N N . ASP A 1 796 ? -4.400 8.036 39.465 1.00 81.06 796 ASP A N 1
ATOM 6072 C CA . ASP A 1 796 ? -5.231 7.887 40.651 1.00 81.06 796 ASP A CA 1
ATOM 6073 C C . ASP A 1 796 ? -5.903 9.243 40.912 1.00 81.06 796 ASP A C 1
ATOM 6075 O O . ASP A 1 796 ? -5.237 10.281 40.879 1.00 81.06 796 ASP A O 1
ATOM 6079 N N . ASN A 1 797 ? -7.229 9.221 41.062 1.00 59.31 797 ASN A N 1
ATOM 6080 C CA . ASN A 1 797 ? -8.036 10.418 41.309 1.00 59.31 797 ASN A CA 1
ATOM 6081 C C . ASN A 1 797 ? -7.762 11.032 42.683 1.00 59.31 797 ASN A C 1
ATOM 6083 O O . ASN A 1 797 ? -7.606 10.250 43.651 1.00 59.31 797 ASN A O 1
#

Organism: NCBI:txid320322

pLDDT: mean 84.25, std 19.46, range [23.67, 98.94]

Nearest PDB structures (foldseek):
  3nvl-assembly1_A  TM=9.740E-01  e=2.368E-78  Trypanosoma brucei brucei TREU927
  3igz-assembly1_B  TM=6.606E-01  e=5.427E-80  Leishmania mexicana
  7knf-assembly1_A  TM=5.989E-01  e=7.541E-50  Caenorhabditis elegans
  7knf-assembly2_B  TM=6.033E-01  e=2.049E-49  Caenorhabditis elegans
  5kgl-assembly2_B  TM=5.689E-01  e=1.734E-49  Caenorhabditis elegans